Protein 4NU7 (pdb70)

B-factor: mean 40.09, std 13.72, range [10.27, 125.56]

Solvent-accessible surface area: 33758 Å² total; per-residue (Å²): 186,28,141,37,19,0,0,0,8,0,40,38,16,46,21,0,31,1,11,75,24,0,114,103,0,51,105,18,38,21,53,24,0,0,0,11,0,5,1,12,47,28,1,21,39,1,3,0,0,14,32,3,0,127,25,0,46,47,98,12,168,115,18,56,0,0,0,0,1,4,0,36,58,0,30,129,9,1,90,32,0,20,82,3,17,6,48,1,0,0,0,0,16,47,9,1,38,23,31,60,126,76,0,22,120,2,0,106,102,0,45,93,116,71,12,108,0,0,0,0,0,46,11,94,16,124,27,135,74,4,55,123,0,9,39,75,124,29,8,44,3,0,0,0,5,0,8,45,3,7,48,61,45,10,163,22,54,59,96,18,1,102,18,0,104,51,0,36,90,106,54,86,189,20,40,0,0,0,15,10,30,6,51,24,115,25,0,94,54,0,2,86,6,7,2,0,0,0,3,0,19,55,24,0,31,165,26,177,78,10,31,58,34,0,70,90,0,54,80,23,2,62,89,54,77,196,37,133,36,21,0,0,0,7,1,33,39,13,42,12,0,27,1,10,74,22,1,114,98,0,54,100,17,39,21,58,27,0,0,1,8,0,5,1,2,62,35,4,86,19,2,3,0,0,15,33,2,0,109,27,0,40,45,99,20,160,115,16,50,0,0,0,0,0,3,0,31,24,0,18,51,12,8,34,28,0,20,69,1,18,5,49,1,0,0,0,0,10,47,6,0,28,27,10,57,110,12,0,31,114,1,0,99,58,0,48,41,56,74,14,104,0,0,0,0,0,47,12,98,21,145,14,147,82,0,15,132,12,5,72,50,121,33,9,44,3,0,0,0,5,0,6,88,7,2,115,58,68,67,183,24,60,58,80,20,2,110,19,0,119,63,0,38,94,99,34,83,173,21,39,0,0,0,14,10,30,5,50,15,134,26,0,108,56,0,2,91,7,14,2,2,0,0,3,0,16,56,22,0,31,154,26,178,85,12,38,53,31,0,70,72,0,51,86,22,2,61,87,53,119,173,13,140,25,20,0,0,0,7,0,32,35,16,41,15,0,26,1,10,70,20,0,110,102,0,52,102,17,40,22,55,28,0,0,0,6,0,4,1,8,78,35,4,89,19,2,4,1,0,15,26,6,0,128,25,0,41,42,99,18,163,115,16,51,0,0,0,0,0,2,0,36,57,0,23,53,16,0,13,17,0,16,79,2,17,6,52,1,0,0,0,0,11,49,11,0,60,33,42,67,107,89,0,25,89,8,0,116,51,0,61,93,92,70,13,107,0,0,0,0,0,59,9,90,21,145,15,144,78,0,24,130,7,9,70,44,129,24,12,44,3,0,0,0,4,0,6,91,14,2,110,54,64,65,185,24,50,59,95,20,2,108,19,0,99,60,0,31,88,100,33,86,180,20,37,0,0,0,14,9,29,6,52,25,140,22,0,106,55,0,0,87,6,3,0,0,0,0,2,0,16,58,22,0,25,153,24,182,86,14,39,52,33,0,69,72,0,47,86,20,0,57,89,28,133,15,72,139,138,25,135,38,19,0,0,0,8,0,32,35,16,43,19,0,28,0,10,70,20,0,115,101,0,53,102,17,34,22,54,24,0,0,0,7,0,4,0,2,74,33,4,86,19,2,4,0,0,15,31,1,0,124,22,0,46,46,99,16,164,111,19,54,0,0,0,0,0,3,0,34,67,0,47,97,8,0,86,31,0,20,83,2,17,5,48,1,0,0,0,0,18,36,8,0,8,22,59,44,126,90,0,23,121,2,0,106,91,0,47,91,108,72,12,106,0,0,0,0,0,47,13,96,20,132,16,132,75,0,23,125,0,7,44,76,124,29,8,46,2,0,0,0,5,0,10,84,9,2,116,56,68,71,182,24,65,59,96,20,1,125,18,0,120,56,0,38,89,102,43,89,162,21,39,0,0,0,14,10,32,5,50,23,111,23,0,86,54,0,2,88,6,14,1,3,0,0,3,0,17,56,22,0,30,167,26,182,88,15,36,54,33,0,65,90,0,53,80,26,2,62,89,58,111

Foldseek 3Di:
DFAFAEEEELLQDDLVPSLVLVVLCVVLPHQAHEYEAADCPLANAGGDALVVLLVNCVNVVPHAYAYEYSDQACLVRLVSNVVSPHQEYEYECVSQVLDLVSLLVSQVVNVVSNHFYEYEYAPVDDLCSNPCSPPDPSGQEYEYEQDGPDDAPDAGNLVSLLSLLVCCVVCVNHAYEYHHHDFLPVLQSNLLSPHRYYYDYNRQNPDPRNSVRSVSSSVSNVVND/DFAFAEEEEQLQPPLVPSLVVVVVVVVLPHQAHEYEAADCPLANAGGDALVVLLVSCVSVVPHAYEYEYSDQACLVRLVSNVVSPHQEYEYECVSQVLDLVSQLVVLVVNVVSNHAYEYEDAPVDDLVSCLVSVPDRSHQEYEYEQAGDDDAPDAGNLVSLLSLLVNCVSPVPHAYEYDHHDALVVLQSNLLSPHRYYYHYNRQNVDPRNSVRSVSSSVSNVVSD/DFAFAEEEEQLQPPLVPSLVVVVVCVVLPHQAHEYEAADCPLANAGRDALVSLLVSCVSVVPHAYEYEYSYQAVLVRLVSNVNSPHQAYEYECVSQVLDQVSLLVSLQVNVVSNHAYEYEDAPVDDLVSCVVNVVVPSHQEYEYEQDGDDDADDDGNLVSLLSLLVCCVVCLPHAYEYHHHDALVVLQSNLLSQHRYYYDYNRQNPDPRNSVRSVSSSVSNVVSPSD/DAFAFAEEEELLQPDLVPSLVLVVVCVVLPHQAHEYEAADCPLANAGGDALVVLLVNCVSVVPHAYAYEYSDLAVQVRLVSNLVSPHQEYEYECVSQVLDLVSLLVVQVVNVVSVHFYEYEDFPVDDLVSCLPSPPPPSGQEYEYEQAGDDDAPDAGNLVSLLSLLVCCVSPVRHAYEYHHHDFLPVLQSNLLSPHRYYYHYNRQNVDPNNSVRSVSSSVSNVVSD

Sequence (903 aa):
QLKPIICPSSVLASDLSSLASSDAKRMVDAGCDWLHLDIMDGHFVPPNNISFGPGVVKALRGHLKSSAFFDVHLMVSEEPEKWIQPFADDAGANSITFHWESVGGDLQQRRAAELAKRIQARRGIKAGLAIKPATKFEDLGEALAGDNFDMLLVMTVEEPGFGGQKFMADMLQKVRTARSSLFPKLNIQVDGGLDGETVKPAASAGANVIVAGTSMFKAENPAALMTFMRRDVIAASSDQLKPIICPSVLASDLSSLASDAKRMVDAGCDWLHLDIMDGHFVPNISFGPGVVKALRGHLKSAFFDVHLMVSEPEKWIQPFADAGANSITFHWESVGGDLQQRAAELAKRIQARGIKAGLAIIKPATKFEDLGEALAGDNFDMLLVMTVEPGFGGQKFMADDMLQKVRTARSSLFPKLNIQVDGGLDGETVKPAASAGANVIVAGTSMFKAEENPAALMTFMRDVIAASDQLKPIICPSVLASDLSSLLASDAKRMVDAGCDWLHLDIMDGHFVPNISFGPGVVKALRGHLKSAFFDVHLMVSEPEKWIQQPFADAGANSITFHWESVGGDLQQRAAELAKRIQARGIKAGLAIIKPATTKKFEDLGEALAGDNFDMLLLVMTVEPGFGGQKFMADDMLQKVRTARSSLFPKLNIQVDGGLDGETVKPAASAGANVIVAGTSMFKAENPAALMTFMRDVIAASDTLSQLKPIICPSVLASDLSSLASSDAKRMVDAGCDWLHLDIMDGHFVPNISFGPGVVKALRGHLKSSAFFDVHLMVSEEPEKWIQPFADAGANSITFHWESVGGDLQQRRAAELAKRIQARRGIKAGLAIKPATKFEDLGEALAGDNFDMLLVMTVEPGFGGQKFMADMLQKVRTARSLFPKLNIQVDGGLDGETVKPAASAGANVIVAGTSMFKAENPAALMTFMRRDVIAASD

CATH classification: 3.20.20.70

Structure (mmCIF, N/CA/C/O backbone):
data_4NU7
#
_entry.id   4NU7
#
_cell.length_a   138.510
_cell.length_b   138.510
_cell.length_c   349.329
_cell.angle_alpha   90.00
_cell.angle_beta   90.00
_cell.angle_gamma   120.00
#
_symmetry.space_group_name_H-M   'H 3 2'
#
loop_
_entity.id
_entity.type
_entity.pdbx_description
1 polymer 'Ribulose-phosphate 3-epimerase'
2 non-polymer 'CHLORIDE ION'
3 non-polymer 'ZINC ION'
4 non-polymer 'SULFATE ION'
5 water water
#
loop_
_atom_site.group_PDB
_atom_site.id
_atom_site.type_symbol
_atom_site.label_atom_id
_atom_site.label_alt_id
_atom_site.label_comp_id
_atom_site.label_asym_id
_atom_site.label_entity_id
_atom_site.label_seq_id
_atom_site.pdbx_PDB_ins_code
_atom_site.Cartn_x
_atom_site.Cartn_y
_atom_site.Cartn_z
_atom_site.occupancy
_atom_site.B_iso_or_equiv
_atom_site.auth_seq_id
_atom_site.auth_comp_id
_atom_site.auth_asym_id
_atom_site.auth_atom_id
_atom_site.pdbx_PDB_model_num
ATOM 1 N N . GLN A 1 4 ? -14.465 36.162 61.275 1.00 76.36 4 GLN A N 1
ATOM 2 C CA . GLN A 1 4 ? -13.752 37.443 61.040 1.00 71.79 4 GLN A CA 1
ATOM 3 C C . GLN A 1 4 ? -12.332 37.214 60.456 1.00 64.28 4 GLN A C 1
ATOM 4 O O . GLN A 1 4 ? -11.844 36.082 60.374 1.00 61.51 4 GLN A O 1
ATOM 10 N N . LEU A 1 5 ? -11.707 38.308 60.026 1.00 57.86 5 LEU A N 1
ATOM 11 C CA . LEU A 1 5 ? -10.357 38.295 59.473 1.00 50.93 5 LEU A CA 1
ATOM 12 C C . LEU A 1 5 ? -9.329 37.828 60.484 1.00 47.39 5 LEU A C 1
ATOM 13 O O . LEU A 1 5 ? -9.328 38.294 61.622 1.00 46.94 5 LEU A O 1
ATOM 18 N N . LYS A 1 6 ? -8.470 36.907 60.074 1.00 43.66 6 LYS A N 1
ATOM 19 C CA . LYS A 1 6 ? -7.407 36.396 60.923 1.00 42.89 6 LYS A CA 1
ATOM 20 C C . LYS A 1 6 ? -6.082 36.986 60.492 1.00 39.19 6 LYS A C 1
ATOM 21 O O . LYS A 1 6 ? -5.886 37.233 59.320 1.00 36.41 6 LYS A O 1
ATOM 27 N N . PRO A 1 7 ? -5.182 37.257 61.458 1.00 37.75 7 PRO A N 1
ATOM 28 C CA . PRO A 1 7 ? -3.854 37.737 61.098 1.00 35.88 7 PRO A CA 1
ATOM 29 C C . PRO A 1 7 ? -3.061 36.548 60.604 1.00 35.03 7 PRO A C 1
ATOM 30 O O . PRO A 1 7 ? -3.004 35.551 61.282 1.00 36.06 7 PRO A O 1
ATOM 34 N N . ILE A 1 8 ? -2.453 36.635 59.436 1.00 33.58 8 ILE A N 1
ATOM 35 C CA . ILE A 1 8 ? -1.734 35.494 58.871 1.00 32.72 8 ILE A CA 1
ATOM 36 C C . ILE A 1 8 ? -0.366 35.965 58.374 1.00 32.56 8 ILE A C 1
ATOM 37 O O . ILE A 1 8 ? -0.288 36.853 57.530 1.00 31.80 8 ILE A O 1
ATOM 42 N N . ILE A 1 9 ? 0.705 35.373 58.902 1.00 33.09 9 ILE A N 1
ATOM 43 C CA . ILE A 1 9 ? 2.065 35.760 58.523 1.00 33.88 9 ILE A CA 1
ATOM 44 C C . ILE A 1 9 ? 2.699 34.632 57.722 1.00 34.19 9 ILE A C 1
ATOM 45 O O . ILE A 1 9 ? 2.694 33.470 58.151 1.00 35.65 9 ILE A O 1
ATOM 50 N N . CYS A 1 10 ? 3.269 34.992 56.586 1.00 34.09 10 CYS A N 1
ATOM 51 C CA . CYS A 1 10 ? 3.811 34.028 55.649 1.00 35.36 10 CYS A CA 1
ATOM 52 C C . CYS A 1 10 ? 5.248 34.334 55.229 1.00 34.79 10 CYS A C 1
ATOM 53 O O . CYS A 1 10 ? 5.475 35.113 54.309 1.00 34.06 10 CYS A O 1
ATOM 56 N N . PRO A 1 11 ? 6.218 33.733 55.905 1.00 35.20 11 PRO A N 1
ATOM 57 C CA . PRO A 1 11 ? 7.599 33.882 55.454 1.00 36.38 11 PRO A CA 1
ATOM 58 C C . PRO A 1 11 ? 7.762 33.371 53.994 1.00 35.67 11 PRO A C 1
ATOM 59 O O . PRO A 1 11 ? 7.259 32.310 53.657 1.00 34.62 11 PRO A O 1
ATOM 63 N N A SER A 1 12 ? 8.446 34.149 53.169 0.70 36.70 12 SER A N 1
ATOM 64 N N B SER A 1 12 ? 8.435 34.143 53.147 0.30 36.95 12 SER A N 1
ATOM 65 C CA A SER A 1 12 ? 8.732 33.782 51.783 0.70 37.81 12 SER A CA 1
ATOM 66 C CA B SER A 1 12 ? 8.672 33.738 51.757 0.30 37.84 12 SER A CA 1
ATOM 67 C C A SER A 1 12 ? 10.028 32.997 51.764 0.70 39.45 12 SER A C 1
ATOM 68 C C B SER A 1 12 ? 10.017 33.025 51.669 0.30 39.40 12 SER A C 1
ATOM 69 O O A SER A 1 12 ? 11.058 33.525 52.125 0.70 41.85 12 SER A O 1
ATOM 70 O O B SER A 1 12 ? 11.061 33.634 51.860 0.30 41.26 12 SER A O 1
ATOM 75 N N . VAL A 1 13 ? 9.972 31.734 51.358 1.00 39.58 13 VAL A N 1
ATOM 76 C CA . VAL A 1 13 ? 11.167 30.873 51.340 1.00 42.15 13 VAL A CA 1
ATOM 77 C C . VAL A 1 13 ? 12.233 31.252 50.321 1.00 43.67 13 VAL A C 1
ATOM 78 O O . VAL A 1 13 ? 13.387 30.815 50.411 1.00 42.89 13 VAL A O 1
ATOM 82 N N . LEU A 1 14 ? 11.843 32.075 49.363 1.00 44.15 14 LEU A N 1
ATOM 83 C CA . LEU A 1 14 ? 12.762 32.511 48.342 1.00 46.42 14 LEU A CA 1
ATOM 84 C C . LEU A 1 14 ? 13.862 33.301 48.990 1.00 46.18 14 LEU A C 1
ATOM 85 O O . LEU A 1 14 ? 14.937 33.422 48.429 1.00 46.71 14 LEU A O 1
ATOM 90 N N . ALA A 1 15 ? 13.598 33.809 50.190 1.00 44.29 15 ALA A N 1
ATOM 91 C CA . ALA A 1 15 ? 14.584 34.619 50.919 1.00 45.90 15 ALA A CA 1
ATOM 92 C C . ALA A 1 15 ? 15.572 33.779 51.761 1.00 46.73 15 ALA A C 1
ATOM 93 O O . ALA A 1 15 ? 16.557 34.299 52.261 1.00 49.10 15 ALA A O 1
ATOM 95 N N . SER A 1 16 ? 15.315 32.476 51.887 1.00 45.55 16 SER A N 1
ATOM 96 C CA . SER A 1 16 ? 16.157 31.571 52.685 1.00 45.79 16 SER A CA 1
ATOM 97 C C . SER A 1 16 ? 17.355 31.018 51.910 1.00 46.46 16 SER A C 1
ATOM 98 O O . SER A 1 16 ? 17.702 31.532 50.846 1.00 46.95 16 SER A O 1
ATOM 101 N N . ASP A 1 17 ? 18.027 30.005 52.462 1.00 47.17 17 ASP A N 1
ATOM 102 C CA . ASP A 1 17 ? 19.112 29.343 51.735 1.00 48.10 17 ASP A CA 1
ATOM 103 C C . ASP A 1 17 ? 18.419 28.398 50.761 1.00 45.01 17 ASP A C 1
ATOM 104 O O . ASP A 1 17 ? 17.852 27.376 51.153 1.00 41.94 17 ASP A O 1
ATOM 109 N N . LEU A 1 18 ? 18.485 28.755 49.493 1.00 45.52 18 LEU A N 1
ATOM 110 C CA . LEU A 1 18 ? 17.801 28.018 48.443 1.00 44.99 18 LEU A CA 1
ATOM 111 C C . LEU A 1 18 ? 18.256 26.546 48.271 1.00 44.36 18 LEU A C 1
ATOM 112 O O . LEU A 1 18 ? 17.516 25.732 47.717 1.00 43.99 18 LEU A O 1
ATOM 117 N N . SER A 1 19 ? 19.436 26.205 48.778 1.00 44.84 19 SER A N 1
ATOM 118 C CA . SER A 1 19 ? 19.945 24.832 48.680 1.00 45.14 19 SER A CA 1
ATOM 119 C C . SER A 1 19 ? 19.649 24.013 49.940 1.00 45.33 19 SER A C 1
ATOM 120 O O . SER A 1 19 ? 20.037 22.852 50.024 1.00 46.42 19 SER A O 1
ATOM 123 N N . SER A 1 20 ? 18.988 24.629 50.927 1.00 44.53 20 SER A N 1
ATOM 124 C CA . SER A 1 20 ? 18.557 23.948 52.162 1.00 44.74 20 SER A CA 1
ATOM 125 C C . SER A 1 20 ? 17.174 24.447 52.558 1.00 42.92 20 SER A C 1
ATOM 126 O O . SER A 1 20 ? 16.951 24.800 53.711 1.00 41.85 20 SER A O 1
ATOM 129 N N . LEU A 1 21 ? 16.256 24.444 51.592 1.00 41.61 21 LEU A N 1
ATOM 130 C CA . LEU A 1 21 ? 14.898 24.937 51.789 1.00 41.04 21 LEU A CA 1
ATOM 131 C C . LEU A 1 21 ? 14.114 24.269 52.914 1.00 40.53 21 LEU A C 1
ATOM 132 O O . LEU A 1 21 ? 13.430 24.954 53.668 1.00 39.41 21 LEU A O 1
ATOM 137 N N . ALA A 1 22 ? 14.228 22.948 53.035 1.00 40.63 22 ALA A N 1
ATOM 138 C CA . ALA A 1 22 ? 13.472 22.212 54.042 1.00 41.64 22 ALA A CA 1
ATOM 139 C C . ALA A 1 22 ? 13.857 22.611 55.455 1.00 43.32 22 ALA A C 1
ATOM 140 O O . ALA A 1 22 ? 12.996 22.784 56.309 1.00 42.81 22 ALA A O 1
ATOM 142 N N A SER A 1 23 ? 15.155 22.756 55.681 0.70 44.67 23 SER A N 1
ATOM 143 N N B SER A 1 23 ? 15.159 22.754 55.700 0.30 44.67 23 SER A N 1
ATOM 144 C CA A SER A 1 23 ? 15.673 23.132 56.976 0.70 47.05 23 SER A CA 1
ATOM 145 C CA B SER A 1 23 ? 15.653 23.146 57.017 0.30 46.87 23 SER A CA 1
ATOM 146 C C A SER A 1 23 ? 15.206 24.543 57.356 0.70 46.72 23 SER A C 1
ATOM 147 C C B SER A 1 23 ? 15.195 24.557 57.369 0.30 46.66 23 SER A C 1
ATOM 148 O O A SER A 1 23 ? 14.789 24.780 58.489 0.70 46.52 23 SER A O 1
ATOM 149 O O B SER A 1 23 ? 14.776 24.814 58.498 0.30 47.10 23 SER A O 1
ATOM 154 N N . ASP A 1 24 ? 15.278 25.464 56.398 1.00 45.90 24 ASP A N 1
ATOM 155 C CA . ASP A 1 24 ? 14.856 26.849 56.610 1.00 46.89 24 ASP A CA 1
ATOM 156 C C . ASP A 1 24 ? 13.352 27.006 56.790 1.00 43.62 24 ASP A C 1
ATOM 157 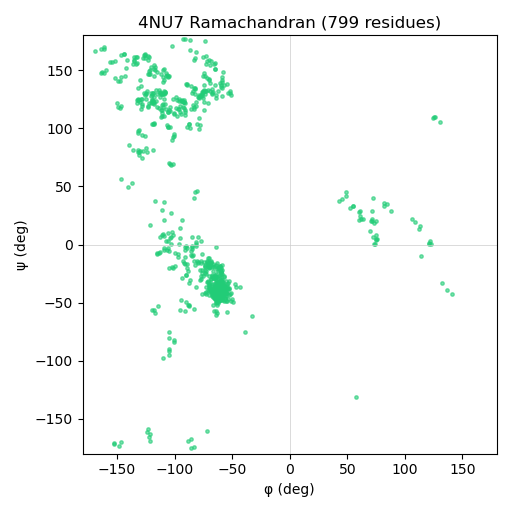O O . ASP A 1 24 ? 12.902 27.834 57.599 1.00 44.90 24 ASP A O 1
ATOM 162 N N . ALA A 1 25 ? 12.591 26.201 56.063 1.00 40.54 25 ALA A N 1
ATOM 163 C CA . ALA A 1 25 ? 11.144 26.213 56.163 1.00 39.51 25 ALA A CA 1
ATOM 164 C C . ALA A 1 25 ? 10.740 25.663 57.532 1.00 41.94 25 ALA A C 1
ATOM 165 O O . ALA A 1 25 ? 9.831 26.182 58.175 1.00 40.47 25 ALA A O 1
ATOM 167 N N . LYS A 1 26 ? 11.432 24.621 57.976 1.00 44.74 26 LYS A N 1
ATOM 168 C CA . LYS A 1 26 ? 11.151 24.034 59.292 1.00 48.72 26 LYS A CA 1
ATOM 169 C C . LYS A 1 26 ? 11.424 25.026 60.427 1.00 50.18 26 LYS A C 1
ATOM 170 O O . LYS A 1 26 ? 10.735 25.006 61.436 1.00 49.91 26 LYS A O 1
ATOM 176 N N . ARG A 1 27 ? 12.434 25.879 60.250 1.00 42.45 27 ARG A N 1
ATOM 177 C CA . ARG A 1 27 ? 12.740 26.936 61.230 1.00 47.92 27 ARG A CA 1
ATOM 178 C C . ARG A 1 27 ? 11.551 27.874 61.343 1.00 43.86 27 ARG A C 1
ATOM 179 O O . ARG A 1 27 ? 11.156 28.239 62.433 1.00 42.40 27 ARG A O 1
ATOM 187 N N . MET A 1 28 ? 11.038 28.296 60.193 1.00 40.22 28 MET A N 1
ATOM 188 C CA . MET A 1 28 ? 9.903 29.197 60.156 1.00 40.16 28 MET A CA 1
ATOM 189 C C . MET A 1 28 ? 8.670 28.535 60.753 1.00 40.61 28 MET A C 1
ATOM 190 O O . MET A 1 28 ? 7.911 29.165 61.503 1.00 41.44 28 MET A O 1
ATOM 195 N N . VAL A 1 29 ? 8.450 27.274 60.410 1.00 39.92 29 VAL A N 1
ATOM 196 C CA . VAL A 1 29 ? 7.328 26.545 60.973 1.00 39.51 29 VAL A CA 1
ATOM 197 C C . VAL A 1 29 ? 7.515 26.479 62.509 1.00 41.04 29 VAL A C 1
ATOM 198 O O . VAL A 1 29 ? 6.585 26.743 63.272 1.00 39.87 29 VAL A O 1
ATOM 202 N N . ASP A 1 30 ? 8.707 26.140 62.969 1.00 41.71 30 ASP A N 1
ATOM 203 C CA . ASP A 1 30 ? 8.929 26.076 64.422 1.00 45.38 30 ASP A CA 1
ATOM 204 C C . ASP A 1 30 ? 8.844 27.449 65.093 1.00 45.82 30 ASP A C 1
ATOM 205 O O . ASP A 1 30 ? 8.574 27.528 66.279 1.00 45.20 30 ASP A O 1
ATOM 210 N N . ALA A 1 31 ? 9.050 28.528 64.336 1.00 44.56 31 ALA A N 1
ATOM 211 C CA . ALA A 1 31 ? 8.939 29.868 64.904 1.00 46.17 31 ALA A CA 1
ATOM 212 C C . ALA A 1 31 ? 7.488 30.333 64.891 1.00 45.69 31 ALA A C 1
ATOM 213 O O . ALA A 1 31 ? 7.209 31.493 65.179 1.00 47.11 31 ALA A O 1
ATOM 215 N N . GLY A 1 32 ? 6.577 29.435 64.516 1.00 43.35 32 GLY A N 1
ATOM 216 C CA . GLY A 1 32 ? 5.156 29.729 64.514 1.00 41.98 32 GLY A CA 1
ATOM 217 C C . GLY A 1 32 ? 4.571 30.480 63.322 1.00 39.53 32 GLY A C 1
ATOM 218 O O . GLY A 1 32 ? 3.629 31.223 63.487 1.00 39.43 32 GLY A O 1
ATOM 219 N N . CYS A 1 33 ? 5.090 30.289 62.112 1.00 38.77 33 CYS A N 1
ATOM 220 C CA . CYS A 1 33 ? 4.502 30.978 60.972 1.00 36.56 33 CYS A CA 1
ATOM 221 C C . CYS A 1 33 ? 3.122 30.367 60.700 1.00 35.56 33 CYS A C 1
ATOM 222 O O . CYS A 1 33 ? 2.855 29.260 61.118 1.00 37.85 33 CYS A O 1
ATOM 225 N N . ASP A 1 34 ? 2.250 31.102 60.021 1.00 32.98 34 ASP A N 1
ATOM 226 C CA . ASP A 1 34 ? 0.939 30.585 59.650 1.00 32.86 34 ASP A CA 1
ATOM 227 C C . ASP A 1 34 ? 1.044 29.868 58.317 1.00 33.33 34 ASP A C 1
ATOM 228 O O . ASP A 1 34 ? 0.637 28.713 58.190 1.00 33.21 34 ASP A O 1
ATOM 233 N N . TRP A 1 35 ? 1.616 30.561 57.330 1.00 31.43 35 TRP A N 1
ATOM 234 C CA . TRP A 1 35 ? 1.782 30.006 55.993 1.00 31.02 35 TRP A CA 1
ATOM 235 C C . TRP A 1 35 ? 3.248 30.080 55.559 1.00 31.55 35 TRP A C 1
ATOM 236 O O . TRP A 1 35 ? 4.038 30.797 56.160 1.00 33.78 35 TRP A O 1
ATOM 247 N N . LEU A 1 36 ? 3.587 29.304 54.535 1.00 31.88 36 LEU A N 1
ATOM 248 C CA . LEU A 1 36 ? 4.893 29.377 53.859 1.00 31.93 36 LEU A CA 1
ATOM 249 C C . LEU A 1 36 ? 4.571 29.890 52.452 1.00 30.26 36 LEU A C 1
ATOM 250 O O . LEU A 1 36 ? 3.806 29.262 51.730 1.00 28.10 36 LEU A O 1
ATOM 255 N N . HIS A 1 37 ? 5.112 31.067 52.117 1.00 29.57 37 HIS A N 1
ATOM 256 C CA . HIS A 1 37 ? 4.881 31.729 50.838 1.00 26.86 37 HIS A CA 1
ATOM 257 C C . HIS A 1 37 ? 5.948 31.279 49.862 1.00 27.49 37 HIS A C 1
ATOM 258 O O . HIS A 1 37 ? 7.154 31.488 50.100 1.00 28.66 37 HIS A O 1
ATOM 265 N N . LEU A 1 38 ? 5.494 30.697 48.750 1.00 27.19 38 LEU A N 1
ATOM 266 C CA . LEU A 1 38 ? 6.373 30.089 47.761 1.00 29.20 38 LEU A CA 1
ATOM 267 C C . LEU A 1 38 ? 6.227 30.812 46.417 1.00 27.28 38 LEU A C 1
ATOM 268 O O . LEU A 1 38 ? 5.226 30.658 45.723 1.00 25.14 38 LEU A O 1
ATOM 273 N N . ASP A 1 39 ? 7.214 31.633 46.092 1.00 26.92 39 ASP A N 1
ATOM 274 C CA . ASP A 1 39 ? 7.216 32.412 44.849 1.00 27.05 39 ASP A CA 1
ATOM 275 C C . ASP A 1 39 ? 7.740 31.593 43.664 1.00 26.63 39 ASP A C 1
ATOM 276 O O . ASP A 1 39 ? 8.917 31.175 43.651 1.00 28.06 39 ASP A O 1
ATOM 281 N N . ILE A 1 40 ? 6.882 31.433 42.661 1.00 25.55 40 ILE A N 1
ATOM 282 C CA . ILE A 1 40 ? 7.177 30.665 41.464 1.00 24.22 40 ILE A CA 1
ATOM 283 C C . ILE A 1 40 ? 7.378 31.661 40.330 1.00 24.47 40 ILE A C 1
ATOM 284 O O . ILE A 1 40 ? 6.456 32.406 39.969 1.00 24.52 40 ILE A O 1
ATOM 289 N N . MET A 1 41 ? 8.591 31.685 39.783 1.00 24.00 41 MET A N 1
ATOM 290 C CA . MET A 1 41 ? 8.962 32.649 38.750 1.00 24.44 41 MET A CA 1
ATOM 291 C C . MET A 1 41 ? 9.488 31.873 37.553 1.00 25.38 41 MET A C 1
ATOM 292 O O . MET A 1 41 ? 10.393 31.041 37.708 1.00 25.65 41 MET A O 1
ATOM 297 N N . ASP A 1 42 ? 8.947 32.173 36.366 1.00 24.39 42 ASP A N 1
ATOM 298 C CA . ASP A 1 42 ? 9.299 31.449 35.131 1.00 24.91 42 ASP A CA 1
ATOM 299 C C . ASP A 1 42 ? 10.258 32.134 34.153 1.00 26.74 42 ASP A C 1
ATOM 300 O O . ASP A 1 42 ? 10.436 31.662 33.013 1.00 28.11 42 ASP A O 1
ATOM 305 N N . GLY A 1 43 ? 10.884 33.229 34.580 1.00 26.31 43 GLY A N 1
ATOM 306 C CA . GLY A 1 43 ? 11.846 33.890 33.751 1.00 28.08 43 GLY A CA 1
ATOM 307 C C . GLY A 1 43 ? 11.250 34.679 32.603 1.00 28.41 43 GLY A C 1
ATOM 308 O O . GLY A 1 43 ? 11.986 35.247 31.818 1.00 28.93 43 GLY A O 1
ATOM 309 N N . HIS A 1 44 ? 9.926 34.687 32.486 1.00 28.34 44 HIS A N 1
ATOM 310 C CA . HIS A 1 44 ? 9.254 35.441 31.450 1.00 29.08 44 HIS A CA 1
ATOM 311 C C . HIS A 1 44 ? 8.353 36.494 32.076 1.00 28.45 44 HIS A C 1
ATOM 312 O O . HIS A 1 44 ? 8.463 37.680 31.784 1.00 29.43 44 HIS A O 1
ATOM 319 N N . PHE A 1 45 ? 7.442 36.081 32.934 1.00 26.51 45 PHE A N 1
ATOM 320 C CA . PHE A 1 45 ? 6.567 37.057 33.575 1.00 26.98 45 PHE A CA 1
ATOM 321 C C . PHE A 1 45 ? 7.402 38.036 34.417 1.00 27.83 45 PHE A C 1
ATOM 322 O O . PHE A 1 45 ? 7.073 39.209 34.501 1.00 26.79 45 PHE A O 1
ATOM 330 N N . VAL A 1 46 ? 8.476 37.550 35.028 1.00 26.16 46 VAL A N 1
ATOM 331 C CA . VAL A 1 46 ? 9.430 38.396 35.752 1.00 29.15 46 VAL A CA 1
ATOM 332 C C . VAL A 1 46 ? 10.780 37.910 35.252 1.00 29.65 46 VAL A C 1
ATOM 333 O O . VAL A 1 46 ? 10.877 36.784 34.804 1.00 29.20 46 VAL A O 1
ATOM 337 N N A PRO A 1 47 ? 11.835 38.720 35.383 0.50 32.47 47 PRO A N 1
ATOM 338 N N B PRO A 1 47 ? 11.822 38.756 35.319 0.50 31.32 47 PRO A N 1
ATOM 339 C CA A PRO A 1 47 ? 13.056 38.265 34.736 0.50 33.97 47 PRO A CA 1
ATOM 340 C CA B PRO A 1 47 ? 13.144 38.334 34.824 0.50 32.15 47 PRO A CA 1
ATOM 341 C C A PRO A 1 47 ? 13.796 37.119 35.407 0.50 33.89 47 PRO A C 1
ATOM 342 C C B PRO A 1 47 ? 13.955 37.535 35.852 0.50 31.96 47 PRO A C 1
ATOM 343 O O A PRO A 1 47 ? 14.720 36.606 34.823 0.50 35.02 47 PRO A O 1
ATOM 344 O O B PRO A 1 47 ? 15.094 37.888 36.198 0.50 31.88 47 PRO A O 1
ATOM 351 N N A ASN A 1 48 ? 13.410 36.699 36.602 0.50 33.17 48 ASN A N 1
ATOM 352 N N B ASN A 1 48 ? 13.371 36.438 36.304 0.50 30.27 48 ASN A N 1
ATOM 353 C CA A ASN A 1 48 ? 14.137 35.596 37.194 0.50 32.84 48 ASN A CA 1
ATOM 354 C CA B ASN A 1 48 ? 13.993 35.627 37.299 0.50 30.07 48 ASN A CA 1
ATOM 355 C C A ASN A 1 48 ? 13.357 34.297 37.196 0.50 30.39 48 ASN A C 1
ATOM 356 C C B ASN A 1 48 ? 13.308 34.284 37.283 0.50 28.88 48 ASN A C 1
ATOM 357 O O A ASN A 1 48 ? 12.167 34.266 36.899 0.50 27.73 48 ASN A O 1
ATOM 358 O O B ASN A 1 48 ? 12.114 34.202 37.014 0.50 26.41 48 ASN A O 1
ATOM 367 N N . ILE A 1 49 ? 14.076 33.232 37.538 1.00 30.11 49 ILE A N 1
ATOM 368 C CA . ILE A 1 49 ? 13.539 31.878 37.669 1.00 30.13 49 ILE A CA 1
ATOM 369 C C . ILE A 1 49 ? 13.828 31.475 39.134 1.00 28.68 49 ILE A C 1
ATOM 370 O O . ILE A 1 49 ? 14.985 31.559 39.602 1.00 30.34 49 ILE A O 1
ATOM 375 N N . SER A 1 50 ? 12.799 31.071 39.862 1.00 28.77 50 SER A N 1
ATOM 376 C CA . SER A 1 50 ? 12.993 30.685 41.268 1.00 28.88 50 SER A CA 1
ATOM 377 C C . SER A 1 50 ? 13.055 29.168 41.407 1.00 30.06 50 SER A C 1
ATOM 378 O O . SER A 1 50 ? 14.145 28.582 41.450 1.00 32.49 50 SER A O 1
ATOM 381 N N . PHE A 1 51 ? 11.893 28.538 41.481 1.00 27.02 51 PHE A N 1
ATOM 382 C CA . PHE A 1 51 ? 11.797 27.100 41.577 1.00 27.52 51 PHE A CA 1
ATOM 383 C C . PHE A 1 51 ? 10.383 26.694 41.172 1.00 25.58 51 PHE A C 1
ATOM 384 O O . PHE A 1 51 ? 9.512 27.530 41.005 1.00 26.82 51 PHE A O 1
ATOM 392 N N . GLY A 1 52 ? 10.177 25.402 41.008 1.00 26.41 52 GLY A N 1
ATOM 393 C CA . GLY A 1 52 ? 8.937 24.863 40.517 1.00 25.68 52 GLY A CA 1
ATOM 394 C C . GLY A 1 52 ? 8.269 23.844 41.395 1.00 25.89 52 GLY A C 1
ATOM 395 O O . GLY A 1 52 ? 8.551 23.744 42.576 1.00 26.58 52 GLY A O 1
ATOM 396 N N . PRO A 1 53 ? 7.368 23.076 40.812 1.00 27.22 53 PRO A N 1
ATOM 397 C CA . PRO A 1 53 ? 6.580 22.095 41.555 1.00 28.47 53 PRO A CA 1
ATOM 398 C C . PRO A 1 53 ? 7.414 21.054 42.265 1.00 30.00 53 PRO A C 1
ATOM 399 O O . PRO A 1 53 ? 7.044 20.627 43.352 1.00 30.50 53 PRO A O 1
ATOM 403 N N . GLY A 1 54 ? 8.534 20.648 41.675 1.00 29.14 54 GLY A N 1
ATOM 404 C CA . GLY A 1 54 ? 9.385 19.640 42.311 1.00 30.63 54 GLY A CA 1
ATOM 405 C C . GLY A 1 54 ? 9.865 20.091 43.687 1.00 31.35 54 GLY A C 1
ATOM 406 O O . GLY A 1 54 ? 9.898 19.300 44.637 1.00 31.60 54 GLY A O 1
ATOM 407 N N . VAL A 1 55 ? 10.236 21.361 43.808 1.00 31.11 55 VAL A N 1
ATOM 408 C CA . VAL A 1 55 ? 10.706 21.875 45.079 1.00 31.42 55 VAL A CA 1
ATOM 409 C C . VAL A 1 55 ? 9.579 21.865 46.099 1.00 32.61 55 VAL A C 1
ATOM 410 O O . VAL A 1 55 ? 9.758 21.467 47.270 1.00 30.98 55 VAL A O 1
ATOM 414 N N . VAL A 1 56 ? 8.407 22.285 45.654 1.00 30.09 56 VAL A N 1
ATOM 415 C CA . VAL A 1 56 ? 7.261 22.341 46.531 1.00 31.34 56 VAL A CA 1
ATOM 416 C C . VAL A 1 56 ? 6.873 20.953 47.019 1.00 32.29 56 VAL A C 1
ATOM 417 O O . VAL A 1 56 ? 6.583 20.741 48.212 1.00 31.66 56 VAL A O 1
ATOM 421 N N . LYS A 1 57 ? 6.900 19.996 46.096 1.00 31.19 57 LYS A N 1
ATOM 422 C CA . LYS A 1 57 ? 6.556 18.626 46.443 1.00 33.79 57 LYS A CA 1
ATOM 423 C C . LYS A 1 57 ? 7.549 18.056 47.456 1.00 33.71 57 LYS A C 1
ATOM 424 O O . LYS A 1 57 ? 7.167 17.365 48.424 1.00 32.01 57 LYS A O 1
ATOM 430 N N . ALA A 1 58 ? 8.827 18.342 47.246 1.00 33.14 58 ALA A N 1
ATOM 431 C CA . ALA A 1 58 ? 9.850 17.837 48.158 1.00 34.94 58 ALA A CA 1
ATOM 432 C C . ALA A 1 58 ? 9.632 18.438 49.553 1.00 34.13 58 ALA A C 1
ATOM 433 O O . ALA A 1 58 ? 9.789 17.754 50.580 1.00 34.60 58 ALA A O 1
ATOM 435 N N . LEU A 1 59 ? 9.247 19.709 49.598 1.00 32.24 59 LEU A N 1
ATOM 436 C CA . LEU A 1 59 ? 8.998 20.368 50.898 1.00 34.97 59 LEU A CA 1
ATOM 437 C C . LEU A 1 59 ? 7.831 19.760 51.625 1.00 33.72 59 LEU A C 1
ATOM 438 O O . LEU A 1 59 ? 7.854 19.624 52.858 1.00 34.92 59 LEU A O 1
ATOM 443 N N . ARG A 1 60 ? 6.797 19.424 50.866 1.00 33.63 60 ARG A N 1
ATOM 444 C CA . ARG A 1 60 ? 5.597 18.808 51.430 1.00 33.74 60 ARG A CA 1
ATOM 445 C C . ARG A 1 60 ? 5.973 17.518 52.143 1.00 35.98 60 ARG A C 1
ATOM 446 O O . ARG A 1 60 ? 5.470 17.228 53.224 1.00 37.50 60 ARG A O 1
ATOM 454 N N . GLY A 1 61 ? 6.891 16.770 51.539 1.00 36.94 61 GLY A N 1
ATOM 455 C CA . GLY A 1 61 ? 7.379 15.510 52.108 1.00 39.14 61 GLY A CA 1
ATOM 456 C C . GLY A 1 61 ? 7.980 15.668 53.492 1.00 40.06 61 GLY A C 1
ATOM 457 O O . GLY A 1 61 ? 7.865 14.770 54.308 1.00 42.30 61 GLY A 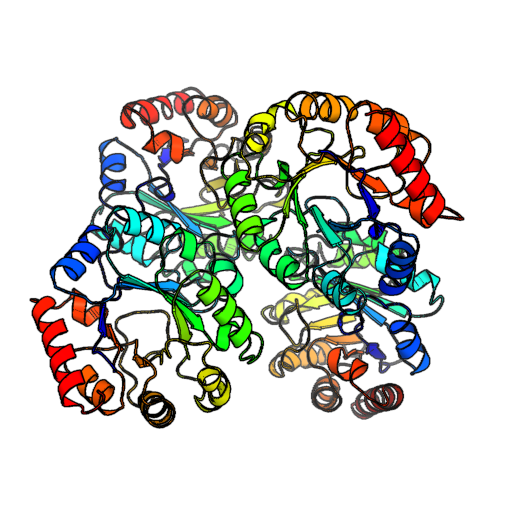O 1
ATOM 458 N N . HIS A 1 62 ? 8.615 16.812 53.746 1.00 39.60 62 HIS A N 1
ATOM 459 C CA . HIS A 1 62 ? 9.239 17.098 55.031 1.00 40.98 62 HIS A CA 1
ATOM 460 C C . HIS A 1 62 ? 8.305 17.851 55.981 1.00 41.83 62 HIS A C 1
ATOM 461 O O . HIS A 1 62 ? 8.430 17.734 57.187 1.00 41.06 62 HIS A O 1
ATOM 468 N N . LEU A 1 63 ? 7.379 18.631 55.437 1.00 39.45 63 LEU A N 1
ATOM 469 C CA . LEU A 1 63 ? 6.472 19.444 56.249 1.00 40.58 63 LEU A CA 1
ATOM 470 C C . LEU A 1 63 ? 5.066 19.103 55.862 1.00 41.40 63 LEU A C 1
ATOM 471 O O . LEU A 1 63 ? 4.443 19.798 55.062 1.00 41.95 63 LEU A O 1
ATOM 476 N N . LYS A 1 64 ? 4.566 18.035 56.450 1.00 43.19 64 LYS A N 1
ATOM 477 C CA . LYS A 1 64 ? 3.275 17.510 56.099 1.00 47.42 64 LYS A CA 1
ATOM 478 C C . LYS A 1 64 ? 2.046 18.297 56.526 1.00 44.37 64 LYS A C 1
ATOM 479 O O . LYS A 1 64 ? 1.006 18.115 55.930 1.00 46.83 64 LYS A O 1
ATOM 485 N N A SER A 1 65 ? 2.152 19.159 57.527 0.50 43.15 65 SER A N 1
ATOM 486 N N B SER A 1 65 ? 2.164 19.142 57.552 0.50 42.77 65 SER A N 1
ATOM 487 C CA A SER A 1 65 ? 0.981 19.912 57.969 0.50 43.44 65 SER A CA 1
ATOM 488 C CA B SER A 1 65 ? 1.012 19.903 58.044 0.50 42.72 65 SER A CA 1
ATOM 489 C C A SER A 1 65 ? 1.042 21.391 57.608 0.50 42.10 65 SER A C 1
ATOM 490 C C B SER A 1 65 ? 1.118 21.410 57.786 0.50 41.84 65 SER A C 1
ATOM 491 O O A SER A 1 65 ? 0.045 22.098 57.734 0.50 41.08 65 SER A O 1
ATOM 492 O O B SER A 1 65 ? 0.229 22.164 58.180 0.50 40.80 65 SER A O 1
ATOM 497 N N . ALA A 1 66 ? 2.197 21.854 57.145 1.00 39.46 66 ALA A N 1
ATOM 498 C CA . ALA A 1 66 ? 2.347 23.272 56.834 1.00 37.90 66 ALA A CA 1
ATOM 499 C C . ALA A 1 66 ? 1.390 23.731 55.712 1.00 35.27 66 ALA A C 1
ATOM 500 O O . ALA A 1 66 ? 1.023 22.958 54.812 1.00 35.78 66 ALA A O 1
ATOM 502 N N . PHE A 1 67 ? 0.992 24.988 55.790 1.00 31.73 67 PHE A N 1
ATOM 503 C CA . PHE A 1 67 ? 0.137 25.591 54.812 1.00 32.02 67 PHE A CA 1
ATOM 504 C C . PHE A 1 67 ? 1.008 26.240 53.719 1.00 31.53 67 PHE A C 1
ATOM 505 O O . PHE A 1 67 ? 1.756 27.181 53.982 1.00 31.17 67 PHE A O 1
ATOM 513 N N . PHE A 1 68 ? 0.892 25.726 52.503 1.00 28.91 68 PHE A N 1
ATOM 514 C CA . PHE A 1 68 ? 1.661 26.198 51.350 1.00 27.27 68 PHE A CA 1
ATOM 515 C C . PHE A 1 68 ? 0.860 27.207 50.525 1.00 26.23 68 PHE A C 1
ATOM 516 O O . PHE A 1 68 ? -0.177 26.869 49.947 1.00 26.34 68 PHE A O 1
ATOM 524 N N . ASP A 1 69 ? 1.378 28.430 50.474 1.00 25.71 69 ASP A N 1
ATOM 525 C CA . ASP A 1 69 ? 0.802 29.560 49.744 1.00 26.03 69 ASP A CA 1
ATOM 526 C C . ASP A 1 69 ? 1.658 29.778 48.500 1.00 25.00 69 ASP A C 1
ATOM 527 O O . ASP A 1 69 ? 2.756 30.349 48.595 1.00 25.67 69 ASP A O 1
ATOM 532 N N . VAL A 1 70 ? 1.166 29.290 47.346 1.00 23.21 70 VAL A N 1
ATOM 533 C CA . VAL A 1 70 ? 1.907 29.361 46.072 1.00 22.76 70 VAL A CA 1
ATOM 534 C C . VAL A 1 70 ? 1.547 30.617 45.267 1.00 23.97 70 VAL A C 1
ATOM 535 O O . VAL A 1 70 ? 0.379 30.856 44.918 1.00 23.53 70 VAL A O 1
ATOM 539 N N . HIS A 1 71 ? 2.563 31.409 44.970 1.00 22.03 71 HIS A N 1
ATOM 540 C CA . HIS A 1 71 ? 2.390 32.646 44.208 1.00 23.61 71 HIS A CA 1
ATOM 541 C C . HIS A 1 71 ? 2.991 32.480 42.816 1.00 23.57 71 HIS A C 1
ATOM 542 O O . HIS A 1 71 ? 4.207 32.370 42.633 1.00 24.26 71 HIS A O 1
ATOM 549 N N . LEU A 1 72 ? 2.107 32.434 41.835 1.00 22.83 72 LEU A N 1
ATOM 550 C CA . LEU A 1 72 ? 2.499 32.216 40.464 1.00 21.84 72 LEU A CA 1
ATOM 551 C C . LEU A 1 72 ? 2.861 33.502 39.732 1.00 21.96 72 LEU A C 1
ATOM 552 O O . LEU A 1 72 ? 1.995 34.234 39.276 1.00 22.61 72 LEU A O 1
ATOM 557 N N . MET A 1 73 ? 4.156 33.763 39.623 1.00 22.75 73 MET A N 1
ATOM 558 C CA . MET A 1 73 ? 4.660 34.879 38.827 1.00 24.09 73 MET A CA 1
ATOM 559 C C . MET A 1 73 ? 5.137 34.260 37.525 1.00 23.87 73 MET A C 1
ATOM 560 O O . MET A 1 73 ? 6.355 34.167 37.233 1.00 23.72 73 MET A O 1
ATOM 565 N N . VAL A 1 74 ? 4.153 33.803 36.773 1.00 22.67 74 VAL A N 1
ATOM 566 C CA . VAL A 1 74 ? 4.399 33.078 35.526 1.00 25.15 74 VAL A CA 1
ATOM 567 C C . VAL A 1 74 ? 3.469 33.605 34.454 1.00 25.53 74 VAL A C 1
ATOM 568 O O . VAL A 1 74 ? 2.455 34.216 34.753 1.00 24.38 74 VAL A O 1
ATOM 572 N N . SER A 1 75 ? 3.823 33.338 33.208 1.00 26.59 75 SER A N 1
ATOM 573 C CA . SER A 1 75 ? 3.049 33.777 32.071 1.00 28.14 75 SER A CA 1
ATOM 574 C C . SER A 1 75 ? 1.719 33.068 31.831 1.00 27.34 75 SER A C 1
ATOM 575 O O . SER A 1 75 ? 0.765 33.694 31.394 1.00 27.11 75 SER A O 1
ATOM 578 N N A GLU A 1 76 ? 1.676 31.769 32.111 0.50 27.91 76 GLU A N 1
ATOM 579 N N B GLU A 1 76 ? 1.668 31.767 32.104 0.50 26.77 76 GLU A N 1
ATOM 580 C CA A GLU A 1 76 ? 0.495 30.956 31.829 0.50 29.57 76 GLU A CA 1
ATOM 581 C CA B GLU A 1 76 ? 0.480 30.966 31.805 0.50 27.20 76 GLU A CA 1
ATOM 582 C C A GLU A 1 76 ? 0.107 30.147 33.039 0.50 26.54 76 GLU A C 1
ATOM 583 C C B GLU A 1 76 ? 0.091 30.148 33.019 0.50 25.38 76 GLU A C 1
ATOM 584 O O A GLU A 1 76 ? 0.401 28.955 33.121 0.50 25.14 76 GLU A O 1
ATOM 585 O O B GLU A 1 76 ? 0.377 28.954 33.089 0.50 24.15 76 GLU A O 1
ATOM 596 N N . PRO A 1 77 ? -0.594 30.783 33.976 1.00 24.02 77 PRO A N 1
ATOM 597 C CA . PRO A 1 77 ? -0.932 30.097 35.219 1.00 24.40 77 PRO A CA 1
ATOM 598 C C . PRO A 1 77 ? -1.779 28.867 35.096 1.00 23.71 77 PRO A C 1
ATOM 599 O O . PRO A 1 77 ? -1.626 27.945 35.915 1.00 23.81 77 PRO A O 1
ATOM 603 N N . GLU A 1 78 ? -2.595 28.780 34.054 1.00 26.70 78 GLU A N 1
ATOM 604 C CA . GLU A 1 78 ? -3.435 27.597 33.870 1.00 28.89 78 GLU A CA 1
ATOM 605 C C . GLU A 1 78 ? -2.647 26.277 33.857 1.00 30.28 78 GLU A C 1
ATOM 606 O O . GLU A 1 78 ? -3.140 25.237 34.352 1.00 30.33 78 GLU A O 1
ATOM 612 N N . LYS A 1 79 ? -1.455 26.314 33.257 1.00 28.15 79 LYS A N 1
ATOM 613 C CA . LYS A 1 79 ? -0.591 25.142 33.124 1.00 31.04 79 LYS A CA 1
ATOM 614 C C . LYS A 1 79 ? -0.006 24.653 34.440 1.00 28.03 79 LYS A C 1
ATOM 615 O O . LYS A 1 79 ? 0.498 23.564 34.506 1.00 28.05 79 LYS A O 1
ATOM 621 N N . TRP A 1 80 ? -0.065 25.466 35.484 1.00 26.96 80 TRP A N 1
ATOM 622 C CA . TRP A 1 80 ? 0.612 25.128 36.726 1.00 25.96 80 TRP A CA 1
ATOM 623 C C . TRP A 1 80 ? -0.337 24.696 37.833 1.00 25.96 80 TRP A C 1
ATOM 624 O O . TRP A 1 80 ? 0.122 24.299 38.903 1.00 27.14 80 TRP A O 1
ATOM 635 N N . ILE A 1 81 ? -1.643 24.760 37.594 1.00 24.71 81 ILE A N 1
ATOM 636 C CA . ILE A 1 81 ? -2.586 24.429 38.664 1.00 25.80 81 ILE A CA 1
ATOM 637 C C . ILE A 1 81 ? -2.440 22.982 39.072 1.00 28.76 81 ILE A C 1
ATOM 638 O O . ILE A 1 81 ? -2.285 22.682 40.258 1.00 26.96 81 ILE A O 1
ATOM 643 N N . GLN A 1 82 ? -2.451 22.072 38.091 1.00 28.94 82 GLN A N 1
ATOM 644 C CA . GLN A 1 82 ? -2.389 20.654 38.435 1.00 30.11 82 GLN A CA 1
ATOM 645 C C . GLN A 1 82 ? -1.028 20.265 39.044 1.00 29.03 82 GLN A C 1
ATOM 646 O O . GLN A 1 82 ? -0.983 19.580 40.040 1.00 27.13 82 GLN A O 1
ATOM 652 N N . PRO A 1 83 ? 0.083 20.733 38.469 1.00 28.97 83 PRO A N 1
ATOM 653 C CA . PRO A 1 83 ? 1.347 20.398 39.077 1.00 28.59 83 PRO A CA 1
ATOM 654 C C . PRO A 1 83 ? 1.467 20.929 40.515 1.00 26.84 83 PRO A C 1
ATOM 655 O O . PRO A 1 83 ? 1.995 20.240 41.388 1.00 27.72 83 PRO A O 1
ATOM 659 N N . PHE A 1 84 ? 1.014 22.146 40.779 1.00 24.54 84 PHE A N 1
ATOM 660 C CA . PHE A 1 84 ? 1.164 22.641 42.161 1.00 25.34 84 PHE A CA 1
ATOM 661 C C . PHE A 1 84 ? 0.145 22.038 43.110 1.00 25.73 84 PHE A C 1
ATOM 662 O O . PHE A 1 84 ? 0.439 21.844 44.290 1.00 25.61 84 PHE A O 1
ATOM 670 N N . ALA A 1 85 ? -1.030 21.701 42.601 1.00 27.54 85 ALA A N 1
ATOM 671 C CA . ALA A 1 85 ? -2.023 21.014 43.434 1.00 29.07 85 ALA A CA 1
ATOM 672 C C . ALA A 1 85 ? -1.453 19.655 43.855 1.00 31.31 85 ALA A C 1
ATOM 673 O O . ALA A 1 85 ? -1.533 19.270 45.034 1.00 29.95 85 ALA A O 1
ATOM 675 N N A ASP A 1 86 ? -0.862 18.931 42.901 0.70 32.25 86 ASP A N 1
ATOM 676 N N B ASP A 1 86 ? -0.862 18.945 42.891 0.30 31.03 86 ASP A N 1
ATOM 677 C CA A ASP A 1 86 ? -0.261 17.625 43.188 0.70 34.31 86 ASP A CA 1
ATOM 678 C CA B ASP A 1 86 ? -0.225 17.656 43.147 0.30 32.17 86 ASP A CA 1
ATOM 679 C C A ASP A 1 86 ? 0.956 17.761 44.102 0.70 33.22 86 ASP A C 1
ATOM 680 C C B ASP A 1 86 ? 0.888 17.808 44.162 0.30 32.51 86 ASP A C 1
ATOM 681 O O A ASP A 1 86 ? 1.277 16.854 44.840 0.70 34.47 86 ASP A O 1
ATOM 682 O O B ASP A 1 86 ? 1.059 16.972 45.039 0.30 34.13 86 ASP A O 1
ATOM 691 N N . ALA A 1 87 ? 1.651 18.885 44.031 1.00 32.49 87 ALA A N 1
ATOM 692 C CA . ALA A 1 87 ? 2.792 19.128 44.915 1.00 33.35 87 ALA A CA 1
ATOM 693 C C . ALA A 1 87 ? 2.374 19.495 46.339 1.00 33.74 87 ALA A C 1
ATOM 694 O O . ALA A 1 87 ? 3.217 19.532 47.203 1.00 36.34 87 ALA A O 1
ATOM 696 N N . GLY A 1 88 ? 1.109 19.818 46.564 1.00 31.28 88 GLY A N 1
ATOM 697 C CA . GLY A 1 88 ? 0.621 20.108 47.913 1.00 32.23 88 GLY A CA 1
ATOM 698 C C . GLY A 1 88 ? 0.187 21.511 48.246 1.00 31.26 88 GLY A C 1
ATOM 699 O O . GLY A 1 88 ? 0.005 21.820 49.415 1.00 30.50 88 GLY A O 1
ATOM 700 N N . ALA A 1 89 ? 0.011 22.367 47.248 1.00 28.24 89 ALA A N 1
ATOM 701 C CA . ALA A 1 89 ? -0.421 23.741 47.537 1.00 27.87 89 ALA A CA 1
ATOM 702 C C . ALA A 1 89 ? -1.756 23.793 48.264 1.00 27.96 89 ALA A C 1
ATOM 703 O O . ALA A 1 89 ? -2.657 23.035 47.952 1.00 26.22 89 ALA A O 1
ATOM 705 N N . ASN A 1 90 ? -1.876 24.716 49.218 1.00 25.97 90 ASN A N 1
ATOM 706 C CA . ASN A 1 90 ? -3.123 24.924 49.966 1.00 26.73 90 ASN A CA 1
ATOM 707 C C . ASN A 1 90 ? -3.816 26.199 49.461 1.00 25.12 90 ASN A C 1
ATOM 708 O O . ASN A 1 90 ? -5.029 26.396 49.624 1.00 24.19 90 ASN A O 1
ATOM 713 N N . SER A 1 91 ? -3.026 27.046 48.818 1.00 23.94 91 SER A N 1
ATOM 714 C CA . SER A 1 91 ? -3.518 28.254 48.213 1.00 23.63 91 SER A CA 1
ATOM 715 C C . SER A 1 91 ? -2.648 28.527 47.011 1.00 22.12 91 SER A C 1
ATOM 716 O O . SER A 1 91 ? -1.439 28.267 47.038 1.00 22.77 91 SER A O 1
ATOM 719 N N . ILE A 1 92 ? -3.286 28.978 45.935 1.00 22.88 92 ILE A N 1
ATOM 720 C CA . ILE A 1 92 ? -2.599 29.363 44.704 1.00 21.90 92 ILE A CA 1
ATOM 721 C C . ILE A 1 92 ? -3.095 30.716 44.271 1.00 21.21 92 ILE A C 1
ATOM 722 O O . ILE A 1 92 ? -4.301 30.932 44.102 1.00 23.30 92 ILE A O 1
ATOM 727 N N . THR A 1 93 ? -2.150 31.630 44.117 1.00 20.37 93 THR A N 1
ATOM 728 C CA . THR A 1 93 ? -2.413 32.956 43.703 1.00 20.10 93 THR A CA 1
ATOM 729 C C . THR A 1 93 ? -1.841 33.161 42.315 1.00 21.67 93 THR A C 1
ATOM 730 O O . THR A 1 93 ? -0.673 32.803 42.061 1.00 21.49 93 THR A O 1
ATOM 734 N N . PHE A 1 94 ? -2.660 33.693 41.404 1.00 20.75 94 PHE A N 1
ATOM 735 C CA . PHE A 1 94 ? -2.147 34.048 40.092 1.00 20.69 94 PHE A CA 1
ATOM 736 C C . PHE A 1 94 ? -2.397 35.530 39.826 1.00 22.04 94 PHE A C 1
ATOM 737 O O . PHE A 1 94 ? -3.235 36.176 40.469 1.00 20.76 94 PHE A O 1
ATOM 745 N N . HIS A 1 95 ? -1.662 36.059 38.863 1.00 23.21 95 HIS A N 1
ATOM 746 C CA . HIS A 1 95 ? -1.759 37.447 38.526 1.00 23.31 95 HIS A CA 1
ATOM 747 C C . HIS A 1 95 ? -2.798 37.775 37.479 1.00 24.62 95 HIS A C 1
ATOM 748 O O . HIS A 1 95 ? -2.941 37.096 36.443 1.00 23.32 95 HIS A O 1
ATOM 755 N N . TRP A 1 96 ? -3.503 38.855 37.757 1.00 24.34 96 TRP A N 1
ATOM 756 C CA . TRP A 1 96 ? -4.439 39.436 36.816 1.00 24.74 96 TRP A CA 1
ATOM 757 C C . TRP A 1 96 ? -3.768 39.704 35.475 1.00 24.56 96 TRP A C 1
ATOM 758 O O . TRP A 1 96 ? -4.367 39.492 34.437 1.00 23.80 96 TRP A O 1
ATOM 769 N N . GLU A 1 97 ? -2.513 40.150 35.503 1.00 24.79 97 GLU A N 1
ATOM 770 C CA . GLU A 1 97 ? -1.820 40.498 34.270 1.00 26.38 97 GLU A CA 1
ATOM 771 C C . GLU A 1 97 ? -1.437 39.229 33.467 1.00 27.32 97 GLU A C 1
ATOM 772 O O . GLU A 1 97 ? -1.288 39.299 32.268 1.00 27.43 97 GLU A O 1
ATOM 778 N N . SER A 1 98 ? -1.283 38.092 34.144 1.00 25.22 98 SER A N 1
ATOM 779 C CA . SER A 1 98 ? -0.971 36.821 33.491 1.00 25.93 98 SER A CA 1
ATOM 780 C C . SER A 1 98 ? -2.134 36.294 32.699 1.00 26.56 98 SER A C 1
ATOM 781 O O . SER A 1 98 ? -1.925 35.537 31.768 1.00 29.56 98 SER A O 1
ATOM 784 N N . VAL A 1 99 ? -3.364 36.642 33.095 1.00 24.86 99 VAL A N 1
ATOM 785 C CA . VAL A 1 99 ? -4.561 36.172 32.374 1.00 26.11 99 VAL A CA 1
ATOM 786 C C . VAL A 1 99 ? -5.141 37.275 31.509 1.00 28.05 99 VAL A C 1
ATOM 787 O O . VAL A 1 99 ? -6.326 37.291 31.226 1.00 30.07 99 VAL A O 1
ATOM 791 N N . GLY A 1 100 ? -4.264 38.191 31.101 1.00 28.47 100 GLY A N 1
ATOM 792 C CA . GLY A 1 100 ? -4.607 39.278 30.218 1.00 27.98 100 GLY A CA 1
ATOM 793 C C . GLY A 1 100 ? -5.651 40.237 30.714 1.00 28.85 100 GLY A C 1
ATOM 794 O O . GLY A 1 100 ? -6.303 40.888 29.916 1.00 27.80 100 GLY A O 1
ATOM 795 N N . GLY A 1 101 ? -5.819 40.357 32.025 1.00 26.68 101 GLY A N 1
ATOM 796 C CA . GLY A 1 101 ? -6.884 41.243 32.545 1.00 28.62 101 GLY A CA 1
ATOM 797 C C . GLY A 1 101 ? -8.265 40.805 32.055 1.00 27.88 101 GLY A C 1
ATOM 798 O O . GLY A 1 101 ? -9.167 41.601 31.929 1.00 29.40 101 GLY A O 1
ATOM 799 N N . ASP A 1 102 ? -8.415 39.521 31.790 1.00 25.71 102 ASP A N 1
ATOM 800 C CA . ASP A 1 102 ? -9.647 38.979 31.229 1.00 27.26 102 ASP A CA 1
ATOM 801 C C . ASP A 1 102 ? -10.456 38.412 32.368 1.00 27.58 102 ASP A C 1
ATOM 802 O O . ASP A 1 102 ? -10.087 37.402 32.973 1.00 26.58 102 ASP A O 1
ATOM 807 N N . LEU A 1 103 ? -11.562 39.072 32.672 1.00 27.98 103 LEU A N 1
ATOM 808 C CA . LEU A 1 103 ? -12.408 38.706 33.815 1.00 30.65 103 LEU A CA 1
ATOM 809 C C . LEU A 1 103 ? -12.909 37.250 33.771 1.00 29.74 103 LEU A C 1
ATOM 810 O O . LEU A 1 103 ? -12.813 36.539 34.748 1.00 28.61 103 LEU A O 1
ATOM 815 N N A GLN A 1 104 ? -13.351 36.784 32.609 0.50 30.98 104 GLN A N 1
ATOM 816 N N B GLN A 1 104 ? -13.493 36.876 32.639 0.50 29.41 104 GLN A N 1
ATOM 817 C CA A GLN A 1 104 ? -13.846 35.406 32.497 0.50 32.68 104 GLN A CA 1
ATOM 818 C CA B GLN A 1 104 ? -14.062 35.547 32.428 0.50 30.03 104 GLN A CA 1
ATOM 819 C C A GLN A 1 104 ? -12.703 34.384 32.631 0.50 29.87 104 GLN A C 1
ATOM 820 C C B GLN A 1 104 ? -13.027 34.496 32.763 0.50 27.87 104 GLN A C 1
ATOM 821 O O A GLN A 1 104 ? -12.884 33.301 33.201 0.50 27.23 104 GLN A O 1
ATOM 822 O O B GLN A 1 104 ? -13.247 33.586 33.570 0.50 27.54 104 GLN A O 1
ATOM 833 N N A ARG A 1 105 ? -11.525 34.718 32.110 0.70 27.96 105 ARG A N 1
ATOM 834 N N B ARG A 1 105 ? -11.865 34.656 32.134 0.30 25.81 105 ARG A N 1
ATOM 835 C CA A ARG A 1 105 ? -10.407 33.817 32.242 0.70 27.94 105 ARG A CA 1
ATOM 836 C CA B ARG A 1 105 ? -10.738 33.761 32.337 0.30 24.34 105 ARG A CA 1
ATOM 837 C C A ARG A 1 105 ? -10.036 33.715 33.740 0.70 26.04 105 ARG A C 1
ATOM 838 C C B ARG A 1 105 ? -10.350 33.688 33.812 0.30 23.88 105 ARG A C 1
ATOM 839 O O A ARG A 1 105 ? -9.745 32.636 34.264 0.70 24.90 105 ARG A O 1
ATOM 840 O O B ARG A 1 105 ? -10.267 32.596 34.373 0.30 23.38 105 ARG A O 1
ATOM 855 N N . ALA A 1 106 ? -10.105 34.843 34.437 1.00 23.89 106 ALA A N 1
ATOM 856 C CA . ALA A 1 106 ? -9.721 34.871 35.852 1.00 24.64 106 ALA A CA 1
ATOM 857 C C . ALA A 1 106 ? -10.713 34.149 36.738 1.00 24.73 106 ALA A C 1
ATOM 858 O O . ALA A 1 106 ? -10.320 33.361 37.577 1.00 24.35 106 ALA A O 1
ATOM 860 N N . ALA A 1 107 ? -11.994 34.432 36.548 1.00 25.67 107 ALA A N 1
ATOM 861 C CA . ALA A 1 107 ? -13.044 33.798 37.343 1.00 26.84 107 ALA A CA 1
ATOM 862 C C . ALA A 1 107 ? -13.019 32.284 37.148 1.00 26.87 107 ALA A C 1
ATOM 863 O O . ALA A 1 107 ? -13.175 31.491 38.097 1.00 26.32 107 ALA A O 1
ATOM 865 N N . GLU A 1 108 ? -12.820 31.882 35.905 1.00 25.99 108 GLU A N 1
ATOM 866 C CA . GLU A 1 108 ? -12.774 30.486 35.592 1.00 27.71 108 GLU A CA 1
ATOM 867 C C . GLU A 1 108 ? -1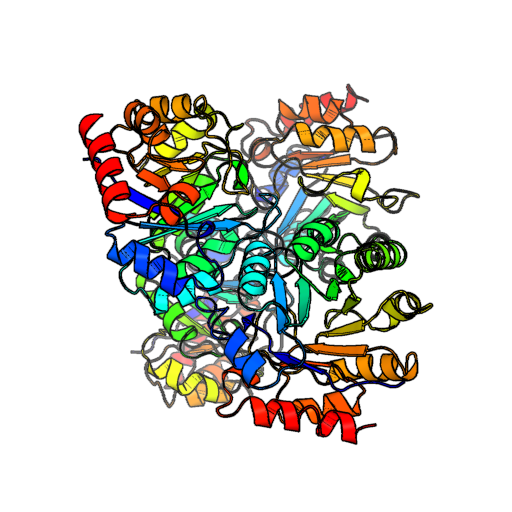1.558 29.799 36.256 1.00 26.51 108 GLU A C 1
ATOM 868 O O . GLU A 1 108 ? -11.695 28.727 36.868 1.00 26.24 108 GLU A O 1
ATOM 874 N N . LEU A 1 109 ? -10.373 30.405 36.164 1.00 25.34 109 LEU A N 1
ATOM 875 C CA . LEU A 1 109 ? -9.199 29.800 36.768 1.00 24.78 109 LEU A CA 1
ATOM 876 C C . LEU A 1 109 ? -9.358 29.640 38.284 1.00 23.99 109 LEU A C 1
ATOM 877 O O . LEU A 1 109 ? -8.950 28.629 38.871 1.00 22.79 109 LEU A O 1
ATOM 882 N N . ALA A 1 110 ? -9.980 30.623 38.906 1.00 23.09 110 ALA A N 1
ATOM 883 C CA . ALA A 1 110 ? -10.198 30.577 40.347 1.00 25.26 110 ALA A CA 1
ATOM 884 C C . ALA A 1 110 ? -11.047 29.389 40.726 1.00 25.93 110 ALA A C 1
ATOM 885 O O . ALA A 1 110 ? -10.769 28.718 41.712 1.00 26.61 110 ALA A O 1
ATOM 887 N N . LYS A 1 111 ? -12.074 29.098 39.930 1.00 27.42 111 LYS A N 1
ATOM 888 C CA . LYS A 1 111 ? -12.950 27.977 40.261 1.00 28.31 111 LYS A CA 1
ATOM 889 C C . LYS A 1 111 ? -12.246 26.659 40.043 1.00 27.90 111 LYS A C 1
ATOM 890 O O . LYS A 1 111 ? -12.495 25.678 40.772 1.00 26.99 111 LYS A O 1
ATOM 896 N N . ARG A 1 112 ? -11.345 26.642 39.077 1.00 29.73 112 ARG A N 1
ATOM 897 C CA . ARG A 1 112 ? -10.589 25.452 38.796 1.00 31.14 112 ARG A CA 1
ATOM 898 C C . ARG A 1 112 ? -9.712 25.103 39.994 1.00 28.40 112 ARG A C 1
ATOM 899 O O . ARG A 1 112 ? -9.575 23.946 40.361 1.00 29.53 112 ARG A O 1
ATOM 907 N N . ILE A 1 113 ? -9.088 26.119 40.572 1.00 25.93 113 ILE A N 1
ATOM 908 C CA . ILE A 1 113 ? -8.272 25.982 41.789 1.00 24.60 113 ILE A CA 1
ATOM 909 C C . ILE A 1 113 ? -9.145 25.544 42.980 1.00 25.54 113 ILE A C 1
ATOM 910 O O . ILE A 1 113 ? -8.798 24.598 43.706 1.00 26.37 113 ILE A O 1
ATOM 915 N N . GLN A 1 114 ? -10.287 26.210 43.166 1.00 24.87 114 GLN A N 1
ATOM 916 C CA . GLN A 1 114 ? -11.181 25.891 44.275 1.00 26.57 114 GLN A CA 1
ATOM 917 C C . GLN A 1 114 ? -11.786 24.489 44.199 1.00 28.19 114 GLN A C 1
ATOM 918 O O . GLN A 1 114 ? -12.080 23.852 45.227 1.00 28.21 114 GLN A O 1
ATOM 924 N N . ALA A 1 115 ? -11.985 23.999 42.981 1.00 27.41 115 ALA A N 1
ATOM 925 C CA . ALA A 1 115 ? -12.516 22.678 42.810 1.00 28.79 115 ALA A CA 1
ATOM 926 C C . ALA A 1 115 ? -11.617 21.627 43.480 1.00 28.86 115 ALA A C 1
ATOM 927 O O . ALA A 1 115 ? -12.112 20.594 43.947 1.00 31.10 115 ALA A O 1
ATOM 929 N N A ARG A 1 116 ? -10.321 21.935 43.524 0.60 28.21 116 ARG A N 1
ATOM 930 N N B ARG A 1 116 ? -10.313 21.859 43.507 0.40 28.56 116 ARG A N 1
ATOM 931 C CA A ARG A 1 116 ? -9.291 21.075 44.108 0.60 29.71 116 ARG A CA 1
ATOM 932 C CA B ARG A 1 116 ? -9.415 20.906 44.158 0.40 30.21 116 ARG A CA 1
ATOM 933 C C A ARG A 1 116 ? -9.164 21.258 45.623 0.60 31.04 116 ARG A C 1
ATOM 934 C C B ARG A 1 116 ? -9.264 21.139 45.662 0.40 31.04 116 ARG A C 1
ATOM 935 O O A ARG A 1 116 ? -8.321 20.631 46.253 0.60 32.31 116 ARG A O 1
ATOM 936 O O B ARG A 1 116 ? -8.490 20.449 46.323 0.40 31.71 116 ARG A O 1
ATOM 951 N N . GLY A 1 117 ? -10.028 22.084 46.209 1.00 30.72 117 GLY A N 1
ATOM 952 C CA . GLY A 1 117 ? -9.993 22.340 47.661 1.00 31.74 117 GLY A CA 1
ATOM 953 C C . GLY A 1 117 ? -8.873 23.275 48.044 1.00 31.23 117 GLY A C 1
ATOM 954 O O . GLY A 1 117 ? -8.440 23.304 49.173 1.00 29.80 117 GLY A O 1
ATOM 955 N N . ILE A 1 118 ? -8.422 24.058 47.074 1.00 28.45 118 ILE A N 1
ATOM 956 C CA . ILE A 1 118 ? -7.345 24.979 47.253 1.00 26.76 118 ILE A CA 1
ATOM 957 C C . ILE A 1 118 ? -7.897 26.404 47.221 1.00 27.71 118 ILE A C 1
ATOM 958 O O . ILE A 1 118 ? -8.842 26.689 46.494 1.00 27.20 118 ILE A O 1
ATOM 963 N N . LYS A 1 119 ? -7.360 27.285 48.070 1.00 27.66 119 LYS A N 1
ATOM 964 C CA . LYS A 1 119 ? -7.806 28.671 48.056 1.00 28.21 119 LYS A CA 1
ATOM 965 C C . LYS A 1 119 ? -7.241 29.361 46.797 1.00 26.18 119 LYS A C 1
ATOM 966 O O . LYS A 1 119 ? -6.103 29.070 46.375 1.00 24.21 119 LYS A O 1
ATOM 972 N N . ALA A 1 120 ? -8.030 30.271 46.230 1.00 23.97 120 ALA A N 1
ATOM 973 C CA . ALA A 1 120 ? -7.650 31.001 45.043 1.00 24.24 120 ALA A CA 1
ATOM 974 C C . ALA A 1 120 ? -7.367 32.459 45.340 1.00 24.02 120 ALA A C 1
ATOM 975 O O . ALA A 1 120 ? -8.218 33.155 45.889 1.00 23.99 120 ALA A O 1
ATOM 977 N N . GLY A 1 121 ? -6.178 32.925 44.964 1.00 22.09 121 GLY A N 1
ATOM 978 C CA . GLY A 1 121 ? -5.843 34.328 45.169 1.00 21.62 121 GLY A CA 1
ATOM 979 C C . GLY A 1 121 ? -5.590 35.022 43.839 1.00 21.50 121 GLY A C 1
ATOM 980 O O . GLY A 1 121 ? -5.167 34.396 42.852 1.00 20.90 121 GLY A O 1
ATOM 981 N N . LEU A 1 122 ? -5.858 36.311 43.812 1.00 21.18 122 LEU A N 1
ATOM 982 C CA . LEU A 1 122 ? -5.639 37.122 42.631 1.00 22.04 122 LEU A CA 1
ATOM 983 C C . LEU A 1 122 ? -4.623 38.206 43.021 1.00 22.80 122 LEU A C 1
ATOM 984 O O . LEU A 1 122 ? -4.792 38.903 44.052 1.00 24.01 122 LEU A O 1
ATOM 989 N N . ALA A 1 123 ? -3.569 38.338 42.226 1.00 21.96 123 ALA A N 1
ATOM 990 C CA . ALA A 1 123 ? -2.532 39.324 42.500 1.00 22.88 123 ALA A CA 1
ATOM 991 C C . ALA A 1 123 ? -2.512 40.460 41.515 1.00 24.11 123 ALA A C 1
ATOM 992 O O . ALA A 1 123 ? -2.826 40.280 40.345 1.00 24.49 123 ALA A O 1
ATOM 994 N N . ILE A 1 124 ? -2.085 41.628 41.987 1.00 26.57 124 ILE A N 1
ATOM 995 C CA . ILE A 1 124 ? -1.891 42.768 41.092 1.00 27.97 124 ILE A CA 1
ATOM 996 C C . ILE A 1 124 ? -0.565 43.444 41.302 1.00 28.60 124 ILE A C 1
ATOM 997 O O . ILE A 1 124 ? -0.151 43.715 42.430 1.00 25.71 124 ILE A O 1
ATOM 1002 N N . LYS A 1 125 ? 0.091 43.724 40.178 1.00 30.49 125 LYS A N 1
ATOM 1003 C CA . LYS A 1 125 ? 1.365 44.441 40.152 1.00 31.95 125 LYS A CA 1
ATOM 1004 C C . LYS A 1 125 ? 1.184 45.916 40.468 1.00 30.62 125 LYS A C 1
ATOM 1005 O O . LYS A 1 125 ? 0.088 46.448 40.353 1.00 29.89 125 LYS A O 1
ATOM 1011 N N . PRO A 1 126 ? 2.276 46.602 40.827 1.00 32.88 126 PRO A N 1
ATOM 1012 C CA . PRO A 1 126 ? 2.155 48.007 41.163 1.00 34.73 126 PRO A CA 1
ATOM 1013 C C . PRO A 1 126 ? 1.492 48.846 40.115 1.00 36.00 126 PRO A C 1
ATOM 1014 O O . PRO A 1 126 ? 0.611 49.614 40.444 1.00 36.66 126 PRO A O 1
ATOM 1018 N N . ALA A 1 127 ? 1.886 48.701 38.857 1.00 37.46 127 ALA A N 1
ATOM 1019 C CA . ALA A 1 127 ? 1.305 49.546 37.819 1.00 39.93 127 ALA A CA 1
ATOM 1020 C C . ALA A 1 127 ? -0.133 49.211 37.548 1.00 38.90 127 ALA A C 1
ATOM 1021 O O . ALA A 1 127 ? -0.784 49.952 36.868 1.00 42.57 127 ALA A O 1
ATOM 1023 N N . THR A 1 128 ? -0.645 48.104 38.061 1.00 37.50 128 THR A N 1
ATOM 1024 C CA . THR A 1 128 ? -2.059 47.775 37.798 1.00 37.32 128 THR A CA 1
ATOM 1025 C C . THR A 1 128 ? -2.984 48.448 38.814 1.00 38.41 128 THR A C 1
ATOM 1026 O O . THR A 1 128 ? -2.925 48.138 40.011 1.00 35.82 128 THR A O 1
ATOM 1030 N N . LYS A 1 129 ? -3.851 49.340 38.331 1.00 40.16 129 LYS A N 1
ATOM 1031 C CA . LYS A 1 129 ? -4.782 50.071 39.202 1.00 45.09 129 LYS A CA 1
ATOM 1032 C C . LYS A 1 129 ? -5.852 49.133 39.741 1.00 42.09 129 LYS A C 1
ATOM 1033 O O . LYS A 1 129 ? -6.337 48.251 39.027 1.00 38.01 129 LYS A O 1
ATOM 1039 N N . PHE A 1 130 ? -6.234 49.333 40.992 1.00 39.42 130 PHE A N 1
ATOM 1040 C CA . PHE A 1 130 ? -7.262 48.509 41.588 1.00 41.89 130 PHE A CA 1
ATOM 1041 C C . PHE A 1 130 ? -8.575 48.548 40.792 1.00 42.57 130 PHE A C 1
ATOM 1042 O O . PHE A 1 130 ? -9.225 47.513 40.620 1.00 40.73 130 PHE A O 1
ATOM 1050 N N . GLU A 1 131 ? -8.968 49.722 40.316 1.00 42.72 131 GLU A N 1
ATOM 1051 C CA . GLU A 1 131 ? -10.203 49.814 39.550 1.00 47.70 131 GLU A CA 1
ATOM 1052 C C . GLU A 1 131 ? -10.145 48.924 38.284 1.00 48.78 131 GLU A C 1
ATOM 1053 O O . GLU A 1 131 ? -11.181 48.515 37.781 1.00 49.27 131 GLU A O 1
ATOM 1059 N N . ASP A 1 132 ? -8.949 48.596 37.785 1.00 46.93 132 ASP A N 1
ATOM 1060 C CA . ASP A 1 132 ? -8.867 47.753 36.573 1.00 53.17 132 ASP A CA 1
ATOM 1061 C C . ASP A 1 132 ? -9.454 46.368 36.775 1.00 49.42 132 ASP A C 1
ATOM 1062 O O . ASP A 1 132 ? -9.734 45.677 35.813 1.00 52.01 132 ASP A O 1
ATOM 1067 N N . LEU A 1 133 ? -9.656 45.969 38.027 1.00 48.99 133 LEU A N 1
ATOM 1068 C CA . LEU A 1 133 ? -10.194 44.653 38.314 1.00 45.51 133 LEU A CA 1
ATOM 1069 C C . LEU A 1 133 ? -11.661 44.562 37.980 1.00 49.86 133 LEU A C 1
ATOM 1070 O O . LEU A 1 133 ? -12.183 43.475 37.743 1.00 47.07 133 LEU A O 1
ATOM 1075 N N . GLY A 1 134 ? -12.334 45.705 37.940 1.00 54.02 134 GLY A N 1
ATOM 1076 C CA . GLY A 1 134 ? -13.766 45.689 37.740 1.00 53.47 134 GLY A CA 1
ATOM 1077 C C . GLY A 1 134 ? -14.374 44.838 38.861 1.00 52.80 134 GLY A C 1
ATOM 1078 O O . GLY A 1 134 ? -14.017 44.985 40.036 1.00 49.67 134 GLY A O 1
ATOM 1079 N N . GLU A 1 135 ? -15.237 43.906 38.479 1.00 52.26 135 GLU A N 1
ATOM 1080 C CA . GLU A 1 135 ? -15.923 43.056 39.415 1.00 52.46 135 GLU A CA 1
ATOM 1081 C C . GLU A 1 135 ? -15.210 41.747 39.646 1.00 44.98 135 GLU A C 1
ATOM 1082 O O . GLU A 1 135 ? -15.819 40.807 40.114 1.00 45.29 135 GLU A O 1
ATOM 1088 N N . ALA A 1 136 ? -13.917 41.670 39.361 1.00 39.16 136 ALA A N 1
ATOM 1089 C CA . ALA A 1 136 ? -13.215 40.404 39.558 1.00 39.00 136 ALA A CA 1
ATOM 1090 C C . ALA A 1 136 ? -13.361 39.859 40.977 1.00 36.68 136 ALA A C 1
ATOM 1091 O O . ALA A 1 136 ? -13.410 38.648 41.173 1.00 37.33 136 ALA A O 1
ATOM 1093 N N . LEU A 1 137 ? -13.394 40.745 41.955 1.00 36.00 137 LEU A N 1
ATOM 1094 C CA . LEU A 1 137 ? -13.474 40.313 43.351 1.00 37.76 137 LEU A CA 1
ATOM 1095 C C . LEU A 1 137 ? -14.901 40.141 43.848 1.00 41.96 137 LEU A C 1
ATOM 1096 O O . LEU A 1 137 ? -15.102 39.697 44.960 1.00 41.70 137 LEU A O 1
ATOM 1101 N N . ALA A 1 138 ? -15.890 40.453 43.015 1.00 46.90 138 ALA A N 1
ATOM 1102 C CA . ALA A 1 138 ? -17.272 40.267 43.421 1.00 51.46 138 ALA A CA 1
ATOM 1103 C C . ALA A 1 138 ? -17.652 38.773 43.553 1.00 55.37 138 ALA A C 1
ATOM 1104 O O . ALA A 1 138 ? -17.000 37.866 42.998 1.00 47.72 138 ALA A O 1
ATOM 1106 N N . GLY A 1 139 ? -18.702 38.548 44.338 1.00 59.72 139 GLY A N 1
ATOM 1107 C CA . GLY A 1 139 ? -19.298 37.228 44.549 1.00 61.36 139 GLY A CA 1
ATOM 1108 C C . GLY A 1 139 ? -18.413 36.058 44.897 1.00 59.09 139 GLY A C 1
ATOM 1109 O O . GLY A 1 139 ? -18.582 34.976 44.346 1.00 60.57 139 GLY A O 1
ATOM 1110 N N . ASP A 1 140 ? -17.487 36.246 45.826 1.00 56.75 140 ASP A N 1
ATOM 1111 C CA . ASP A 1 140 ? -16.608 35.143 46.231 1.00 55.26 140 ASP A CA 1
ATOM 1112 C C . ASP A 1 140 ? -15.896 34.425 45.089 1.00 49.02 140 ASP A C 1
ATOM 1113 O O . ASP A 1 140 ? -15.670 33.216 45.164 1.00 50.13 140 ASP A O 1
ATOM 1118 N N . ASN A 1 141 ? -15.578 35.149 44.015 1.00 45.92 141 ASN A N 1
ATOM 1119 C CA . ASN A 1 141 ? -14.734 34.581 42.972 1.00 41.06 141 ASN A CA 1
ATOM 1120 C C . ASN A 1 141 ? -13.415 34.129 43.611 1.00 36.34 141 ASN A C 1
ATOM 1121 O O . ASN A 1 141 ? -12.947 33.024 43.382 1.00 33.61 141 ASN A O 1
ATOM 1126 N N . PHE A 1 142 ? -12.829 35.016 44.409 1.00 30.04 142 PHE A N 1
ATOM 1127 C CA . PHE A 1 142 ? -11.530 34.770 45.038 1.00 28.78 142 PHE A CA 1
ATOM 1128 C C . PHE A 1 142 ? -11.564 34.722 46.551 1.00 29.72 142 PHE A C 1
ATOM 1129 O O . PHE A 1 142 ? -12.392 35.352 47.176 1.00 31.40 142 PHE A O 1
ATOM 1137 N N . ASP A 1 143 ? -10.621 33.976 47.101 1.00 28.97 143 ASP A N 1
ATOM 1138 C CA . ASP A 1 143 ? -10.442 33.814 48.544 1.00 29.93 143 ASP A CA 1
ATOM 1139 C C . ASP A 1 143 ? -9.453 34.836 49.098 1.00 29.05 143 ASP A C 1
ATOM 1140 O O . ASP A 1 143 ? -9.374 35.043 50.288 1.00 28.86 143 ASP A O 1
ATOM 1145 N N . MET A 1 144 ? -8.714 35.488 48.211 1.00 26.75 144 MET A N 1
ATOM 1146 C CA . MET A 1 144 ? -7.696 36.429 48.633 1.00 25.13 144 MET A CA 1
ATOM 1147 C C . MET A 1 144 ? -7.262 37.327 47.486 1.00 25.18 144 MET A C 1
ATOM 1148 O O . MET A 1 144 ? -7.277 36.918 46.311 1.00 24.25 144 MET A O 1
ATOM 1153 N N . LEU A 1 145 ? -6.914 38.554 47.846 1.00 25.75 145 LEU A N 1
ATOM 1154 C CA . LEU A 1 145 ? -6.315 39.510 46.951 1.00 26.18 145 LEU A CA 1
ATOM 1155 C C . LEU A 1 145 ? -4.897 39.758 47.441 1.00 26.33 145 LEU A C 1
ATOM 1156 O O . LEU A 1 145 ? -4.658 39.992 48.653 1.00 25.39 145 LEU A O 1
ATOM 1161 N N . LEU A 1 146 ? -3.960 39.720 46.514 1.00 24.93 146 LEU A N 1
ATOM 1162 C CA . LEU A 1 146 ? -2.577 40.017 46.808 1.00 24.22 146 LEU A CA 1
ATOM 1163 C C . LEU A 1 146 ? -2.223 41.312 46.135 1.00 24.63 146 LEU A C 1
ATOM 1164 O O . LEU A 1 146 ? -2.248 41.422 44.896 1.00 24.17 146 LEU A O 1
ATOM 1169 N N . VAL A 1 147 ? -1.915 42.317 46.958 1.00 26.16 147 VAL A N 1
ATOM 1170 C CA . VAL A 1 147 ? -1.477 43.596 46.452 1.00 28.00 147 VAL A CA 1
ATOM 1171 C C . VAL A 1 147 ? 0.038 43.641 46.583 1.00 29.47 147 VAL A C 1
ATOM 1172 O O . VAL A 1 147 ? 0.571 43.639 47.697 1.00 29.94 147 VAL A O 1
ATOM 1176 N N . MET A 1 148 ? 0.742 43.638 45.459 1.00 28.05 148 MET A N 1
ATOM 1177 C CA . MET A 1 148 ? 2.200 43.718 45.500 1.00 30.22 148 MET A CA 1
ATOM 1178 C C . MET A 1 148 ? 2.610 45.093 46.009 1.00 31.22 148 MET A C 1
ATOM 1179 O O . MET A 1 148 ? 2.120 46.116 45.530 1.00 33.18 148 MET A O 1
ATOM 1184 N N . THR A 1 149 ? 3.505 45.120 46.986 1.00 33.63 149 THR A N 1
ATOM 1185 C CA . THR A 1 149 ? 4.009 46.394 47.523 1.00 34.28 149 THR A CA 1
ATOM 1186 C C . THR A 1 149 ? 5.440 46.693 47.047 1.00 37.72 149 THR A C 1
ATOM 1187 O O . THR A 1 149 ? 6.089 47.614 47.550 1.00 40.41 149 THR A O 1
ATOM 1191 N N . VAL A 1 150 ? 5.912 45.894 46.080 1.00 36.15 150 VAL A N 1
ATOM 1192 C CA . VAL A 1 150 ? 7.195 46.104 45.380 1.00 37.69 150 VAL A CA 1
ATOM 1193 C C . VAL A 1 150 ? 6.987 45.512 44.004 1.00 37.64 150 VAL A C 1
ATOM 1194 O O . VAL A 1 150 ? 6.027 44.764 43.784 1.00 36.54 150 VAL A O 1
ATOM 1198 N N A GLU A 1 151 ? 7.882 45.821 43.085 0.40 38.99 151 GLU A N 1
ATOM 1199 N N B GLU A 1 151 ? 7.852 45.853 43.059 0.60 40.69 151 GLU A N 1
ATOM 1200 C CA A GLU A 1 151 ? 7.783 45.307 41.736 0.40 38.89 151 GLU A CA 1
ATOM 1201 C CA B GLU A 1 151 ? 7.738 45.241 41.747 0.60 41.78 151 GLU A CA 1
ATOM 1202 C C A GLU A 1 151 ? 8.169 43.812 41.850 0.40 38.77 151 GLU A C 1
ATOM 1203 C C B GLU A 1 151 ? 8.097 43.784 41.959 0.60 39.67 151 GLU A C 1
ATOM 1204 O O A GLU A 1 151 ? 9.256 43.502 42.323 0.40 39.29 151 GLU A O 1
ATOM 1205 O O B GLU A 1 151 ? 9.086 43.472 42.610 0.60 37.85 151 GLU A O 1
ATOM 1216 N N . PRO A 1 152 ? 7.279 42.876 41.434 1.00 39.66 152 PRO A N 1
ATOM 1217 C CA . PRO A 1 152 ? 7.603 41.459 41.664 1.00 39.02 152 PRO A CA 1
ATOM 1218 C C . PRO A 1 152 ? 8.829 40.956 40.922 1.00 39.06 152 PRO A C 1
ATOM 1219 O O . PRO A 1 152 ? 9.192 41.499 39.871 1.00 39.62 152 PRO A O 1
ATOM 1223 N N . GLY A 1 153 ? 9.451 39.919 41.491 1.00 39.07 153 GLY A N 1
ATOM 1224 C CA . GLY A 1 153 ? 10.591 39.243 40.861 1.00 40.50 153 GLY A CA 1
ATOM 1225 C C . GLY A 1 153 ? 11.898 39.374 41.592 1.00 42.65 153 GLY A C 1
ATOM 1226 O O . GLY A 1 153 ? 12.861 38.690 41.245 1.00 46.76 153 GLY A O 1
ATOM 1227 N N . PHE A 1 154 ? 11.930 40.246 42.604 1.00 42.35 154 PHE A N 1
ATOM 1228 C CA . PHE A 1 154 ? 13.148 40.534 43.348 1.00 46.84 154 PHE A CA 1
ATOM 1229 C C . PHE A 1 154 ? 12.821 40.754 44.812 1.00 45.86 154 PHE A C 1
ATOM 1230 O O . PHE A 1 154 ? 11.786 41.330 45.136 1.00 45.16 154 PHE A O 1
ATOM 1238 N N . GLY A 1 155 ? 13.724 40.327 45.684 1.00 47.83 155 GLY A N 1
ATOM 1239 C CA . GLY A 1 155 ? 13.553 40.506 47.122 1.00 49.84 155 GLY A CA 1
ATOM 1240 C C . GLY A 1 155 ? 14.422 41.654 47.578 1.00 53.06 155 GLY A C 1
ATOM 1241 O O . GLY A 1 155 ? 15.239 42.167 46.813 1.00 52.11 155 GLY A O 1
ATOM 1242 N N . GLY A 1 156 ? 14.236 42.075 48.822 1.00 54.95 156 GLY A N 1
ATOM 1243 C CA . GLY A 1 156 ? 15.047 43.157 49.376 1.00 56.51 156 GLY A CA 1
ATOM 1244 C C . GLY A 1 156 ? 14.703 44.556 48.887 1.00 56.81 156 GLY A C 1
ATOM 1245 O O . GLY A 1 156 ? 15.430 45.489 49.189 1.00 60.93 156 GLY A O 1
ATOM 1246 N N . GLN A 1 157 ? 13.603 44.718 48.144 1.00 52.40 157 GLN A N 1
ATOM 1247 C CA . GLN A 1 157 ? 13.214 46.041 47.651 1.00 50.32 157 GLN A CA 1
ATOM 1248 C C . GLN A 1 157 ? 12.479 46.841 48.718 1.00 50.90 157 GLN A C 1
ATOM 1249 O O . GLN A 1 157 ? 12.013 46.285 49.734 1.00 49.99 157 GLN A O 1
ATOM 1255 N N . LYS A 1 158 ? 12.359 48.143 48.460 1.00 50.97 158 LYS A N 1
ATOM 1256 C CA . LYS A 1 158 ? 11.712 49.064 49.378 1.00 53.19 158 LYS A CA 1
ATOM 1257 C C . LYS A 1 158 ? 10.181 49.106 49.191 1.00 49.10 158 LYS A C 1
ATOM 1258 O O . LYS A 1 158 ? 9.662 49.233 48.073 1.00 48.37 158 LYS A O 1
ATOM 1264 N N . PHE A 1 159 ? 9.490 48.970 50.313 1.00 46.59 159 PHE A N 1
ATOM 1265 C CA . PHE A 1 159 ? 8.034 49.001 50.411 1.00 45.17 159 PHE A CA 1
ATOM 1266 C C . PHE A 1 159 ? 7.479 50.252 49.737 1.00 45.94 159 PHE A C 1
ATOM 1267 O O . PHE A 1 159 ? 7.953 51.348 49.991 1.00 45.68 159 PHE A O 1
ATOM 1275 N N . MET A 1 160 ? 6.483 50.073 48.873 1.00 44.45 160 MET A N 1
ATOM 1276 C CA . MET A 1 160 ? 5.854 51.173 48.143 1.00 45.42 160 MET A CA 1
ATOM 1277 C C . MET A 1 160 ? 4.536 51.497 48.851 1.00 45.59 160 MET A C 1
ATOM 1278 O O . MET A 1 160 ? 3.494 50.898 48.557 1.00 43.18 160 MET A O 1
ATOM 1283 N N . ALA A 1 161 ? 4.580 52.443 49.788 1.00 43.72 161 ALA A N 1
ATOM 1284 C CA . ALA A 1 161 ? 3.399 52.775 50.592 1.00 43.70 161 ALA A CA 1
ATOM 1285 C C . ALA A 1 161 ? 2.211 53.213 49.767 1.00 43.90 161 ALA A C 1
ATOM 1286 O O . ALA A 1 161 ? 1.095 52.953 50.156 1.00 44.36 161 ALA A O 1
ATOM 1288 N N . ASP A 1 162 ? 2.449 53.866 48.631 1.00 47.24 162 ASP A N 1
ATOM 1289 C CA . ASP A 1 162 ? 1.360 54.324 47.761 1.00 49.06 162 ASP A CA 1
ATOM 1290 C C . ASP A 1 162 ? 0.473 53.159 47.279 1.00 44.93 162 ASP A C 1
ATOM 1291 O O . ASP A 1 162 ? -0.683 53.359 46.939 1.00 44.09 162 ASP A O 1
ATOM 1296 N N . MET A 1 163 ? 0.997 51.939 47.295 1.00 41.27 163 MET A N 1
ATOM 1297 C CA . MET A 1 163 ? 0.184 50.782 46.894 1.00 38.36 163 MET A CA 1
ATOM 1298 C C . MET A 1 163 ? -0.885 50.439 47.941 1.00 37.52 163 MET A C 1
ATOM 1299 O O . MET A 1 163 ? -1.813 49.718 47.646 1.00 35.67 163 MET A O 1
ATOM 1304 N N . LEU A 1 164 ? -0.753 50.975 49.158 1.00 39.43 164 LEU A N 1
ATOM 1305 C CA . LEU A 1 164 ? -1.717 50.708 50.204 1.00 39.05 164 LEU A CA 1
ATOM 1306 C C . LEU A 1 164 ? -3.109 51.283 49.919 1.00 40.40 164 LEU A C 1
ATOM 1307 O O . LEU A 1 164 ? -4.084 50.856 50.530 1.00 40.15 164 LEU A O 1
ATOM 1312 N N . GLN A 1 165 ? -3.214 52.251 49.016 1.00 41.48 165 GLN A N 1
ATOM 1313 C CA . GLN A 1 165 ? -4.529 52.764 48.635 1.00 44.35 165 GLN A CA 1
ATOM 1314 C C . GLN A 1 165 ? -5.384 51.640 47.993 1.00 40.88 165 GLN A C 1
ATOM 1315 O O . GLN A 1 165 ? -6.605 51.606 48.154 1.00 39.62 165 GLN A O 1
ATOM 1321 N N . LYS A 1 166 ? -4.734 50.735 47.253 1.00 37.88 166 LYS A N 1
ATOM 1322 C CA . LYS A 1 166 ? -5.432 49.594 46.651 1.00 36.06 166 LYS A CA 1
ATOM 1323 C C . LYS A 1 166 ? -6.001 48.713 47.771 1.00 35.51 166 LYS A C 1
ATOM 1324 O O . LYS A 1 166 ? -7.131 48.220 47.686 1.00 35.17 166 LYS A O 1
ATOM 1330 N N . VAL A 1 167 ? -5.203 48.507 48.814 1.00 34.73 167 VAL A N 1
ATOM 1331 C CA . VAL A 1 167 ? -5.637 47.727 49.979 1.00 33.97 167 VAL A CA 1
ATOM 1332 C C . VAL A 1 167 ? -6.839 48.405 50.641 1.00 34.96 167 VAL A C 1
ATOM 1333 O O . VAL A 1 167 ? -7.854 47.768 50.907 1.00 34.72 167 VAL A O 1
ATOM 1337 N N . ARG A 1 168 ? -6.737 49.699 50.886 1.00 37.64 168 ARG A N 1
ATOM 1338 C CA . ARG A 1 168 ? -7.827 50.433 51.529 1.00 40.81 168 ARG A CA 1
ATOM 1339 C C . ARG A 1 168 ? -9.130 50.287 50.776 1.00 41.09 168 ARG A C 1
ATOM 1340 O O . ARG A 1 168 ? -10.179 49.997 51.355 1.00 41.88 168 ARG A O 1
ATOM 1348 N N . THR A 1 169 ? -9.065 50.497 49.473 1.00 41.68 169 THR A N 1
ATOM 1349 C CA . THR A 1 169 ? -10.245 50.408 48.643 1.00 42.33 169 THR A CA 1
ATOM 1350 C C . THR A 1 169 ? -10.811 48.998 48.685 1.00 39.59 169 THR A C 1
ATOM 1351 O O . THR A 1 169 ? -12.018 48.808 48.874 1.00 38.86 169 THR A O 1
ATOM 1355 N N . ALA A 1 170 ? -9.935 48.007 48.517 1.00 36.75 170 ALA A N 1
ATOM 1356 C CA . ALA A 1 170 ? -10.361 46.633 48.557 1.00 36.04 170 ALA A CA 1
ATOM 1357 C C . ALA A 1 170 ? -11.013 46.324 49.910 1.00 36.82 170 ALA A C 1
ATOM 1358 O O . ALA A 1 170 ? -12.078 45.725 49.954 1.00 36.06 170 ALA A O 1
ATOM 1360 N N . ARG A 1 171 ? -10.388 46.740 51.008 1.00 37.31 171 ARG A N 1
ATOM 1361 C CA . ARG A 1 171 ? -10.955 46.478 52.342 1.00 36.98 171 ARG A CA 1
ATOM 1362 C C . ARG A 1 171 ? -12.353 47.108 52.519 1.00 41.47 171 ARG A C 1
ATOM 1363 O O . ARG A 1 171 ? -13.247 46.482 53.105 1.00 42.18 171 ARG A O 1
ATOM 1371 N N A SER A 1 172 ? -12.541 48.321 52.007 0.70 43.74 172 SER A N 1
ATOM 1372 N N B SER A 1 172 ? -12.534 48.323 52.004 0.30 42.35 172 SER A N 1
ATOM 1373 C CA A SER A 1 172 ? -13.835 48.996 52.112 0.70 47.96 172 SER A CA 1
ATOM 1374 C CA B SER A 1 172 ? -13.817 49.019 52.102 0.30 45.17 172 SER A CA 1
ATOM 1375 C C A SER A 1 172 ? -14.925 48.207 51.414 0.70 47.27 172 SER A C 1
ATOM 1376 C C B SER A 1 172 ? -14.930 48.253 51.396 0.30 45.91 172 SER A C 1
ATOM 1377 O O A SER A 1 172 ? -16.019 48.063 51.935 0.70 47.41 172 SER A O 1
ATOM 1378 O O B SER A 1 172 ? -16.046 48.175 51.896 0.30 47.10 172 SER A O 1
ATOM 1383 N N . LEU A 1 173 ? -14.619 47.684 50.236 1.00 45.35 173 LEU A N 1
ATOM 1384 C CA . LEU A 1 173 ? -15.612 46.931 49.457 1.00 45.69 173 LEU A CA 1
ATOM 1385 C C . LEU A 1 173 ? -15.821 45.490 49.924 1.00 46.10 173 LEU A C 1
ATOM 1386 O O . LEU A 1 173 ? -16.913 44.957 49.816 1.00 45.50 173 LEU A O 1
ATOM 1391 N N . PHE A 1 174 ? -14.772 44.858 50.449 1.00 44.37 174 PHE A N 1
ATOM 1392 C CA . PHE A 1 174 ? -14.851 43.455 50.825 1.00 43.00 174 PHE A CA 1
ATOM 1393 C C . PHE A 1 174 ? -14.295 43.286 52.235 1.00 42.61 174 PHE A C 1
ATOM 1394 O O . PHE A 1 174 ? -13.154 42.876 52.427 1.00 41.52 174 PHE A O 1
ATOM 1402 N N . PRO A 1 175 ? -15.133 43.580 53.236 1.00 43.86 175 PRO A N 1
ATOM 1403 C CA . PRO A 1 175 ? -14.706 43.550 54.631 1.00 44.34 175 PRO A CA 1
ATOM 1404 C C . PRO A 1 175 ? -14.187 42.209 55.117 1.00 43.54 175 PRO A C 1
ATOM 1405 O O . PRO A 1 175 ? -13.408 42.172 56.066 1.00 43.32 175 PRO A O 1
ATOM 1409 N N . LYS A 1 176 ? -14.627 41.130 54.482 1.00 43.26 176 LYS A N 1
ATOM 1410 C CA . LYS A 1 176 ? -14.290 39.771 54.892 1.00 46.70 176 LYS A CA 1
ATOM 1411 C C . LYS A 1 176 ? -13.213 39.119 54.008 1.00 42.13 176 LYS A C 1
ATOM 1412 O O . LYS A 1 176 ? -12.868 37.975 54.209 1.00 40.53 176 LYS A O 1
ATOM 1418 N N . LEU A 1 177 ? -12.710 39.829 53.017 1.00 38.21 177 LEU A N 1
ATOM 1419 C CA . LEU A 1 177 ? -11.739 39.227 52.109 1.00 34.81 177 LEU A CA 1
ATOM 1420 C C . LEU A 1 177 ? -10.307 39.272 52.635 1.00 31.72 177 LEU A C 1
ATOM 1421 O O . LEU A 1 177 ? -9.849 40.317 53.062 1.00 30.01 177 LEU A O 1
ATOM 1426 N N . ASN A 1 178 ? -9.601 38.144 52.574 1.00 30.82 178 ASN A N 1
ATOM 1427 C CA . ASN A 1 178 ? -8.192 38.131 52.934 1.00 29.86 178 ASN A CA 1
ATOM 1428 C C . ASN A 1 178 ? -7.466 39.006 51.937 1.00 28.55 178 ASN A C 1
ATOM 1429 O O . ASN A 1 178 ? -7.638 38.839 50.711 1.00 27.65 178 ASN A O 1
ATOM 1434 N N . ILE A 1 179 ? -6.683 39.945 52.455 1.00 27.92 179 ILE A N 1
ATOM 1435 C CA . ILE A 1 179 ? -5.860 40.847 51.646 1.00 26.72 179 ILE A CA 1
ATOM 1436 C C . ILE A 1 179 ? -4.418 40.681 52.102 1.00 26.58 179 ILE A C 1
ATOM 1437 O O . ILE A 1 179 ? -4.080 40.894 53.267 1.00 25.53 179 ILE A O 1
ATOM 1442 N N . GLN A 1 180 ? -3.587 40.249 51.172 1.00 24.60 180 GLN A N 1
ATOM 1443 C CA . GLN A 1 180 ? -2.189 39.997 51.408 1.00 24.46 180 GLN A CA 1
ATOM 1444 C C . GLN A 1 180 ? -1.365 41.094 50.768 1.00 26.28 180 GLN A C 1
ATOM 1445 O O . GLN A 1 180 ? -1.755 41.653 49.734 1.00 29.15 180 GLN A O 1
ATOM 1451 N N . VAL A 1 181 ? -0.258 41.431 51.412 1.00 26.97 181 VAL A N 1
ATOM 1452 C CA . VAL A 1 181 ? 0.705 42.344 50.854 1.00 27.99 181 VAL A CA 1
ATOM 1453 C C . VAL A 1 181 ? 2.029 41.610 50.807 1.00 28.76 181 VAL A C 1
ATOM 1454 O O . VAL A 1 181 ? 2.348 40.809 51.699 1.00 29.58 181 VAL A O 1
ATOM 1458 N N . ASP A 1 182 ? 2.815 41.929 49.786 1.00 30.19 182 ASP A N 1
ATOM 1459 C CA . ASP A 1 182 ? 4.078 41.241 49.509 1.00 31.49 182 ASP A CA 1
ATOM 1460 C C . ASP A 1 182 ? 5.079 42.234 48.922 1.00 32.55 182 ASP A C 1
ATOM 1461 O O . ASP A 1 182 ? 4.825 42.816 47.870 1.00 30.69 182 ASP A O 1
ATOM 1466 N N . GLY A 1 183 ? 6.200 42.425 49.621 1.00 36.27 183 GLY A N 1
ATOM 1467 C CA . GLY A 1 183 ? 7.267 43.308 49.188 1.00 36.95 183 GLY A CA 1
ATOM 1468 C C . GLY A 1 183 ? 7.624 44.359 50.230 1.00 37.97 183 GLY A C 1
ATOM 1469 O O . GLY A 1 183 ? 6.850 45.283 50.452 1.00 37.31 183 GLY A O 1
ATOM 1470 N N . GLY A 1 184 ? 8.806 44.229 50.854 1.00 37.67 184 GLY A N 1
ATOM 1471 C CA . GLY A 1 184 ? 9.281 45.203 51.849 1.00 38.52 184 GLY A CA 1
ATOM 1472 C C . GLY A 1 184 ? 8.572 45.214 53.197 1.00 38.28 184 GLY A C 1
ATOM 1473 O O . GLY A 1 184 ? 8.613 46.207 53.906 1.00 40.36 184 GLY A O 1
ATOM 1474 N N . LEU A 1 185 ? 7.915 44.113 53.554 1.00 37.35 185 LEU A N 1
ATOM 1475 C CA . LEU A 1 185 ? 7.248 44.025 54.851 1.00 37.45 185 LEU A CA 1
ATOM 1476 C C . LEU A 1 185 ? 8.219 43.661 55.968 1.00 38.37 185 LEU A C 1
ATOM 1477 O O . LEU A 1 185 ? 8.985 42.701 55.871 1.00 38.14 185 LEU A O 1
ATOM 1482 N N . ASP A 1 186 ? 8.171 44.445 57.034 1.00 41.04 186 ASP A N 1
ATOM 1483 C CA . ASP A 1 186 ? 8.992 44.211 58.219 1.00 45.00 186 ASP A CA 1
ATOM 1484 C C . ASP A 1 186 ? 8.253 44.791 59.432 1.00 44.66 186 ASP A C 1
ATOM 1485 O O . ASP A 1 186 ? 7.106 45.204 59.309 1.00 43.83 186 ASP A O 1
ATOM 1490 N N . GLY A 1 187 ? 8.910 44.831 60.589 1.00 48.46 187 GLY A N 1
ATOM 1491 C CA . GLY A 1 187 ? 8.281 45.328 61.813 1.00 49.50 187 GLY A CA 1
ATOM 1492 C C . GLY A 1 187 ? 7.785 46.773 61.755 1.00 51.04 187 GLY A C 1
ATOM 1493 O O . GLY A 1 187 ? 6.929 47.189 62.550 1.00 49.51 187 GLY A O 1
ATOM 1494 N N . GLU A 1 188 ? 8.320 47.530 60.810 1.00 50.16 188 GLU A N 1
ATOM 1495 C CA . GLU A 1 188 ? 7.936 48.904 60.629 1.00 53.17 188 GLU A CA 1
ATOM 1496 C C . GLU A 1 188 ? 6.772 49.011 59.629 1.00 49.06 188 GLU A C 1
ATOM 1497 O O . GLU A 1 188 ? 5.714 49.533 59.966 1.00 46.50 188 GLU A O 1
ATOM 1503 N N . THR A 1 189 ? 6.958 48.495 58.411 1.00 44.51 189 THR A N 1
ATOM 1504 C CA . THR A 1 189 ? 5.933 48.640 57.367 1.00 43.27 189 THR A CA 1
ATOM 1505 C C . THR A 1 189 ? 4.657 47.842 57.580 1.00 40.58 189 THR A C 1
ATOM 1506 O O . THR A 1 189 ? 3.650 48.093 56.921 1.00 40.04 189 THR A O 1
ATOM 1510 N N . VAL A 1 190 ? 4.685 46.881 58.490 1.00 40.55 190 VAL A N 1
ATOM 1511 C CA . VAL A 1 190 ? 3.481 46.116 58.775 1.00 39.25 190 VAL A CA 1
ATOM 1512 C C . VAL A 1 190 ? 2.409 47.054 59.368 1.00 40.28 190 VAL A C 1
ATOM 1513 O O . VAL A 1 190 ? 1.232 46.828 59.179 1.00 39.18 190 VAL A O 1
ATOM 1517 N N . LYS A 1 191 ? 2.826 48.125 60.035 1.00 43.06 191 LYS A N 1
ATOM 1518 C CA . LYS A 1 191 ? 1.868 49.069 60.657 1.00 45.96 191 LYS A CA 1
ATOM 1519 C C . LYS A 1 191 ? 0.958 49.782 59.653 1.00 42.86 191 LYS A C 1
ATOM 1520 O O . LYS A 1 191 ? -0.247 49.640 59.708 1.00 40.49 191 LYS A O 1
ATOM 1526 N N . PRO A 1 192 ? 1.526 50.522 58.707 1.00 43.22 192 PRO A N 1
ATOM 1527 C CA . PRO A 1 192 ? 0.630 51.139 57.725 1.00 42.60 192 PRO A CA 1
ATOM 1528 C C . PRO A 1 192 ? -0.104 50.109 56.857 1.00 40.05 192 PRO A C 1
ATOM 1529 O O . PRO A 1 192 ? -1.214 50.368 56.379 1.00 39.79 192 PRO A O 1
ATOM 1533 N N . ALA A 1 193 ? 0.502 48.946 56.642 1.00 39.12 193 ALA A N 1
ATOM 1534 C CA . ALA A 1 193 ? -0.144 47.913 55.855 1.00 35.48 193 ALA A CA 1
ATOM 1535 C C . ALA A 1 193 ? -1.384 47.375 56.591 1.00 35.99 193 ALA A C 1
ATOM 1536 O O . ALA A 1 193 ? -2.456 47.215 56.003 1.00 35.50 193 ALA A O 1
ATOM 1538 N N . ALA A 1 194 ? -1.238 47.111 57.881 1.00 35.72 194 ALA A N 1
ATOM 1539 C CA . ALA A 1 194 ? -2.360 46.611 58.703 1.00 37.11 194 ALA A CA 1
ATOM 1540 C C . ALA A 1 194 ? -3.421 47.680 58.804 1.00 38.47 194 ALA A C 1
ATOM 1541 O O . ALA A 1 194 ? -4.616 47.418 58.679 1.00 38.29 194 ALA A O 1
ATOM 1543 N N . SER A 1 195 ? -2.958 48.897 59.031 1.00 39.98 195 SER A N 1
ATOM 1544 C CA . SER A 1 195 ? -3.848 50.023 59.126 1.00 43.25 195 SER A CA 1
ATOM 1545 C C . SER A 1 195 ? -4.694 50.201 57.870 1.00 41.62 195 SER A C 1
ATOM 1546 O O . SER A 1 195 ? -5.851 50.540 57.958 1.00 41.57 195 SER A O 1
ATOM 1549 N N . ALA A 1 196 ? -4.114 49.949 56.706 1.00 39.53 196 ALA A N 1
ATOM 1550 C CA . ALA A 1 196 ? -4.823 50.091 55.453 1.00 40.18 196 ALA A CA 1
ATOM 1551 C C . ALA A 1 196 ? -5.840 48.956 55.243 1.00 40.89 196 ALA A C 1
ATOM 1552 O O . ALA A 1 196 ? -6.718 49.059 54.367 1.00 39.81 196 ALA A O 1
ATOM 1554 N N . GLY A 1 197 ? -5.682 47.868 56.002 1.00 38.47 197 GLY A N 1
ATOM 1555 C CA . GLY A 1 197 ? -6.605 46.728 55.933 1.00 37.72 197 GLY A CA 1
ATOM 1556 C C . GLY A 1 197 ? -6.003 45.371 55.563 1.00 34.60 197 GLY A C 1
ATOM 1557 O O . GLY A 1 197 ? -6.719 44.389 55.521 1.00 34.85 197 GLY A O 1
ATOM 1558 N N . ALA A 1 198 ? -4.698 45.294 55.330 1.00 33.19 198 ALA A N 1
ATOM 1559 C CA . ALA A 1 198 ? -4.082 44.006 54.979 1.00 32.04 198 ALA A CA 1
ATOM 1560 C C . ALA A 1 198 ? -4.020 43.092 56.213 1.00 34.18 198 ALA A C 1
ATOM 1561 O O . ALA A 1 198 ? -3.594 43.537 57.270 1.00 35.40 198 ALA A O 1
ATOM 1563 N N . ASN A 1 199 ? -4.440 41.826 56.092 1.00 30.78 199 ASN A N 1
ATOM 1564 C CA . ASN A 1 199 ? -4.381 40.914 57.231 1.00 31.47 199 ASN A CA 1
ATOM 1565 C C . ASN A 1 199 ? -3.426 39.746 57.019 1.00 30.13 199 ASN A C 1
ATOM 1566 O O . ASN A 1 199 ? -3.199 38.971 57.939 1.00 31.13 199 ASN A O 1
ATOM 1571 N N . VAL A 1 200 ? -2.899 39.626 55.813 1.00 28.32 200 VAL A N 1
ATOM 1572 C CA . VAL A 1 200 ? -1.988 38.554 55.458 1.00 28.43 200 VAL A CA 1
ATOM 1573 C C . VAL A 1 200 ? -0.672 39.213 55.033 1.00 28.06 200 VAL A C 1
ATOM 1574 O O . VAL A 1 200 ? -0.624 40.020 54.095 1.00 28.84 200 VAL A O 1
ATOM 1578 N N . ILE A 1 201 ? 0.409 38.833 55.677 1.00 29.72 201 ILE A N 1
ATOM 1579 C CA . ILE A 1 201 ? 1.686 39.477 55.441 1.00 29.96 201 ILE A CA 1
ATOM 1580 C C . ILE A 1 201 ? 2.732 38.504 54.922 1.00 29.74 201 ILE A C 1
ATOM 1581 O O . ILE A 1 201 ? 2.984 37.485 55.557 1.00 30.08 201 ILE A O 1
ATOM 1586 N N . VAL A 1 202 ? 3.322 38.817 53.775 1.00 27.97 202 VAL A N 1
ATOM 1587 C CA . VAL A 1 202 ? 4.423 38.034 53.253 1.00 30.87 202 VAL A CA 1
ATOM 1588 C C . VAL A 1 202 ? 5.666 38.776 53.651 1.00 33.39 202 VAL A C 1
ATOM 1589 O O . VAL A 1 202 ? 5.795 39.954 53.373 1.00 33.87 202 VAL A O 1
ATOM 1593 N N . ALA A 1 203 ? 6.559 38.094 54.340 1.00 34.36 203 ALA A N 1
ATOM 1594 C CA . ALA A 1 203 ? 7.793 38.710 54.763 1.00 38.58 203 ALA A CA 1
ATOM 1595 C C . ALA A 1 203 ? 8.953 37.825 54.340 1.00 38.17 203 ALA A C 1
ATOM 1596 O O . ALA A 1 203 ? 8.988 36.631 54.651 1.00 38.44 203 ALA A O 1
ATOM 1598 N N . GLY A 1 204 ? 9.894 38.411 53.616 1.00 40.41 204 GLY A N 1
ATOM 1599 C CA . GLY A 1 204 ? 11.062 37.671 53.153 1.00 40.38 204 GLY A CA 1
ATOM 1600 C C . GLY A 1 204 ? 12.333 37.989 53.928 1.00 40.81 204 GLY A C 1
ATOM 1601 O O . GLY A 1 204 ? 12.614 37.412 55.000 1.00 39.57 204 GLY A O 1
ATOM 1602 N N . THR A 1 205 ? 13.091 38.922 53.375 1.00 50.96 205 THR A N 1
ATOM 1603 C CA . THR A 1 205 ? 14.369 39.299 53.940 1.00 56.01 205 THR A CA 1
ATOM 1604 C C . THR A 1 205 ? 14.259 39.645 55.419 1.00 54.92 205 THR A C 1
ATOM 1605 O O . THR A 1 205 ? 15.093 39.200 56.195 1.00 54.81 205 THR A O 1
ATOM 1609 N N . SER A 1 206 ? 13.216 40.382 55.823 1.00 53.54 206 SER A N 1
ATOM 1610 C CA . SER A 1 206 ? 13.092 40.775 57.244 1.00 54.07 206 SER A CA 1
ATOM 1611 C C . SER A 1 206 ? 12.951 39.559 58.139 1.00 52.70 206 SER A C 1
ATOM 1612 O O . SER A 1 206 ? 13.428 39.559 59.265 1.00 54.07 206 SER A O 1
ATOM 1615 N N . MET A 1 207 ? 12.321 38.506 57.627 1.00 48.39 207 MET A N 1
ATOM 1616 C CA . MET A 1 207 ? 12.046 37.344 58.460 1.00 47.18 207 MET A CA 1
ATOM 1617 C C . MET A 1 207 ? 13.260 36.428 58.579 1.00 49.44 207 MET A C 1
ATOM 1618 O O . MET A 1 207 ? 13.495 35.843 59.633 1.00 49.94 207 MET A O 1
ATOM 1623 N N . PHE A 1 208 ? 14.038 36.288 57.510 1.00 52.36 208 PHE A N 1
ATOM 1624 C CA . PHE A 1 208 ? 15.199 35.398 57.590 1.00 55.79 208 PHE A CA 1
ATOM 1625 C C . PHE A 1 208 ? 16.398 36.086 58.234 1.00 59.65 208 PHE A C 1
ATOM 1626 O O . PHE A 1 208 ? 17.307 35.418 58.687 1.00 63.28 208 PHE A O 1
ATOM 1634 N N . LYS A 1 209 ? 16.371 37.413 58.292 1.00 62.07 209 LYS A N 1
ATOM 1635 C CA . LYS A 1 209 ? 17.413 38.184 58.973 1.00 67.16 209 LYS A CA 1
ATOM 1636 C C . LYS A 1 209 ? 17.071 38.387 60.443 1.00 65.81 209 LYS A C 1
ATOM 1637 O O . LYS A 1 209 ? 17.934 38.744 61.215 1.00 69.42 209 LYS A O 1
ATOM 1643 N N . ALA A 1 210 ? 15.817 38.184 60.833 1.00 62.30 210 ALA A N 1
ATOM 1644 C CA . ALA A 1 210 ? 15.417 38.460 62.222 1.00 62.06 210 ALA A CA 1
ATOM 1645 C C . ALA A 1 210 ? 16.177 37.666 63.279 1.00 65.49 210 ALA A C 1
ATOM 1646 O O . ALA A 1 210 ? 16.513 36.500 63.074 1.00 62.22 210 ALA A O 1
ATOM 1648 N N . GLU A 1 211 ? 16.429 38.325 64.413 1.00 69.77 211 GLU A N 1
ATOM 1649 C CA . GLU A 1 211 ? 17.097 37.706 65.543 1.00 75.86 211 GLU A CA 1
ATOM 1650 C C . GLU A 1 211 ? 16.174 36.619 66.106 1.00 71.78 211 GLU A C 1
ATOM 1651 O O . GLU A 1 211 ? 16.601 35.484 66.298 1.00 70.30 211 GLU A O 1
ATOM 1657 N N . ASN A 1 212 ? 14.920 36.976 66.389 1.00 67.30 212 ASN A N 1
ATOM 1658 C CA . ASN A 1 212 ? 13.922 35.982 66.820 1.00 66.45 212 ASN A CA 1
ATOM 1659 C C . ASN A 1 212 ? 12.714 36.087 65.911 1.00 58.16 212 ASN A C 1
ATOM 1660 O O . ASN A 1 212 ? 11.816 36.894 66.149 1.00 56.22 212 ASN A O 1
ATOM 1665 N N . PRO A 1 213 ? 12.691 35.277 64.855 1.00 55.04 213 PRO A N 1
ATOM 1666 C CA . PRO A 1 213 ? 11.576 35.328 63.914 1.00 49.93 213 PRO A CA 1
ATOM 1667 C C . PRO A 1 213 ? 10.219 35.155 64.574 1.00 47.03 213 PRO A C 1
ATOM 1668 O O . PRO A 1 213 ? 9.235 35.753 64.128 1.00 45.23 213 PRO A O 1
ATOM 1672 N N . ALA A 1 214 ? 10.163 34.351 65.630 1.00 46.91 214 ALA A N 1
ATOM 1673 C CA . ALA A 1 214 ? 8.899 34.104 66.324 1.00 47.03 214 ALA A CA 1
ATOM 1674 C C . ALA A 1 214 ? 8.293 35.389 66.916 1.00 46.41 214 ALA A C 1
ATOM 1675 O O . ALA A 1 214 ? 7.119 35.686 66.742 1.00 44.16 214 ALA A O 1
ATOM 1677 N N . ALA A 1 215 ? 9.129 36.153 67.591 1.00 48.51 215 ALA A N 1
ATOM 1678 C CA . ALA A 1 215 ? 8.706 37.403 68.207 1.00 49.35 215 ALA A CA 1
ATOM 1679 C C . ALA A 1 215 ? 8.218 38.387 67.158 1.00 46.56 215 ALA A C 1
ATOM 1680 O O . ALA A 1 215 ? 7.242 39.105 67.367 1.00 45.14 215 ALA A O 1
ATOM 1682 N N . LEU A 1 216 ? 8.903 38.410 66.025 1.00 45.80 216 LEU A N 1
ATOM 1683 C CA . LEU A 1 216 ? 8.557 39.324 64.967 1.00 45.54 216 LEU A CA 1
ATOM 1684 C C . LEU A 1 216 ? 7.205 38.951 64.347 1.00 42.91 216 LEU A C 1
ATOM 1685 O O . LEU A 1 216 ? 6.407 39.832 64.028 1.00 41.65 216 LEU A O 1
ATOM 1690 N N . MET A 1 217 ? 6.950 37.657 64.189 1.00 40.32 217 MET A N 1
ATOM 1691 C CA . MET A 1 217 ? 5.682 37.235 63.635 1.00 39.83 217 MET A CA 1
ATOM 1692 C C . MET A 1 217 ? 4.577 37.502 64.629 1.00 39.38 217 MET A C 1
ATOM 1693 O O . MET A 1 217 ? 3.484 37.898 64.241 1.00 36.90 217 MET A O 1
ATOM 1698 N N . THR A 1 218 ? 4.870 37.305 65.910 1.00 41.28 218 THR A N 1
ATOM 1699 C CA . THR A 1 218 ? 3.881 37.589 66.946 1.00 41.43 218 THR A CA 1
ATOM 1700 C C . THR A 1 218 ? 3.541 39.070 66.925 1.00 40.24 218 THR A C 1
ATOM 1701 O O . THR A 1 218 ? 2.369 39.440 66.924 1.00 39.43 218 THR A O 1
ATOM 1705 N N . PHE A 1 219 ? 4.567 39.918 66.882 1.00 40.25 219 PHE A N 1
ATOM 1706 C CA . PHE A 1 219 ? 4.360 41.355 66.783 1.00 40.38 219 PHE A CA 1
ATOM 1707 C C . PHE A 1 219 ? 3.468 41.728 65.589 1.00 38.81 219 PHE A C 1
ATOM 1708 O O . PHE A 1 219 ? 2.508 42.477 65.719 1.00 38.38 219 PHE A O 1
ATOM 1716 N N . MET A 1 220 ? 3.782 41.190 64.419 1.00 39.00 220 MET A N 1
ATOM 1717 C CA . MET A 1 220 ? 2.976 41.456 63.230 1.00 36.68 220 MET A CA 1
ATOM 1718 C C . MET A 1 220 ? 1.504 41.086 63.426 1.00 35.49 220 MET A C 1
ATOM 1719 O O . MET A 1 220 ? 0.626 41.870 63.065 1.00 36.00 220 MET A O 1
ATOM 1724 N N A ARG A 1 221 ? 1.233 39.905 63.979 0.50 35.08 221 ARG A N 1
ATOM 1725 N N B ARG A 1 221 ? 1.247 39.905 63.985 0.50 34.75 221 ARG A N 1
ATOM 1726 C CA A ARG A 1 221 ? -0.151 39.497 64.251 0.50 35.54 221 ARG A CA 1
ATOM 1727 C CA B ARG A 1 221 ? -0.126 39.452 64.246 0.50 34.99 221 ARG A CA 1
ATOM 1728 C C A ARG A 1 221 ? -0.810 40.492 65.190 0.50 36.63 221 ARG A C 1
ATOM 1729 C C B ARG A 1 221 ? -0.839 40.341 65.278 0.50 36.37 221 ARG A C 1
ATOM 1730 O O A ARG A 1 221 ? -1.946 40.920 64.965 0.50 36.79 221 ARG A O 1
ATOM 1731 O O B ARG A 1 221 ? -2.048 40.543 65.194 0.50 37.00 221 ARG A O 1
ATOM 1746 N N . ASP A 1 222 ? -0.080 40.874 66.232 1.00 37.07 222 ASP A N 1
ATOM 1747 C CA . ASP A 1 222 ? -0.614 41.808 67.241 1.00 38.76 222 ASP A CA 1
ATOM 1748 C C . ASP A 1 222 ? -1.028 43.122 66.583 1.00 38.37 222 ASP A C 1
ATOM 1749 O O . ASP A 1 222 ? -2.071 43.685 66.886 1.00 38.11 222 ASP A O 1
ATOM 1754 N N . VAL A 1 223 ? -0.191 43.594 65.662 1.00 37.75 223 VAL A N 1
ATOM 1755 C CA . VAL A 1 223 ? -0.456 44.823 64.947 1.00 38.44 223 VAL A CA 1
ATOM 1756 C C . VAL A 1 223 ? -1.728 44.670 64.117 1.00 37.98 223 VAL A C 1
ATOM 1757 O O . VAL A 1 223 ? -2.592 45.519 64.163 1.00 39.06 223 VAL A O 1
ATOM 1761 N N . ILE A 1 224 ? -1.846 43.557 63.406 1.00 36.26 224 ILE A N 1
ATOM 1762 C CA . ILE A 1 224 ? -3.039 43.280 62.601 1.00 37.93 224 ILE A CA 1
ATOM 1763 C C . ILE A 1 224 ? -4.264 43.141 63.489 1.00 39.20 224 ILE A C 1
ATOM 1764 O O . ILE A 1 224 ? -5.302 43.733 63.205 1.00 40.40 224 ILE A O 1
ATOM 1769 N N . ALA A 1 225 ? -4.152 42.381 64.573 1.00 40.76 225 ALA A N 1
ATOM 1770 C CA . ALA A 1 225 ? -5.299 42.218 65.452 1.00 42.75 225 ALA A CA 1
ATOM 1771 C C . ALA A 1 225 ? -5.750 43.571 65.992 1.00 44.73 225 ALA A C 1
ATOM 1772 O O . ALA A 1 225 ? -6.940 43.827 66.081 1.00 48.10 225 ALA A O 1
ATOM 1774 N N . ALA A 1 226 ? -4.809 44.454 66.317 1.00 46.17 226 ALA A N 1
ATOM 1775 C CA . ALA A 1 226 ? -5.171 45.777 66.851 1.00 48.13 226 ALA A CA 1
ATOM 1776 C C . ALA A 1 226 ? -5.836 46.702 65.817 1.00 51.63 226 ALA A C 1
ATOM 1777 O O . ALA A 1 226 ? -6.624 47.567 66.191 1.00 53.08 226 ALA A O 1
ATOM 1779 N N A SER A 1 227 ? -5.506 46.541 64.539 0.70 51.67 227 SER A N 1
ATOM 1780 N N B SER A 1 227 ? -5.510 46.526 64.537 0.30 50.44 227 SER A N 1
ATOM 1781 C CA A SER A 1 227 ? -6.120 47.371 63.494 0.70 56.86 227 SER A CA 1
ATOM 1782 C CA B SER A 1 227 ? -6.107 47.344 63.475 0.30 53.17 227 SER A CA 1
ATOM 1783 C C A SER A 1 227 ? -7.567 46.950 63.256 0.70 60.01 227 SER A C 1
ATOM 1784 C C B SER A 1 227 ? -7.563 46.942 63.248 0.30 57.98 227 SER A C 1
ATOM 1785 O O A SER A 1 227 ? -8.410 47.791 62.949 0.70 61.95 227 SER A O 1
ATOM 1786 O O B SER A 1 227 ? -8.407 47.785 62.947 0.30 60.24 227 SER A O 1
ATOM 1791 N N . ASP A 1 228 ? -7.832 45.644 63.394 1.00 62.13 228 ASP A N 1
ATOM 1792 C CA . ASP A 1 228 ? -9.179 45.049 63.205 1.00 70.45 228 ASP A CA 1
ATOM 1793 C C . ASP A 1 228 ? -9.943 44.926 64.519 1.00 69.31 228 ASP A C 1
ATOM 1794 O O . ASP A 1 228 ? -10.407 45.913 65.072 1.00 75.77 228 ASP A O 1
ATOM 1799 N N . GLN B 1 4 ? 40.624 62.440 33.824 1.00 72.85 4 GLN B N 1
ATOM 1800 C CA . GLN B 1 4 ? 39.967 63.785 33.874 1.00 72.25 4 GLN B CA 1
ATOM 1801 C C . GLN B 1 4 ? 38.769 63.925 32.897 1.00 60.42 4 GLN B C 1
ATOM 1802 O O . GLN B 1 4 ? 38.760 63.345 31.801 1.00 57.17 4 GLN B O 1
ATOM 1808 N N . LEU B 1 5 ? 37.783 64.718 33.335 1.00 53.72 5 LEU B N 1
ATOM 1809 C CA . LEU B 1 5 ? 36.519 64.946 32.629 1.00 49.70 5 LEU B CA 1
ATOM 1810 C C . LEU B 1 5 ? 36.677 65.518 31.225 1.00 43.80 5 LEU B C 1
ATOM 1811 O O . LEU B 1 5 ? 37.348 66.505 31.026 1.00 48.02 5 LEU B O 1
ATOM 1816 N N . LYS B 1 6 ? 36.055 64.876 30.259 1.00 41.61 6 LYS B N 1
ATOM 1817 C CA . LYS B 1 6 ? 36.055 65.357 28.890 1.00 39.59 6 LYS B CA 1
ATOM 1818 C C . LYS B 1 6 ? 34.667 65.890 28.577 1.00 33.83 6 LYS B C 1
ATOM 1819 O O . LYS B 1 6 ? 33.679 65.405 29.131 1.00 29.68 6 LYS B O 1
ATOM 1825 N N . PRO B 1 7 ? 34.587 66.914 27.717 1.00 32.58 7 PRO B N 1
ATOM 1826 C CA . PRO B 1 7 ? 33.308 67.421 27.265 1.00 33.39 7 PRO B CA 1
ATOM 1827 C C . PRO B 1 7 ? 32.767 66.411 26.260 1.00 29.80 7 PRO B C 1
ATOM 1828 O O . PRO B 1 7 ? 33.463 66.063 25.328 1.00 34.19 7 PRO B O 1
ATOM 1832 N N . ILE B 1 8 ? 31.561 65.927 26.458 1.00 27.88 8 ILE B N 1
ATOM 1833 C CA . ILE B 1 8 ? 30.994 64.901 25.569 1.00 26.76 8 ILE B CA 1
ATOM 1834 C C . ILE B 1 8 ? 29.616 65.328 25.113 1.00 26.53 8 ILE B C 1
ATOM 1835 O O . ILE B 1 8 ? 28.712 65.449 25.937 1.00 26.06 8 ILE B O 1
ATOM 1840 N N . ILE B 1 9 ? 29.450 65.534 23.803 1.00 25.04 9 ILE B N 1
ATOM 1841 C CA . ILE B 1 9 ? 28.175 65.987 23.237 1.00 25.01 9 ILE B CA 1
ATOM 1842 C C . ILE B 1 9 ? 27.511 64.848 22.471 1.00 24.76 9 ILE B C 1
ATOM 1843 O O . ILE B 1 9 ? 28.137 64.194 21.645 1.00 25.38 9 ILE B O 1
ATOM 1848 N N . CYS B 1 10 ? 26.243 64.628 22.755 1.00 24.66 10 CYS B N 1
ATOM 1849 C CA . CYS B 1 10 ? 25.508 63.503 22.227 1.00 25.99 10 CYS B CA 1
ATOM 1850 C C . CYS B 1 10 ? 24.191 63.925 21.645 1.00 25.74 10 CYS B C 1
ATOM 1851 O O . CYS B 1 10 ? 23.210 64.090 22.384 1.00 26.95 10 CYS B O 1
ATOM 1854 N N . PRO B 1 11 ? 24.134 64.081 20.330 1.00 23.86 11 PRO B N 1
ATOM 1855 C CA . PRO B 1 11 ? 22.841 64.370 19.709 1.00 24.93 11 PRO B CA 1
ATOM 1856 C C . PRO B 1 11 ? 21.838 63.269 19.992 1.00 24.54 11 PRO B C 1
ATOM 1857 O O . PRO B 1 11 ? 22.183 62.082 19.942 1.00 26.19 11 PRO B O 1
ATOM 1861 N N . SER B 1 12 ? 20.623 63.659 20.350 1.00 25.33 12 SER B N 1
ATOM 1862 C CA . SER B 1 12 ? 19.548 62.704 20.646 1.00 28.35 12 SER B CA 1
ATOM 1863 C C . SER B 1 12 ? 18.771 62.413 19.377 1.00 26.92 12 SER B C 1
ATOM 1864 O O . SER B 1 12 ? 18.089 63.287 18.834 1.00 30.40 12 SER B O 1
ATOM 1867 N N . VAL B 1 13 ? 18.851 61.189 18.899 1.00 29.38 13 VAL B N 1
ATOM 1868 C CA . VAL B 1 13 ? 18.239 60.852 17.606 1.00 31.50 13 VAL B CA 1
ATOM 1869 C C . VAL B 1 13 ? 16.713 60.877 17.612 1.00 32.32 13 VAL B C 1
ATOM 1870 O O . VAL B 1 13 ? 16.085 60.961 16.547 1.00 26.97 13 VAL B O 1
ATOM 1874 N N . LEU B 1 14 ? 16.118 60.833 18.801 1.00 30.12 14 LEU B N 1
ATOM 1875 C CA . LEU B 1 14 ? 14.673 60.928 18.908 1.00 32.56 14 LEU B CA 1
ATOM 1876 C C . LEU B 1 14 ? 14.167 62.273 18.306 1.00 31.04 14 LEU B C 1
ATOM 1877 O O . LEU B 1 14 ? 13.009 62.385 17.883 1.00 31.03 14 LEU B O 1
ATOM 1882 N N . ALA B 1 15 ? 15.042 63.273 18.249 1.00 28.65 15 ALA B N 1
ATOM 1883 C CA . ALA B 1 15 ? 14.696 64.601 17.685 1.00 31.53 15 ALA B CA 1
ATOM 1884 C C . ALA B 1 15 ? 14.999 64.688 16.212 1.00 30.32 15 ALA B C 1
ATOM 1885 O O . ALA B 1 15 ? 14.763 65.724 15.577 1.00 32.59 15 ALA B O 1
ATOM 1887 N N . SER B 1 16 ? 15.548 63.626 15.647 1.00 28.85 16 SER B N 1
ATOM 1888 C CA . SER B 1 16 ? 15.894 63.654 14.214 1.00 28.74 16 SER B CA 1
ATOM 1889 C C . SER B 1 16 ? 14.691 63.261 13.386 1.00 30.32 16 SER B C 1
ATOM 1890 O O . SER B 1 16 ? 13.603 63.088 13.919 1.00 30.47 16 SER B O 1
ATOM 1893 N N . ASP B 1 17 ? 14.869 63.143 12.073 1.00 29.52 17 ASP B N 1
ATOM 1894 C CA . ASP B 1 17 ? 13.810 62.599 11.223 1.00 30.85 17 ASP B CA 1
ATOM 1895 C C . ASP B 1 17 ? 13.892 61.092 11.451 1.00 32.72 17 ASP B C 1
ATOM 1896 O O . ASP B 1 17 ? 14.772 60.414 10.914 1.00 30.73 17 ASP B O 1
ATOM 1901 N N . LEU B 1 18 ? 12.965 60.578 12.251 1.00 32.61 18 LEU B N 1
ATOM 1902 C CA . LEU B 1 18 ? 12.942 59.178 12.604 1.00 37.48 18 LEU B CA 1
ATOM 1903 C C . LEU B 1 18 ? 12.793 58.227 11.396 1.00 37.81 18 LEU B C 1
ATOM 1904 O O . LEU B 1 18 ? 13.116 57.039 11.485 1.00 36.84 18 LEU B O 1
ATOM 1909 N N . SER B 1 19 ? 12.332 58.751 10.272 1.00 34.88 19 SER B N 1
ATOM 1910 C CA . SER B 1 19 ? 12.153 57.915 9.116 1.00 34.70 19 SER B CA 1
ATOM 1911 C C . SER B 1 19 ? 13.408 57.914 8.257 1.00 35.70 19 SER B C 1
ATOM 1912 O O . SER B 1 19 ? 13.457 57.205 7.256 1.00 37.14 19 SER B O 1
ATOM 1915 N N . SER B 1 20 ? 14.409 58.723 8.634 1.00 32.98 20 SER B N 1
ATOM 1916 C CA . SER B 1 20 ? 15.671 58.749 7.927 1.00 34.24 20 SER B CA 1
ATOM 1917 C C . SER B 1 20 ? 16.783 58.784 8.961 1.00 33.24 20 SER B C 1
ATOM 1918 O O . SER B 1 20 ? 17.683 59.639 8.901 1.00 30.91 20 SER B O 1
ATOM 1921 N N . LEU B 1 21 ? 16.733 57.830 9.885 1.00 34.17 21 LEU B N 1
ATOM 1922 C CA . LEU B 1 21 ? 17.683 57.789 10.983 1.00 35.38 21 LEU B CA 1
ATOM 1923 C C . LEU B 1 21 ? 19.142 57.702 10.615 1.00 32.85 21 LEU B C 1
ATOM 1924 O O . LEU B 1 21 ? 19.950 58.449 11.161 1.00 29.64 21 LEU B O 1
ATOM 1929 N N . ALA B 1 22 ? 19.480 56.800 9.702 1.00 33.68 22 ALA B N 1
ATOM 1930 C CA . ALA B 1 22 ? 20.876 56.603 9.324 1.00 33.17 22 ALA B CA 1
ATOM 1931 C C . ALA B 1 22 ? 21.452 57.870 8.743 1.00 32.78 22 ALA B C 1
ATOM 1932 O O . ALA B 1 22 ? 22.555 58.260 9.092 1.00 31.62 22 ALA B O 1
ATOM 1934 N N . SER B 1 23 ? 20.686 58.528 7.885 1.00 34.29 23 SER B N 1
ATOM 1935 C CA . SER B 1 23 ? 21.108 59.772 7.250 1.00 35.61 23 SER B CA 1
ATOM 1936 C C . SER B 1 23 ? 21.285 60.921 8.269 1.00 31.78 23 SER B C 1
ATOM 1937 O O . SER B 1 23 ? 22.267 61.652 8.238 1.00 30.68 23 SER B O 1
ATOM 1940 N N . ASP B 1 24 ? 20.326 61.082 9.164 1.00 31.33 24 ASP B N 1
ATOM 1941 C CA . ASP B 1 24 ? 20.449 62.105 10.204 1.00 31.05 24 ASP B CA 1
ATOM 1942 C C . ASP B 1 24 ? 21.560 61.804 11.178 1.00 29.21 24 ASP B C 1
ATOM 1943 O O . ASP B 1 24 ? 22.295 62.693 11.561 1.00 27.23 24 ASP B O 1
ATOM 1948 N N . ALA B 1 25 ? 21.741 60.532 11.519 1.00 27.98 25 ALA B N 1
ATOM 1949 C CA . ALA B 1 25 ? 22.811 60.191 12.429 1.00 27.35 25 ALA B CA 1
ATOM 1950 C C . ALA B 1 25 ? 24.165 60.414 11.754 1.00 29.57 25 ALA B C 1
ATOM 1951 O O . ALA B 1 25 ? 25.109 60.868 12.388 1.00 28.75 25 ALA B O 1
ATOM 1953 N N . LYS B 1 26 ? 24.278 60.056 10.481 1.00 29.83 26 LYS B N 1
ATOM 1954 C CA . LYS B 1 26 ? 25.534 60.267 9.772 1.00 32.77 26 LYS B CA 1
ATOM 1955 C C . LYS B 1 26 ? 25.876 61.756 9.728 1.00 30.14 26 LYS B C 1
ATOM 1956 O O . LYS B 1 26 ? 27.018 62.137 9.808 1.00 31.60 26 LYS B O 1
ATOM 1962 N N . ARG B 1 27 ? 24.875 62.592 9.575 1.00 29.57 27 ARG B N 1
ATOM 1963 C CA . ARG B 1 27 ? 25.099 64.042 9.557 1.00 32.04 27 ARG B CA 1
ATOM 1964 C C . ARG B 1 27 ? 25.692 64.503 10.903 1.00 29.84 27 ARG B C 1
ATOM 1965 O O . ARG B 1 27 ? 26.579 65.355 10.940 1.00 27.21 27 ARG B O 1
ATOM 1973 N N . MET B 1 28 ? 25.208 63.934 12.005 1.00 26.26 28 MET B N 1
ATOM 1974 C CA . MET B 1 28 ? 25.758 64.267 13.329 1.00 26.53 28 MET B CA 1
ATOM 1975 C C . MET B 1 28 ? 27.179 63.721 13.538 1.00 28.23 28 MET B C 1
ATOM 1976 O O . MET B 1 28 ? 28.036 64.391 14.140 1.00 27.86 28 MET B O 1
ATOM 1981 N N . VAL B 1 29 ? 27.428 62.510 13.067 1.00 27.38 29 VAL B N 1
ATOM 1982 C CA . VAL B 1 29 ? 28.765 61.939 13.131 1.00 28.06 29 VAL B CA 1
ATOM 1983 C C . VAL B 1 29 ? 29.736 62.811 12.337 1.00 30.23 29 VAL B C 1
ATOM 1984 O O . VAL B 1 29 ? 30.823 63.122 12.831 1.00 29.76 29 VAL B O 1
ATOM 1988 N N . ASP B 1 30 ? 29.333 63.216 11.128 1.00 31.31 30 ASP B N 1
ATOM 1989 C CA . ASP B 1 30 ? 30.161 64.062 10.277 1.00 32.45 30 ASP B CA 1
ATOM 1990 C C . ASP B 1 30 ? 30.341 65.472 10.870 1.00 32.65 30 ASP B C 1
ATOM 1991 O O . ASP B 1 30 ? 31.334 66.147 10.590 1.00 31.37 30 ASP B O 1
ATOM 1996 N N . ALA B 1 31 ? 29.386 65.923 11.669 1.00 30.22 31 ALA B N 1
ATOM 1997 C CA . ALA B 1 31 ? 29.504 67.225 12.316 1.00 29.62 31 ALA B CA 1
ATOM 1998 C C . ALA B 1 31 ? 30.381 67.148 13.590 1.00 32.00 31 ALA B C 1
ATOM 1999 O O . ALA B 1 31 ? 30.495 68.118 14.331 1.00 31.61 31 ALA B O 1
ATOM 2001 N N . GLY B 1 32 ? 30.924 65.966 13.873 1.00 31.68 32 GLY B N 1
ATOM 2002 C CA . GLY B 1 32 ? 31.827 65.782 14.996 1.00 31.47 32 GLY B CA 1
ATOM 2003 C C . GLY B 1 32 ? 31.215 65.447 16.341 1.00 30.40 32 GLY B C 1
ATOM 2004 O O . GLY B 1 32 ? 31.803 65.778 17.379 1.00 29.70 32 GLY B O 1
ATOM 2005 N N . CYS B 1 33 ? 30.056 64.790 16.365 1.00 28.22 33 CYS B N 1
ATOM 2006 C CA . CYS B 1 33 ? 29.489 64.432 17.661 1.00 28.88 33 CYS B CA 1
ATOM 2007 C C . CYS B 1 33 ? 30.423 63.421 18.362 1.00 30.78 33 CYS B C 1
ATOM 2008 O O . CYS B 1 33 ? 31.219 62.753 17.718 1.00 30.16 33 CYS B O 1
ATOM 2011 N N . ASP B 1 34 ? 30.350 63.354 19.683 1.00 28.26 34 ASP B N 1
ATOM 2012 C CA . ASP B 1 34 ? 31.103 62.375 20.428 1.00 27.41 34 ASP B CA 1
ATOM 2013 C C . ASP B 1 34 ? 30.296 61.086 20.517 1.00 28.05 34 ASP B C 1
ATOM 2014 O O . ASP B 1 34 ? 30.805 60.018 20.240 1.00 29.66 34 ASP B O 1
ATOM 2019 N N . TRP B 1 35 ? 29.050 61.192 20.977 1.00 27.61 35 TRP B N 1
ATOM 2020 C CA . TRP B 1 35 ? 28.133 60.038 21.110 1.00 26.29 35 TRP B CA 1
ATOM 2021 C C . TRP B 1 35 ? 26.828 60.287 20.379 1.00 27.05 35 TRP B C 1
ATOM 2022 O O . TRP B 1 35 ? 26.514 61.438 20.016 1.00 26.46 35 TRP B O 1
ATOM 2033 N N . LEU B 1 36 ? 26.083 59.208 20.164 1.00 26.08 36 LEU B N 1
ATOM 2034 C CA . LEU B 1 36 ? 24.732 59.253 19.625 1.00 25.43 36 LEU B CA 1
ATOM 2035 C C . LEU B 1 36 ? 23.865 58.726 20.764 1.00 25.93 36 LEU B C 1
ATOM 2036 O O . LEU B 1 36 ? 24.032 57.595 21.223 1.00 27.64 36 LEU B O 1
ATOM 2041 N N . HIS B 1 37 ? 22.964 59.557 21.236 1.00 25.97 37 HIS B N 1
ATOM 2042 C CA . HIS B 1 37 ? 22.099 59.214 22.358 1.00 26.17 37 HIS B CA 1
ATOM 2043 C C . HIS B 1 37 ? 20.824 58.598 21.828 1.00 25.18 37 HIS B C 1
ATOM 2044 O O . HIS B 1 37 ? 20.106 59.228 21.075 1.00 26.43 37 HIS B O 1
ATOM 2051 N N . LEU B 1 38 ? 20.523 57.379 22.264 1.00 27.03 38 LEU B N 1
ATOM 2052 C CA . LEU B 1 38 ? 19.368 56.638 21.752 1.00 27.33 38 LEU B CA 1
ATOM 2053 C C . LEU B 1 38 ? 18.358 56.354 22.866 1.00 26.10 38 LEU B C 1
ATOM 2054 O O . LEU B 1 38 ? 18.591 55.505 23.730 1.00 25.89 38 LEU B O 1
ATOM 2059 N N . ASP B 1 39 ? 17.270 57.109 22.881 1.00 26.60 39 ASP B N 1
ATOM 2060 C CA . ASP B 1 39 ? 16.221 56.958 23.897 1.00 27.32 39 ASP B CA 1
ATOM 2061 C C . ASP B 1 39 ? 15.246 55.832 23.532 1.00 27.49 39 ASP B C 1
ATOM 2062 O O . ASP B 1 39 ? 14.558 55.927 22.519 1.00 27.12 39 ASP B O 1
ATOM 2067 N N . ILE B 1 40 ? 15.180 54.820 24.390 1.00 26.86 40 ILE B N 1
ATOM 2068 C CA . ILE B 1 40 ? 14.306 53.667 24.241 1.00 26.17 40 ILE B CA 1
ATOM 2069 C C . ILE B 1 40 ? 13.152 53.822 25.234 1.00 28.83 40 ILE B C 1
ATOM 2070 O O . ILE B 1 40 ? 13.374 53.837 26.459 1.00 26.85 40 ILE B O 1
ATOM 2075 N N . MET B 1 41 ? 11.943 53.963 24.693 1.00 28.03 41 MET B N 1
ATOM 2076 C CA . MET B 1 41 ? 10.749 54.217 25.477 1.00 29.45 41 MET B CA 1
ATOM 2077 C C . MET B 1 41 ? 9.724 53.144 25.144 1.00 26.73 41 MET B C 1
ATOM 2078 O O . MET B 1 41 ? 9.454 52.901 23.967 1.00 24.59 41 MET B O 1
ATOM 2083 N N . ASP B 1 42 ? 9.162 52.521 26.178 1.00 26.15 42 ASP B N 1
ATOM 2084 C CA . ASP B 1 42 ? 8.250 51.390 25.990 1.00 27.22 42 ASP B CA 1
ATOM 2085 C C . ASP B 1 42 ? 6.769 51.702 26.190 1.00 29.11 42 ASP B C 1
ATOM 2086 O O . ASP B 1 42 ? 5.936 50.797 26.190 1.00 29.50 42 ASP B O 1
ATOM 2091 N N . GLY B 1 43 ? 6.444 52.965 26.395 1.00 28.61 43 GLY B N 1
ATOM 2092 C CA . GLY B 1 43 ? 5.054 53.374 26.522 1.00 29.22 43 GLY B CA 1
ATOM 2093 C C . GLY B 1 43 ? 4.398 53.022 27.839 1.00 29.63 43 GLY B C 1
ATOM 2094 O O . GLY B 1 43 ? 3.202 53.234 27.993 1.00 29.34 43 GLY B O 1
ATOM 2095 N N . HIS B 1 44 ? 5.191 52.475 28.766 1.00 31.00 44 HIS B N 1
ATOM 2096 C CA . HIS B 1 44 ? 4.758 52.140 30.128 1.00 31.74 44 HIS B CA 1
ATOM 2097 C C . HIS B 1 44 ? 5.535 52.965 31.146 1.00 31.76 44 HIS B C 1
ATOM 2098 O O . HIS B 1 44 ? 4.957 53.706 31.933 1.00 34.53 44 HIS B O 1
ATOM 2105 N N . PHE B 1 45 ? 6.850 52.840 31.149 1.00 31.42 45 PHE B N 1
ATOM 2106 C CA . PHE B 1 45 ? 7.672 53.655 32.048 1.00 31.94 45 PHE B CA 1
ATOM 2107 C C . PHE B 1 45 ? 7.501 55.150 31.774 1.00 31.98 45 PHE B C 1
ATOM 2108 O O . PHE B 1 45 ? 7.537 55.952 32.693 1.00 31.72 45 PHE B O 1
ATOM 2116 N N . VAL B 1 46 ? 7.365 55.517 30.505 1.00 30.31 46 VAL B N 1
ATOM 2117 C CA . VAL B 1 46 ? 7.097 56.886 30.068 1.00 30.71 46 VAL B CA 1
ATOM 2118 C C . VAL B 1 46 ? 5.951 56.750 29.046 1.00 30.93 46 VAL B C 1
ATOM 2119 O O . VAL B 1 46 ? 5.754 55.677 28.474 1.00 29.68 46 VAL B O 1
ATOM 2123 N N . PRO B 1 47 ? 5.177 57.819 28.847 1.00 32.85 47 PRO B N 1
ATOM 2124 C CA . PRO B 1 47 ? 3.995 57.754 28.005 1.00 35.37 47 PRO B CA 1
ATOM 2125 C C . PRO B 1 47 ? 4.274 57.920 26.510 1.00 36.42 47 PRO B C 1
ATOM 2126 O O . PRO B 1 47 ? 3.529 58.610 25.820 1.00 40.75 47 PRO B O 1
ATOM 2130 N N . ASN B 1 48 ? 5.356 57.322 26.027 1.00 33.18 48 ASN B N 1
ATOM 2131 C CA . ASN B 1 48 ? 5.662 57.356 24.597 1.00 31.39 48 ASN B CA 1
ATOM 2132 C C . ASN B 1 48 ? 6.445 56.114 24.222 1.00 26.71 48 ASN B C 1
ATOM 2133 O O . ASN B 1 48 ? 7.040 55.474 25.070 1.00 25.37 48 ASN B O 1
ATOM 2138 N N . ILE B 1 49 ? 6.400 55.775 22.952 1.00 26.10 49 ILE B N 1
ATOM 2139 C CA . ILE B 1 49 ? 7.159 54.669 22.402 1.00 26.23 49 ILE B CA 1
ATOM 2140 C C . ILE B 1 49 ? 8.075 55.275 21.374 1.00 25.53 49 ILE B C 1
ATOM 2141 O O . ILE B 1 49 ? 7.621 56.034 20.505 1.00 27.14 49 ILE B O 1
ATOM 2146 N N . SER B 1 50 ? 9.361 54.950 21.441 1.00 26.38 50 SER B N 1
ATOM 2147 C CA . SER B 1 50 ? 10.335 55.545 20.499 1.00 28.00 50 SER B CA 1
ATOM 2148 C C . SER B 1 50 ? 10.755 54.556 19.428 1.00 28.06 50 SER B C 1
ATOM 2149 O O . SER B 1 50 ? 10.261 54.599 18.316 1.00 29.50 50 SER B O 1
ATOM 2152 N N . PHE B 1 51 ? 11.675 53.670 19.772 1.00 28.12 51 PHE B N 1
ATOM 2153 C CA . PHE B 1 51 ? 12.166 52.645 18.872 1.00 28.21 51 PHE B CA 1
ATOM 2154 C C . PHE B 1 51 ? 12.874 51.612 19.720 1.00 28.75 51 PHE B C 1
ATOM 2155 O O . PHE B 1 51 ? 13.100 51.831 20.926 1.00 29.70 51 PHE B O 1
ATOM 2163 N N . GLY B 1 52 ? 13.188 50.475 19.109 1.00 29.53 52 GLY B N 1
ATOM 2164 C CA . GLY B 1 52 ? 13.741 49.344 19.837 1.00 30.06 52 GLY B CA 1
ATOM 2165 C C . GLY B 1 52 ? 15.070 48.874 19.326 1.00 30.55 52 GLY B C 1
ATOM 2166 O O . GLY B 1 52 ? 15.719 49.562 18.551 1.00 28.23 52 GLY B O 1
ATOM 2167 N N . PRO B 1 53 ? 15.468 47.683 19.749 1.00 31.87 53 PRO B N 1
ATOM 2168 C CA . PRO B 1 53 ? 16.744 47.097 19.350 1.00 32.61 53 PRO B CA 1
ATOM 2169 C C . PRO B 1 53 ? 16.940 46.992 17.840 1.00 32.10 53 PRO B C 1
ATOM 2170 O O . PRO B 1 53 ? 18.039 47.220 17.356 1.00 31.32 53 PRO B O 1
ATOM 2174 N N . GLY B 1 54 ? 15.886 46.667 17.098 1.00 33.34 54 GLY B N 1
ATOM 2175 C CA . GLY B 1 54 ? 15.977 46.532 15.639 1.00 33.17 54 GLY B CA 1
ATOM 2176 C C . GLY B 1 54 ? 16.458 47.807 14.963 1.00 33.39 54 GLY B C 1
ATOM 2177 O O . GLY B 1 54 ? 17.298 47.777 14.065 1.00 32.52 54 GLY B O 1
ATOM 2178 N N . VAL B 1 55 ? 15.929 48.945 15.391 1.00 31.99 55 VAL B N 1
ATOM 2179 C CA . VAL B 1 55 ? 16.378 50.220 14.847 1.00 32.57 55 VAL B CA 1
ATOM 2180 C C . VAL B 1 55 ? 17.826 50.488 15.208 1.00 31.90 55 VAL B C 1
ATOM 2181 O O . VAL B 1 55 ? 18.607 50.968 14.405 1.00 31.51 55 VAL B O 1
ATOM 2185 N N . VAL B 1 56 ? 18.200 50.194 16.437 1.00 32.71 56 VAL B N 1
ATOM 2186 C CA . VAL B 1 56 ? 19.573 50.450 16.832 1.00 29.93 56 VAL B CA 1
ATOM 2187 C C . VAL B 1 56 ? 20.531 49.579 16.059 1.00 30.81 56 VAL B C 1
ATOM 2188 O O . VAL B 1 56 ? 21.562 50.039 15.626 1.00 29.89 56 VAL B O 1
ATOM 2192 N N . LYS B 1 57 ? 20.180 48.312 15.878 1.00 31.93 57 LYS B N 1
ATOM 2193 C CA . LYS B 1 57 ? 21.053 47.387 15.167 1.00 35.19 57 LYS B CA 1
ATOM 2194 C C . LYS B 1 57 ? 21.201 47.804 13.712 1.00 34.91 57 LYS B C 1
ATOM 2195 O O . LYS B 1 57 ? 22.286 47.689 13.136 1.00 34.23 57 LYS B O 1
ATOM 2201 N N . ALA B 1 58 ? 20.133 48.328 13.120 1.00 32.76 58 ALA B N 1
ATOM 2202 C CA . ALA B 1 58 ? 20.219 48.733 11.707 1.00 35.57 58 ALA B CA 1
ATOM 2203 C C . ALA B 1 58 ? 21.099 49.943 11.646 1.00 35.27 58 ALA B C 1
ATOM 2204 O O . ALA B 1 58 ? 21.868 50.115 10.721 1.00 32.34 58 ALA B O 1
ATOM 2206 N N . LEU B 1 59 ? 21.003 50.784 12.672 1.00 32.10 59 LEU B N 1
ATOM 2207 C CA . LEU B 1 59 ? 21.816 51.971 12.699 1.00 33.76 59 LEU B CA 1
ATOM 2208 C C . LEU B 1 59 ? 23.282 51.571 12.802 1.00 33.37 59 LEU B C 1
ATOM 2209 O O . LEU B 1 59 ? 24.113 52.084 12.077 1.00 32.35 59 LEU B O 1
ATOM 2214 N N . ARG B 1 60 ? 23.587 50.631 13.692 1.00 35.14 60 ARG B N 1
ATOM 2215 C CA . ARG B 1 60 ? 24.969 50.121 13.814 1.00 37.06 60 ARG B CA 1
ATOM 2216 C C . ARG B 1 60 ? 25.564 49.646 12.474 1.00 39.64 60 ARG B C 1
ATOM 2217 O O . ARG B 1 60 ? 26.752 49.831 12.216 1.00 45.43 60 ARG B O 1
ATOM 2225 N N . GLY B 1 61 ? 24.741 49.028 11.632 1.00 40.47 61 GLY B N 1
ATOM 2226 C CA . GLY B 1 61 ? 25.196 48.561 10.333 1.00 43.03 61 GLY B CA 1
ATOM 2227 C C . GLY B 1 61 ? 25.731 49.667 9.446 1.00 44.39 61 GLY B C 1
ATOM 2228 O O . GLY B 1 61 ? 26.653 49.442 8.685 1.00 43.48 61 GLY B O 1
ATOM 2229 N N . HIS B 1 62 ? 25.159 50.866 9.536 1.00 43.45 62 HIS B N 1
ATOM 2230 C CA . HIS B 1 62 ? 25.617 51.996 8.715 1.00 43.93 62 HIS B CA 1
ATOM 2231 C C . HIS B 1 62 ? 26.716 52.808 9.395 1.00 44.28 62 HIS B C 1
ATOM 2232 O O . HIS B 1 62 ? 27.477 53.460 8.717 1.00 43.09 62 HIS B O 1
ATOM 2239 N N . LEU B 1 63 ? 26.764 52.807 10.733 1.00 44.83 63 LEU B N 1
ATOM 2240 C CA . LEU B 1 63 ? 27.758 53.599 11.484 1.00 43.88 63 LEU B CA 1
ATOM 2241 C C . LEU B 1 63 ? 28.568 52.722 12.409 1.00 46.78 63 LEU B C 1
ATOM 2242 O O . LEU B 1 63 ? 28.356 52.690 13.633 1.00 47.42 63 LEU B O 1
ATOM 2247 N N . LYS B 1 64 ? 29.541 52.058 11.825 1.00 46.39 64 LYS B N 1
ATOM 2248 C CA . LYS B 1 64 ? 30.336 51.076 12.539 1.00 53.91 64 LYS B CA 1
ATOM 2249 C C . LYS B 1 64 ? 31.154 51.570 13.717 1.00 47.59 64 LYS B C 1
ATOM 2250 O O . LYS B 1 64 ? 31.375 50.828 14.661 1.00 48.72 64 LYS B O 1
ATOM 2256 N N . SER B 1 65 ? 31.620 52.800 13.689 1.00 45.40 65 SER B N 1
ATOM 2257 C CA . SER B 1 65 ? 32.491 53.213 14.774 1.00 44.50 65 SER B CA 1
ATOM 2258 C C . SER B 1 65 ? 31.915 54.269 15.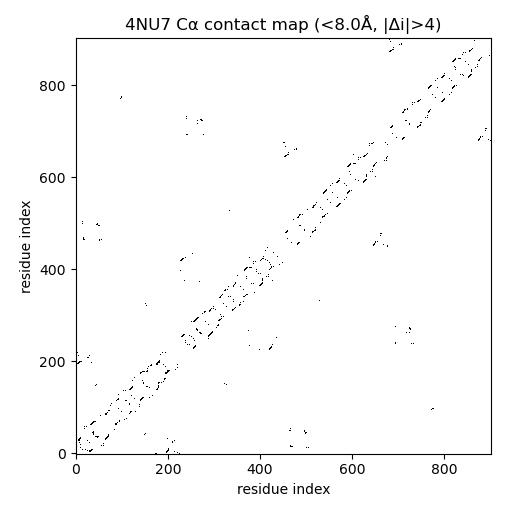692 1.00 41.80 65 SER B C 1
ATOM 2259 O O . SER B 1 65 ? 32.609 54.745 16.570 1.00 41.35 65 SER B O 1
ATOM 2262 N N . ALA B 1 66 ? 30.651 54.628 15.519 1.00 36.29 66 ALA B N 1
ATOM 2263 C CA . ALA B 1 66 ? 30.075 55.625 16.405 1.00 35.24 66 ALA B CA 1
ATOM 2264 C C . ALA B 1 66 ? 29.830 55.029 17.795 1.00 34.43 66 ALA B C 1
ATOM 2265 O O . ALA B 1 66 ? 29.681 53.808 17.976 1.00 37.95 66 ALA B O 1
ATOM 2267 N N . PHE B 1 67 ? 29.808 55.900 18.785 1.00 32.34 67 PHE B N 1
ATOM 2268 C CA . PHE B 1 67 ? 29.540 55.469 20.141 1.00 31.33 67 PHE B CA 1
ATOM 2269 C C . PHE B 1 67 ? 28.034 55.576 20.400 1.00 30.03 67 PHE B C 1
ATOM 2270 O O . PHE B 1 67 ? 27.457 56.669 20.359 1.00 29.86 67 PHE B O 1
ATOM 2278 N N . PHE B 1 68 ? 27.411 54.436 20.665 1.00 28.69 68 PHE B N 1
ATOM 2279 C CA . PHE B 1 68 ? 25.977 54.352 20.923 1.00 27.69 68 PHE B CA 1
ATOM 2280 C C . PHE B 1 68 ? 25.693 54.383 22.411 1.00 28.78 68 PHE B C 1
ATOM 2281 O O . PHE B 1 68 ? 26.044 53.447 23.141 1.00 29.46 68 PHE B O 1
ATOM 2289 N N . ASP B 1 69 ? 25.028 55.454 22.834 1.00 27.31 69 ASP B N 1
ATOM 2290 C CA . ASP B 1 69 ? 24.638 55.690 24.218 1.00 28.72 69 ASP B CA 1
ATOM 2291 C C . ASP B 1 69 ? 23.123 55.403 24.318 1.00 27.99 69 ASP B C 1
ATOM 2292 O O . ASP B 1 69 ? 22.313 56.238 23.934 1.00 26.64 69 ASP B O 1
ATOM 2297 N N . VAL B 1 70 ? 22.768 54.212 24.841 1.00 28.03 70 VAL B 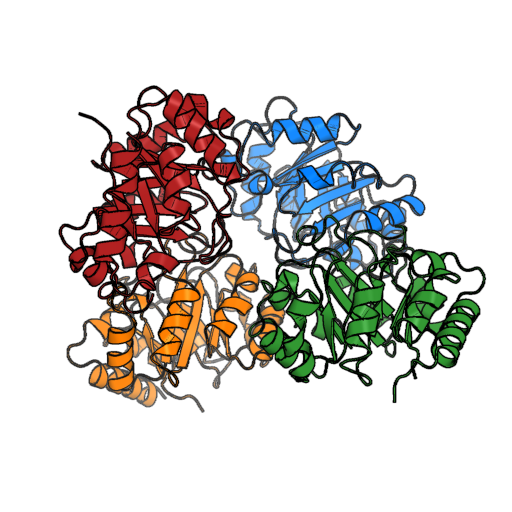N 1
ATOM 2298 C CA . VAL B 1 70 ? 21.377 53.762 24.947 1.00 25.55 70 VAL B CA 1
ATOM 2299 C C . VAL B 1 70 ? 20.790 54.105 26.291 1.00 27.05 70 VAL B C 1
ATOM 2300 O O . VAL B 1 70 ? 21.336 53.742 27.330 1.00 29.98 70 VAL B O 1
ATOM 2304 N N . HIS B 1 71 ? 19.685 54.833 26.261 1.00 26.72 71 HIS B N 1
ATOM 2305 C CA . HIS B 1 71 ? 19.007 55.256 27.461 1.00 27.19 71 HIS B CA 1
ATOM 2306 C C . HIS B 1 71 ? 17.661 54.519 27.537 1.00 26.13 71 HIS B C 1
ATOM 2307 O O . HIS B 1 71 ? 16.764 54.767 26.753 1.00 25.08 71 HIS B O 1
ATOM 2314 N N . LEU B 1 72 ? 17.576 53.595 28.482 1.00 27.16 72 LEU B N 1
ATOM 2315 C CA . LEU B 1 72 ? 16.397 52.753 28.671 1.00 27.54 72 LEU B CA 1
ATOM 2316 C C . LEU B 1 72 ? 15.341 53.382 29.572 1.00 28.85 72 LEU B C 1
ATOM 2317 O O . LEU B 1 72 ? 15.530 53.446 30.785 1.00 30.33 72 LEU B O 1
ATOM 2322 N N . MET B 1 73 ? 14.275 53.893 28.961 1.00 27.20 73 MET B N 1
ATOM 2323 C CA . MET B 1 73 ? 13.129 54.418 29.671 1.00 31.51 73 MET B CA 1
ATOM 2324 C C . MET B 1 73 ? 12.043 53.357 29.525 1.00 31.66 73 MET B C 1
ATOM 2325 O O . MET B 1 73 ? 11.054 53.533 28.820 1.00 28.92 73 MET B O 1
ATOM 2330 N N . VAL B 1 74 ? 12.282 52.246 30.213 1.00 30.87 74 VAL B N 1
ATOM 2331 C CA . VAL B 1 74 ? 11.456 51.090 30.156 1.00 31.83 74 VAL B CA 1
ATOM 2332 C C . VAL B 1 74 ? 11.227 50.554 31.569 1.00 33.76 74 VAL B C 1
ATOM 2333 O O . VAL B 1 74 ? 12.013 50.816 32.476 1.00 33.69 74 VAL B O 1
ATOM 2337 N N . SER B 1 75 ? 10.169 49.785 31.720 1.00 33.40 75 SER B N 1
ATOM 2338 C CA . SER B 1 75 ? 9.757 49.189 33.003 1.00 38.53 75 SER B CA 1
ATOM 2339 C C . SER B 1 75 ? 10.683 48.128 33.578 1.00 40.85 75 SER B C 1
ATOM 2340 O O . SER B 1 75 ? 10.831 48.032 34.812 1.00 46.11 75 SER B O 1
ATOM 2343 N N . GLU B 1 76 ? 11.269 47.295 32.722 1.00 41.63 76 GLU B N 1
ATOM 2344 C CA . GLU B 1 76 ? 12.101 46.192 33.221 1.00 47.07 76 GLU B CA 1
ATOM 2345 C C . GLU B 1 76 ? 13.352 46.108 32.403 1.00 41.51 76 GLU B C 1
ATOM 2346 O O . GLU B 1 76 ? 13.454 45.296 31.498 1.00 40.56 76 GLU B O 1
ATOM 2352 N N . PRO B 1 77 ? 14.323 46.957 32.735 1.00 40.14 77 PRO B N 1
ATOM 2353 C CA . PRO B 1 77 ? 15.540 47.058 31.956 1.00 36.67 77 PRO B CA 1
ATOM 2354 C C . PRO B 1 77 ? 16.318 45.770 31.891 1.00 36.74 77 PRO B C 1
ATOM 2355 O O . PRO B 1 77 ? 17.082 45.589 30.944 1.00 37.59 77 PRO B O 1
ATOM 2359 N N . GLU B 1 78 ? 16.172 44.911 32.901 1.00 38.77 78 GLU B N 1
ATOM 2360 C CA . GLU B 1 78 ? 16.843 43.599 32.905 1.00 42.65 78 GLU B CA 1
ATOM 2361 C C . GLU B 1 78 ? 16.557 42.817 31.603 1.00 43.58 78 GLU B C 1
ATOM 2362 O O . GLU B 1 78 ? 17.430 42.159 31.050 1.00 42.26 78 GLU B O 1
ATOM 2368 N N . LYS B 1 79 ? 15.333 42.916 31.105 1.00 43.62 79 LYS B N 1
ATOM 2369 C CA . LYS B 1 79 ? 14.965 42.211 29.889 1.00 44.29 79 LYS B CA 1
ATOM 2370 C C . LYS B 1 79 ? 15.585 42.759 28.614 1.00 42.91 79 LYS B C 1
ATOM 2371 O O . LYS B 1 79 ? 15.611 42.061 27.610 1.00 42.67 79 LYS B O 1
ATOM 2377 N N . TRP B 1 80 ? 16.113 43.984 28.654 1.00 38.94 80 TRP B N 1
ATOM 2378 C CA . TRP B 1 80 ? 16.607 44.643 27.440 1.00 35.62 80 TRP B CA 1
ATOM 2379 C C . TRP B 1 80 ? 18.107 44.724 27.281 1.00 36.11 80 TRP B C 1
ATOM 2380 O O . TRP B 1 80 ? 18.578 45.220 26.269 1.00 34.68 80 TRP B O 1
ATOM 2391 N N . ILE B 1 81 ? 18.870 44.250 28.262 1.00 35.32 81 ILE B N 1
ATOM 2392 C CA . ILE B 1 81 ? 20.331 44.335 28.152 1.00 34.13 81 ILE B CA 1
ATOM 2393 C C . ILE B 1 81 ? 20.849 43.523 26.969 1.00 35.87 81 ILE B C 1
ATOM 2394 O O . ILE B 1 81 ? 21.627 44.029 26.174 1.00 33.45 81 ILE B O 1
ATOM 2399 N N . GLN B 1 82 ? 20.404 42.260 26.868 1.00 38.95 82 GLN B N 1
ATOM 2400 C CA . GLN B 1 82 ? 20.773 41.363 25.776 1.00 39.40 82 GLN B CA 1
ATOM 2401 C C . GLN B 1 82 ? 20.474 41.962 24.390 1.00 37.58 82 GLN B C 1
ATOM 2402 O O . GLN B 1 82 ? 21.370 42.075 23.550 1.00 36.08 82 GLN B O 1
ATOM 2408 N N . PRO B 1 83 ? 19.212 42.320 24.139 1.00 37.30 83 PRO B N 1
ATOM 2409 C CA . PRO B 1 83 ? 18.916 42.906 22.832 1.00 38.48 83 PRO B CA 1
ATOM 2410 C C . PRO B 1 83 ? 19.767 44.145 22.491 1.00 36.60 83 PRO B C 1
ATOM 2411 O O . PRO B 1 83 ? 20.239 44.287 21.360 1.00 34.48 83 PRO B O 1
ATOM 2415 N N . PHE B 1 84 ? 19.984 45.033 23.451 1.00 35.39 84 PHE B N 1
ATOM 2416 C CA . PHE B 1 84 ? 20.736 46.248 23.096 1.00 34.30 84 PHE B CA 1
ATOM 2417 C C . PHE B 1 84 ? 22.234 46.025 22.985 1.00 35.36 84 PHE B C 1
ATOM 2418 O O . PHE B 1 84 ? 22.891 46.677 22.153 1.00 31.14 84 PHE B O 1
ATOM 2426 N N . ALA B 1 85 ? 22.760 45.072 23.770 1.00 36.33 85 ALA B N 1
ATOM 2427 C CA . ALA B 1 85 ? 24.169 44.722 23.674 1.00 38.75 85 ALA B CA 1
ATOM 2428 C C . ALA B 1 85 ? 24.362 44.148 22.280 1.00 39.74 85 ALA B C 1
ATOM 2429 O O . ALA B 1 85 ? 25.235 44.565 21.556 1.00 38.96 85 ALA B O 1
ATOM 2431 N N . ASP B 1 86 ? 23.500 43.208 21.909 1.00 41.25 86 ASP B N 1
ATOM 2432 C CA . ASP B 1 86 ? 23.532 42.619 20.586 1.00 44.45 86 ASP B CA 1
ATOM 2433 C C . ASP B 1 86 ? 23.381 43.684 19.495 1.00 42.21 86 ASP B C 1
ATOM 2434 O O . ASP B 1 86 ? 23.997 43.568 18.441 1.00 38.50 86 ASP B O 1
ATOM 2439 N N . ALA B 1 87 ? 22.542 44.705 19.734 1.00 37.99 87 ALA B N 1
ATOM 2440 C CA . ALA B 1 87 ? 22.345 45.761 18.738 1.00 38.57 87 ALA B CA 1
ATOM 2441 C C . ALA B 1 87 ? 23.568 46.690 18.621 1.00 40.57 87 ALA B C 1
ATOM 2442 O O . ALA B 1 87 ? 23.660 47.489 17.690 1.00 40.47 87 ALA B O 1
ATOM 2444 N N . GLY B 1 88 ? 24.482 46.617 19.589 1.00 39.00 88 GLY B N 1
ATOM 2445 C CA . GLY B 1 88 ? 25.710 47.420 19.521 1.00 36.83 88 GLY B CA 1
ATOM 2446 C C . GLY B 1 88 ? 25.869 48.585 20.484 1.00 32.46 88 GLY B C 1
ATOM 2447 O O . GLY B 1 88 ? 26.681 49.467 20.253 1.00 32.38 88 GLY B O 1
ATOM 2448 N N . ALA B 1 89 ? 25.115 48.604 21.569 1.00 31.96 89 ALA B N 1
ATOM 2449 C CA . ALA B 1 89 ? 25.269 49.677 22.536 1.00 30.96 89 ALA B CA 1
ATOM 2450 C C . ALA B 1 89 ? 26.685 49.686 23.094 1.00 32.73 89 ALA B C 1
ATOM 2451 O O . ALA B 1 89 ? 27.249 48.630 23.363 1.00 33.90 89 ALA B O 1
ATOM 2453 N N . ASN B 1 90 ? 27.255 50.874 23.260 1.00 31.48 90 ASN B N 1
ATOM 2454 C CA . ASN B 1 90 ? 28.579 51.028 23.855 1.00 32.48 90 ASN B CA 1
ATOM 2455 C C . ASN B 1 90 ? 28.395 51.475 25.286 1.00 32.82 90 ASN B C 1
ATOM 2456 O O . ASN B 1 90 ? 29.291 51.357 26.102 1.00 33.55 90 ASN B O 1
ATOM 2461 N N . SER B 1 91 ? 27.210 52.003 25.583 1.00 31.19 91 SER B N 1
ATOM 2462 C CA . SER B 1 91 ? 26.871 52.373 26.938 1.00 30.41 91 SER B CA 1
ATOM 2463 C C . SER B 1 91 ? 25.394 52.137 27.101 1.00 27.25 91 SER B C 1
ATOM 2464 O O . SER B 1 91 ? 24.635 52.338 26.165 1.00 29.26 91 SER B O 1
ATOM 2467 N N . ILE B 1 92 ? 24.982 51.694 28.273 1.00 26.91 92 ILE B N 1
ATOM 2468 C CA . ILE B 1 92 ? 23.578 51.507 28.569 1.00 26.34 92 ILE B CA 1
ATOM 2469 C C . ILE B 1 92 ? 23.259 52.154 29.914 1.00 27.76 92 ILE B C 1
ATOM 2470 O O . ILE B 1 92 ? 23.853 51.819 30.956 1.00 28.33 92 ILE B O 1
ATOM 2475 N N . THR B 1 93 ? 22.278 53.045 29.876 1.00 27.69 93 THR B N 1
ATOM 2476 C CA . THR B 1 93 ? 21.791 53.741 31.048 1.00 29.74 93 THR B CA 1
ATOM 2477 C C . THR B 1 93 ? 20.357 53.248 31.410 1.00 30.34 93 THR B C 1
ATOM 2478 O O . THR B 1 93 ? 19.484 53.168 30.528 1.00 32.06 93 THR B O 1
ATOM 2482 N N . PHE B 1 94 ? 20.134 52.874 32.678 1.00 28.83 94 PHE B N 1
ATOM 2483 C CA . PHE B 1 94 ? 18.804 52.515 33.127 1.00 27.80 94 PHE B CA 1
ATOM 2484 C C . PHE B 1 94 ? 18.411 53.398 34.298 1.00 30.27 94 PHE B C 1
ATOM 2485 O O . PHE B 1 94 ? 19.264 54.039 34.930 1.00 30.91 94 PHE B O 1
ATOM 2493 N N . HIS B 1 95 ? 17.117 53.432 34.573 1.00 28.96 95 HIS B N 1
ATOM 2494 C CA . HIS B 1 95 ? 16.568 54.268 35.612 1.00 30.92 95 HIS B CA 1
ATOM 2495 C C . HIS B 1 95 ? 16.497 53.626 36.979 1.00 32.46 95 HIS B C 1
ATOM 2496 O O . HIS B 1 95 ? 16.102 52.470 37.141 1.00 36.03 95 HIS B O 1
ATOM 2503 N N . TRP B 1 96 ? 16.851 54.424 37.975 1.00 34.14 96 TRP B N 1
ATOM 2504 C CA . TRP B 1 96 ? 16.756 54.037 39.375 1.00 34.24 96 TRP B CA 1
ATOM 2505 C C . TRP B 1 96 ? 15.304 53.667 39.688 1.00 35.48 96 TRP B C 1
ATOM 2506 O O . TRP B 1 96 ? 15.048 52.695 40.395 1.00 37.94 96 TRP B O 1
ATOM 2517 N N . GLU B 1 97 ? 14.359 54.430 39.154 1.00 34.84 97 GLU B N 1
ATOM 2518 C CA . GLU B 1 97 ? 12.954 54.174 39.411 1.00 37.94 97 GLU B CA 1
ATOM 2519 C C . GLU B 1 97 ? 12.496 52.856 38.782 1.00 39.73 97 GLU B C 1
ATOM 2520 O O . GLU B 1 97 ? 11.554 52.228 39.278 1.00 42.49 97 GLU B O 1
ATOM 2526 N N . SER B 1 98 ? 13.177 52.426 37.719 1.00 36.53 98 SER B N 1
ATOM 2527 C CA . SER B 1 98 ? 12.852 51.149 37.036 1.00 38.20 98 SER B CA 1
ATOM 2528 C C . SER B 1 98 ? 13.284 49.923 37.816 1.00 37.97 98 SER B C 1
ATOM 2529 O O . SER B 1 98 ? 12.844 48.811 37.518 1.00 38.87 98 SER B O 1
ATOM 2532 N N . VAL B 1 99 ? 14.214 50.107 38.752 1.00 37.30 99 VAL B N 1
ATOM 2533 C CA . VAL B 1 99 ? 14.705 48.990 39.570 1.00 39.28 99 VAL B CA 1
ATOM 2534 C C . VAL B 1 99 ? 14.255 49.143 41.020 1.00 41.96 99 VAL B C 1
ATOM 2535 O O . VAL B 1 99 ? 14.928 48.707 41.961 1.00 42.65 99 VAL B O 1
ATOM 2539 N N . GLY B 1 100 ? 13.101 49.780 41.173 1.00 42.97 100 GLY B N 1
ATOM 2540 C CA . GLY B 1 100 ? 12.463 49.962 42.472 1.00 45.70 100 GLY B CA 1
ATOM 2541 C C . GLY B 1 100 ? 13.303 50.756 43.434 1.00 46.12 100 GLY B C 1
ATOM 2542 O O . GLY B 1 100 ? 13.184 50.577 44.619 1.00 49.61 100 GLY B O 1
ATOM 2543 N N . GLY B 1 101 ? 14.138 51.648 42.919 1.00 45.43 101 GLY B N 1
ATOM 2544 C CA . GLY B 1 101 ? 15.042 52.418 43.760 1.00 46.59 101 GLY B CA 1
ATOM 2545 C C . GLY B 1 101 ? 15.801 51.529 44.735 1.00 47.56 101 GLY B C 1
ATOM 2546 O O . GLY B 1 101 ? 15.954 51.881 45.893 1.00 49.70 101 GLY B O 1
ATOM 2547 N N . ASP B 1 102 ? 16.260 50.365 44.276 1.00 46.76 102 ASP B N 1
ATOM 2548 C CA . ASP B 1 102 ? 16.966 49.401 45.131 1.00 47.48 102 ASP B CA 1
ATOM 2549 C C . ASP B 1 102 ? 18.438 49.324 44.767 1.00 47.62 102 ASP B C 1
ATOM 2550 O O . ASP B 1 102 ? 18.766 48.954 43.639 1.00 43.67 102 ASP B O 1
ATOM 2555 N N . LEU B 1 103 ? 19.322 49.661 45.713 1.00 49.02 103 LEU B N 1
ATOM 2556 C CA . LEU B 1 103 ? 20.785 49.612 45.501 1.00 50.70 103 LEU B CA 1
ATOM 2557 C C . LEU B 1 103 ? 21.273 48.267 44.958 1.00 49.09 103 LEU B C 1
ATOM 2558 O O . LEU B 1 103 ? 22.060 48.208 44.020 1.00 45.69 103 LEU B O 1
ATOM 2563 N N A GLN B 1 104 ? 20.802 47.192 45.563 0.50 50.83 104 GLN B N 1
ATOM 2564 N N B GLN B 1 104 ? 20.797 47.188 45.565 0.50 51.55 104 GLN B N 1
ATOM 2565 C CA A GLN B 1 104 ? 21.235 45.864 45.167 0.50 53.23 104 GLN B CA 1
ATOM 2566 C CA B GLN B 1 104 ? 21.191 45.841 45.164 0.50 54.62 104 GLN B CA 1
ATOM 2567 C C A GLN B 1 104 ? 20.802 45.513 43.729 0.50 52.21 104 GLN B C 1
ATOM 2568 C C B GLN B 1 104 ? 20.818 45.570 43.711 0.50 53.09 104 GLN B C 1
ATOM 2569 O O A GLN B 1 104 ? 21.605 44.979 42.977 0.50 50.76 104 GLN B O 1
ATOM 2570 O O B GLN B 1 104 ? 21.668 45.157 42.931 0.50 51.88 104 GLN B O 1
ATOM 2581 N N . ARG B 1 105 ? 19.559 45.826 43.346 1.00 52.16 105 ARG B N 1
ATOM 2582 C CA . ARG B 1 105 ? 19.101 45.574 41.964 1.00 51.54 105 ARG B CA 1
ATOM 2583 C C . ARG B 1 105 ? 19.938 46.399 41.010 1.00 45.64 105 ARG B C 1
ATOM 2584 O O . ARG B 1 105 ? 20.401 45.912 40.007 1.00 41.90 105 ARG B O 1
ATOM 2592 N N . ALA B 1 106 ? 20.131 47.659 41.350 1.00 46.10 106 ALA B N 1
ATOM 2593 C CA . ALA B 1 106 ? 20.904 48.558 40.504 1.00 45.48 106 ALA B CA 1
ATOM 2594 C C . ALA B 1 106 ? 22.345 48.064 40.304 1.00 44.97 106 ALA B C 1
ATOM 2595 O O . ALA B 1 106 ? 22.843 48.027 39.176 1.00 41.29 106 ALA B O 1
ATOM 2597 N N . ALA B 1 107 ? 23.003 47.678 41.393 1.00 46.17 107 ALA B N 1
ATOM 2598 C CA . ALA B 1 107 ? 24.374 47.196 41.306 1.00 46.25 107 ALA B CA 1
ATOM 2599 C C . ALA B 1 107 ? 24.456 45.937 40.425 1.00 46.95 107 ALA B C 1
ATOM 2600 O O . ALA B 1 107 ? 25.337 45.814 39.561 1.00 43.10 107 ALA B O 1
ATOM 2602 N N . GLU B 1 108 ? 23.532 45.014 40.640 1.00 47.34 108 GLU B N 1
ATOM 2603 C CA . GLU B 1 108 ? 23.532 43.752 39.895 1.00 50.82 108 GLU B CA 1
ATOM 2604 C C . GLU B 1 108 ? 23.417 44.012 38.399 1.00 44.30 108 GLU B C 1
ATOM 2605 O O . GLU B 1 108 ? 24.122 43.431 37.600 1.00 43.99 108 GLU B O 1
ATOM 2611 N N . LEU B 1 109 ? 22.506 44.885 38.023 1.00 41.10 109 LEU B N 1
ATOM 2612 C CA . LEU B 1 109 ? 22.285 45.156 36.605 1.00 41.35 109 LEU B CA 1
ATOM 2613 C C . LEU B 1 109 ? 23.490 45.857 35.981 1.00 40.32 109 LEU B C 1
ATOM 2614 O O . LEU B 1 109 ? 23.874 45.540 34.846 1.00 37.37 109 LEU B O 1
ATOM 2619 N N . ALA B 1 110 ? 24.105 46.780 36.734 1.00 38.53 110 ALA B N 1
ATOM 2620 C CA . ALA B 1 110 ? 25.267 47.490 36.222 1.00 40.61 110 ALA B CA 1
ATOM 2621 C C . ALA B 1 110 ? 26.395 46.494 35.954 1.00 41.85 110 ALA B C 1
ATOM 2622 O O . ALA B 1 110 ? 27.105 46.614 34.975 1.00 38.40 110 ALA B O 1
ATOM 2624 N N . LYS B 1 111 ? 26.534 45.494 36.826 1.00 46.94 111 LYS B N 1
ATOM 2625 C CA . LYS B 1 111 ? 27.570 44.476 36.657 1.00 49.78 111 LYS B CA 1
ATOM 2626 C C . LYS B 1 111 ? 27.326 43.662 35.391 1.00 46.84 111 LYS B C 1
ATOM 2627 O O . LYS B 1 111 ? 28.255 43.388 34.639 1.00 43.91 111 LYS B O 1
ATOM 2633 N N . ARG B 1 112 ? 26.068 43.293 35.151 1.00 44.00 112 ARG B N 1
ATOM 2634 C CA . ARG B 1 112 ? 25.725 42.569 33.935 1.00 44.69 112 ARG B CA 1
ATOM 2635 C C . ARG B 1 112 ? 26.066 43.371 32.696 1.00 41.27 112 ARG B C 1
ATOM 2636 O O . ARG B 1 112 ? 26.617 42.822 31.743 1.00 40.44 112 ARG B O 1
ATOM 2644 N N . ILE B 1 113 ? 25.758 44.673 32.712 1.00 36.38 113 ILE B N 1
ATOM 2645 C CA . ILE B 1 113 ? 26.078 45.520 31.583 1.00 36.71 113 ILE B CA 1
ATOM 2646 C C . ILE B 1 113 ? 27.610 45.557 31.383 1.00 38.04 113 ILE B C 1
ATOM 2647 O O . ILE B 1 113 ? 28.115 45.363 30.271 1.00 37.19 113 ILE B O 1
ATOM 2652 N N . GLN B 1 114 ? 28.344 45.792 32.471 1.00 39.07 114 GLN B N 1
ATOM 2653 C CA . GLN B 1 114 ? 29.789 45.867 32.389 1.00 41.24 114 GLN B CA 1
ATOM 2654 C C . GLN B 1 114 ? 30.420 44.557 31.958 1.00 44.10 114 GLN B C 1
ATOM 2655 O O . GLN B 1 114 ? 31.438 44.557 31.257 1.00 42.84 114 GLN B O 1
ATOM 2661 N N . ALA B 1 115 ? 29.818 43.440 32.362 1.00 44.86 115 ALA B N 1
ATOM 2662 C CA . ALA B 1 115 ? 30.356 42.134 31.977 1.00 49.03 115 ALA B CA 1
ATOM 2663 C C . ALA B 1 115 ? 30.349 41.948 30.456 1.00 49.40 115 ALA B C 1
ATOM 2664 O O . ALA B 1 115 ? 31.063 41.095 29.939 1.00 50.54 115 ALA B O 1
ATOM 2666 N N . ARG B 1 116 ? 29.543 42.741 29.746 1.00 45.69 116 ARG B N 1
ATOM 2667 C CA . ARG B 1 116 ? 29.526 42.672 28.286 1.00 47.09 116 ARG B CA 1
ATOM 2668 C C . ARG B 1 116 ? 30.446 43.707 27.625 1.00 46.59 116 ARG B C 1
ATOM 2669 O O . ARG B 1 116 ? 30.329 43.920 26.421 1.00 45.88 116 ARG B O 1
ATOM 2677 N N . GLY B 1 117 ? 31.346 44.337 28.396 1.00 43.21 117 GLY B N 1
ATOM 2678 C CA . GLY B 1 117 ? 32.253 45.369 27.863 1.00 42.79 117 GLY B CA 1
ATOM 2679 C C . GLY B 1 117 ? 31.518 46.662 27.524 1.00 41.64 117 GLY B C 1
ATOM 2680 O O . GLY B 1 117 ? 31.923 47.416 26.647 1.00 41.43 117 GLY B O 1
ATOM 2681 N N . ILE B 1 118 ? 30.432 46.925 28.239 1.00 40.08 118 ILE B N 1
ATOM 2682 C CA . ILE B 1 118 ? 29.606 48.103 27.976 1.00 37.39 118 ILE B CA 1
ATOM 2683 C C . ILE B 1 118 ? 29.604 48.996 29.201 1.00 36.90 118 ILE B C 1
ATOM 2684 O O . ILE B 1 118 ? 29.660 48.493 30.320 1.00 36.92 118 ILE B O 1
ATOM 2689 N N . LYS B 1 119 ? 29.562 50.318 28.992 1.00 35.23 119 LYS B N 1
ATOM 2690 C CA . LYS B 1 119 ? 29.496 51.252 30.105 1.00 35.02 119 LYS B CA 1
ATOM 2691 C C . LYS B 1 119 ? 28.092 51.230 30.689 1.00 32.59 119 LYS B C 1
ATOM 2692 O O . LYS B 1 119 ? 27.088 51.071 29.972 1.00 32.80 119 LYS B O 1
ATOM 2698 N N . ALA B 1 120 ? 28.008 51.440 31.982 1.00 30.99 120 ALA B N 1
ATOM 2699 C CA . ALA B 1 120 ? 26.724 51.449 32.670 1.00 31.96 120 ALA B CA 1
ATOM 2700 C C . ALA B 1 120 ? 26.402 52.811 33.247 1.00 31.12 120 ALA B C 1
ATOM 2701 O O . ALA B 1 120 ? 27.224 53.414 33.972 1.00 31.35 120 ALA B O 1
ATOM 2703 N N . GLY B 1 121 ? 25.200 53.287 32.946 1.00 29.17 121 GLY B N 1
ATOM 2704 C CA . GLY B 1 121 ? 24.740 54.552 33.461 1.00 29.23 121 GLY B CA 1
ATOM 2705 C C . GLY B 1 121 ? 23.511 54.388 34.330 1.00 30.16 121 GLY B C 1
ATOM 2706 O O . GLY B 1 121 ? 22.750 53.437 34.163 1.00 29.93 121 GLY B O 1
ATOM 2707 N N . LEU B 1 122 ? 23.313 55.327 35.248 1.00 29.77 122 LEU B N 1
ATOM 2708 C CA . LEU B 1 122 ? 22.148 55.333 36.109 1.00 29.43 122 LEU B CA 1
ATOM 2709 C C . LEU B 1 122 ? 21.466 56.667 35.914 1.00 28.15 122 LEU B C 1
ATOM 2710 O O . LEU B 1 122 ? 22.126 57.705 36.007 1.00 28.63 122 LEU B O 1
ATOM 2715 N N . ALA B 1 123 ? 20.147 56.636 35.708 1.00 27.71 123 ALA B N 1
ATOM 2716 C CA . ALA B 1 123 ? 19.355 57.820 35.474 1.00 27.49 123 ALA B CA 1
ATOM 2717 C C . ALA B 1 123 ? 18.320 58.089 36.549 1.00 29.75 123 ALA B C 1
ATOM 2718 O O . ALA B 1 123 ? 17.814 57.163 37.180 1.00 30.22 123 ALA B O 1
ATOM 2720 N N A ILE B 1 124 ? 17.987 59.358 36.738 0.60 31.50 124 ILE B N 1
ATOM 2721 N N B ILE B 1 124 ? 17.970 59.369 36.689 0.40 30.42 124 ILE B N 1
ATOM 2722 C CA A ILE B 1 124 ? 16.933 59.731 37.660 0.60 34.43 124 ILE B CA 1
ATOM 2723 C CA B ILE B 1 124 ? 17.051 59.843 37.714 0.40 32.54 124 ILE B CA 1
ATOM 2724 C C A ILE B 1 124 ? 16.030 60.790 37.057 0.60 34.39 124 ILE B C 1
ATOM 2725 C C B ILE B 1 124 ? 16.051 60.890 37.172 0.40 33.29 124 ILE B C 1
ATOM 2726 O O A ILE B 1 124 ? 16.473 61.716 36.355 0.60 31.78 124 ILE B O 1
ATOM 2727 O O B ILE B 1 124 ? 16.453 61.909 36.592 0.40 31.61 124 ILE B O 1
ATOM 2736 N N . LYS B 1 125 ? 14.754 60.626 37.366 1.00 34.95 125 LYS B N 1
ATOM 2737 C CA . LYS B 1 125 ? 13.702 61.509 36.912 1.00 34.92 125 LYS B CA 1
ATOM 2738 C C . LYS B 1 125 ? 13.584 62.687 37.821 1.00 37.62 125 LYS B C 1
ATOM 2739 O O . LYS B 1 125 ? 14.007 62.625 38.983 1.00 39.02 125 LYS B O 1
ATOM 2745 N N . PRO B 1 126 ? 12.958 63.763 37.326 1.00 38.59 126 PRO B N 1
ATOM 2746 C CA . PRO B 1 126 ? 12.864 64.975 38.121 1.00 42.07 126 PRO B CA 1
ATOM 2747 C C . PRO B 1 126 ? 12.336 64.815 39.562 1.00 43.75 126 PRO B C 1
ATOM 2748 O O . PRO B 1 126 ? 12.873 65.414 40.488 1.00 40.72 126 PRO B O 1
ATOM 2752 N N . ALA B 1 127 ? 11.314 64.003 39.757 1.00 45.31 127 ALA B N 1
ATOM 2753 C CA . ALA B 1 127 ? 10.743 63.883 41.097 1.00 46.88 127 ALA B CA 1
ATOM 2754 C C . ALA B 1 127 ? 11.580 63.026 42.048 1.00 46.21 127 ALA B C 1
ATOM 2755 O O . ALA B 1 127 ? 11.335 63.054 43.233 1.00 49.66 127 ALA B O 1
ATOM 2757 N N . THR B 1 128 ? 12.539 62.258 41.542 1.00 41.77 128 THR B N 1
ATOM 2758 C CA . THR B 1 128 ? 13.377 61.431 42.409 1.00 46.25 128 THR B CA 1
ATOM 2759 C C . THR B 1 128 ? 14.496 62.265 43.066 1.00 47.29 128 THR B C 1
ATOM 2760 O O . THR B 1 128 ? 15.261 62.943 42.390 1.00 42.78 128 THR B O 1
ATOM 2764 N N . LYS B 1 129 ? 14.604 62.195 44.379 1.00 49.60 129 LYS B N 1
ATOM 2765 C CA . LYS B 1 129 ? 15.648 62.950 45.068 1.00 53.31 129 LYS B CA 1
ATOM 2766 C C . LYS B 1 129 ? 17.006 62.282 44.857 1.00 49.55 129 LYS B C 1
ATOM 2767 O O . LYS B 1 129 ? 17.125 61.064 44.926 1.00 47.81 129 LYS B O 1
ATOM 2773 N N . PHE B 1 130 ? 18.029 63.088 44.593 1.00 48.37 130 PHE B N 1
ATOM 2774 C CA . PHE B 1 130 ? 19.358 62.533 44.365 1.00 49.39 130 PHE B CA 1
ATOM 2775 C C . PHE B 1 130 ? 19.858 61.748 45.578 1.00 50.66 130 PHE B C 1
ATOM 2776 O O . PHE B 1 130 ? 20.485 60.704 45.436 1.00 48.08 130 PHE B O 1
ATOM 2784 N N . GLU B 1 131 ? 19.559 62.266 46.758 1.00 53.85 131 GLU B N 1
ATOM 2785 C CA . GLU B 1 131 ? 19.959 61.646 48.024 1.00 63.83 131 GLU B CA 1
ATOM 2786 C C . GLU B 1 131 ? 19.767 60.120 48.051 1.00 63.01 131 GLU B C 1
ATOM 2787 O O . GLU B 1 131 ? 20.563 59.394 48.615 1.00 57.91 131 GLU B O 1
ATOM 2793 N N . ASP B 1 132 ? 18.704 59.636 47.428 1.00 67.64 132 ASP B N 1
ATOM 2794 C CA . ASP B 1 132 ? 18.417 58.191 47.418 1.00 68.89 132 ASP B CA 1
ATOM 2795 C C . ASP B 1 132 ? 19.514 57.280 46.800 1.00 65.87 132 ASP B C 1
ATOM 2796 O O . ASP B 1 132 ? 19.657 56.138 47.210 1.00 70.74 132 ASP B O 1
ATOM 2801 N N . LEU B 1 133 ? 20.291 57.769 45.835 1.00 60.98 133 LEU B N 1
ATOM 2802 C CA . LEU B 1 133 ? 21.257 56.886 45.151 1.00 63.88 133 LEU B CA 1
ATOM 2803 C C . LEU B 1 133 ? 22.753 57.238 45.185 1.00 68.93 133 LEU B C 1
ATOM 2804 O O . LEU B 1 133 ? 23.542 56.691 44.390 1.00 58.22 133 LEU B O 1
ATOM 2809 N N . GLY B 1 134 ? 23.157 58.118 46.103 1.00 67.50 134 GLY B N 1
ATOM 2810 C CA . GLY B 1 134 ? 24.566 58.496 46.206 1.00 65.72 134 GLY B CA 1
ATOM 2811 C C . GLY B 1 134 ? 25.446 57.274 46.448 1.00 61.62 134 GLY B C 1
ATOM 2812 O O . GLY B 1 134 ? 26.498 57.109 45.835 1.00 65.33 134 GLY B O 1
ATOM 2813 N N . GLU B 1 135 ? 25.007 56.400 47.330 1.00 55.92 135 GLU B N 1
ATOM 2814 C CA . GLU B 1 135 ? 25.775 55.216 47.602 1.00 56.01 135 GLU B CA 1
ATOM 2815 C C . GLU B 1 135 ? 26.001 54.326 46.369 1.00 53.18 135 GLU B C 1
ATOM 2816 O O . GLU B 1 135 ? 27.075 53.764 46.192 1.00 50.71 135 GLU B O 1
ATOM 2822 N N . ALA B 1 136 ? 24.997 54.208 45.512 1.00 51.25 136 ALA B N 1
ATOM 2823 C CA . ALA B 1 136 ? 25.152 53.399 44.298 1.00 48.63 136 ALA B CA 1
ATOM 2824 C C . ALA B 1 136 ? 26.286 53.887 43.398 1.00 46.18 136 ALA B C 1
ATOM 2825 O O . ALA B 1 136 ? 26.934 53.094 42.725 1.00 45.29 136 ALA B O 1
ATOM 2827 N N . LEU B 1 137 ? 26.540 55.189 43.391 1.00 46.65 137 LEU B N 1
ATOM 2828 C CA . LEU B 1 137 ? 27.552 55.744 42.491 1.00 45.50 137 LEU B CA 1
ATOM 2829 C C . LEU B 1 137 ? 28.979 55.696 43.025 1.00 51.71 137 LEU B C 1
ATOM 2830 O O . LEU B 1 137 ? 29.924 55.972 42.289 1.00 52.31 137 LEU B O 1
ATOM 2835 N N . ALA B 1 138 ? 29.132 55.352 44.297 1.00 52.42 138 ALA B N 1
ATOM 2836 C CA . ALA B 1 138 ? 30.429 55.357 44.940 1.00 56.35 138 ALA B CA 1
ATOM 2837 C C . ALA B 1 138 ? 31.422 54.322 44.405 1.00 61.53 138 ALA B C 1
ATOM 2838 O O . ALA B 1 138 ? 32.609 54.633 44.231 1.00 62.14 138 ALA B O 1
ATOM 2840 N N . GLY B 1 139 ? 30.962 53.095 44.174 1.00 66.12 139 GLY B N 1
ATOM 2841 C CA . GLY B 1 139 ? 31.862 52.056 43.667 1.00 70.73 139 GLY B CA 1
ATOM 2842 C C . GLY B 1 139 ? 32.217 52.329 42.219 1.00 66.34 139 GLY B C 1
ATOM 2843 O O . GLY B 1 139 ? 32.107 53.456 41.741 1.00 61.30 139 GLY B O 1
ATOM 2844 N N . ASP B 1 140 ? 32.668 51.314 41.511 1.00 66.65 140 ASP B N 1
ATOM 2845 C CA . ASP B 1 140 ? 32.941 51.512 40.096 1.00 66.00 140 ASP B CA 1
ATOM 2846 C C . ASP B 1 140 ? 31.906 50.772 39.246 1.00 56.37 140 ASP B C 1
ATOM 2847 O O . ASP B 1 140 ? 32.149 50.507 38.082 1.00 58.58 140 ASP B O 1
ATOM 2852 N N . ASN B 1 141 ? 30.748 50.455 39.824 1.00 49.89 141 ASN B N 1
ATOM 2853 C CA . ASN B 1 141 ? 29.682 49.787 39.053 1.00 49.68 141 ASN B CA 1
ATOM 2854 C C . ASN B 1 141 ? 29.147 50.687 37.931 1.00 47.25 141 ASN B C 1
ATOM 2855 O O . ASN B 1 141 ? 28.781 50.206 36.852 1.00 49.07 141 ASN B O 1
ATOM 2860 N N . PHE B 1 142 ? 29.068 51.989 38.208 1.00 42.57 142 PHE B N 1
ATOM 2861 C CA . PHE B 1 142 ? 28.513 52.961 37.272 1.00 39.87 142 PHE B CA 1
ATOM 2862 C C . PHE B 1 142 ? 29.531 53.894 36.655 1.00 39.21 142 PHE B C 1
ATOM 2863 O O . PHE B 1 142 ? 30.338 54.476 37.333 1.00 38.62 142 PHE B O 1
ATOM 2871 N N . ASP B 1 143 ? 29.462 54.044 35.341 1.00 38.01 143 ASP B N 1
ATOM 2872 C CA . ASP B 1 143 ? 30.371 54.913 34.620 1.00 36.48 143 ASP B CA 1
ATOM 2873 C C . ASP B 1 143 ? 29.767 56.281 34.362 1.00 33.84 143 ASP B C 1
ATOM 2874 O O . ASP B 1 143 ? 30.453 57.166 33.884 1.00 34.26 143 ASP B O 1
ATOM 2879 N N . MET B 1 144 ? 28.481 56.454 34.659 1.00 32.08 144 MET B N 1
ATOM 2880 C CA . MET B 1 144 ? 27.823 57.712 34.395 1.00 29.99 144 MET B CA 1
ATOM 2881 C C . MET B 1 144 ? 26.540 57.881 35.182 1.00 29.78 144 MET B C 1
ATOM 2882 O O . MET B 1 144 ? 25.889 56.912 35.525 1.00 29.89 144 MET B O 1
ATOM 2887 N N . LEU B 1 145 ? 26.234 59.116 35.532 1.00 28.90 145 LEU B N 1
ATOM 2888 C CA . LEU B 1 145 ? 24.962 59.470 36.115 1.00 28.74 145 LEU B CA 1
ATOM 2889 C C . LEU B 1 145 ? 24.214 60.346 35.090 1.00 29.63 145 LEU B C 1
ATOM 2890 O O . LEU B 1 145 ? 24.779 61.310 34.555 1.00 27.27 145 LEU B O 1
ATOM 2895 N N . LEU B 1 146 ? 22.951 60.020 34.833 1.00 28.33 146 LEU B N 1
ATOM 2896 C CA . LEU B 1 146 ? 22.126 60.849 33.971 1.00 28.11 146 LEU B CA 1
ATOM 2897 C C . LEU B 1 146 ? 21.044 61.529 34.807 1.00 27.56 146 LEU B C 1
ATOM 2898 O O . LEU B 1 146 ? 20.230 60.874 35.466 1.00 28.98 146 LEU B O 1
ATOM 2903 N N . VAL B 1 147 ? 21.055 62.847 34.788 1.00 29.17 147 VAL B N 1
ATOM 2904 C CA . VAL B 1 147 ? 20.059 63.631 35.483 1.00 30.39 147 VAL B CA 1
ATOM 2905 C C . VAL B 1 147 ? 19.103 64.196 34.433 1.00 30.71 147 VAL B C 1
ATOM 2906 O O . VAL B 1 147 ? 19.506 64.980 33.615 1.00 31.06 147 VAL B O 1
ATOM 2910 N N . MET B 1 148 ? 17.850 63.766 34.459 1.00 30.49 148 MET B N 1
ATOM 2911 C CA . MET B 1 148 ? 16.836 64.284 33.559 1.00 32.71 148 MET B CA 1
ATOM 2912 C C . MET B 1 148 ? 16.513 65.722 33.938 1.00 33.75 148 MET B C 1
ATOM 2913 O O . MET B 1 148 ? 16.268 66.025 35.118 1.00 32.70 148 MET B O 1
ATOM 2918 N N . THR B 1 149 ? 16.481 66.598 32.935 1.00 31.44 149 THR B N 1
ATOM 2919 C CA . THR B 1 149 ? 16.205 68.002 33.160 1.00 32.79 149 THR B CA 1
ATOM 2920 C C . THR B 1 149 ? 14.848 68.415 32.593 1.00 35.88 149 THR B C 1
ATOM 2921 O O . THR B 1 149 ? 14.505 69.620 32.538 1.00 38.38 149 THR B O 1
ATOM 2925 N N . VAL B 1 150 ? 14.099 67.399 32.162 1.00 35.53 150 VAL B N 1
ATOM 2926 C CA . VAL B 1 150 ? 12.694 67.534 31.778 1.00 36.84 150 VAL B CA 1
ATOM 2927 C C . VAL B 1 150 ? 12.014 66.246 32.222 1.00 38.83 150 VAL B C 1
ATOM 2928 O O . VAL B 1 150 ? 12.691 65.244 32.535 1.00 38.21 150 VAL B O 1
ATOM 2932 N N . GLU B 1 151 ? 10.688 66.261 32.284 1.00 42.36 151 GLU B N 1
ATOM 2933 C CA . GLU B 1 151 ? 9.946 65.051 32.621 1.00 46.52 151 GLU B CA 1
ATOM 2934 C C . GLU B 1 151 ? 10.014 64.160 31.359 1.00 47.11 151 GLU B C 1
ATOM 2935 O O . GLU B 1 151 ? 9.486 64.532 30.311 1.00 44.22 151 GLU B O 1
ATOM 2941 N N . PRO B 1 152 ? 10.669 62.990 31.454 1.00 50.74 152 PRO B N 1
ATOM 2942 C CA . PRO B 1 152 ? 10.903 62.152 30.258 1.00 51.13 152 PRO B CA 1
ATOM 2943 C C . PRO B 1 152 ? 9.675 61.704 29.492 1.00 53.49 152 PRO B C 1
ATOM 2944 O O . PRO B 1 152 ? 8.614 61.495 30.079 1.00 52.60 152 PRO B O 1
ATOM 2948 N N . GLY B 1 153 ? 9.853 61.550 28.178 1.00 58.71 153 GLY B N 1
ATOM 2949 C CA . GLY B 1 153 ? 8.797 61.102 27.266 1.00 62.01 153 GLY B CA 1
ATOM 2950 C C . GLY B 1 153 ? 8.822 61.827 25.923 1.00 65.00 153 GLY B C 1
ATOM 2951 O O . GLY B 1 153 ? 8.677 61.206 24.866 1.00 57.56 153 GLY B O 1
ATOM 2952 N N . PHE B 1 154 ? 9.022 63.143 25.964 1.00 63.99 154 PHE B N 1
ATOM 2953 C CA . PHE B 1 154 ? 9.001 63.963 24.754 1.00 66.12 154 PHE B CA 1
ATOM 2954 C C . PHE B 1 154 ? 10.135 64.975 24.658 1.00 65.59 154 PHE B C 1
ATOM 2955 O O . PHE B 1 154 ? 10.737 65.378 25.668 1.00 53.20 154 PHE B O 1
ATOM 2963 N N . GLY B 1 155 ? 10.410 65.381 23.421 1.00 64.13 155 GLY B N 1
ATOM 2964 C CA . GLY B 1 155 ? 11.376 66.429 23.152 1.00 64.27 155 GLY B CA 1
ATOM 2965 C C . GLY B 1 155 ? 10.602 67.738 23.137 1.00 65.82 155 GLY B C 1
ATOM 2966 O O . GLY B 1 155 ? 9.371 67.741 23.275 1.00 64.15 155 GLY B O 1
ATOM 2967 N N . GLY B 1 156 ? 11.315 68.849 22.969 1.00 68.01 156 GLY B N 1
ATOM 2968 C CA . GLY B 1 156 ? 10.687 70.164 22.939 1.00 64.33 156 GLY B CA 1
ATOM 2969 C C . GLY B 1 156 ? 10.235 70.714 24.293 1.00 64.06 156 GLY B C 1
ATOM 2970 O O . GLY B 1 156 ? 9.650 71.789 24.339 1.00 63.48 156 GLY B O 1
ATOM 2971 N N . GLN B 1 157 ? 10.516 70.011 25.399 1.00 60.61 157 GLN B N 1
ATOM 2972 C CA . GLN B 1 157 ? 10.095 70.501 26.732 1.00 60.76 157 GLN B CA 1
ATOM 2973 C C . GLN B 1 157 ? 11.039 71.525 27.348 1.00 56.22 157 GLN B C 1
ATOM 2974 O O . GLN B 1 157 ? 12.211 71.614 26.988 1.00 49.32 157 GLN B O 1
ATOM 2980 N N . LYS B 1 158 ? 10.502 72.298 28.285 1.00 52.29 158 LYS B N 1
ATOM 2981 C CA . LYS B 1 158 ? 11.273 73.332 28.936 1.00 53.87 158 LYS B CA 1
ATOM 2982 C C . LYS B 1 158 ? 12.223 72.754 29.996 1.00 49.71 158 LYS B C 1
ATOM 2983 O O . LYS B 1 158 ? 11.839 71.980 30.855 1.00 47.32 158 LYS B O 1
ATOM 2989 N N . PHE B 1 159 ? 13.474 73.158 29.880 1.00 45.69 159 PHE B N 1
ATOM 2990 C CA . PHE B 1 159 ? 14.531 72.823 30.796 1.00 42.93 159 PHE B CA 1
ATOM 2991 C C . PHE B 1 159 ? 14.159 73.178 32.235 1.00 43.29 159 PHE B C 1
ATOM 2992 O O . PHE B 1 159 ? 13.719 74.300 32.518 1.00 45.59 159 PHE B O 1
ATOM 3000 N N . MET B 1 160 ? 14.342 72.215 33.132 1.00 41.30 160 MET B N 1
ATOM 3001 C CA . MET B 1 160 ? 14.061 72.403 34.552 1.00 44.14 160 MET B CA 1
ATOM 3002 C C . MET B 1 160 ? 15.359 72.655 35.297 1.00 42.26 160 MET B C 1
ATOM 3003 O O . MET B 1 160 ? 16.032 71.728 35.729 1.00 38.40 160 MET B O 1
ATOM 3008 N N . ALA B 1 161 ? 15.691 73.929 35.452 1.00 44.07 161 ALA B N 1
ATOM 3009 C CA . ALA B 1 161 ? 16.935 74.344 36.101 1.00 45.43 161 ALA B CA 1
ATOM 3010 C C . ALA B 1 161 ? 17.113 73.852 37.514 1.00 44.46 161 ALA B C 1
ATOM 3011 O O . ALA B 1 161 ? 18.241 73.575 37.932 1.00 44.85 161 ALA B O 1
ATOM 3013 N N A ASP B 1 162 ? 16.015 73.747 38.252 0.70 45.89 162 ASP B N 1
ATOM 3014 N N B ASP B 1 162 ? 16.028 73.745 38.273 0.30 44.43 162 ASP B N 1
ATOM 3015 C CA A ASP B 1 162 ? 16.087 73.264 39.643 0.70 46.69 162 ASP B CA 1
ATOM 3016 C CA B ASP B 1 162 ? 16.142 73.270 39.661 0.30 44.28 162 ASP B CA 1
ATOM 3017 C C A ASP B 1 162 ? 16.723 71.874 39.738 0.70 45.17 162 ASP B C 1
ATOM 3018 C C B ASP B 1 162 ? 16.721 71.855 39.751 0.30 43.42 162 ASP B C 1
ATOM 3019 O O A ASP B 1 162 ? 17.295 71.536 40.757 0.70 44.89 162 ASP B O 1
ATOM 3020 O O B ASP B 1 162 ? 17.224 71.466 40.797 0.30 43.96 162 ASP B O 1
ATOM 3029 N N . MET B 1 163 ? 16.666 71.091 38.656 1.00 41.83 163 MET B N 1
ATOM 3030 C CA . MET B 1 163 ? 17.273 69.743 38.642 1.00 39.20 163 MET B CA 1
ATOM 3031 C C . MET B 1 163 ? 18.819 69.806 38.620 1.00 37.86 163 MET B C 1
ATOM 3032 O O . MET B 1 163 ? 19.494 68.817 38.891 1.00 37.35 163 MET B O 1
ATOM 3037 N N . LEU B 1 164 ? 19.379 70.957 38.270 1.00 36.32 164 LEU B N 1
ATOM 3038 C CA . LEU B 1 164 ? 20.834 71.118 38.299 1.00 36.14 164 LEU B CA 1
ATOM 3039 C C . LEU B 1 164 ? 21.391 71.003 39.724 1.00 37.56 164 LEU B C 1
ATOM 3040 O O . LEU B 1 164 ? 22.579 70.774 39.898 1.00 35.93 164 LEU B O 1
ATOM 3045 N N . GLN B 1 165 ? 20.544 71.145 40.737 1.00 39.77 165 GLN B N 1
ATOM 3046 C CA . GLN B 1 165 ? 21.004 70.927 42.137 1.00 42.49 165 GLN B CA 1
ATOM 3047 C C . GLN B 1 165 ? 21.530 69.496 42.300 1.00 38.94 165 GLN B C 1
ATOM 3048 O O . GLN B 1 165 ? 22.497 69.268 42.995 1.00 38.53 165 GLN B O 1
ATOM 3054 N N . LYS B 1 166 ? 20.890 68.536 41.635 1.00 39.21 166 LYS B N 1
ATOM 3055 C CA . LYS B 1 166 ? 21.331 67.134 41.674 1.00 37.16 166 LYS B CA 1
ATOM 3056 C C . LYS B 1 166 ? 22.696 66.977 41.000 1.00 37.04 166 LYS B C 1
ATOM 3057 O O . LYS B 1 166 ? 23.558 66.199 41.445 1.00 35.66 166 LYS B O 1
ATOM 3063 N N . VAL B 1 167 ? 22.880 67.695 39.895 1.00 33.84 167 VAL B N 1
ATOM 3064 C CA . VAL B 1 167 ? 24.147 67.665 39.188 1.00 32.05 167 VAL B CA 1
ATOM 3065 C C . VAL B 1 167 ? 25.261 68.217 40.095 1.00 33.05 167 VAL B C 1
ATOM 3066 O O . VAL B 1 167 ? 26.349 67.642 40.162 1.00 33.11 167 VAL B O 1
ATOM 3070 N N . ARG B 1 168 ? 24.993 69.333 40.773 1.00 33.23 168 ARG B N 1
ATOM 3071 C CA . ARG B 1 168 ? 25.967 69.942 41.695 1.00 37.20 168 ARG B CA 1
ATOM 3072 C C . ARG B 1 168 ? 26.376 68.978 42.811 1.00 36.32 168 ARG B C 1
ATOM 3073 O O . ARG B 1 168 ? 27.558 68.835 43.123 1.00 36.01 168 ARG B O 1
ATOM 3081 N N . THR B 1 169 ? 25.392 68.323 43.410 1.00 35.53 169 THR B N 1
ATOM 3082 C CA . THR B 1 169 ? 25.672 67.373 44.498 1.00 37.08 169 THR B CA 1
ATOM 3083 C C . THR B 1 169 ? 26.516 66.222 43.997 1.00 36.52 169 THR B C 1
ATOM 3084 O O . THR B 1 169 ? 27.508 65.831 44.611 1.00 35.55 169 THR B O 1
ATOM 3088 N N . ALA B 1 170 ? 26.127 65.685 42.859 1.00 34.49 170 ALA B N 1
ATOM 3089 C CA . ALA B 1 170 ? 26.847 64.570 42.306 1.00 34.36 170 ALA B CA 1
ATOM 3090 C C . ALA B 1 170 ? 28.256 64.966 41.955 1.00 33.50 170 ALA B C 1
ATOM 3091 O O . ALA B 1 170 ? 29.195 64.211 42.208 1.00 34.02 170 ALA B O 1
ATOM 3093 N N . ARG B 1 171 ? 28.424 66.153 41.375 1.00 33.14 171 ARG B N 1
ATOM 3094 C CA . ARG B 1 171 ? 29.757 66.559 40.973 1.00 32.38 171 ARG B CA 1
ATOM 3095 C C . ARG B 1 171 ? 30.659 66.748 42.200 1.00 35.78 171 ARG B C 1
ATOM 3096 O O . ARG B 1 171 ? 31.837 66.408 42.144 1.00 37.50 171 ARG B O 1
ATOM 3104 N N A SER B 1 172 ? 30.093 67.260 43.296 0.70 36.13 172 SER B N 1
ATOM 3105 N N B SER B 1 172 ? 30.111 67.272 43.297 0.30 36.12 172 SER B N 1
ATOM 3106 C CA A SER B 1 172 ? 30.860 67.477 44.528 0.70 38.74 172 SER B CA 1
ATOM 3107 C CA B SER B 1 172 ? 30.913 67.484 44.507 0.30 37.98 172 SER B CA 1
ATOM 3108 C C A SER B 1 172 ? 31.324 66.160 45.105 0.70 39.00 172 SER B C 1
ATOM 3109 C C B SER B 1 172 ? 31.340 66.151 45.106 0.30 38.73 172 SER B C 1
ATOM 3110 O O A SER B 1 172 ? 32.441 66.056 45.573 0.70 39.22 172 SER B O 1
ATOM 3111 O O B SER B 1 172 ? 32.458 66.025 45.589 0.30 39.51 172 SER B O 1
ATOM 3116 N N . LEU B 1 173 ? 30.447 65.161 45.076 1.00 38.42 173 LEU B N 1
ATOM 3117 C CA . LEU B 1 173 ? 30.768 63.838 45.600 1.00 39.73 173 LEU B CA 1
ATOM 3118 C C . LEU B 1 173 ? 31.701 63.041 44.694 1.00 40.07 173 LEU B C 1
ATOM 3119 O O . LEU B 1 173 ? 32.558 62.298 45.179 1.00 41.27 173 LEU B O 1
ATOM 3124 N N . PHE B 1 174 ? 31.530 63.191 43.377 1.00 37.77 174 PHE B N 1
ATOM 3125 C CA . PHE B 1 174 ? 32.266 62.366 42.426 1.00 36.87 174 PHE B CA 1
ATOM 3126 C C . PHE B 1 174 ? 32.903 63.233 41.369 1.00 38.81 174 PHE B C 1
ATOM 3127 O O . PHE B 1 174 ? 32.374 63.339 40.240 1.00 34.98 174 PHE B O 1
ATOM 3135 N N . PRO B 1 175 ? 34.046 63.846 41.712 1.00 39.48 175 PRO B N 1
ATOM 3136 C CA . PRO B 1 175 ? 34.688 64.770 40.798 1.00 40.08 175 PRO B CA 1
ATOM 3137 C C . PRO B 1 175 ? 35.104 64.164 39.481 1.00 38.63 175 PRO B C 1
ATOM 3138 O O . PRO B 1 175 ? 35.249 64.894 38.521 1.00 35.97 175 PRO B O 1
ATOM 3142 N N . LYS B 1 176 ? 35.254 62.851 39.403 1.00 39.09 176 LYS B N 1
ATOM 3143 C CA . LYS B 1 176 ? 35.704 62.252 38.139 1.00 43.64 176 LYS B CA 1
ATOM 3144 C C . LYS B 1 176 ? 34.618 61.493 37.378 1.00 41.07 176 LYS B C 1
ATOM 3145 O O . LYS B 1 176 ? 34.895 60.918 36.340 1.00 38.05 176 LYS B O 1
ATOM 3151 N N . LEU B 1 177 ? 33.392 61.507 37.890 1.00 37.65 177 LEU B N 1
ATOM 3152 C CA . LEU B 1 177 ? 32.289 60.788 37.257 1.00 34.46 177 LEU B CA 1
ATOM 3153 C C . LEU B 1 177 ? 31.645 61.554 36.097 1.00 31.49 177 LEU B C 1
ATOM 3154 O O . LEU B 1 177 ? 31.348 62.730 36.236 1.00 29.71 177 LEU B O 1
ATOM 3159 N N . ASN B 1 178 ? 31.408 60.882 34.963 1.00 29.97 178 ASN B N 1
ATOM 3160 C CA . ASN B 1 178 ? 30.665 61.501 33.870 1.00 28.57 178 ASN B CA 1
ATOM 3161 C C . ASN B 1 178 ? 29.258 61.774 34.338 1.00 27.12 178 ASN B C 1
ATOM 3162 O O . ASN B 1 178 ? 28.579 60.860 34.834 1.00 28.34 178 ASN B O 1
ATOM 3167 N N . ILE B 1 179 ? 28.825 63.018 34.206 1.00 25.56 179 ILE B N 1
ATOM 3168 C CA . ILE B 1 179 ? 27.470 63.401 34.568 1.00 26.02 179 ILE B CA 1
ATOM 3169 C C . ILE B 1 179 ? 26.796 63.955 33.324 1.00 26.42 179 ILE B C 1
ATOM 3170 O O . ILE B 1 179 ? 27.281 64.924 32.705 1.00 24.60 179 ILE B O 1
ATOM 3175 N N . GLN B 1 180 ? 25.686 63.321 32.956 1.00 25.42 180 GLN B N 1
ATOM 3176 C CA . GLN B 1 180 ? 24.976 63.680 31.740 1.00 25.37 180 GLN B CA 1
ATOM 3177 C C . GLN B 1 180 ? 23.670 64.346 32.080 1.00 26.06 180 GLN B C 1
ATOM 3178 O O . GLN B 1 180 ? 23.033 64.001 33.107 1.00 27.13 180 GLN B O 1
ATOM 3184 N N . VAL B 1 181 ? 23.271 65.323 31.270 1.00 23.70 181 VAL B N 1
ATOM 3185 C CA . VAL B 1 181 ? 21.948 65.947 31.452 1.00 25.12 181 VAL B CA 1
ATOM 3186 C C . VAL B 1 181 ? 21.174 65.754 30.165 1.00 25.17 181 VAL B C 1
ATOM 3187 O O . VAL B 1 181 ? 21.755 65.762 29.046 1.00 26.58 181 VAL B O 1
ATOM 3191 N N . ASP B 1 182 ? 19.865 65.602 30.299 1.00 28.25 182 ASP B N 1
ATOM 3192 C CA . ASP B 1 182 ? 19.047 65.282 29.138 1.00 29.10 182 ASP B CA 1
ATOM 3193 C C . ASP B 1 182 ? 17.696 65.919 29.311 1.00 28.56 182 ASP B C 1
ATOM 3194 O O . ASP B 1 182 ? 16.995 65.638 30.274 1.00 31.05 182 ASP B O 1
ATOM 3199 N N . GLY B 1 183 ? 17.362 66.830 28.415 1.00 28.49 183 GLY B N 1
ATOM 3200 C CA . GLY B 1 183 ? 16.041 67.487 28.399 1.00 31.40 183 GLY B CA 1
ATOM 3201 C C . GLY B 1 183 ? 16.139 68.998 28.305 1.00 32.36 183 GLY B C 1
ATOM 3202 O O . GLY B 1 183 ? 16.492 69.662 29.285 1.00 33.92 183 GLY B O 1
ATOM 3203 N N . GLY B 1 184 ? 15.842 69.549 27.135 1.00 31.51 184 GLY B N 1
ATOM 3204 C CA . GLY B 1 184 ? 15.882 70.994 26.960 1.00 32.06 184 GLY B CA 1
ATOM 3205 C C . GLY B 1 184 ? 17.272 71.617 26.863 1.00 32.65 184 GLY B C 1
ATOM 3206 O O . GLY B 1 184 ? 17.433 72.831 27.065 1.00 33.78 184 GLY B O 1
ATOM 3207 N N . LEU B 1 185 ? 18.292 70.822 26.532 1.00 30.79 185 LEU B N 1
ATOM 3208 C CA . LEU B 1 185 ? 19.623 71.416 26.385 1.00 30.75 185 LEU B CA 1
ATOM 3209 C C . LEU B 1 185 ? 19.779 72.122 25.049 1.00 32.68 185 LEU B C 1
ATOM 3210 O O . LEU B 1 185 ? 19.523 71.534 23.991 1.00 27.97 185 LEU B O 1
ATOM 3215 N N . ASP B 1 186 ? 20.189 73.388 25.120 1.00 32.21 186 ASP B N 1
ATOM 3216 C CA . ASP B 1 186 ? 20.440 74.197 23.947 1.00 33.39 186 ASP B CA 1
ATOM 3217 C C . ASP B 1 186 ? 21.579 75.148 24.220 1.00 33.05 186 ASP B C 1
ATOM 3218 O O . ASP B 1 186 ? 22.261 75.039 25.237 1.00 29.27 186 ASP B O 1
ATOM 3223 N N . GLY B 1 187 ? 21.769 76.084 23.294 1.00 31.58 187 GLY B N 1
ATOM 3224 C CA . GLY B 1 187 ? 22.830 77.055 23.402 1.00 33.17 187 GLY B CA 1
ATOM 3225 C C . GLY B 1 187 ? 22.780 77.869 24.666 1.00 35.76 187 GLY B C 1
ATOM 3226 O O . GLY B 1 187 ? 23.801 78.310 25.139 1.00 37.01 187 GLY B O 1
ATOM 3227 N N . GLU B 1 188 ? 21.601 78.046 25.249 1.00 36.72 188 GLU B N 1
ATOM 3228 C CA . GLU B 1 188 ? 21.515 78.872 26.439 1.00 40.76 188 GLU B CA 1
ATOM 3229 C C . GLU B 1 188 ? 21.593 78.016 27.706 1.00 37.34 188 GLU B C 1
ATOM 3230 O O . GLU B 1 188 ? 22.391 78.303 28.565 1.00 36.13 188 GLU B O 1
ATOM 3236 N N . THR B 1 189 ? 20.818 76.936 27.773 1.00 32.58 189 THR B N 1
ATOM 3237 C CA . THR B 1 189 ? 20.763 76.102 28.970 1.00 33.47 189 THR B CA 1
ATOM 3238 C C . THR B 1 189 ? 22.032 75.284 29.230 1.00 31.85 189 THR B C 1
ATOM 3239 O O . THR B 1 189 ? 22.241 74.804 30.347 1.00 31.20 189 THR B O 1
ATOM 3243 N N . VAL B 1 190 ? 22.887 75.139 28.214 1.00 31.20 190 VAL B N 1
ATOM 3244 C CA . VAL B 1 190 ? 24.119 74.396 28.425 1.00 29.47 190 VAL B CA 1
ATOM 3245 C C . VAL B 1 190 ? 25.018 75.125 29.427 1.00 31.30 190 VAL B C 1
ATOM 3246 O O . VAL B 1 190 ? 25.786 74.486 30.144 1.00 29.67 190 VAL B O 1
ATOM 3250 N N . LYS B 1 191 ? 24.882 76.443 29.537 1.00 33.35 191 LYS B N 1
ATOM 3251 C CA . LYS B 1 191 ? 25.725 77.209 30.459 1.00 35.49 191 LYS B CA 1
ATOM 3252 C C . LYS B 1 191 ? 25.479 76.876 31.918 1.00 34.59 191 LYS B C 1
ATOM 3253 O O . LYS B 1 191 ? 26.409 76.488 32.615 1.00 35.46 191 LYS B O 1
ATOM 3259 N N . PRO B 1 192 ? 24.240 77.014 32.401 1.00 33.46 192 PRO B N 1
ATOM 3260 C CA . PRO B 1 192 ? 24.096 76.632 33.814 1.00 34.38 192 PRO B CA 1
ATOM 3261 C C . PRO B 1 192 ? 24.321 75.123 34.009 1.00 33.63 192 PRO B C 1
ATOM 3262 O O . PRO B 1 192 ? 24.785 74.682 35.067 1.00 30.79 192 PRO B O 1
ATOM 3266 N N . ALA B 1 193 ? 24.046 74.326 32.986 1.00 31.99 193 ALA B N 1
ATOM 3267 C CA . ALA B 1 193 ? 24.253 72.892 33.156 1.00 30.52 193 ALA B CA 1
ATOM 3268 C C . ALA B 1 193 ? 25.729 72.602 33.366 1.00 29.62 193 ALA B C 1
ATOM 3269 O O . ALA B 1 193 ? 26.105 71.809 34.252 1.00 27.76 193 ALA B O 1
ATOM 3271 N N . ALA B 1 194 ? 26.564 73.240 32.555 1.00 29.96 194 ALA B N 1
ATOM 3272 C CA . ALA B 1 194 ? 28.004 73.061 32.660 1.00 31.29 194 ALA B CA 1
ATOM 3273 C C . ALA B 1 194 ? 28.534 73.627 33.982 1.00 34.33 194 ALA B C 1
ATOM 3274 O O . ALA B 1 194 ? 29.361 72.990 34.638 1.00 31.51 194 ALA B O 1
ATOM 3276 N N . SER B 1 195 ? 28.012 74.774 34.414 1.00 35.64 195 SER B N 1
ATOM 3277 C CA . SER B 1 195 ? 28.473 75.361 35.658 1.00 38.80 195 SER B CA 1
ATOM 3278 C C . SER B 1 195 ? 28.160 74.475 36.843 1.00 39.11 195 SER B C 1
ATOM 3279 O O . SER B 1 195 ? 28.925 74.435 37.802 1.00 34.74 195 SER B O 1
ATOM 3282 N N . ALA B 1 196 ? 27.023 73.787 36.779 1.00 36.19 196 ALA B N 1
ATOM 3283 C CA . ALA B 1 196 ? 26.611 72.895 37.851 1.00 36.04 196 ALA B CA 1
ATOM 3284 C C . ALA B 1 196 ? 27.477 71.643 37.911 1.00 34.83 196 ALA B C 1
ATOM 3285 O O . ALA B 1 196 ? 27.491 70.922 38.931 1.00 34.53 196 ALA B O 1
ATOM 3287 N N . GLY B 1 197 ? 28.160 71.352 36.807 1.00 32.91 197 GLY B N 1
ATOM 3288 C CA . GLY B 1 197 ? 29.063 70.223 36.737 1.00 31.65 197 GLY B CA 1
ATOM 3289 C C . GLY B 1 197 ? 28.819 69.171 35.682 1.00 31.58 197 GLY B C 1
ATOM 3290 O O . GLY B 1 197 ? 29.530 68.185 35.638 1.00 31.14 197 GLY B O 1
ATOM 3291 N N . ALA B 1 198 ? 27.832 69.344 34.822 1.00 30.95 198 ALA B N 1
ATOM 3292 C CA . ALA B 1 198 ? 27.594 68.337 33.806 1.00 30.30 198 ALA B CA 1
ATOM 3293 C C . ALA B 1 198 ? 28.649 68.426 32.706 1.00 29.05 198 ALA B C 1
ATOM 3294 O O . ALA B 1 198 ? 28.928 69.493 32.234 1.00 29.49 198 ALA B O 1
ATOM 3296 N N . ASN B 1 199 ? 29.250 67.306 32.321 1.00 27.14 199 ASN B N 1
ATOM 3297 C CA . ASN B 1 199 ? 30.226 67.323 31.244 1.00 27.49 199 ASN B CA 1
ATOM 3298 C C . ASN B 1 199 ? 29.723 66.548 30.022 1.00 26.11 199 ASN B C 1
ATOM 3299 O O . ASN B 1 199 ? 30.374 66.565 28.981 1.00 25.62 199 ASN B O 1
ATOM 3304 N N . VAL B 1 200 ? 28.583 65.863 30.150 1.00 25.66 200 VAL B N 1
ATOM 3305 C CA . VAL B 1 200 ? 28.019 65.121 29.045 1.00 24.69 200 VAL B CA 1
ATOM 3306 C C . VAL B 1 200 ? 26.652 65.738 28.757 1.00 26.24 200 VAL B C 1
ATOM 3307 O O . VAL B 1 200 ? 25.771 65.781 29.616 1.00 27.66 200 VAL B O 1
ATOM 3311 N N . ILE B 1 201 ? 26.475 66.198 27.535 1.00 23.94 201 ILE B N 1
ATOM 3312 C CA . ILE B 1 201 ? 25.268 66.873 27.164 1.00 24.88 201 ILE B CA 1
ATOM 3313 C C . ILE B 1 201 ? 24.504 66.166 26.071 1.00 26.40 201 ILE B C 1
ATOM 3314 O O . ILE B 1 201 ? 25.044 65.936 24.976 1.00 26.59 201 ILE B O 1
ATOM 3319 N N . VAL B 1 202 ? 23.249 65.822 26.365 1.00 27.58 202 VAL B N 1
ATOM 3320 C CA . VAL B 1 202 ? 22.340 65.282 25.361 1.00 26.29 202 VAL B CA 1
ATOM 3321 C C . VAL B 1 202 ? 21.545 66.456 24.781 1.00 26.17 202 VAL B C 1
ATOM 3322 O O . VAL B 1 202 ? 20.924 67.214 25.522 1.00 26.68 202 VAL B O 1
ATOM 3326 N N . ALA B 1 203 ? 21.576 66.625 23.462 1.00 26.29 203 ALA B N 1
ATOM 3327 C CA . ALA B 1 203 ? 20.838 67.716 22.824 1.00 27.13 203 ALA B CA 1
ATOM 3328 C C . ALA B 1 203 ? 20.016 67.152 21.698 1.00 27.15 203 ALA B C 1
ATOM 3329 O O . ALA B 1 203 ? 20.541 66.471 20.823 1.00 26.86 203 ALA B O 1
ATOM 3331 N N . GLY B 1 204 ? 18.719 67.420 21.726 1.00 30.54 204 GLY B N 1
ATOM 3332 C CA . GLY B 1 204 ? 17.812 66.913 20.738 1.00 31.70 204 GLY B CA 1
ATOM 3333 C C . GLY B 1 204 ? 17.392 67.985 19.765 1.00 32.31 204 GLY B C 1
ATOM 3334 O O . GLY B 1 204 ? 18.057 68.206 18.749 1.00 29.07 204 GLY B O 1
ATOM 3335 N N . THR B 1 205 ? 16.285 68.647 20.089 1.00 30.65 205 THR B N 1
ATOM 3336 C CA . THR B 1 205 ? 15.701 69.670 19.224 1.00 35.52 205 THR B CA 1
ATOM 3337 C C . THR B 1 205 ? 16.723 70.736 18.772 1.00 34.07 205 THR B C 1
ATOM 3338 O O . THR B 1 205 ? 16.816 71.049 17.594 1.00 31.28 205 THR B O 1
ATOM 3342 N N . SER B 1 206 ? 17.489 71.282 19.711 1.00 31.75 206 SER B N 1
ATOM 3343 C CA . SER B 1 206 ? 18.452 72.344 19.378 1.00 34.77 206 SER B CA 1
ATOM 3344 C C . SER B 1 206 ? 19.488 71.856 18.356 1.00 32.21 206 SER B C 1
ATOM 3345 O O . SER B 1 206 ? 19.896 72.588 17.451 1.00 33.72 206 SER B O 1
ATOM 3348 N N . MET B 1 207 ? 19.853 70.589 18.449 1.00 28.03 207 MET B N 1
ATOM 3349 C CA . MET B 1 207 ? 20.893 70.070 17.588 1.00 29.63 207 MET B CA 1
ATOM 3350 C C . MET B 1 207 ? 20.398 69.813 16.164 1.00 28.13 207 MET B C 1
ATOM 3351 O O . MET B 1 207 ? 21.079 70.125 15.206 1.00 26.62 207 MET B O 1
ATOM 3356 N N . PHE B 1 208 ? 19.206 69.251 16.021 1.00 32.38 208 PHE B N 1
ATOM 3357 C CA . PHE B 1 208 ? 18.695 68.986 14.697 1.00 36.09 208 PHE B CA 1
ATOM 3358 C C . PHE B 1 208 ? 18.101 70.227 14.053 1.00 39.71 208 PHE B C 1
ATOM 3359 O O . PHE B 1 208 ? 17.934 70.267 12.871 1.00 41.62 208 PHE B O 1
ATOM 3367 N N . LYS B 1 209 ? 17.862 71.261 14.838 1.00 42.32 209 LYS B N 1
ATOM 3368 C CA . LYS B 1 209 ? 17.380 72.524 14.323 1.00 45.39 209 LYS B CA 1
ATOM 3369 C C . LYS B 1 209 ? 18.552 73.439 13.923 1.00 42.05 209 LYS B C 1
ATOM 3370 O O . LYS B 1 209 ? 18.389 74.340 13.139 1.00 43.04 209 LYS B O 1
ATOM 3376 N N . ALA B 1 210 ? 19.735 73.226 14.488 1.00 37.08 210 ALA B N 1
ATOM 3377 C CA . ALA B 1 210 ? 20.838 74.134 14.251 1.00 33.70 210 ALA B CA 1
ATOM 3378 C C . ALA B 1 210 ? 21.231 74.180 12.793 1.00 34.13 210 ALA B C 1
ATOM 3379 O O . ALA B 1 210 ? 21.248 73.172 12.116 1.00 33.49 210 ALA B O 1
ATOM 3381 N N A GLU B 1 211 ? 21.521 75.365 12.279 0.60 32.66 211 GLU B N 1
ATOM 3382 N N B GLU B 1 211 ? 21.547 75.382 12.354 0.40 32.18 211 GLU B N 1
ATOM 3383 C CA A GLU B 1 211 ? 22.005 75.477 10.901 0.60 34.79 211 GLU B CA 1
ATOM 3384 C CA B GLU B 1 211 ? 21.992 75.635 11.016 0.40 33.21 211 GLU B CA 1
ATOM 3385 C C A GLU B 1 211 ? 23.390 74.859 10.788 0.60 31.47 211 GLU B C 1
ATOM 3386 C C B GLU B 1 211 ? 23.381 75.010 10.785 0.40 31.11 211 GLU B C 1
ATOM 3387 O O A GLU B 1 211 ? 23.740 74.288 9.771 0.60 30.29 211 GLU B O 1
ATOM 3388 O O B GLU B 1 211 ? 23.701 74.576 9.690 0.40 31.20 211 GLU B O 1
ATOM 3399 N N . ASN B 1 212 ? 24.190 74.963 11.839 1.00 30.06 212 ASN B N 1
ATOM 3400 C CA . ASN B 1 212 ? 25.526 74.362 11.798 1.00 28.24 212 ASN B CA 1
ATOM 3401 C C . ASN B 1 212 ? 25.747 73.597 13.104 1.00 26.76 212 ASN B C 1
ATOM 3402 O O . ASN B 1 212 ? 26.310 74.153 14.060 1.00 25.62 212 ASN B O 1
ATOM 3407 N N . PRO B 1 213 ? 25.284 72.317 13.151 1.00 24.79 213 PRO B N 1
ATOM 3408 C CA . PRO B 1 213 ? 25.425 71.508 14.353 1.00 24.86 213 PRO B CA 1
ATOM 3409 C C . PRO B 1 213 ? 26.879 71.295 14.761 1.00 26.57 213 PRO B C 1
ATOM 3410 O O . PRO B 1 213 ? 27.144 71.153 15.958 1.00 26.05 213 PRO B O 1
ATOM 3414 N N . ALA B 1 214 ? 27.827 71.302 13.815 1.00 26.16 214 ALA B N 1
ATOM 3415 C CA . ALA B 1 214 ? 29.243 71.126 14.220 1.00 27.77 214 ALA B CA 1
ATOM 3416 C C . ALA B 1 214 ? 29.646 72.266 15.133 1.00 26.83 214 ALA B C 1
ATOM 3417 O O . ALA B 1 214 ? 30.255 72.054 16.216 1.00 27.71 214 ALA B O 1
ATOM 3419 N N . ALA B 1 215 ? 29.267 73.469 14.729 1.00 24.03 215 ALA B N 1
ATOM 3420 C CA . ALA B 1 215 ? 29.609 74.643 15.499 1.00 24.39 215 ALA B CA 1
ATOM 3421 C C . ALA B 1 215 ? 28.901 74.636 16.840 1.00 23.88 215 ALA B C 1
ATOM 3422 O O . ALA B 1 215 ? 29.478 75.044 17.856 1.00 25.32 215 ALA B O 1
ATOM 3424 N N . LEU B 1 216 ? 27.645 74.203 16.864 1.00 24.73 216 LEU B N 1
ATOM 3425 C CA . LEU B 1 216 ? 26.922 74.195 18.148 1.00 24.76 216 LEU B CA 1
ATOM 3426 C C . LEU B 1 216 ? 27.596 73.229 19.121 1.00 26.30 216 LEU B C 1
ATOM 3427 O O . LEU B 1 216 ? 27.682 73.505 20.326 1.00 27.06 216 LEU B O 1
ATOM 3432 N N . MET B 1 217 ? 28.065 72.087 18.599 1.00 25.27 217 MET B N 1
ATOM 3433 C CA . MET B 1 217 ? 28.721 71.100 19.424 1.00 25.87 217 MET B CA 1
ATOM 3434 C C . MET B 1 217 ? 30.034 71.628 19.962 1.00 27.22 217 MET B C 1
ATOM 3435 O O . MET B 1 217 ? 30.338 71.441 21.142 1.00 28.05 217 MET B O 1
ATOM 3440 N N . THR B 1 218 ? 30.782 72.321 19.118 1.00 25.89 218 THR B N 1
ATOM 3441 C CA . THR B 1 218 ? 32.040 72.899 19.544 1.00 26.59 218 THR B CA 1
ATOM 3442 C C . THR B 1 218 ? 31.752 73.953 20.613 1.00 26.40 218 THR B C 1
ATOM 3443 O O . THR B 1 218 ? 32.419 73.994 21.629 1.00 27.35 218 THR B O 1
ATOM 3447 N N . PHE B 1 219 ? 30.714 74.762 20.404 1.00 24.01 219 PHE B N 1
ATOM 3448 C CA . PHE B 1 219 ? 30.326 75.753 21.393 1.00 24.93 219 PHE B CA 1
ATOM 3449 C C . PHE B 1 219 ? 30.057 75.117 22.763 1.00 25.97 219 PHE B C 1
ATOM 3450 O O . PHE B 1 219 ? 30.520 75.608 23.805 1.00 24.74 219 PHE B O 1
ATOM 3458 N N . MET B 1 220 ? 29.310 74.029 22.760 1.00 26.09 220 MET B N 1
ATOM 3459 C CA . MET B 1 220 ? 28.983 73.333 24.010 1.00 26.21 220 MET B CA 1
ATOM 3460 C C . MET B 1 220 ? 30.221 72.787 24.694 1.00 27.56 220 MET B C 1
ATOM 3461 O O . MET B 1 220 ? 30.358 72.906 25.923 1.00 28.59 220 MET B O 1
ATOM 3466 N N . ARG B 1 221 ? 31.146 72.233 23.915 1.00 27.24 221 ARG B N 1
ATOM 3467 C CA . ARG B 1 221 ? 32.407 71.765 24.473 1.00 29.04 221 ARG B CA 1
ATOM 3468 C C . ARG B 1 221 ? 33.224 72.888 25.087 1.00 28.92 221 ARG B C 1
ATOM 3469 O O . ARG B 1 221 ? 33.893 72.686 26.114 1.00 29.20 221 ARG B O 1
ATOM 3477 N N . ASP B 1 222 ? 33.197 74.048 24.439 1.00 28.62 222 ASP B N 1
ATOM 3478 C CA . ASP B 1 222 ? 33.904 75.249 24.924 1.00 29.69 222 ASP B CA 1
ATOM 3479 C C . ASP B 1 222 ? 33.302 75.699 26.255 1.00 30.48 222 ASP B C 1
ATOM 3480 O O . ASP B 1 222 ? 34.028 76.075 27.167 1.00 29.46 222 ASP B O 1
ATOM 3485 N N . VAL B 1 223 ? 31.974 75.658 26.360 1.00 27.54 223 VAL B N 1
ATOM 3486 C CA . VAL B 1 223 ? 31.296 76.048 27.597 1.00 28.94 223 VAL B CA 1
ATOM 3487 C C . VAL B 1 223 ? 31.698 75.091 28.735 1.00 30.34 223 VAL B C 1
ATOM 3488 O O . VAL B 1 223 ? 32.009 75.507 29.856 1.00 31.45 223 VAL B O 1
ATOM 3492 N N . ILE B 1 224 ? 31.709 73.803 28.440 1.00 30.03 224 ILE B N 1
ATOM 3493 C CA . ILE B 1 224 ? 32.078 72.828 29.439 1.00 30.98 224 ILE B CA 1
ATOM 3494 C C . ILE B 1 224 ? 33.514 73.029 29.888 1.00 33.69 224 ILE B C 1
ATOM 3495 O O . ILE B 1 224 ? 33.793 73.026 31.091 1.00 34.94 224 ILE B O 1
ATOM 3500 N N . ALA B 1 225 ? 34.420 73.202 28.929 1.00 34.91 225 ALA B N 1
ATOM 3501 C CA . ALA B 1 225 ? 35.838 73.366 29.256 1.00 38.63 225 ALA B CA 1
ATOM 3502 C C . ALA B 1 225 ? 36.061 74.638 30.055 1.00 41.77 225 ALA B C 1
ATOM 3503 O O . ALA B 1 225 ? 36.891 74.663 30.925 1.00 43.29 225 ALA B O 1
ATOM 3505 N N . ALA B 1 226 ? 35.314 75.699 29.759 1.00 41.73 226 ALA B N 1
ATOM 3506 C CA . ALA B 1 226 ? 35.471 76.951 30.515 1.00 42.59 226 ALA B CA 1
ATOM 3507 C C . ALA B 1 226 ? 34.877 76.867 31.929 1.00 45.89 226 ALA B C 1
ATOM 3508 O O . ALA B 1 226 ? 35.286 77.596 32.801 1.00 47.55 226 ALA B O 1
ATOM 3510 N N . SER B 1 227 ? 33.908 75.985 32.155 1.00 47.10 227 SER B N 1
ATOM 3511 C CA . SER B 1 227 ? 33.310 75.872 33.486 1.00 53.49 227 SER B CA 1
ATOM 3512 C C . SER B 1 227 ? 34.357 75.252 34.397 1.00 59.96 227 SER B C 1
ATOM 3513 O O . SER B 1 227 ? 34.440 75.575 35.560 1.00 68.62 227 SER B O 1
ATOM 3516 N N . ASP B 1 228 ? 35.149 74.353 33.814 1.00 71.30 228 ASP B N 1
ATOM 3517 C CA . ASP B 1 228 ? 36.253 73.677 34.472 1.00 79.50 228 ASP B CA 1
ATOM 3518 C C . ASP B 1 228 ? 37.501 74.539 34.282 1.00 83.83 228 ASP B C 1
ATOM 3519 O O . ASP B 1 228 ? 38.615 74.111 34.571 1.00 91.33 228 ASP B O 1
ATOM 3524 N N . GLN C 1 4 ? 42.500 13.592 24.816 1.00 85.67 4 GLN C N 1
ATOM 3525 C CA . GLN C 1 4 ? 41.918 12.226 25.021 1.00 84.30 4 GLN C CA 1
ATOM 3526 C C . GLN C 1 4 ? 40.540 12.277 25.723 1.00 71.24 4 GLN C C 1
ATOM 3527 O O . GLN C 1 4 ? 40.345 13.051 26.659 1.00 69.52 4 GLN C O 1
ATOM 3533 N N . LEU C 1 5 ? 39.595 11.452 25.271 1.00 60.34 5 LEU C N 1
ATOM 3534 C CA . LEU C 1 5 ? 38.253 11.451 25.852 1.00 55.33 5 LEU C CA 1
ATOM 3535 C C . LEU C 1 5 ? 38.240 10.760 27.195 1.00 49.14 5 LEU C C 1
ATOM 3536 O O . LEU C 1 5 ? 38.763 9.679 27.320 1.00 47.77 5 LEU C O 1
ATOM 3541 N N . LYS C 1 6 ? 37.633 11.394 28.185 1.00 46.81 6 LYS C N 1
ATOM 3542 C CA . LYS C 1 6 ? 37.492 10.810 29.509 1.00 46.80 6 LYS C CA 1
ATOM 3543 C C . LYS C 1 6 ? 36.045 10.428 29.788 1.00 41.95 6 LYS C C 1
ATOM 3544 O O . LYS C 1 6 ? 35.122 11.032 29.222 1.00 40.80 6 LYS C O 1
ATOM 3550 N N . PRO C 1 7 ? 35.833 9.395 30.628 1.00 37.59 7 PRO C N 1
ATOM 3551 C CA . PRO C 1 7 ? 34.461 9.061 30.996 1.00 35.86 7 PRO C CA 1
ATOM 3552 C C . PRO C 1 7 ? 34.041 10.071 32.057 1.00 34.16 7 PRO C C 1
ATOM 3553 O O . PRO C 1 7 ? 34.777 10.288 33.008 1.00 38.65 7 PRO C O 1
ATOM 3557 N N . ILE C 1 8 ? 32.904 10.715 31.868 1.00 31.85 8 ILE C N 1
ATOM 3558 C CA . ILE C 1 8 ? 32.458 11.768 32.800 1.00 30.75 8 ILE C CA 1
ATOM 3559 C C . ILE C 1 8 ? 31.039 11.446 33.210 1.00 29.97 8 ILE C C 1
ATOM 3560 O O . ILE C 1 8 ? 30.161 11.392 32.363 1.00 30.62 8 ILE C O 1
ATOM 3565 N N . ILE C 1 9 ? 30.823 11.230 34.505 1.00 29.18 9 ILE C N 1
ATOM 3566 C CA . ILE C 1 9 ? 29.498 10.911 35.031 1.00 28.76 9 ILE C CA 1
ATOM 3567 C C . ILE C 1 9 ? 28.985 12.120 35.808 1.00 29.48 9 ILE C C 1
ATOM 3568 O O . ILE C 1 9 ? 29.696 12.658 36.666 1.00 29.95 9 ILE C O 1
ATOM 3573 N N . CYS C 1 10 ? 27.747 12.509 35.520 1.00 28.11 10 CYS C N 1
ATOM 3574 C CA . CYS C 1 10 ? 27.163 13.706 36.063 1.00 30.55 10 CYS C CA 1
ATOM 3575 C C . CYS C 1 10 ? 25.773 13.453 36.629 1.00 29.65 10 CYS C C 1
ATOM 3576 O O . CYS C 1 10 ? 24.797 13.455 35.881 1.00 28.44 10 CYS C O 1
ATOM 3579 N N . PRO C 1 11 ? 25.671 13.262 37.938 1.00 27.01 11 PRO C N 1
ATOM 3580 C CA . PRO C 1 11 ? 24.348 13.130 38.535 1.00 28.09 11 PRO C CA 1
ATOM 3581 C C . PRO C 1 11 ? 23.510 14.372 38.283 1.00 28.48 11 PRO C C 1
ATOM 3582 O O . PRO C 1 11 ? 24.022 15.478 38.384 1.00 30.26 11 PRO C O 1
ATOM 3586 N N . SER C 1 12 ? 22.240 14.160 37.947 1.00 27.35 12 SER C N 1
ATOM 3587 C CA . SER C 1 12 ? 21.302 15.209 37.666 1.00 29.46 12 SER C CA 1
ATOM 3588 C C . SER C 1 12 ? 20.535 15.519 38.935 1.00 33.60 12 SER C C 1
ATOM 3589 O O . SER C 1 12 ? 19.775 14.697 39.424 1.00 31.19 12 SER C O 1
ATOM 3592 N N . VAL C 1 13 ? 20.755 16.711 39.481 1.00 35.04 13 VAL C N 1
ATOM 3593 C CA . VAL C 1 13 ? 20.143 17.089 40.763 1.00 35.35 13 VAL C CA 1
ATOM 3594 C C . VAL C 1 13 ? 18.631 17.264 40.721 1.00 34.19 13 VAL C C 1
ATOM 3595 O O . VAL C 1 13 ? 17.966 17.288 41.756 1.00 33.63 13 VAL C O 1
ATOM 3599 N N . LEU C 1 14 ? 18.089 17.386 39.527 1.00 35.37 14 LEU C N 1
ATOM 3600 C CA . LEU C 1 14 ? 16.657 17.480 39.361 1.00 37.05 14 LEU C CA 1
ATOM 3601 C C . LEU C 1 14 ? 16.011 16.221 39.964 1.00 35.72 14 LEU C C 1
ATOM 3602 O O . LEU C 1 14 ? 14.857 16.246 40.371 1.00 34.41 14 LEU C O 1
ATOM 3607 N N . ALA C 1 15 ? 16.764 15.119 40.014 1.00 33.64 15 ALA C N 1
ATOM 3608 C CA . ALA C 1 15 ? 16.254 13.878 40.589 1.00 35.51 15 ALA C CA 1
ATOM 3609 C C . ALA C 1 15 ? 16.525 13.733 42.104 1.00 34.28 15 ALA C C 1
ATOM 3610 O O . ALA C 1 15 ? 16.146 12.753 42.707 1.00 33.79 15 ALA C O 1
ATOM 3612 N N . SER C 1 16 ? 17.199 14.695 42.709 1.00 33.95 16 SER C N 1
ATOM 3613 C CA . SER C 1 16 ? 17.471 14.647 44.152 1.00 33.05 16 SER C CA 1
ATOM 3614 C C . SER C 1 16 ? 16.306 15.162 44.985 1.00 33.83 16 SER C C 1
ATOM 3615 O O . SER C 1 16 ? 15.230 15.448 44.465 1.00 32.78 16 SER C O 1
ATOM 3618 N N . ASP C 1 17 ? 16.519 15.255 46.295 1.00 33.48 17 ASP C N 1
ATOM 3619 C CA . ASP C 1 17 ? 15.551 15.898 47.197 1.00 35.47 17 ASP C CA 1
ATOM 3620 C C . ASP C 1 17 ? 15.822 17.372 46.973 1.00 34.65 17 ASP C C 1
ATOM 3621 O O . ASP C 1 17 ? 16.788 17.912 47.515 1.00 35.11 17 ASP C O 1
ATOM 3626 N N . LEU C 1 18 ? 15.002 18.009 46.147 1.00 35.50 18 LEU C N 1
ATOM 3627 C CA . LEU C 1 18 ? 15.207 19.403 45.793 1.00 37.08 18 LEU C CA 1
ATOM 3628 C C . LEU C 1 18 ? 15.119 20.349 47.007 1.00 39.44 18 LEU C C 1
ATOM 3629 O O . LEU C 1 18 ? 15.657 21.461 46.966 1.00 42.28 18 LEU C O 1
ATOM 3634 N N . SER C 1 19 ? 14.486 19.901 48.091 1.00 36.95 19 SER C N 1
ATOM 3635 C CA . SER C 1 19 ? 14.401 20.726 49.281 1.00 37.83 19 SER C CA 1
ATOM 3636 C C . SER C 1 19 ? 15.650 20.576 50.173 1.00 37.88 19 SER C C 1
ATOM 3637 O O . SER C 1 19 ? 15.760 21.224 51.205 1.00 37.94 19 SER C O 1
ATOM 3640 N N . SER C 1 20 ? 16.587 19.725 49.761 1.00 38.09 20 SER C N 1
ATOM 3641 C CA . SER C 1 20 ? 17.851 19.516 50.488 1.00 38.80 20 SER C CA 1
ATOM 3642 C C . SER C 1 20 ? 18.959 19.334 49.461 1.00 37.31 20 SER C C 1
ATOM 3643 O O . SER C 1 20 ? 19.741 18.377 49.535 1.00 35.23 20 SER C O 1
ATOM 3646 N N A LEU C 1 21 ? 19.035 20.272 48.519 0.50 35.78 21 LEU C N 1
ATOM 3647 N N B LEU C 1 21 ? 19.027 20.263 48.510 0.50 37.00 21 LEU C N 1
ATOM 3648 C CA A LEU C 1 21 ? 19.969 20.180 47.401 0.50 34.53 21 LEU C CA 1
ATOM 3649 C CA B LEU C 1 21 ? 19.976 20.187 47.398 0.50 36.55 21 LEU C CA 1
ATOM 3650 C C A LEU C 1 21 ? 21.436 20.078 47.814 0.50 34.52 21 LEU C C 1
ATOM 3651 C C B LEU C 1 21 ? 21.441 20.088 47.805 0.50 35.63 21 LEU C C 1
ATOM 3652 O O A LEU C 1 21 ? 22.148 19.219 47.322 0.50 32.59 21 LEU C O 1
ATOM 3653 O O B LEU C 1 21 ? 22.159 19.239 47.301 0.50 33.62 21 LEU C O 1
ATOM 3662 N N . ALA C 1 22 ? 21.876 20.951 48.716 1.00 37.51 22 ALA C N 1
ATOM 3663 C CA . ALA C 1 22 ? 23.274 20.961 49.146 1.00 36.96 22 ALA C CA 1
ATOM 3664 C C . ALA C 1 22 ? 23.654 19.608 49.708 1.00 36.95 22 ALA C C 1
ATOM 3665 O O . ALA C 1 22 ? 24.664 19.021 49.327 1.00 35.14 22 ALA C O 1
ATOM 3667 N N . SER C 1 23 ? 22.808 19.100 50.586 1.00 38.50 23 SER C N 1
ATOM 3668 C CA . SER C 1 23 ? 23.018 17.791 51.200 1.00 40.95 23 SER C CA 1
ATOM 3669 C C . SER C 1 23 ? 23.102 16.634 50.167 1.00 38.80 23 SER C C 1
ATOM 3670 O O . SER C 1 23 ? 24.011 15.784 50.223 1.00 36.74 23 SER C O 1
ATOM 3673 N N . ASP C 1 24 ? 22.168 16.601 49.222 1.00 35.94 24 ASP C N 1
ATOM 3674 C CA . ASP C 1 24 ? 22.188 15.560 48.192 1.00 36.64 24 ASP C CA 1
ATOM 3675 C C . ASP C 1 24 ? 23.313 15.729 47.196 1.00 34.06 24 ASP C C 1
ATOM 3676 O O . ASP C 1 24 ? 23.911 14.755 46.777 1.00 35.63 24 ASP C O 1
ATOM 3681 N N . ALA C 1 25 ? 23.601 16.959 46.809 1.00 34.04 25 ALA C N 1
ATOM 3682 C CA . ALA C 1 25 ? 24.689 17.182 45.878 1.00 34.17 25 ALA C CA 1
ATOM 3683 C C . ALA C 1 25 ? 26.000 16.773 46.567 1.00 35.51 25 ALA C C 1
ATOM 3684 O O . ALA C 1 25 ? 26.886 16.203 45.944 1.00 33.35 25 ALA C O 1
ATOM 3686 N N . LYS C 1 26 ? 26.105 17.034 47.863 1.00 35.54 26 LYS C N 1
ATOM 3687 C CA . LYS C 1 26 ? 27.312 16.673 48.603 1.00 36.76 26 LYS C CA 1
ATOM 3688 C C . LYS C 1 26 ? 27.496 15.159 48.612 1.00 33.58 26 LYS C C 1
ATOM 3689 O O . LYS C 1 26 ? 28.619 14.679 48.475 1.00 33.79 26 LYS C O 1
ATOM 3695 N N . ARG C 1 27 ? 26.407 14.413 48.767 1.00 32.82 27 ARG C N 1
ATOM 3696 C CA . ARG C 1 27 ? 26.474 12.951 48.680 1.00 36.80 27 ARG C CA 1
ATOM 3697 C C . ARG C 1 27 ? 27.097 12.478 47.360 1.00 33.52 27 ARG C C 1
ATOM 3698 O O . ARG C 1 27 ? 27.898 11.545 47.336 1.00 32.28 27 ARG C O 1
ATOM 3706 N N . MET C 1 28 ? 26.669 13.099 46.263 1.00 30.11 28 MET C N 1
ATOM 3707 C CA . MET C 1 28 ? 27.138 12.743 44.940 1.00 29.18 28 MET C CA 1
ATOM 3708 C C . MET C 1 28 ? 28.603 13.100 44.776 1.00 31.50 28 MET C C 1
ATOM 3709 O O . MET C 1 28 ? 29.363 12.326 44.184 1.00 30.97 28 MET C O 1
ATOM 3714 N N . VAL C 1 29 ? 28.996 14.253 45.312 1.00 31.47 29 VAL C N 1
ATOM 3715 C CA . VAL C 1 29 ? 30.389 14.682 45.272 1.00 34.85 29 VAL C CA 1
ATOM 3716 C C . VAL C 1 29 ? 31.222 13.677 46.072 1.00 37.15 29 VAL C C 1
ATOM 3717 O O . VAL C 1 29 ? 32.257 13.219 45.604 1.00 37.79 29 VAL C O 1
ATOM 3721 N N . ASP C 1 30 ? 30.764 13.330 47.269 1.00 37.17 30 ASP C N 1
ATOM 3722 C CA . ASP C 1 30 ? 31.489 12.361 48.092 1.00 38.75 30 ASP C CA 1
ATOM 3723 C C . ASP C 1 30 ? 31.506 10.991 47.431 1.00 37.90 30 ASP C C 1
ATOM 3724 O O . ASP C 1 30 ? 32.431 10.253 47.613 1.00 37.82 30 ASP C O 1
ATOM 3729 N N . ALA C 1 31 ? 30.500 10.669 46.631 1.00 35.28 31 ALA C N 1
ATOM 3730 C CA . ALA C 1 31 ? 30.491 9.400 45.891 1.00 35.64 31 ALA C CA 1
ATOM 3731 C C . ALA C 1 31 ? 31.427 9.419 44.650 1.00 34.27 31 ALA C C 1
ATOM 3732 O O . ALA C 1 31 ? 31.494 8.455 43.899 1.00 34.22 31 ALA C O 1
ATOM 3734 N N . GLY C 1 32 ? 32.144 10.515 44.448 1.00 34.19 32 GLY C N 1
ATOM 3735 C CA . GLY C 1 32 ? 33.094 10.631 43.347 1.00 33.35 32 GLY C CA 1
ATOM 3736 C C . GLY C 1 32 ? 32.499 10.998 41.985 1.00 32.74 32 GLY C C 1
ATOM 3737 O O . GLY C 1 32 ? 32.970 10.516 40.936 1.00 31.98 32 GLY C O 1
ATOM 3738 N N . CYS C 1 33 ? 31.468 11.836 41.965 1.00 30.88 33 CYS C N 1
ATOM 3739 C CA . CYS C 1 33 ? 30.948 12.252 40.682 1.00 30.14 33 CYS C CA 1
ATOM 3740 C C . CYS C 1 33 ? 31.969 13.144 40.021 1.00 31.24 33 CYS C C 1
ATOM 3741 O O . CYS C 1 33 ? 32.797 13.744 40.701 1.00 35.80 33 CYS C O 1
ATOM 3744 N N . ASP C 1 34 ? 31.935 13.203 38.693 1.00 33.13 34 ASP C N 1
ATOM 3745 C CA . ASP C 1 34 ? 32.796 14.122 37.921 1.00 33.43 34 ASP C CA 1
ATOM 3746 C C . ASP C 1 34 ? 32.136 15.492 37.876 1.00 33.56 34 ASP C C 1
ATOM 3747 O O . ASP C 1 34 ? 32.729 16.471 38.271 1.00 35.66 34 ASP C O 1
ATOM 3752 N N . TRP C 1 35 ? 30.889 15.556 37.407 1.00 31.85 35 TRP C N 1
ATOM 3753 C CA . TRP C 1 35 ? 30.180 16.831 37.338 1.00 32.50 35 TRP C CA 1
ATOM 3754 C C . TRP C 1 35 ? 28.827 16.739 38.035 1.00 31.86 35 TRP C C 1
ATOM 3755 O O . TRP C 1 35 ? 28.350 15.626 38.312 1.00 30.03 35 TRP C O 1
ATOM 3766 N N . LEU C 1 36 ? 28.248 17.903 38.346 1.00 30.36 36 LEU C N 1
ATOM 3767 C CA . LEU C 1 36 ? 26.873 17.981 38.830 1.00 30.42 36 LEU C CA 1
ATOM 3768 C C . LEU C 1 36 ? 26.115 18.616 37.705 1.00 29.40 36 LEU C C 1
ATOM 3769 O O . LEU C 1 36 ? 26.485 19.722 37.278 1.00 31.49 36 LEU C O 1
ATOM 3774 N N . HIS C 1 37 ? 25.105 17.905 37.193 1.00 26.65 37 HIS C N 1
ATOM 3775 C CA . HIS C 1 37 ? 24.268 18.369 36.084 1.00 27.87 37 HIS C CA 1
ATOM 3776 C C . HIS C 1 37 ? 23.047 19.109 36.647 1.00 26.77 37 HIS C C 1
ATOM 3777 O O . HIS C 1 37 ? 22.232 18.533 37.413 1.00 27.35 37 HIS C O 1
ATOM 3784 N N . LEU C 1 38 ? 22.898 20.352 36.235 1.00 25.88 38 LEU C N 1
ATOM 3785 C CA . LEU C 1 38 ? 21.867 21.244 36.764 1.00 27.94 38 LEU C CA 1
ATOM 3786 C C . LEU C 1 38 ? 20.933 21.654 35.631 1.00 27.91 38 LEU C C 1
ATOM 3787 O O . LEU C 1 38 ? 21.305 22.485 34.789 1.00 27.44 38 LEU C O 1
ATOM 3792 N N . ASP C 1 39 ? 19.749 21.053 35.596 1.00 25.59 39 ASP C N 1
ATOM 3793 C CA . ASP C 1 39 ? 18.742 21.355 34.583 1.00 27.18 39 ASP C CA 1
ATOM 3794 C C . ASP C 1 39 ? 17.954 22.600 34.940 1.00 27.16 39 ASP C C 1
ATOM 3795 O O . ASP C 1 39 ? 17.307 22.646 35.990 1.00 27.15 39 ASP C O 1
ATOM 3800 N N . ILE C 1 40 ? 18.026 23.606 34.069 1.00 25.64 40 ILE C N 1
ATOM 3801 C CA . ILE C 1 40 ? 17.323 24.856 34.234 1.00 26.01 40 ILE C CA 1
ATOM 3802 C C . ILE C 1 40 ? 16.159 24.866 33.244 1.00 25.67 40 ILE C C 1
ATOM 3803 O O . ILE C 1 40 ? 16.370 24.898 32.028 1.00 27.40 40 ILE C O 1
ATOM 3808 N N . MET C 1 41 ? 14.940 24.859 33.758 1.00 25.10 41 MET C N 1
ATOM 3809 C CA . MET C 1 41 ? 13.749 24.790 32.913 1.00 25.16 41 MET C CA 1
ATOM 3810 C C . MET C 1 41 ? 12.859 25.969 33.256 1.00 26.61 41 MET C C 1
ATOM 3811 O O . MET C 1 41 ? 12.542 26.177 34.443 1.00 25.22 41 MET C O 1
ATOM 3816 N N . ASP C 1 42 ? 12.417 26.698 32.232 1.00 25.97 42 ASP C N 1
ATOM 3817 C CA . ASP C 1 42 ? 11.623 27.909 32.418 1.00 25.43 42 ASP C CA 1
ATOM 3818 C C . ASP C 1 42 ? 10.122 27.757 32.193 1.00 26.06 42 ASP C C 1
ATOM 3819 O O . ASP C 1 42 ? 9.398 28.745 32.183 1.00 24.79 42 ASP C O 1
ATOM 3824 N N . GLY C 1 43 ? 9.651 26.535 32.018 1.00 24.46 43 GLY C N 1
ATOM 3825 C CA . GLY C 1 43 ? 8.208 26.315 31.853 1.00 25.35 43 GLY C CA 1
ATOM 3826 C C . GLY C 1 43 ? 7.651 26.744 30.502 1.00 27.05 43 GLY C C 1
ATOM 3827 O O . GLY C 1 43 ? 6.452 26.626 30.264 1.00 29.41 43 GLY C O 1
ATOM 3828 N N . HIS C 1 44 ? 8.515 27.261 29.625 1.00 26.19 44 HIS C N 1
ATOM 3829 C CA . HIS C 1 44 ? 8.124 27.642 28.283 1.00 27.57 44 HIS C CA 1
ATOM 3830 C C . HIS C 1 44 ? 8.813 26.754 27.260 1.00 29.78 44 HIS C C 1
ATOM 3831 O O . HIS C 1 44 ? 8.164 26.165 26.415 1.00 29.71 44 HIS C O 1
ATOM 3838 N N . PHE C 1 45 ? 10.137 26.660 27.340 1.00 30.97 45 PHE C N 1
ATOM 3839 C CA . PHE C 1 45 ? 10.881 25.822 26.410 1.00 30.96 45 PHE C CA 1
ATOM 3840 C C . PHE C 1 45 ? 10.536 24.340 26.635 1.00 30.58 45 PHE C C 1
ATOM 3841 O O . PHE C 1 45 ? 10.495 23.544 25.697 1.00 27.18 45 PHE C O 1
ATOM 3849 N N . VAL C 1 46 ? 10.317 23.974 27.888 1.00 28.81 46 VAL C N 1
ATOM 3850 C CA . VAL C 1 46 ? 9.866 22.649 28.252 1.00 29.93 46 VAL C CA 1
ATOM 3851 C C . VAL C 1 46 ? 8.720 22.871 29.260 1.00 30.12 46 VAL C C 1
ATOM 3852 O O . VAL C 1 46 ? 8.667 23.925 29.920 1.00 28.45 46 VAL C O 1
ATOM 3856 N N . PRO C 1 47 ? 7.811 21.896 29.383 1.00 30.52 47 PRO C N 1
ATOM 3857 C CA . PRO C 1 47 ? 6.661 22.098 30.249 1.00 32.25 47 PRO C CA 1
ATOM 3858 C C . PRO C 1 47 ? 6.937 21.870 31.741 1.00 30.88 47 PRO C C 1
ATOM 3859 O O . PRO C 1 47 ? 6.187 21.173 32.384 1.00 37.30 47 PRO C O 1
ATOM 3863 N N . ASN C 1 48 ? 8.027 22.407 32.261 1.00 29.19 48 ASN C N 1
ATOM 3864 C CA . ASN C 1 48 ? 8.328 22.284 33.685 1.00 26.94 48 ASN C CA 1
ATOM 3865 C C . ASN C 1 48 ? 9.241 23.414 34.092 1.00 25.61 48 ASN C C 1
ATOM 3866 O O . ASN C 1 48 ? 9.869 24.026 33.249 1.00 26.15 48 ASN C O 1
ATOM 3871 N N . ILE C 1 49 ? 9.233 23.740 35.385 1.00 24.06 49 ILE C N 1
ATOM 3872 C CA . ILE C 1 49 ? 10.079 24.754 35.951 1.00 24.84 49 ILE C CA 1
ATOM 3873 C C . ILE C 1 49 ? 10.878 24.008 36.989 1.00 25.31 49 ILE C C 1
ATOM 3874 O O . ILE C 1 49 ? 10.304 23.307 37.818 1.00 24.98 49 ILE C O 1
ATOM 3879 N N . SER C 1 50 ? 12.200 24.138 36.939 1.00 25.78 50 SER C N 1
ATOM 3880 C CA . SER C 1 50 ? 13.056 23.416 37.900 1.00 26.41 50 SER C CA 1
ATOM 3881 C C . SER C 1 50 ? 13.603 24.355 38.972 1.00 27.29 50 SER C C 1
ATOM 3882 O O . SER C 1 50 ? 13.134 24.356 40.115 1.00 30.34 50 SER C O 1
ATOM 3885 N N . PHE C 1 51 ? 14.591 25.158 38.604 1.00 28.62 51 PHE C N 1
ATOM 3886 C CA . PHE C 1 51 ? 15.194 26.141 39.535 1.00 29.04 51 PHE C CA 1
ATOM 3887 C C . PHE C 1 51 ? 16.101 27.080 38.747 1.00 30.56 51 PHE C C 1
ATOM 3888 O O . PHE C 1 51 ? 16.420 26.813 37.576 1.00 27.74 51 PHE C O 1
ATOM 3896 N N . GLY C 1 52 ? 16.507 28.180 39.375 1.00 30.21 52 GLY C N 1
ATOM 3897 C CA . GLY C 1 52 ? 17.247 29.205 38.681 1.00 30.24 52 GLY C CA 1
ATOM 3898 C C . GLY C 1 52 ? 18.604 29.517 39.254 1.00 30.86 52 GLY C C 1
ATOM 3899 O O . GLY C 1 52 ? 19.146 28.747 40.022 1.00 33.44 52 GLY C O 1
ATOM 3900 N N . PRO C 1 53 ? 19.159 30.662 38.875 1.00 31.94 53 PRO C N 1
ATOM 3901 C CA . PRO C 1 53 ? 20.484 31.069 39.287 1.00 34.13 53 PRO C CA 1
ATOM 3902 C C . PRO C 1 53 ? 20.657 31.143 40.793 1.00 34.71 53 PRO C C 1
ATOM 3903 O O . PRO C 1 53 ? 21.717 30.834 41.280 1.00 35.81 53 PRO C O 1
ATOM 3907 N N . GLY C 1 54 ? 19.626 31.562 41.518 1.00 35.27 54 GLY C N 1
ATOM 3908 C CA . GLY C 1 54 ? 19.708 31.682 42.976 1.00 35.60 54 GLY C CA 1
ATOM 3909 C C . GLY C 1 54 ? 20.039 30.356 43.619 1.00 36.90 54 GLY C C 1
ATOM 3910 O O . GLY C 1 54 ? 20.898 30.268 44.495 1.00 36.11 54 GLY C O 1
ATOM 3911 N N . VAL C 1 55 ? 19.364 29.309 43.157 1.00 36.63 55 VAL C N 1
ATOM 3912 C CA . VAL C 1 55 ? 19.593 27.971 43.669 1.00 36.93 55 VAL C CA 1
ATOM 3913 C C . VAL C 1 55 ? 21.009 27.504 43.352 1.00 36.30 55 VAL C C 1
ATOM 3914 O O . VAL C 1 55 ? 21.700 26.950 44.219 1.00 37.58 55 VAL C O 1
ATOM 3918 N N . VAL C 1 56 ? 21.465 27.761 42.136 1.00 34.09 56 VAL C N 1
ATOM 3919 C CA . VAL C 1 56 ? 22.790 27.315 41.751 1.00 34.46 56 VAL C CA 1
ATOM 3920 C C . VAL C 1 56 ? 23.859 28.047 42.557 1.00 35.72 56 VAL C C 1
ATOM 3921 O O . VAL C 1 56 ? 24.817 27.447 43.036 1.00 35.35 56 VAL C O 1
ATOM 3925 N N . LYS C 1 57 ? 23.668 29.349 42.737 1.00 36.19 57 LYS C N 1
ATOM 3926 C CA . LYS C 1 57 ? 24.605 30.159 43.485 1.00 39.25 57 LYS C CA 1
ATOM 3927 C C . LYS C 1 57 ? 24.675 29.687 44.922 1.00 40.32 57 LYS C C 1
ATOM 3928 O O . LYS C 1 57 ? 25.744 29.627 45.499 1.00 38.99 57 LYS C O 1
ATOM 3934 N N . ALA C 1 58 ? 23.527 29.341 45.500 1.00 39.36 58 ALA C N 1
ATOM 3935 C CA . ALA C 1 58 ? 23.502 28.852 46.875 1.00 39.79 58 ALA C CA 1
ATOM 3936 C C . ALA C 1 58 ? 24.274 27.538 46.982 1.00 38.98 58 ALA C C 1
ATOM 3937 O O . ALA C 1 58 ? 25.022 27.316 47.946 1.00 38.58 58 ALA C O 1
ATOM 3939 N N . LEU C 1 59 ? 24.104 26.678 45.982 1.00 36.39 59 LEU C N 1
ATOM 3940 C CA . LEU C 1 59 ? 24.781 25.405 45.951 1.00 36.21 59 LEU C CA 1
ATOM 3941 C C . LEU C 1 59 ? 26.298 25.609 45.850 1.00 38.23 59 LEU C C 1
ATOM 3942 O O . LEU C 1 59 ? 27.076 24.925 46.520 1.00 38.26 59 LEU C O 1
ATOM 3947 N N . ARG C 1 60 ? 26.708 26.550 45.014 1.00 38.54 60 ARG C N 1
ATOM 3948 C CA . ARG C 1 60 ? 28.121 26.851 44.844 1.00 40.92 60 ARG C CA 1
ATOM 3949 C C . ARG C 1 60 ? 28.780 27.214 46.180 1.00 45.23 60 ARG C C 1
ATOM 3950 O O . ARG C 1 60 ? 29.884 26.761 46.474 1.00 46.92 60 ARG C O 1
ATOM 3958 N N . GLY C 1 61 ? 28.105 28.036 46.974 1.00 46.57 61 GLY C N 1
ATOM 3959 C CA . GLY C 1 61 ? 28.607 28.414 48.292 1.00 50.98 61 GLY C CA 1
ATOM 3960 C C . GLY C 1 61 ? 28.939 27.208 49.164 1.00 52.51 61 GLY C C 1
ATOM 3961 O O . GLY C 1 61 ? 29.861 27.254 49.971 1.00 53.94 61 GLY C O 1
ATOM 3962 N N . HIS C 1 62 ? 28.184 26.124 49.005 1.00 48.90 62 HIS C N 1
ATOM 3963 C CA . HIS C 1 62 ? 28.425 24.923 49.783 1.00 50.01 62 HIS C CA 1
ATOM 3964 C C . HIS C 1 62 ? 29.443 24.008 49.121 1.00 48.14 62 HIS C C 1
ATOM 3965 O O . HIS C 1 62 ? 30.174 23.324 49.800 1.00 49.11 62 HIS C O 1
ATOM 3972 N N . LEU C 1 63 ? 29.482 23.978 47.798 1.00 46.87 63 LEU C N 1
ATOM 3973 C CA . LEU C 1 63 ? 30.390 23.087 47.083 1.00 47.86 63 LEU C CA 1
ATOM 3974 C C . LEU C 1 63 ? 31.347 23.894 46.250 1.00 51.76 63 LEU C C 1
ATOM 3975 O O . LEU C 1 63 ? 31.143 24.042 45.042 1.00 49.81 63 LEU C O 1
ATOM 3980 N N . LYS C 1 64 ? 32.393 24.406 46.899 1.00 57.24 64 LYS C N 1
ATOM 3981 C CA . LYS C 1 64 ? 33.413 25.235 46.231 1.00 61.19 64 LYS C CA 1
ATOM 3982 C C . LYS C 1 64 ? 34.118 24.636 45.019 1.00 57.49 64 LYS C C 1
ATOM 3983 O O . LYS C 1 64 ? 34.349 25.347 44.045 1.00 59.25 64 LYS C O 1
ATOM 3989 N N . SER C 1 65 ? 34.474 23.352 45.082 1.00 53.84 65 SER C N 1
ATOM 3990 C CA . SER C 1 65 ? 35.269 22.720 44.022 1.00 52.04 65 SER C CA 1
ATOM 3991 C C . SER C 1 65 ? 34.506 21.876 42.996 1.00 50.48 65 SER C C 1
ATOM 3992 O O . SER C 1 65 ? 35.099 21.417 42.029 1.00 51.23 65 SER C O 1
ATOM 3995 N N . ALA C 1 66 ? 33.219 21.644 43.201 1.00 45.56 66 ALA C N 1
ATOM 3996 C CA . ALA C 1 66 ? 32.463 20.798 42.277 1.00 41.26 66 ALA C CA 1
ATOM 3997 C C . ALA C 1 66 ? 32.374 21.434 40.899 1.00 37.85 66 ALA C C 1
ATOM 3998 O O . ALA C 1 66 ? 32.396 22.628 40.782 1.00 40.51 66 ALA C O 1
ATOM 4000 N N . PHE C 1 67 ? 32.274 20.624 39.857 1.00 36.37 67 PHE C N 1
ATOM 4001 C CA . PHE C 1 67 ? 32.140 21.125 38.490 1.00 35.46 67 PHE C CA 1
ATOM 4002 C C . PHE C 1 67 ? 30.642 21.214 38.208 1.00 34.15 67 PHE C C 1
ATOM 4003 O O . PHE C 1 67 ? 29.936 20.213 38.276 1.00 32.96 67 PHE C O 1
ATOM 4011 N N . PHE C 1 68 ? 30.161 22.420 37.935 1.00 34.23 68 PHE C N 1
ATOM 4012 C CA . PHE C 1 68 ? 28.742 22.674 37.680 1.00 32.62 68 PHE C CA 1
ATOM 4013 C C . PHE C 1 68 ? 28.491 22.713 36.185 1.00 32.97 68 PHE C C 1
ATOM 4014 O O . PHE C 1 68 ? 28.980 23.594 35.510 1.00 33.03 68 PHE C O 1
ATOM 4022 N N . ASP C 1 69 ? 27.691 21.763 35.700 1.00 32.24 69 ASP C N 1
ATOM 4023 C CA . ASP C 1 69 ? 27.300 21.632 34.289 1.00 30.88 69 ASP C CA 1
ATOM 4024 C C . ASP C 1 69 ? 25.862 22.075 34.199 1.00 29.25 69 ASP C C 1
ATOM 4025 O O . ASP C 1 69 ? 24.941 21.329 34.589 1.00 28.11 69 ASP C O 1
ATOM 4030 N N . VAL C 1 70 ? 25.665 23.291 33.703 1.00 29.87 70 VAL C N 1
ATOM 4031 C CA . VAL C 1 70 ? 24.345 23.907 33.625 1.00 28.53 70 VAL C CA 1
ATOM 4032 C C . VAL C 1 70 ? 23.716 23.670 32.280 1.00 29.41 70 VAL C C 1
ATOM 4033 O O . VAL C 1 70 ? 24.302 24.012 31.248 1.00 30.60 70 VAL C O 1
ATOM 4037 N N . HIS C 1 71 ? 22.521 23.076 32.277 1.00 28.30 71 HIS C N 1
ATOM 4038 C CA . HIS C 1 71 ? 21.794 22.792 31.030 1.00 28.50 71 HIS C CA 1
ATOM 4039 C C . HIS C 1 71 ? 20.577 23.693 30.978 1.00 28.10 71 HIS C C 1
ATOM 4040 O O . HIS C 1 71 ? 19.633 23.559 31.785 1.00 26.34 71 HIS C O 1
ATOM 4047 N N . LEU C 1 72 ? 20.612 24.608 30.018 1.00 29.25 72 LEU C N 1
ATOM 4048 C CA . LEU C 1 72 ? 19.557 25.598 29.831 1.00 28.97 72 LEU C CA 1
ATOM 4049 C C . LEU C 1 72 ? 18.450 25.135 28.911 1.00 28.61 72 LEU C C 1
ATOM 4050 O O . LEU C 1 72 ? 18.603 25.112 27.695 1.00 28.95 72 LEU C O 1
ATOM 4055 N N . MET C 1 73 ? 17.347 24.717 29.509 1.00 28.47 73 MET C N 1
ATOM 4056 C CA . MET C 1 73 ? 16.160 24.354 28.779 1.00 29.27 73 MET C CA 1
ATOM 4057 C C . MET C 1 73 ? 15.241 25.527 28.958 1.00 28.20 73 MET C C 1
ATOM 4058 O O . MET C 1 73 ? 14.221 25.471 29.674 1.00 27.58 73 MET C O 1
ATOM 4063 N N . VAL C 1 74 ? 15.645 26.620 28.333 1.00 27.76 74 VAL C N 1
ATOM 4064 C CA . VAL C 1 74 ? 14.918 27.863 28.427 1.00 27.82 74 VAL C CA 1
ATOM 4065 C C . VAL C 1 74 ? 14.750 28.424 27.040 1.00 30.41 74 VAL C C 1
ATOM 4066 O O . VAL C 1 74 ? 15.507 28.044 26.114 1.00 30.01 74 VAL C O 1
ATOM 4070 N N . SER C 1 75 ? 13.783 29.336 26.907 1.00 29.87 75 SER C N 1
ATOM 4071 C CA . SER C 1 75 ? 13.465 30.009 25.633 1.00 34.88 75 SER C CA 1
ATOM 4072 C C . SER C 1 75 ? 14.540 30.995 25.159 1.00 36.78 75 SER C C 1
ATOM 4073 O O . SER C 1 75 ? 14.826 31.085 23.964 1.00 39.38 75 SER C O 1
ATOM 4076 N N . GLU C 1 76 ? 15.144 31.730 26.088 1.00 35.59 76 GLU C N 1
ATOM 4077 C CA . GLU C 1 76 ? 16.106 32.776 25.702 1.00 37.96 76 GLU C CA 1
ATOM 4078 C C . GLU C 1 76 ? 17.406 32.614 26.448 1.00 36.00 76 GLU C C 1
ATOM 4079 O O . GLU C 1 76 ? 17.695 33.372 27.370 1.00 37.34 76 GLU C O 1
ATOM 4085 N N . PRO C 1 77 ? 18.207 31.621 26.053 1.00 35.34 77 PRO C N 1
ATOM 4086 C CA . PRO C 1 77 ? 19.458 31.327 26.744 1.00 34.97 77 PRO C CA 1
ATOM 4087 C C . PRO C 1 77 ? 20.409 32.522 26.851 1.00 35.52 77 PRO C C 1
ATOM 4088 O O . PRO C 1 77 ? 21.159 32.626 27.834 1.00 33.82 77 PRO C O 1
ATOM 4092 N N . GLU C 1 78 ? 20.371 33.407 25.865 1.00 36.96 78 GLU C N 1
ATOM 4093 C CA . GLU C 1 78 ? 21.210 34.623 25.878 1.00 40.13 78 GLU C CA 1
ATOM 4094 C C . GLU C 1 78 ? 21.079 35.449 27.130 1.00 38.90 78 GLU C C 1
ATOM 4095 O O . GLU C 1 78 ? 22.028 36.121 27.561 1.00 39.33 78 GLU C O 1
ATOM 4101 N N . LYS C 1 79 ? 19.899 35.413 27.719 1.00 37.50 79 LYS C N 1
ATOM 4102 C CA . LYS C 1 79 ? 19.637 36.194 28.897 1.00 39.68 79 LYS C CA 1
ATOM 4103 C C . LYS C 1 79 ? 20.088 35.535 30.164 1.00 38.98 79 LYS C C 1
ATOM 4104 O O . LYS C 1 79 ? 20.086 36.163 31.201 1.00 37.97 79 LYS C O 1
ATOM 4110 N N . TRP C 1 80 ? 20.492 34.276 30.089 1.00 36.24 80 TRP C N 1
ATOM 4111 C CA . TRP C 1 80 ? 20.842 33.521 31.298 1.00 35.87 80 TRP C CA 1
ATOM 4112 C C . TRP C 1 80 ? 22.307 33.227 31.465 1.00 36.83 80 TRP C C 1
ATOM 4113 O O . TRP C 1 80 ? 22.713 32.680 32.484 1.00 37.97 80 TRP C O 1
ATOM 4124 N N . ILE C 1 81 ? 23.108 33.623 30.483 1.00 37.95 81 ILE C N 1
ATOM 4125 C CA . ILE C 1 81 ? 24.510 33.323 30.519 1.00 38.10 81 ILE C CA 1
ATOM 4126 C C . ILE C 1 81 ? 25.213 33.989 31.692 1.00 39.48 81 ILE C C 1
ATOM 4127 O O . ILE C 1 81 ? 25.903 33.321 32.459 1.00 38.78 81 ILE C O 1
ATOM 4132 N N A GLN C 1 82 ? 25.044 35.294 31.860 0.60 41.21 82 GLN C N 1
ATOM 4133 N N B GLN C 1 82 ? 25.026 35.297 31.841 0.40 41.63 82 GLN C N 1
ATOM 4134 C CA A GLN C 1 82 ? 25.759 35.956 32.942 0.60 43.07 82 GLN C CA 1
ATOM 4135 C CA B GLN C 1 82 ? 25.702 36.040 32.904 0.40 43.90 82 GLN C CA 1
ATOM 4136 C C A GLN C 1 82 ? 25.220 35.529 34.306 0.60 43.11 82 GLN C C 1
ATOM 4137 C C B GLN C 1 82 ? 25.207 35.639 34.298 0.40 43.43 82 GLN C C 1
ATOM 4138 O O A GLN C 1 82 ? 26.010 35.237 35.212 0.60 46.07 82 GLN C O 1
ATOM 4139 O O B GLN C 1 82 ? 26.014 35.489 35.219 0.40 45.86 82 GLN C O 1
ATOM 4150 N N . PRO C 1 83 ? 23.888 35.469 34.466 1.00 41.80 83 PRO C N 1
ATOM 4151 C CA . PRO C 1 83 ? 23.388 34.986 35.751 1.00 41.29 83 PRO C CA 1
ATOM 4152 C C . PRO C 1 83 ? 23.994 33.635 36.161 1.00 39.09 83 PRO C C 1
ATOM 4153 O O . PRO C 1 83 ? 24.427 33.465 37.309 1.00 38.20 83 PRO C O 1
ATOM 4157 N N . PHE C 1 84 ? 24.074 32.688 35.234 1.00 37.24 84 PHE C N 1
ATOM 4158 C CA . PHE C 1 84 ? 24.660 31.391 35.605 1.00 35.34 84 PHE C CA 1
ATOM 4159 C C . PHE C 1 84 ? 26.186 31.398 35.742 1.00 36.63 84 PHE C C 1
ATOM 4160 O O . PHE C 1 84 ? 26.719 30.629 36.524 1.00 37.74 84 PHE C O 1
ATOM 4168 N N . ALA C 1 85 ? 26.882 32.293 35.038 1.00 39.73 85 ALA C N 1
ATOM 4169 C CA . ALA C 1 85 ? 28.315 32.446 35.212 1.00 41.27 85 ALA C CA 1
ATOM 4170 C C . ALA C 1 85 ? 28.568 32.975 36.618 1.00 44.46 85 ALA C C 1
ATOM 4171 O O . ALA C 1 85 ? 29.492 32.534 37.301 1.00 45.59 85 ALA C O 1
ATOM 4173 N N . ASP C 1 86 ? 27.754 33.947 37.028 1.00 46.96 86 ASP C N 1
ATOM 4174 C CA . ASP C 1 86 ? 27.828 34.521 38.384 1.00 49.12 86 ASP C CA 1
ATOM 4175 C C . ASP C 1 86 ? 27.506 33.485 39.449 1.00 47.19 86 ASP C C 1
ATOM 4176 O O . ASP C 1 86 ? 28.103 33.495 40.521 1.00 46.23 86 ASP C O 1
ATOM 4181 N N . ALA C 1 87 ? 26.548 32.611 39.159 1.00 42.79 87 ALA C N 1
ATOM 4182 C CA . ALA C 1 87 ? 26.172 31.558 40.095 1.00 42.87 87 ALA C CA 1
ATOM 4183 C C . ALA C 1 87 ? 27.258 30.472 40.226 1.00 43.02 87 ALA C C 1
ATOM 4184 O O . ALA C 1 87 ? 27.161 29.637 41.097 1.00 45.64 87 ALA C O 1
ATOM 4186 N N . GLY C 1 88 ? 28.254 30.479 39.337 1.00 43.20 88 GLY C N 1
ATOM 4187 C CA . GLY C 1 88 ? 29.396 29.547 39.409 1.00 43.34 88 GLY C CA 1
ATOM 4188 C C . GLY C 1 88 ? 29.454 28.395 38.405 1.00 41.78 88 GLY C C 1
ATOM 4189 O O . GLY C 1 88 ? 30.124 27.392 38.659 1.00 38.53 88 GLY C O 1
ATOM 4190 N N . ALA C 1 89 ? 28.769 28.535 37.275 1.00 39.17 89 ALA C N 1
ATOM 4191 C CA . ALA C 1 89 ? 28.764 27.492 36.261 1.00 40.44 89 ALA C CA 1
ATOM 4192 C C . ALA C 1 89 ? 30.141 27.287 35.649 1.00 40.14 89 ALA C C 1
ATOM 4193 O O . ALA C 1 89 ? 30.822 28.233 35.334 1.00 40.93 89 ALA C O 1
ATOM 4195 N N . ASN C 1 90 ? 30.518 26.030 35.463 1.00 38.36 90 ASN C N 1
ATOM 4196 C CA . ASN C 1 90 ? 31.794 25.685 34.841 1.00 41.17 90 ASN C CA 1
ATOM 4197 C C . ASN C 1 90 ? 31.569 25.326 33.364 1.00 39.77 90 ASN C C 1
ATOM 4198 O O . ASN C 1 90 ? 32.493 25.337 32.556 1.00 40.50 90 ASN C O 1
ATOM 4203 N N . SER C 1 91 ? 30.326 25.009 33.022 1.00 36.13 91 SER C N 1
ATOM 4204 C CA . SER C 1 91 ? 29.963 24.692 31.659 1.00 35.45 91 SER C CA 1
ATOM 4205 C C . SER C 1 91 ? 28.511 25.067 31.491 1.00 34.42 91 SER C C 1
ATOM 4206 O O . SER C 1 91 ? 27.717 24.906 32.421 1.00 31.87 91 SER C O 1
ATOM 4209 N N . ILE C 1 92 ? 28.167 25.583 30.317 1.00 34.22 92 ILE C N 1
ATOM 4210 C CA . ILE C 1 92 ? 26.791 25.951 30.024 1.00 34.46 92 ILE C CA 1
ATOM 4211 C C . ILE C 1 92 ? 26.411 25.388 28.681 1.00 32.42 92 ILE C C 1
ATOM 4212 O O . ILE C 1 92 ? 27.084 25.623 27.689 1.00 33.73 92 ILE C O 1
ATOM 4217 N N . THR C 1 93 ? 25.323 24.630 28.687 1.00 32.43 93 THR C N 1
ATOM 4218 C CA . THR C 1 93 ? 24.763 23.990 27.508 1.00 31.31 93 THR C CA 1
ATOM 4219 C C . THR C 1 93 ? 23.447 24.660 27.173 1.00 30.43 93 THR C C 1
ATOM 4220 O O . THR C 1 93 ? 22.627 24.862 28.045 1.00 28.74 93 THR C O 1
ATOM 4224 N N . PHE C 1 94 ? 23.278 25.067 25.914 1.00 32.04 94 PHE C N 1
ATOM 4225 C CA . PHE C 1 94 ? 22.023 25.662 25.467 1.00 31.66 94 PHE C CA 1
ATOM 4226 C C . PHE C 1 94 ? 21.549 24.874 24.270 1.00 31.99 94 PHE C C 1
ATOM 4227 O O . PHE C 1 94 ? 22.316 24.130 23.646 1.00 31.27 94 PHE C O 1
ATOM 4235 N N . HIS C 1 95 ? 20.268 25.004 23.985 1.00 31.52 95 HIS C N 1
ATOM 4236 C CA . HIS C 1 95 ? 19.643 24.263 22.907 1.00 32.56 95 HIS C CA 1
ATOM 4237 C C . HIS C 1 95 ? 19.660 24.942 21.559 1.00 35.64 95 HIS C C 1
ATOM 4238 O O . HIS C 1 95 ? 19.403 26.149 21.419 1.00 34.92 95 HIS C O 1
ATOM 4245 N N . TRP C 1 96 ? 19.935 24.125 20.554 1.00 36.69 96 TRP C N 1
ATOM 4246 C CA . TRP C 1 96 ? 19.907 24.546 19.175 1.00 38.07 96 TRP C CA 1
ATOM 4247 C C . TRP C 1 96 ? 18.513 25.133 18.884 1.00 39.34 96 TRP C C 1
ATOM 4248 O O . TRP C 1 96 ? 18.391 26.164 18.245 1.00 37.84 96 TRP C O 1
ATOM 4259 N N . GLU C 1 97 ? 17.476 24.484 19.396 1.00 38.37 97 GLU C N 1
ATOM 4260 C CA . GLU C 1 97 ? 16.129 24.940 19.161 1.00 38.25 97 GLU C CA 1
ATOM 4261 C C . GLU C 1 97 ? 15.840 26.248 19.897 1.00 38.36 97 GLU C C 1
ATOM 4262 O O . GLU C 1 97 ? 14.937 26.959 19.507 1.00 43.57 97 GLU C O 1
ATOM 4268 N N . SER C 1 98 ? 16.624 26.588 20.925 1.00 37.99 98 SER C N 1
ATOM 4269 C CA . SER C 1 98 ? 16.414 27.857 21.658 1.00 38.04 98 SER C CA 1
ATOM 4270 C C . SER C 1 98 ? 16.970 29.017 20.891 1.00 39.65 98 SER C C 1
ATOM 4271 O O . SER C 1 98 ? 16.575 30.144 21.156 1.00 38.69 98 SER C O 1
ATOM 4274 N N . VAL C 1 99 ? 17.914 28.776 19.985 1.00 38.95 99 VAL C N 1
ATOM 4275 C CA . VAL C 1 99 ? 18.492 29.874 19.197 1.00 41.61 99 VAL C CA 1
ATOM 4276 C C . VAL C 1 99 ? 18.052 29.834 17.744 1.00 44.08 99 VAL C C 1
ATOM 4277 O O . VAL C 1 99 ? 18.834 30.139 16.843 1.00 45.39 99 VAL C O 1
ATOM 4281 N N . GLY C 1 100 ? 16.797 29.443 17.533 1.00 45.41 100 GLY C N 1
ATOM 4282 C CA . GLY C 1 100 ? 16.186 29.408 16.205 1.00 45.95 100 GLY C CA 1
ATOM 4283 C C . GLY C 1 100 ? 16.851 28.476 15.229 1.00 46.81 100 GLY C C 1
ATOM 4284 O O . GLY C 1 100 ? 16.698 28.626 14.044 1.00 48.39 100 GLY C O 1
ATOM 4285 N N . GLY C 1 101 ? 17.583 27.492 15.730 1.00 46.58 101 GLY C N 1
ATOM 4286 C CA . GLY C 1 101 ? 18.302 26.564 14.865 1.00 47.79 101 GLY C CA 1
ATOM 4287 C C . GLY C 1 101 ? 19.193 27.330 13.922 1.00 50.74 101 GLY C C 1
ATOM 4288 O O . GLY C 1 101 ? 19.402 26.921 12.794 1.00 52.96 101 GLY C O 1
ATOM 4289 N N . ASP C 1 102 ? 19.713 28.456 14.406 1.00 51.83 102 ASP C N 1
ATOM 4290 C CA . ASP C 1 102 ? 20.539 29.338 13.608 1.00 52.32 102 ASP C CA 1
ATOM 4291 C C . ASP C 1 102 ? 22.001 29.168 13.919 1.00 50.51 102 ASP C C 1
ATOM 4292 O O . ASP C 1 102 ? 22.431 29.328 15.065 1.00 51.16 102 ASP C O 1
ATOM 4297 N N . LEU C 1 103 ? 22.765 28.909 12.869 1.00 58.89 103 LEU C N 1
ATOM 4298 C CA . LEU C 1 103 ? 24.165 28.666 12.973 1.00 57.67 103 LEU C CA 1
ATOM 4299 C C . LEU C 1 103 ? 24.957 29.829 13.568 1.00 57.16 103 LEU C C 1
ATOM 4300 O O . LEU C 1 103 ? 25.738 29.621 14.490 1.00 55.02 103 LEU C O 1
ATOM 4305 N N A GLN C 1 104 ? 24.737 31.048 13.050 0.50 59.72 104 GLN C N 1
ATOM 4306 N N B GLN C 1 104 ? 24.763 31.040 13.059 0.50 59.03 104 GLN C N 1
ATOM 4307 C CA A GLN C 1 104 ? 25.462 32.248 13.530 0.50 62.14 104 GLN C CA 1
ATOM 4308 C CA B GLN C 1 104 ? 25.524 32.171 13.571 0.50 60.80 104 GLN C CA 1
ATOM 4309 C C A GLN C 1 104 ? 25.117 32.618 14.981 0.50 58.57 104 GLN C C 1
ATOM 4310 C C B GLN C 1 104 ? 25.158 32.472 15.039 0.50 57.47 104 GLN C C 1
ATOM 4311 O O A GLN C 1 104 ? 25.989 33.051 15.749 0.50 59.17 104 GLN C O 1
ATOM 4312 O O B GLN C 1 104 ? 26.049 32.720 15.877 0.50 57.21 104 GLN C O 1
ATOM 4323 N N . ARG C 1 105 ? 23.865 32.398 15.366 1.00 55.42 105 ARG C N 1
ATOM 4324 C CA . ARG C 1 105 ? 23.433 32.683 16.743 1.00 53.14 105 ARG C CA 1
ATOM 4325 C C . ARG C 1 105 ? 24.070 31.710 17.702 1.00 49.80 105 ARG C C 1
ATOM 4326 O O . ARG C 1 105 ? 24.578 32.091 18.753 1.00 48.93 105 ARG C O 1
ATOM 4334 N N . ALA C 1 106 ? 24.059 30.441 17.322 1.00 48.27 106 ALA C N 1
ATOM 4335 C CA . ALA C 1 106 ? 24.621 29.429 18.162 1.00 45.88 106 ALA C CA 1
ATOM 4336 C C . ALA C 1 106 ? 26.114 29.687 18.360 1.00 47.43 106 ALA C C 1
ATOM 4337 O O . ALA C 1 106 ? 26.604 29.622 19.487 1.00 46.21 106 ALA C O 1
ATOM 4339 N N . ALA C 1 107 ? 26.818 30.010 17.267 1.00 50.50 107 ALA C N 1
ATOM 4340 C CA . ALA C 1 107 ? 28.254 30.296 17.319 1.00 53.14 107 ALA C CA 1
ATOM 4341 C C . ALA C 1 107 ? 28.577 31.494 18.207 1.00 54.11 107 ALA C C 1
ATOM 4342 O O . ALA C 1 107 ? 29.494 31.428 19.035 1.00 53.97 107 ALA C O 1
ATOM 4344 N N . GLU C 1 108 ? 27.814 32.576 18.057 1.00 55.12 108 GLU C N 1
ATOM 4345 C CA . GLU C 1 108 ? 28.049 33.764 18.866 1.00 57.44 108 GLU C CA 1
ATOM 4346 C C . GLU C 1 108 ? 27.783 33.491 20.336 1.00 53.06 108 GLU C C 1
ATOM 4347 O O . GLU C 1 108 ? 28.517 33.955 21.213 1.00 52.97 108 GLU C O 1
ATOM 4353 N N . LEU C 1 109 ? 26.744 32.723 20.623 1.00 49.80 109 LEU C N 1
ATOM 4354 C CA . LEU C 1 109 ? 26.424 32.479 22.024 1.00 47.59 109 LEU C CA 1
ATOM 4355 C C . LEU C 1 109 ? 27.522 31.642 22.666 1.00 46.60 109 LEU C C 1
ATOM 4356 O O . LEU C 1 109 ? 27.957 31.938 23.778 1.00 46.22 109 LEU C O 1
ATOM 4361 N N . ALA C 1 110 ? 27.995 30.625 21.946 1.00 46.92 110 ALA C N 1
ATOM 4362 C CA . ALA C 1 110 ? 29.093 29.789 22.428 1.00 47.28 110 ALA C CA 1
ATOM 4363 C C . ALA C 1 110 ? 30.365 30.624 22.672 1.00 50.19 110 ALA C C 1
ATOM 4364 O O . ALA C 1 110 ? 31.030 30.465 23.707 1.00 49.55 110 ALA C O 1
ATOM 4366 N N . LYS C 1 111 ? 30.698 31.525 21.743 1.00 53.92 111 LYS C N 1
ATOM 4367 C CA . LYS C 1 111 ? 31.897 32.360 21.930 1.00 57.81 111 LYS C CA 1
ATOM 4368 C C . LYS C 1 111 ? 31.758 33.200 23.189 1.00 56.70 111 LYS C C 1
ATOM 4369 O O . LYS C 1 111 ? 32.697 33.362 23.958 1.00 57.48 111 LYS C O 1
ATOM 4375 N N . ARG C 1 112 ? 30.560 33.691 23.423 1.00 55.48 112 ARG C N 1
ATOM 4376 C CA . ARG C 1 112 ? 30.315 34.475 24.612 1.00 55.73 112 ARG C CA 1
ATOM 4377 C C . ARG C 1 112 ? 30.500 33.665 25.906 1.00 52.91 112 ARG C C 1
ATOM 4378 O O . ARG C 1 112 ? 31.075 34.141 26.876 1.00 53.53 112 ARG C O 1
ATOM 4386 N N . ILE C 1 113 ? 30.029 32.426 25.910 1.00 50.23 113 ILE C N 1
ATOM 4387 C CA . ILE C 1 113 ? 30.207 31.575 27.064 1.00 48.60 113 ILE C CA 1
ATOM 4388 C C . ILE C 1 113 ? 31.703 31.326 27.273 1.00 50.48 113 ILE C C 1
ATOM 4389 O O . ILE C 1 113 ? 32.219 31.426 28.385 1.00 51.44 113 ILE C O 1
ATOM 4394 N N . GLN C 1 114 ? 32.396 31.011 26.193 1.00 51.96 114 GLN C N 1
ATOM 4395 C CA . GLN C 1 114 ? 33.825 30.751 26.274 1.00 55.35 114 GLN C CA 1
ATOM 4396 C C . GLN C 1 114 ? 34.652 31.946 26.743 1.00 58.26 114 GLN C C 1
ATOM 4397 O O . GLN C 1 114 ? 35.629 31.763 27.454 1.00 58.64 114 GLN C O 1
ATOM 4403 N N . ALA C 1 115 ? 34.242 33.160 26.390 1.00 61.30 115 ALA C N 1
ATOM 4404 C CA . ALA C 1 115 ? 34.974 34.357 26.824 1.00 66.05 115 ALA C CA 1
ATOM 4405 C C . ALA C 1 115 ? 34.925 34.483 28.352 1.00 66.90 115 ALA C C 1
ATOM 4406 O O . ALA C 1 115 ? 35.824 35.062 28.969 1.00 68.90 115 ALA C O 1
ATOM 4408 N N . ARG C 1 116 ? 33.886 33.906 28.954 1.00 59.76 116 ARG C N 1
ATOM 4409 C CA . ARG C 1 116 ? 33.719 33.916 30.398 1.00 61.36 116 ARG C CA 1
ATOM 4410 C C . ARG C 1 116 ? 34.573 32.824 31.056 1.00 61.96 116 ARG C C 1
ATOM 4411 O O . ARG C 1 116 ? 34.538 32.658 32.271 1.00 63.19 116 ARG C O 1
ATOM 4419 N N . GLY C 1 117 ? 35.321 32.065 30.258 1.00 60.40 117 GLY C N 1
ATOM 4420 C CA . GLY C 1 117 ? 36.134 30.976 30.798 1.00 61.03 117 GLY C CA 1
ATOM 4421 C C . GLY C 1 117 ? 35.232 29.836 31.220 1.00 56.36 117 GLY C C 1
ATOM 4422 O O . GLY C 1 117 ? 35.429 29.224 32.255 1.00 57.61 117 GLY C O 1
ATOM 4423 N N . ILE C 1 118 ? 34.221 29.576 30.409 1.00 51.43 118 ILE C N 1
ATOM 4424 C CA . ILE C 1 118 ? 33.235 28.559 30.697 1.00 47.49 118 ILE C CA 1
ATOM 4425 C C . ILE C 1 118 ? 33.105 27.696 29.468 1.00 45.18 118 ILE C C 1
ATOM 4426 O O . ILE C 1 118 ? 33.173 28.201 28.358 1.00 45.08 118 ILE C O 1
ATOM 4431 N N . LYS C 1 119 ? 32.953 26.393 29.676 1.00 43.85 119 LYS C N 1
ATOM 4432 C CA . LYS C 1 119 ? 32.798 25.443 28.573 1.00 42.91 119 LYS C CA 1
ATOM 4433 C C . LYS C 1 119 ? 31.399 25.633 27.969 1.00 40.18 119 LYS C C 1
ATOM 4434 O O . LYS C 1 119 ? 30.440 25.918 28.689 1.00 36.64 119 LYS C O 1
ATOM 4440 N N . ALA C 1 120 ? 31.295 25.494 26.657 1.00 39.35 120 ALA C N 1
ATOM 4441 C CA . ALA C 1 120 ? 30.042 25.679 25.945 1.00 37.93 120 ALA C CA 1
ATOM 4442 C C . ALA C 1 120 ? 29.529 24.384 25.359 1.00 37.56 120 ALA C C 1
ATOM 4443 O O . ALA C 1 120 ? 30.263 23.682 24.668 1.00 39.02 120 ALA C O 1
ATOM 4445 N N . GLY C 1 121 ? 28.259 24.087 25.611 1.00 36.23 121 GLY C N 1
ATOM 4446 C CA . GLY C 1 121 ? 27.626 22.891 25.075 1.00 34.30 121 GLY C CA 1
ATOM 4447 C C . GLY C 1 121 ? 26.416 23.213 24.220 1.00 32.79 121 GLY C C 1
ATOM 4448 O O . GLY C 1 121 ? 25.733 24.222 24.435 1.00 32.14 121 GLY C O 1
ATOM 4449 N N . LEU C 1 122 ? 26.154 22.352 23.243 1.00 32.23 122 LEU C N 1
ATOM 4450 C CA . LEU C 1 122 ? 25.014 22.497 22.360 1.00 31.19 122 LEU C CA 1
ATOM 4451 C C . LEU C 1 122 ? 24.166 21.263 22.506 1.00 30.30 122 LEU C C 1
ATOM 4452 O O . LEU C 1 122 ? 24.672 20.148 22.413 1.00 31.47 122 LEU C O 1
ATOM 4457 N N . ALA C 1 123 ? 22.871 21.462 22.717 1.00 29.90 123 ALA C N 1
ATOM 4458 C CA . ALA C 1 123 ? 21.938 20.379 22.936 1.00 29.81 123 ALA C CA 1
ATOM 4459 C C . ALA C 1 123 ? 20.881 20.265 21.869 1.00 30.44 123 ALA C C 1
ATOM 4460 O O . ALA C 1 123 ? 20.495 21.264 21.264 1.00 32.28 123 ALA C O 1
ATOM 4462 N N A ILE C 1 124 ? 20.409 19.042 21.641 0.60 32.23 124 ILE C N 1
ATOM 4463 N N B ILE C 1 124 ? 20.401 19.035 21.661 0.40 31.26 124 ILE C N 1
ATOM 4464 C CA A ILE C 1 124 ? 19.312 18.808 20.695 0.60 33.55 124 ILE C CA 1
ATOM 4465 C CA B ILE C 1 124 ? 19.386 18.729 20.644 0.40 32.21 124 ILE C CA 1
ATOM 4466 C C A ILE C 1 124 ? 18.235 17.883 21.238 0.60 33.82 124 ILE C C 1
ATOM 4467 C C B ILE C 1 124 ? 18.245 17.845 21.187 0.40 33.07 124 ILE C C 1
ATOM 4468 O O A ILE C 1 124 ? 18.500 16.868 21.885 0.60 33.17 124 ILE C O 1
ATOM 4469 O O B ILE C 1 124 ? 18.488 16.808 21.808 0.40 32.84 124 ILE C O 1
ATOM 4478 N N . LYS C 1 125 ? 17.003 18.281 20.964 1.00 34.71 125 LYS C N 1
ATOM 4479 C CA . LYS C 1 125 ? 15.839 17.533 21.352 1.00 35.56 125 LYS C CA 1
ATOM 4480 C C . LYS C 1 125 ? 15.658 16.346 20.420 1.00 36.19 125 LYS C C 1
ATOM 4481 O O . LYS C 1 125 ? 16.208 16.340 19.314 1.00 38.44 125 LYS C O 1
ATOM 4487 N N . PRO C 1 126 ? 14.851 15.356 20.841 1.00 35.80 126 PRO C N 1
ATOM 4488 C CA . PRO C 1 126 ? 14.672 14.187 20.022 1.00 37.03 126 PRO C CA 1
ATOM 4489 C C . PRO C 1 126 ? 14.189 14.463 18.632 1.00 39.40 126 PRO C C 1
ATOM 4490 O O . PRO C 1 126 ? 14.702 13.852 17.696 1.00 39.93 126 PRO C O 1
ATOM 4494 N N . ALA C 1 127 ? 13.238 15.370 18.472 1.00 39.39 127 ALA C N 1
ATOM 4495 C CA . ALA C 1 127 ? 12.688 15.617 17.122 1.00 43.42 127 ALA C CA 1
ATOM 4496 C C . ALA C 1 127 ? 13.620 16.360 16.168 1.00 43.00 127 ALA C C 1
ATOM 4497 O O . ALA C 1 127 ? 13.373 16.396 14.973 1.00 44.88 127 ALA C O 1
ATOM 4499 N N A THR C 1 128 ? 14.688 16.955 16.683 0.60 41.18 128 THR C N 1
ATOM 4500 N N B THR C 1 128 ? 14.677 16.956 16.706 0.40 40.73 128 THR C N 1
ATOM 4501 C CA A THR C 1 128 ? 15.604 17.698 15.813 0.60 42.56 128 THR C CA 1
ATOM 4502 C CA B THR C 1 128 ? 15.634 17.689 15.885 0.40 41.48 128 THR C CA 1
ATOM 4503 C C A THR C 1 128 ? 16.637 16.757 15.174 0.60 42.99 128 THR C C 1
ATOM 4504 C C B THR C 1 128 ? 16.657 16.765 15.239 0.40 41.89 128 THR C C 1
ATOM 4505 O O A THR C 1 128 ? 17.357 16.048 15.877 0.60 41.74 128 THR C O 1
ATOM 4506 O O B THR C 1 128 ? 17.428 16.103 15.931 0.40 40.44 128 THR C O 1
ATOM 4513 N N A LYS C 1 129 ? 16.718 16.763 13.850 0.60 46.01 129 LYS C N 1
ATOM 4514 N N B LYS C 1 129 ? 16.677 16.721 13.915 0.40 44.69 129 LYS C N 1
ATOM 4515 C CA A LYS C 1 129 ? 17.652 15.884 13.129 0.60 48.23 129 LYS C CA 1
ATOM 4516 C CA B LYS C 1 129 ? 17.651 15.886 13.230 0.40 46.37 129 LYS C CA 1
ATOM 4517 C C A LYS C 1 129 ? 19.082 16.387 13.273 0.60 46.64 129 LYS C C 1
ATOM 4518 C C B LYS C 1 129 ? 19.048 16.403 13.523 0.40 44.92 129 LYS C C 1
ATOM 4519 O O A LYS C 1 129 ? 19.348 17.573 13.073 0.60 48.40 129 LYS C O 1
ATOM 4520 O O B LYS C 1 129 ? 19.255 17.608 13.688 0.40 44.40 129 LYS C O 1
ATOM 4531 N N . PHE C 1 130 ? 19.997 15.484 13.628 1.00 44.78 130 PHE C N 1
ATOM 4532 C CA . PHE C 1 130 ? 21.392 15.851 13.873 1.00 44.76 130 PHE C CA 1
ATOM 4533 C C . PHE C 1 130 ? 22.053 16.598 12.716 1.00 47.57 130 PHE C C 1
ATOM 4534 O O . PHE C 1 130 ? 22.908 17.437 12.968 1.00 44.90 130 PHE C O 1
ATOM 4542 N N . GLU C 1 131 ? 21.664 16.301 11.475 1.00 53.16 131 GLU C N 1
ATOM 4543 C CA . GLU C 1 131 ? 22.246 16.990 10.289 1.00 59.85 131 GLU C CA 1
ATOM 4544 C C . GLU C 1 131 ? 22.316 18.507 10.448 1.00 60.13 131 GLU C C 1
ATOM 4545 O O . GLU C 1 131 ? 23.229 19.162 9.946 1.00 61.42 131 GLU C O 1
ATOM 4551 N N . ASP C 1 132 ? 21.303 19.072 11.093 1.00 58.23 132 ASP C N 1
ATOM 4552 C CA . ASP C 1 132 ? 21.224 20.508 11.228 1.00 60.89 132 ASP C CA 1
ATOM 4553 C C . ASP C 1 132 ? 22.445 21.099 11.908 1.00 58.90 132 ASP C C 1
ATOM 4554 O O . ASP C 1 132 ? 22.887 22.186 11.538 1.00 63.10 132 ASP C O 1
ATOM 4559 N N . LEU C 1 133 ? 23.007 20.358 12.857 1.00 52.61 133 LEU C N 1
ATOM 4560 C CA . LEU C 1 133 ? 24.144 20.806 13.682 1.00 54.44 133 LEU C CA 1
ATOM 4561 C C . LEU C 1 133 ? 25.536 20.620 13.128 1.00 61.95 133 LEU C C 1
ATOM 4562 O O . LEU C 1 133 ? 26.514 21.035 13.780 1.00 63.35 133 LEU C O 1
ATOM 4567 N N . GLY C 1 134 ? 25.629 19.983 11.960 1.00 63.69 134 GLY C N 1
ATOM 4568 C CA . GLY C 1 134 ? 26.894 19.700 11.309 1.00 65.63 134 GLY C CA 1
ATOM 4569 C C . GLY C 1 134 ? 27.947 20.777 11.401 1.00 65.89 134 GLY C C 1
ATOM 4570 O O . GLY C 1 134 ? 28.914 20.632 12.149 1.00 66.83 134 GLY C O 1
ATOM 4571 N N . GLU C 1 135 ? 27.792 21.850 10.628 1.00 55.79 135 GLU C N 1
ATOM 4572 C CA . GLU C 1 135 ? 28.774 22.912 10.682 1.00 53.91 135 GLU C CA 1
ATOM 4573 C C . GLU C 1 135 ? 28.969 23.475 12.064 1.00 50.91 135 GLU C C 1
ATOM 4574 O O . GLU C 1 135 ? 30.081 23.831 12.404 1.00 50.81 135 GLU C O 1
ATOM 4580 N N . ALA C 1 136 ? 27.902 23.562 12.868 1.00 49.20 136 ALA C N 1
ATOM 4581 C CA . ALA C 1 136 ? 28.020 24.212 14.169 1.00 44.85 136 ALA C CA 1
ATOM 4582 C C . ALA C 1 136 ? 29.093 23.577 15.006 1.00 43.58 136 ALA C C 1
ATOM 4583 O O . ALA C 1 136 ? 29.933 24.252 15.594 1.00 46.32 136 ALA C O 1
ATOM 4585 N N . LEU C 1 137 ? 29.083 22.266 15.049 1.00 43.11 137 LEU C N 1
ATOM 4586 C CA . LEU C 1 137 ? 30.042 21.558 15.859 1.00 42.81 137 LEU C CA 1
ATOM 4587 C C . LEU C 1 137 ? 31.441 21.555 15.271 1.00 46.02 137 LEU C C 1
ATOM 4588 O O . LEU C 1 137 ? 32.399 21.379 15.995 1.00 46.55 137 LEU C O 1
ATOM 4593 N N . ALA C 1 138 ? 31.567 21.766 13.969 1.00 48.40 138 ALA C N 1
ATOM 4594 C CA . ALA C 1 138 ? 32.882 21.768 13.349 1.00 53.35 138 ALA C CA 1
ATOM 4595 C C . ALA C 1 138 ? 33.605 23.064 13.649 1.00 58.96 138 ALA C C 1
ATOM 4596 O O . ALA C 1 138 ? 34.828 23.097 13.634 1.00 61.37 138 ALA C O 1
ATOM 4598 N N . GLY C 1 139 ? 32.841 24.120 13.935 1.00 60.04 139 GLY C N 1
ATOM 4599 C CA . GLY C 1 139 ? 33.378 25.458 14.197 1.00 64.10 139 GLY C CA 1
ATOM 4600 C C . GLY C 1 139 ? 34.271 25.651 15.413 1.00 68.06 139 GLY C C 1
ATOM 4601 O O . GLY C 1 139 ? 34.759 26.755 15.656 1.00 70.68 139 GLY C O 1
ATOM 4602 N N . ASP C 1 140 ? 34.468 24.595 16.196 1.00 70.57 140 ASP C N 1
ATOM 4603 C CA . ASP C 1 140 ? 35.337 24.649 17.378 1.00 72.39 140 ASP C CA 1
ATOM 4604 C C . ASP C 1 140 ? 34.861 25.701 18.422 1.00 68.44 140 ASP C C 1
ATOM 4605 O O . ASP C 1 140 ? 35.641 26.184 19.243 1.00 69.53 140 ASP C O 1
ATOM 4610 N N . ASN C 1 141 ? 33.587 26.065 18.355 1.00 56.82 141 ASN C N 1
ATOM 4611 C CA . ASN C 1 141 ? 33.000 26.974 19.322 1.00 54.84 141 ASN C CA 1
ATOM 4612 C C . ASN C 1 141 ? 32.443 26.176 20.503 1.00 49.83 141 ASN C C 1
ATOM 4613 O O . ASN C 1 141 ? 32.229 26.715 21.608 1.00 46.91 141 ASN C O 1
ATOM 4618 N N . PHE C 1 142 ? 32.208 24.890 20.274 1.00 44.77 142 PHE C N 1
ATOM 4619 C CA . PHE C 1 142 ? 31.596 24.058 21.280 1.00 43.60 142 PHE C CA 1
ATOM 4620 C C . PHE C 1 142 ? 32.518 23.048 21.887 1.00 42.73 142 PHE C C 1
ATOM 4621 O O . PHE C 1 142 ? 33.329 22.436 21.203 1.00 43.77 142 PHE C O 1
ATOM 4629 N N . ASP C 1 143 ? 32.371 22.880 23.192 1.00 39.68 143 ASP C N 1
ATOM 4630 C CA . ASP C 1 143 ? 33.154 21.940 23.935 1.00 40.12 143 ASP C CA 1
ATOM 4631 C C . ASP C 1 143 ? 32.400 20.635 24.128 1.00 39.44 143 ASP C C 1
ATOM 4632 O O . ASP C 1 143 ? 32.991 19.663 24.555 1.00 39.00 143 ASP C O 1
ATOM 4637 N N . MET C 1 144 ? 31.103 20.611 23.813 1.00 36.95 144 MET C N 1
ATOM 4638 C CA . MET C 1 144 ? 30.318 19.407 24.026 1.00 34.39 144 MET C CA 1
ATOM 4639 C C . MET C 1 144 ? 29.025 19.409 23.255 1.00 32.64 144 MET C C 1
ATOM 4640 O O . MET C 1 144 ? 28.451 20.457 23.001 1.00 34.81 144 MET C O 1
ATOM 4645 N N . LEU C 1 145 ? 28.591 18.224 22.870 1.00 30.85 145 LEU C N 1
ATOM 4646 C CA . LEU C 1 145 ? 27.280 18.022 22.297 1.00 30.99 145 LEU C CA 1
ATOM 4647 C C . LEU C 1 145 ? 26.424 17.218 23.314 1.00 30.07 145 LEU C C 1
ATOM 4648 O O . LEU C 1 145 ? 26.898 16.223 23.857 1.00 31.30 145 LEU C O 1
ATOM 4653 N N A LEU C 1 146 ? 25.180 17.640 23.527 0.60 30.05 146 LEU C N 1
ATOM 4654 N N B LEU C 1 146 ? 25.187 17.655 23.554 0.40 28.96 146 LEU C N 1
ATOM 4655 C CA A LEU C 1 146 ? 24.258 16.945 24.408 0.60 29.33 146 LEU C CA 1
ATOM 4656 C CA B LEU C 1 146 ? 24.255 16.926 24.413 0.40 27.48 146 LEU C CA 1
ATOM 4657 C C A LEU C 1 146 ? 23.117 16.403 23.567 0.60 29.29 146 LEU C C 1
ATOM 4658 C C B LEU C 1 146 ? 23.119 16.398 23.565 0.40 28.23 146 LEU C C 1
ATOM 4659 O O A LEU C 1 146 ? 22.395 17.164 22.934 0.60 30.65 146 LEU C O 1
ATOM 4660 O O B LEU C 1 146 ? 22.398 17.165 22.935 0.40 29.32 146 LEU C O 1
ATOM 4669 N N . VAL C 1 147 ? 22.978 15.078 23.532 1.00 29.27 147 VAL C N 1
ATOM 4670 C CA . VAL C 1 147 ? 21.913 14.445 22.791 1.00 29.04 147 VAL C CA 1
ATOM 4671 C C . VAL C 1 147 ? 20.885 13.990 23.811 1.00 29.18 147 VAL C C 1
ATOM 4672 O O . VAL C 1 147 ? 21.182 13.153 24.669 1.00 27.65 147 VAL C O 1
ATOM 4676 N N . MET C 1 148 ? 19.690 14.558 23.735 1.00 29.43 148 MET C N 1
ATOM 4677 C CA . MET C 1 148 ? 18.609 14.181 24.638 1.00 31.60 148 MET C CA 1
ATOM 4678 C C . MET C 1 148 ? 18.118 12.808 24.208 1.00 31.91 148 MET C C 1
ATOM 4679 O O . MET C 1 148 ? 17.897 12.573 23.011 1.00 32.36 148 MET C O 1
ATOM 4684 N N . THR C 1 149 ? 17.972 11.912 25.183 1.00 30.71 149 THR C N 1
ATOM 4685 C CA . THR C 1 149 ? 17.522 10.535 24.960 1.00 31.60 149 THR C CA 1
ATOM 4686 C C . THR C 1 149 ? 16.111 10.289 25.527 1.00 32.98 149 THR C C 1
ATOM 4687 O O . THR C 1 149 ? 15.644 9.139 25.601 1.00 32.69 149 THR C O 1
ATOM 4691 N N . VAL C 1 150 ? 15.470 11.390 25.940 1.00 31.87 150 VAL C N 1
ATOM 4692 C CA . VAL C 1 150 ? 14.052 11.439 26.308 1.00 33.18 150 VAL C CA 1
ATOM 4693 C C . VAL C 1 150 ? 13.568 12.829 25.884 1.00 33.63 150 VAL C C 1
ATOM 4694 O O . VAL C 1 150 ? 14.392 13.728 25.630 1.00 33.92 150 VAL C O 1
ATOM 4698 N N . GLU C 1 151 ? 12.258 13.010 25.795 1.00 36.00 151 GLU C N 1
ATOM 4699 C CA . GLU C 1 151 ? 11.681 14.343 25.530 1.00 39.20 151 GLU C CA 1
ATOM 4700 C C . GLU C 1 151 ? 11.923 15.126 26.816 1.00 40.78 151 GLU C C 1
ATOM 4701 O O . GLU C 1 151 ? 11.463 14.698 27.863 1.00 37.25 151 GLU C O 1
ATOM 4707 N N . PRO C 1 152 ? 12.628 16.267 26.738 1.00 44.61 152 PRO C N 1
ATOM 4708 C CA . PRO C 1 152 ? 13.005 16.989 27.961 1.00 46.29 152 PRO C CA 1
ATOM 4709 C C . PRO C 1 152 ? 11.853 17.566 28.748 1.00 47.49 152 PRO C C 1
ATOM 4710 O O . PRO C 1 152 ? 10.774 17.820 28.194 1.00 47.02 152 PRO C O 1
ATOM 4714 N N . GLY C 1 153 ? 12.104 17.752 30.043 1.00 48.45 153 GLY C N 1
ATOM 4715 C CA . GLY C 1 153 ? 11.126 18.327 30.977 1.00 51.91 153 GLY C CA 1
ATOM 4716 C C . GLY C 1 153 ? 10.972 17.548 32.283 1.00 55.14 153 GLY C C 1
ATOM 4717 O O . GLY C 1 153 ? 10.738 18.140 33.347 1.00 48.72 153 GLY C O 1
ATOM 4718 N N . PHE C 1 154 ? 11.124 16.223 32.212 1.00 51.25 154 PHE C N 1
ATOM 4719 C CA . PHE C 1 154 ? 10.902 15.376 33.378 1.00 53.72 154 PHE C CA 1
ATOM 4720 C C . PHE C 1 154 ? 11.888 14.234 33.464 1.00 54.85 154 PHE C C 1
ATOM 4721 O O . PHE C 1 154 ? 12.399 13.754 32.441 1.00 47.45 154 PHE C O 1
ATOM 4729 N N . GLY C 1 155 ? 12.140 13.801 34.700 1.00 51.21 155 GLY C N 1
ATOM 4730 C CA . GLY C 1 155 ? 12.982 12.644 34.961 1.00 55.69 155 GLY C CA 1
ATOM 4731 C C . GLY C 1 155 ? 12.103 11.405 34.905 1.00 55.41 155 GLY C C 1
ATOM 4732 O O . GLY C 1 155 ? 10.879 11.505 34.713 1.00 50.31 155 GLY C O 1
ATOM 4733 N N . GLY C 1 156 ? 12.730 10.236 35.044 1.00 59.50 156 GLY C N 1
ATOM 4734 C CA . GLY C 1 156 ? 12.012 8.962 35.050 1.00 55.51 156 GLY C CA 1
ATOM 4735 C C . GLY C 1 156 ? 11.386 8.474 33.739 1.00 57.23 156 GLY C C 1
ATOM 4736 O O . GLY C 1 156 ? 10.613 7.517 33.762 1.00 56.53 156 GLY C O 1
ATOM 4737 N N . GLN C 1 157 ? 11.699 9.087 32.592 1.00 52.69 157 GLN C N 1
ATOM 4738 C CA . GLN C 1 157 ? 11.082 8.617 31.327 1.00 50.73 157 GLN C CA 1
ATOM 4739 C C . GLN C 1 157 ? 11.876 7.471 30.676 1.00 47.25 157 GLN C C 1
ATOM 4740 O O . GLN C 1 157 ? 13.015 7.196 31.054 1.00 43.85 157 GLN C O 1
ATOM 4746 N N . LYS C 1 158 ? 11.276 6.821 29.685 1.00 46.98 158 LYS C N 1
ATOM 4747 C CA . LYS C 1 158 ? 11.956 5.722 29.010 1.00 49.62 158 LYS C CA 1
ATOM 4748 C C . LYS C 1 158 ? 13.024 6.182 27.971 1.00 43.86 158 LYS C C 1
ATOM 4749 O O . LYS C 1 158 ? 12.760 6.970 27.083 1.00 39.31 158 LYS C O 1
ATOM 4755 N N . PHE C 1 159 ? 14.220 5.642 28.114 1.00 39.16 159 PHE C N 1
ATOM 4756 C CA . PHE C 1 159 ? 15.326 5.872 27.213 1.00 38.64 159 PHE C CA 1
ATOM 4757 C C . PHE C 1 159 ? 14.899 5.612 25.768 1.00 38.88 159 PHE C C 1
ATOM 4758 O O . PHE C 1 159 ? 14.268 4.587 25.479 1.00 38.67 159 PHE C O 1
ATOM 4766 N N . MET C 1 160 ? 15.227 6.548 24.879 1.00 38.33 160 MET C N 1
ATOM 4767 C CA . MET C 1 160 ? 14.892 6.438 23.453 1.00 38.60 160 MET C CA 1
ATOM 4768 C C . MET C 1 160 ? 16.143 6.028 22.691 1.00 37.89 160 MET C C 1
ATOM 4769 O O . MET C 1 160 ? 16.911 6.865 22.222 1.00 37.10 160 MET C O 1
ATOM 4774 N N . ALA C 1 161 ? 16.329 4.723 22.552 1.00 38.43 161 ALA C N 1
ATOM 4775 C CA . ALA C 1 161 ? 17.494 4.169 21.903 1.00 38.90 161 ALA C CA 1
ATOM 4776 C C . ALA C 1 161 ? 17.723 4.686 20.488 1.00 39.24 161 ALA C C 1
ATOM 4777 O O . ALA C 1 161 ? 18.858 4.802 20.059 1.00 39.13 161 ALA C O 1
ATOM 4779 N N A ASP C 1 162 ? 16.647 4.996 19.778 0.60 41.05 162 ASP C N 1
ATOM 4780 N N B ASP C 1 162 ? 16.667 4.986 19.745 0.40 40.53 162 ASP C N 1
ATOM 4781 C CA A ASP C 1 162 ? 16.780 5.502 18.405 0.60 43.22 162 ASP C CA 1
ATOM 4782 C CA B ASP C 1 162 ? 16.885 5.468 18.374 0.40 41.94 162 ASP C CA 1
ATOM 4783 C C A ASP C 1 162 ? 17.591 6.812 18.365 0.60 40.73 162 ASP C C 1
ATOM 4784 C C B ASP C 1 162 ? 17.670 6.786 18.372 0.40 40.06 162 ASP C C 1
ATOM 4785 O O A ASP C 1 162 ? 18.158 7.166 17.341 0.60 41.22 162 ASP C O 1
ATOM 4786 O O B ASP C 1 162 ? 18.296 7.131 17.375 0.40 40.47 162 ASP C O 1
ATOM 4795 N N . MET C 1 163 ? 17.671 7.510 19.493 1.00 37.92 163 MET C N 1
ATOM 4796 C CA . MET C 1 163 ? 18.429 8.761 19.556 1.00 35.73 163 MET C CA 1
ATOM 4797 C C . MET C 1 163 ? 19.952 8.520 19.500 1.00 35.50 163 MET C C 1
ATOM 4798 O O . MET C 1 163 ? 20.728 9.438 19.164 1.00 35.64 163 MET C O 1
ATOM 4803 N N . LEU C 1 164 ? 20.377 7.296 19.787 1.00 33.60 164 LEU C N 1
ATOM 4804 C CA . LEU C 1 164 ? 21.799 6.978 19.748 1.00 36.45 164 LEU C CA 1
ATOM 4805 C C . LEU C 1 164 ? 22.395 7.087 18.328 1.00 36.26 164 LEU C C 1
ATOM 4806 O O . LEU C 1 164 ? 23.590 7.217 18.180 1.00 36.37 164 LEU C O 1
ATOM 4811 N N . GLN C 1 165 ? 21.567 7.067 17.300 1.00 38.58 165 GLN C N 1
ATOM 4812 C CA . GLN C 1 165 ? 22.115 7.281 15.938 1.00 41.25 165 GLN C CA 1
ATOM 4813 C C . GLN C 1 165 ? 22.782 8.645 15.846 1.00 38.37 165 GLN C C 1
ATOM 4814 O O . GLN C 1 165 ? 23.784 8.813 15.167 1.00 39.15 165 GLN C O 1
ATOM 4820 N N . LYS C 1 166 ? 22.219 9.640 16.524 1.00 36.15 166 LYS C N 1
ATOM 4821 C CA . LYS C 1 166 ? 22.832 10.967 16.518 1.00 34.75 166 LYS C CA 1
ATOM 4822 C C . LYS C 1 166 ? 24.213 10.910 17.200 1.00 34.01 166 LYS C C 1
ATOM 4823 O O . LYS C 1 166 ? 25.170 11.532 16.761 1.00 34.81 166 LYS C O 1
ATOM 4829 N N . VAL C 1 167 ? 24.297 10.176 18.301 1.00 33.02 167 VAL C N 1
ATOM 4830 C CA . VAL C 1 167 ? 25.546 10.029 19.018 1.00 32.85 167 VAL C CA 1
ATOM 4831 C C . VAL C 1 167 ? 26.580 9.377 18.094 1.00 34.51 167 VAL C C 1
ATOM 4832 O O . VAL C 1 167 ? 27.704 9.866 17.994 1.00 35.56 167 VAL C O 1
ATOM 4836 N N . ARG C 1 168 ? 26.188 8.306 17.396 1.00 35.07 168 ARG C N 1
ATOM 4837 C CA . ARG C 1 168 ? 27.114 7.602 16.488 1.00 38.07 168 ARG C CA 1
ATOM 4838 C C . ARG C 1 168 ? 27.608 8.512 15.391 1.00 36.97 168 ARG C C 1
ATOM 4839 O O . ARG C 1 168 ? 28.786 8.556 15.108 1.00 36.44 168 ARG C O 1
ATOM 4847 N N . THR C 1 169 ? 26.697 9.254 14.787 1.00 36.47 169 THR C N 1
ATOM 4848 C CA . THR C 1 169 ? 27.080 10.144 13.710 1.00 38.06 169 THR C CA 1
ATOM 4849 C C . THR C 1 169 ? 28.038 11.178 14.239 1.00 38.27 169 THR C C 1
ATOM 4850 O O . THR C 1 169 ? 29.092 11.412 13.651 1.00 36.72 169 THR C O 1
ATOM 4854 N N . ALA C 1 170 ? 27.685 11.782 15.369 1.00 35.60 170 ALA C N 1
ATOM 4855 C CA . ALA C 1 170 ? 28.530 12.803 15.955 1.00 35.33 170 ALA C CA 1
ATOM 4856 C C . ALA C 1 170 ? 29.898 12.264 16.311 1.00 35.40 170 ALA C C 1
ATOM 4857 O O . ALA C 1 170 ? 30.905 12.920 16.082 1.00 35.52 170 ALA C O 1
ATOM 4859 N N . ARG C 1 171 ? 29.936 11.077 16.904 1.00 35.48 171 ARG C N 1
ATOM 4860 C CA . ARG C 1 171 ? 31.216 10.491 17.291 1.00 35.69 171 ARG C CA 1
ATOM 4861 C C . ARG C 1 171 ? 32.137 10.240 16.072 1.00 37.43 171 ARG C C 1
ATOM 4862 O O . ARG C 1 171 ? 33.357 10.451 16.146 1.00 37.10 171 ARG C O 1
ATOM 4870 N N A SER C 1 172 ? 31.559 9.804 14.959 0.60 38.40 172 SER C N 1
ATOM 4871 N N B SER C 1 172 ? 31.544 9.803 14.968 0.40 38.18 172 SER C N 1
ATOM 4872 C CA A SER C 1 172 ? 32.353 9.551 13.758 0.60 41.02 172 SER C CA 1
ATOM 4873 C CA B SER C 1 172 ? 32.293 9.536 13.747 0.40 40.36 172 SER C CA 1
ATOM 4874 C C A SER C 1 172 ? 32.977 10.847 13.241 0.60 41.14 172 SER C C 1
ATOM 4875 C C B SER C 1 172 ? 32.932 10.815 13.183 0.40 40.82 172 SER C C 1
ATOM 4876 O O A SER C 1 172 ? 34.135 10.874 12.853 0.60 39.67 172 SER C O 1
ATOM 4877 O O B SER C 1 172 ? 34.061 10.794 12.714 0.40 40.12 172 SER C O 1
ATOM 4882 N N . LEU C 1 173 ? 32.197 11.919 13.237 1.00 40.18 173 LEU C N 1
ATOM 4883 C CA . LEU C 1 173 ? 32.673 13.201 12.722 1.00 41.66 173 LEU C CA 1
ATOM 4884 C C . LEU C 1 173 ? 33.628 13.927 13.633 1.00 42.38 173 LEU C C 1
ATOM 4885 O O . LEU C 1 173 ? 34.542 14.605 13.153 1.00 41.38 173 LEU C O 1
ATOM 4890 N N . PHE C 1 174 ? 33.404 13.786 14.948 1.00 40.82 174 PHE C N 1
ATOM 4891 C CA . PHE C 1 174 ? 34.154 14.535 15.944 1.00 40.11 174 PHE C CA 1
ATOM 4892 C C . PHE C 1 174 ? 34.651 13.591 16.999 1.00 40.85 174 PHE C C 1
ATOM 4893 O O . PHE C 1 174 ? 34.079 13.530 18.098 1.00 39.37 174 PHE C O 1
ATOM 4901 N N . PRO C 1 175 ? 35.715 12.841 16.678 1.00 42.64 175 PRO C N 1
ATOM 4902 C CA . PRO C 1 175 ? 36.248 11.845 17.593 1.00 42.46 175 PRO C CA 1
ATOM 4903 C C . PRO C 1 175 ? 36.747 12.401 18.910 1.00 41.34 175 PRO C C 1
ATOM 4904 O O . PRO C 1 175 ? 36.836 11.653 19.866 1.00 42.74 175 PRO C O 1
ATOM 4908 N N . LYS C 1 176 ? 37.050 13.691 18.973 1.00 42.96 176 LYS C N 1
ATOM 4909 C CA . LYS C 1 176 ? 37.567 14.276 20.211 1.00 46.61 176 LYS C CA 1
ATOM 4910 C C . LYS C 1 176 ? 36.555 15.137 20.967 1.00 44.66 176 LYS C C 1
ATOM 4911 O O . LYS C 1 176 ? 36.891 15.742 21.981 1.00 43.92 176 LYS C O 1
ATOM 4917 N N . LEU C 1 177 ? 35.329 15.205 20.471 1.00 41.50 177 LEU C N 1
ATOM 4918 C CA . LEU C 1 177 ? 34.296 16.006 21.109 1.00 38.09 177 LEU C CA 1
ATOM 4919 C C . LEU C 1 177 ? 33.592 15.274 22.272 1.00 35.86 177 LEU C C 1
ATOM 4920 O O . LEU C 1 177 ? 33.245 14.108 22.168 1.00 33.91 177 LEU C O 1
ATOM 4925 N N . ASN C 1 178 ? 33.408 15.951 23.391 1.00 35.13 178 ASN C N 1
ATOM 4926 C CA . ASN C 1 178 ? 32.644 15.337 24.466 1.00 34.10 178 ASN C CA 1
ATOM 4927 C C . ASN C 1 178 ? 31.230 15.227 23.991 1.00 32.19 178 ASN C C 1
ATOM 4928 O O . ASN C 1 178 ? 30.676 16.206 23.490 1.00 31.24 178 ASN C O 1
ATOM 4933 N N . ILE C 1 179 ? 30.651 14.034 24.112 1.00 31.68 179 ILE C N 1
ATOM 4934 C CA . ILE C 1 179 ? 29.266 13.830 23.739 1.00 30.05 179 ILE C CA 1
ATOM 4935 C C . ILE C 1 179 ? 28.530 13.313 24.975 1.00 29.63 179 ILE C C 1
ATOM 4936 O O . ILE C 1 179 ? 28.885 12.276 25.555 1.00 28.78 179 ILE C O 1
ATOM 4941 N N . GLN C 1 180 ? 27.513 14.069 25.363 1.00 28.29 180 GLN C N 1
ATOM 4942 C CA . GLN C 1 180 ? 26.715 13.788 26.538 1.00 28.19 180 GLN C CA 1
ATOM 4943 C C . GLN C 1 180 ? 25.340 13.275 26.133 1.00 28.12 180 GLN C C 1
ATOM 4944 O O . GLN C 1 180 ? 24.777 13.701 25.112 1.00 27.70 180 GLN C O 1
ATOM 4950 N N . VAL C 1 181 ? 24.811 12.356 26.920 1.00 27.37 181 VAL C N 1
ATOM 4951 C CA . VAL C 1 181 ? 23.439 11.910 26.749 1.00 28.71 181 VAL C CA 1
ATOM 4952 C C . VAL C 1 181 ? 22.700 12.157 28.061 1.00 28.13 181 VAL C C 1
ATOM 4953 O O . VAL C 1 181 ? 23.283 12.039 29.149 1.00 26.57 181 VAL C O 1
ATOM 4957 N N . ASP C 1 182 ? 21.409 12.419 27.943 1.00 28.95 182 ASP C N 1
ATOM 4958 C CA . ASP C 1 182 ? 20.579 12.794 29.072 1.00 31.01 182 ASP C CA 1
ATOM 4959 C C . ASP C 1 182 ? 19.152 12.334 28.841 1.00 30.55 182 ASP C C 1
ATOM 4960 O O . ASP C 1 182 ? 18.514 12.709 27.844 1.00 30.16 182 ASP C O 1
ATOM 4965 N N . GLY C 1 183 ? 18.670 11.518 29.764 1.00 29.93 183 GLY C N 1
ATOM 4966 C CA . GLY C 1 183 ? 17.323 10.963 29.737 1.00 30.62 183 GLY C CA 1
ATOM 4967 C C . GLY C 1 183 ? 17.321 9.443 29.801 1.00 30.16 183 GLY C C 1
ATOM 4968 O O . GLY C 1 183 ? 17.709 8.766 28.849 1.00 29.59 183 GLY C O 1
ATOM 4969 N N . GLY C 1 184 ? 16.901 8.903 30.939 1.00 29.46 184 GLY C N 1
ATOM 4970 C CA . GLY C 1 184 ? 16.783 7.469 31.120 1.00 30.46 184 GLY C CA 1
ATOM 4971 C C . GLY C 1 184 ? 18.070 6.668 31.207 1.00 30.30 184 GLY C C 1
ATOM 4972 O O . GLY C 1 184 ? 18.058 5.454 30.935 1.00 32.79 184 GLY C O 1
ATOM 4973 N N . LEU C 1 185 ? 19.190 7.322 31.528 1.00 28.45 185 LEU C N 1
ATOM 4974 C CA . LEU C 1 185 ? 20.426 6.580 31.694 1.00 29.80 185 LEU C CA 1
ATOM 4975 C C . LEU C 1 185 ? 20.477 5.828 33.024 1.00 32.07 185 LEU C C 1
ATOM 4976 O O . LEU C 1 185 ? 20.216 6.405 34.082 1.00 29.71 185 LEU C O 1
ATOM 4981 N N . ASP C 1 186 ? 20.835 4.545 32.938 1.00 31.11 186 ASP C N 1
ATOM 4982 C CA . ASP C 1 186 ? 20.990 3.683 34.097 1.00 33.15 186 ASP C CA 1
ATOM 4983 C C . ASP C 1 186 ? 22.002 2.598 33.762 1.00 33.63 186 ASP C C 1
ATOM 4984 O O . ASP C 1 186 ? 22.650 2.647 32.708 1.00 30.80 186 ASP C O 1
ATOM 4989 N N . GLY C 1 187 ? 22.113 1.621 34.651 1.00 32.73 187 GLY C N 1
ATOM 4990 C CA . GLY C 1 187 ? 23.045 0.518 34.494 1.00 36.17 187 GLY C CA 1
ATOM 4991 C C . GLY C 1 187 ? 22.885 -0.272 33.212 1.00 38.22 187 GLY C C 1
ATOM 4992 O O . GLY C 1 187 ? 23.846 -0.851 32.714 1.00 39.61 187 GLY C O 1
ATOM 4993 N N . GLU C 1 188 ? 21.681 -0.309 32.667 1.00 38.81 188 GLU C N 1
ATOM 4994 C CA . GLU C 1 188 ? 21.472 -1.036 31.409 1.00 41.45 188 GLU C CA 1
ATOM 4995 C C . GLU C 1 188 ? 21.687 -0.141 30.207 1.00 36.86 188 GLU C C 1
ATOM 4996 O O . GLU C 1 188 ? 22.415 -0.513 29.303 1.00 36.52 188 GLU C O 1
ATOM 5002 N N . THR C 1 189 ? 21.062 1.037 30.204 1.00 32.82 189 THR C N 1
ATOM 5003 C CA . THR C 1 189 ? 21.115 1.929 29.024 1.00 32.99 189 THR C CA 1
ATOM 5004 C C . THR C 1 189 ? 22.466 2.554 28.759 1.00 31.66 189 THR C C 1
ATOM 5005 O O . THR C 1 189 ? 22.749 2.993 27.652 1.00 31.25 189 THR C O 1
ATOM 5009 N N . VAL C 1 190 ? 23.316 2.578 29.772 1.00 31.17 190 VAL C N 1
ATOM 5010 C CA . VAL C 1 190 ? 24.615 3.165 29.590 1.00 30.59 190 VAL C CA 1
ATOM 5011 C C . VAL C 1 190 ? 25.442 2.352 28.592 1.00 31.93 190 VAL C C 1
ATOM 5012 O O . VAL C 1 190 ? 26.290 2.903 27.890 1.00 33.61 190 VAL C O 1
ATOM 5016 N N . LYS C 1 191 ? 25.181 1.055 28.501 1.00 33.64 191 LYS C N 1
ATOM 5017 C CA . LYS C 1 191 ? 25.931 0.198 27.583 1.00 36.48 191 LYS C CA 1
ATOM 5018 C C . LYS C 1 191 ? 25.712 0.593 26.133 1.00 33.81 191 LYS C C 1
ATOM 5019 O O . LYS C 1 191 ? 26.670 0.867 25.441 1.00 32.45 191 LYS C O 1
ATOM 5025 N N . PRO C 1 192 ? 24.460 0.607 25.666 1.00 32.43 192 PRO C N 1
ATOM 5026 C CA . PRO C 1 192 ? 24.316 1.010 24.265 1.00 34.98 192 PRO C CA 1
ATOM 5027 C C . PRO C 1 192 ? 24.765 2.474 24.057 1.00 34.10 192 PRO C C 1
ATOM 5028 O O . PRO C 1 192 ? 25.335 2.800 23.015 1.00 32.22 192 PRO C O 1
ATOM 5032 N N . ALA C 1 193 ? 24.572 3.325 25.071 1.00 31.13 193 ALA C N 1
ATOM 5033 C CA . ALA C 1 193 ? 24.959 4.711 24.938 1.00 30.21 193 ALA C CA 1
ATOM 5034 C C . ALA C 1 193 ? 26.451 4.847 24.725 1.00 31.30 193 ALA C C 1
ATOM 5035 O O . ALA C 1 193 ? 26.887 5.567 23.820 1.00 32.12 193 ALA C O 1
ATOM 5037 N N . ALA C 1 194 ? 27.235 4.158 25.545 1.00 32.26 194 ALA C N 1
ATOM 5038 C CA . ALA C 1 194 ? 28.702 4.190 25.418 1.00 32.36 194 ALA C CA 1
ATOM 5039 C C . ALA C 1 194 ? 29.171 3.529 24.138 1.00 33.45 194 ALA C C 1
ATOM 5040 O O . ALA C 1 194 ? 30.066 4.042 23.522 1.00 34.26 194 ALA C O 1
ATOM 5042 N N . SER C 1 195 ? 28.571 2.412 23.724 1.00 36.03 195 SER C N 1
ATOM 5043 C CA . SER C 1 195 ? 28.944 1.780 22.438 1.00 38.10 195 SER C CA 1
ATOM 5044 C C . SER C 1 195 ? 28.741 2.731 21.261 1.00 36.54 195 SER C C 1
ATOM 5045 O O . SER C 1 195 ? 29.497 2.721 20.285 1.00 36.86 195 SER C O 1
ATOM 5048 N N . ALA C 1 196 ? 27.693 3.529 21.356 1.00 35.17 196 ALA C N 1
ATOM 5049 C CA . ALA C 1 196 ? 27.345 4.505 20.334 1.00 35.71 196 ALA C CA 1
ATOM 5050 C C . ALA C 1 196 ? 28.335 5.668 20.296 1.00 34.80 196 ALA C C 1
ATOM 5051 O O . ALA C 1 196 ? 28.396 6.395 19.306 1.00 36.61 196 ALA C O 1
ATOM 5053 N N . GLY C 1 197 ? 29.075 5.866 21.382 1.00 33.48 197 GLY C N 1
ATOM 5054 C CA . GLY C 1 197 ? 30.101 6.896 21.447 1.00 33.41 197 GLY C CA 1
ATOM 5055 C C . GLY C 1 197 ? 29.962 7.967 22.521 1.00 32.46 197 GLY C C 1
ATOM 5056 O O . GLY C 1 197 ? 30.793 8.869 22.579 1.00 35.36 197 GLY C O 1
ATOM 5057 N N . ALA C 1 198 ? 28.938 7.907 23.363 1.00 32.26 198 ALA C N 1
ATOM 5058 C CA . ALA C 1 198 ? 28.782 8.902 24.427 1.00 32.11 198 ALA C CA 1
ATOM 5059 C C . ALA C 1 198 ? 29.794 8.671 25.520 1.00 31.62 198 ALA C C 1
ATOM 5060 O O . ALA C 1 198 ? 29.919 7.572 25.992 1.00 31.40 198 ALA C O 1
ATOM 5062 N N . ASN C 1 199 ? 30.520 9.704 25.917 1.00 31.40 199 ASN C N 1
ATOM 5063 C CA . ASN C 1 199 ? 31.486 9.562 26.995 1.00 31.20 199 ASN C CA 1
ATOM 5064 C C . ASN C 1 199 ? 31.069 10.349 28.235 1.00 31.39 199 ASN C C 1
ATOM 5065 O O . ASN C 1 199 ? 31.729 10.248 29.260 1.00 30.28 199 ASN C O 1
ATOM 5070 N N . VAL C 1 200 ? 29.996 11.146 28.133 1.00 29.84 200 VAL C N 1
ATOM 5071 C CA . VAL C 1 200 ? 29.530 11.953 29.250 1.00 29.89 200 VAL C CA 1
ATOM 5072 C C . VAL C 1 200 ? 28.109 11.504 29.547 1.00 29.59 200 VAL C C 1
ATOM 5073 O O . VAL C 1 200 ? 27.252 11.558 28.686 1.00 29.24 200 VAL C O 1
ATOM 5077 N N . ILE C 1 201 ? 27.861 11.065 30.773 1.00 28.43 201 ILE C N 1
ATOM 5078 C CA . ILE C 1 201 ? 26.576 10.487 31.113 1.00 28.29 201 ILE C CA 1
ATOM 5079 C C . ILE C 1 201 ? 25.875 11.276 32.194 1.00 28.70 201 ILE C C 1
ATOM 5080 O O . ILE C 1 201 ? 26.422 11.481 33.266 1.00 26.27 201 ILE C O 1
ATOM 5085 N N . VAL C 1 202 ? 24.658 11.716 31.899 1.00 28.89 202 VAL C N 1
ATOM 5086 C CA . VAL C 1 202 ? 23.819 12.355 32.900 1.00 27.61 202 VAL C CA 1
ATOM 5087 C C . VAL C 1 202 ? 22.864 11.278 33.403 1.00 28.40 202 VAL C C 1
ATOM 5088 O O . VAL C 1 202 ? 22.151 10.615 32.632 1.00 28.12 202 VAL C O 1
ATOM 5092 N N . ALA C 1 203 ? 22.836 11.107 34.706 1.00 29.22 203 ALA C N 1
ATOM 5093 C CA . ALA C 1 203 ? 21.990 10.089 35.295 1.00 29.87 203 ALA C CA 1
ATOM 5094 C C . ALA C 1 203 ? 21.247 10.727 36.443 1.00 29.56 203 ALA C C 1
ATOM 5095 O O . ALA C 1 203 ? 21.853 11.294 37.338 1.00 28.66 203 ALA C O 1
ATOM 5097 N N . GLY C 1 204 ? 19.927 10.645 36.411 1.00 30.13 204 GLY C N 1
ATOM 5098 C CA . GLY C 1 204 ? 19.103 11.217 37.451 1.00 29.51 204 GLY C CA 1
ATOM 5099 C C . GLY C 1 204 ? 18.533 10.166 38.387 1.00 31.36 204 GLY C C 1
ATOM 5100 O O . GLY C 1 204 ? 19.154 9.803 39.400 1.00 27.38 204 GLY C O 1
ATOM 5101 N N . THR C 1 205 ? 17.353 9.670 38.020 1.00 32.84 205 THR C N 1
ATOM 5102 C CA . THR C 1 205 ? 16.612 8.715 38.830 1.00 34.92 205 THR C CA 1
ATOM 5103 C C . THR C 1 205 ? 17.498 7.558 39.263 1.00 34.99 205 THR C C 1
ATOM 5104 O O . THR C 1 205 ? 17.555 7.234 40.430 1.00 32.35 205 THR C O 1
ATOM 5108 N N . SER C 1 206 ? 18.223 6.963 38.324 1.00 32.26 206 SER C N 1
ATOM 5109 C CA . SER C 1 206 ? 19.067 5.792 38.635 1.00 32.93 206 SER C CA 1
ATOM 5110 C C . SER C 1 206 ? 20.118 6.093 39.681 1.00 33.34 206 SER C C 1
ATOM 5111 O O . SER C 1 206 ? 20.422 5.274 40.563 1.00 32.05 206 SER C O 1
ATOM 5114 N N . MET C 1 207 ? 20.679 7.285 39.600 1.00 30.68 207 MET C N 1
ATOM 5115 C CA . MET C 1 207 ? 21.764 7.636 40.479 1.00 31.70 207 MET C CA 1
ATOM 5116 C C . MET C 1 207 ? 21.276 7.903 41.905 1.00 32.19 207 MET C C 1
ATOM 5117 O O . MET C 1 207 ? 21.900 7.488 42.881 1.00 29.30 207 MET C O 1
ATOM 5122 N N . PHE C 1 208 ? 20.152 8.594 42.026 1.00 32.80 208 PHE C N 1
ATOM 5123 C CA . PHE C 1 208 ? 19.618 8.907 43.338 1.00 34.57 208 PHE C CA 1
ATOM 5124 C C . PHE C 1 208 ? 18.871 7.755 43.974 1.00 37.09 208 PHE C C 1
ATOM 5125 O O . PHE C 1 208 ? 18.659 7.751 45.171 1.00 38.62 208 PHE C O 1
ATOM 5133 N N . LYS C 1 209 ? 18.508 6.747 43.190 1.00 44.49 209 LYS C N 1
ATOM 5134 C CA . LYS C 1 209 ? 17.904 5.526 43.764 1.00 44.86 209 LYS C CA 1
ATOM 5135 C C . LYS C 1 209 ? 18.986 4.498 44.082 1.00 39.35 209 LYS C C 1
ATOM 5136 O O . LYS C 1 209 ? 18.744 3.562 44.786 1.00 39.07 209 LYS C O 1
ATOM 5142 N N . ALA C 1 210 ? 20.180 4.648 43.539 1.00 35.73 210 ALA C N 1
ATOM 5143 C CA . ALA C 1 210 ? 21.214 3.621 43.762 1.00 34.42 210 ALA C CA 1
ATOM 5144 C C . ALA C 1 210 ? 21.536 3.401 45.231 1.00 34.69 210 ALA C C 1
ATOM 5145 O O . ALA C 1 210 ? 21.689 4.352 45.973 1.00 34.60 210 ALA C O 1
ATOM 5147 N N . GLU C 1 211 ? 21.632 2.146 45.653 1.00 35.90 211 GLU C N 1
ATOM 5148 C CA . GLU C 1 211 ? 22.069 1.862 47.016 1.00 37.22 211 GLU C CA 1
ATOM 5149 C C . GLU C 1 211 ? 23.510 2.350 47.192 1.00 34.89 211 GLU C C 1
ATOM 5150 O O . GLU C 1 211 ? 23.890 2.820 48.254 1.00 34.55 211 GLU C O 1
ATOM 5156 N N . ASN C 1 212 ? 24.311 2.285 46.130 1.00 30.96 212 ASN C N 1
ATOM 5157 C CA . ASN C 1 212 ? 25.709 2.716 46.207 1.00 29.24 212 ASN C CA 1
ATOM 5158 C C . ASN C 1 212 ? 26.053 3.473 44.935 1.00 28.18 212 ASN C C 1
ATOM 5159 O O . ASN C 1 212 ? 26.573 2.880 43.964 1.00 27.60 212 ASN C O 1
ATOM 5164 N N . PRO C 1 213 ? 25.765 4.776 44.921 1.00 28.39 213 PRO C N 1
ATOM 5165 C CA . PRO C 1 213 ? 25.986 5.568 43.736 1.00 28.19 213 PRO C CA 1
ATOM 5166 C C . PRO C 1 213 ? 27.444 5.629 43.351 1.00 28.91 213 PRO C C 1
ATOM 5167 O O . PRO C 1 213 ? 27.741 5.721 42.167 1.00 29.27 213 PRO C O 1
ATOM 5171 N N . ALA C 1 214 ? 28.364 5.509 44.311 1.00 29.28 214 ALA C N 1
ATOM 5172 C CA . ALA C 1 214 ? 29.789 5.540 43.948 1.00 30.52 214 ALA C CA 1
ATOM 5173 C C . ALA C 1 214 ? 30.125 4.384 42.999 1.00 29.67 214 ALA C C 1
ATOM 5174 O O . ALA C 1 214 ? 30.863 4.540 42.018 1.00 31.11 214 ALA C O 1
ATOM 5176 N N . ALA C 1 215 ? 29.565 3.223 43.291 1.00 28.33 215 ALA C N 1
ATOM 5177 C CA . ALA C 1 215 ? 29.833 2.050 42.496 1.00 27.21 215 ALA C CA 1
ATOM 5178 C C . ALA C 1 215 ? 29.144 2.149 41.158 1.00 26.34 215 ALA C C 1
ATOM 5179 O O . ALA C 1 215 ? 29.710 1.723 40.159 1.00 25.13 215 ALA C O 1
ATOM 5181 N N . LEU C 1 216 ? 27.934 2.725 41.128 1.00 26.42 216 LEU C N 1
ATOM 5182 C CA . LEU C 1 216 ? 27.229 2.878 39.863 1.00 26.57 216 LEU C CA 1
ATOM 5183 C C . LEU C 1 216 ? 28.028 3.790 38.941 1.00 26.21 216 LEU C C 1
ATOM 5184 O O . LEU C 1 216 ? 28.194 3.507 37.749 1.00 29.58 216 LEU C O 1
ATOM 5189 N N . MET C 1 217 ? 28.546 4.871 39.484 1.00 26.97 217 MET C N 1
ATOM 5190 C CA . MET C 1 217 ? 29.331 5.796 38.670 1.00 28.33 217 MET C CA 1
ATOM 5191 C C . MET C 1 217 ? 30.562 5.119 38.158 1.00 28.19 217 MET C C 1
ATOM 5192 O O . MET C 1 217 ? 30.906 5.282 36.995 1.00 27.13 217 MET C O 1
ATOM 5197 N N . THR C 1 218 ? 31.193 4.323 39.006 1.00 27.39 218 THR C N 1
ATOM 5198 C CA . THR C 1 218 ? 32.410 3.593 38.593 1.00 29.36 218 THR C CA 1
ATOM 5199 C C . THR C 1 218 ? 32.079 2.575 37.516 1.00 28.06 218 THR C C 1
ATOM 5200 O O . THR C 1 218 ? 32.812 2.444 36.561 1.00 28.53 218 THR C O 1
ATOM 5204 N N . PHE C 1 219 ? 30.948 1.892 37.659 1.00 27.48 219 PHE C N 1
ATOM 5205 C CA . PHE C 1 219 ? 30.496 0.929 36.662 1.00 28.05 219 PHE C CA 1
ATOM 5206 C C . PHE C 1 219 ? 30.343 1.607 35.326 1.00 29.33 219 PHE C C 1
ATOM 5207 O O . PHE C 1 219 ? 30.734 1.070 34.290 1.00 29.69 219 PHE C O 1
ATOM 5215 N N . MET C 1 220 ? 29.745 2.793 35.359 1.00 28.46 220 MET C N 1
ATOM 5216 C CA . MET C 1 220 ? 29.517 3.562 34.147 1.00 29.69 220 MET C CA 1
ATOM 5217 C C . MET C 1 220 ? 30.820 3.985 33.476 1.00 28.77 220 MET C C 1
ATOM 5218 O O . MET C 1 220 ? 30.918 3.918 32.249 1.00 30.36 220 MET C O 1
ATOM 5223 N N . ARG C 1 221 ? 31.811 4.433 34.254 1.00 28.42 221 ARG C N 1
ATOM 5224 C CA . ARG C 1 221 ? 33.110 4.752 33.682 1.00 30.41 221 ARG C CA 1
ATOM 5225 C C . ARG C 1 221 ? 33.763 3.495 33.062 1.00 31.30 221 ARG C C 1
ATOM 5226 O O . ARG C 1 221 ? 34.366 3.580 32.001 1.00 31.67 221 ARG C O 1
ATOM 5234 N N . ASP C 1 222 ? 33.605 2.341 33.717 1.00 30.84 222 ASP C N 1
ATOM 5235 C CA . ASP C 1 222 ? 34.159 1.084 33.208 1.00 33.93 222 ASP C CA 1
ATOM 5236 C C . ASP C 1 222 ? 33.528 0.765 31.870 1.00 32.69 222 ASP C C 1
ATOM 5237 O O . ASP C 1 222 ? 34.212 0.347 30.961 1.00 35.77 222 ASP C O 1
ATOM 5242 N N . VAL C 1 223 ? 32.229 0.980 31.755 1.00 30.97 223 VAL C N 1
ATOM 5243 C CA . VAL C 1 223 ? 31.507 0.708 30.510 1.00 32.64 223 VAL C CA 1
ATOM 5244 C C . VAL C 1 223 ? 32.010 1.618 29.384 1.00 33.66 223 VAL C C 1
ATOM 5245 O O . VAL C 1 223 ? 32.281 1.174 28.276 1.00 34.43 223 VAL C O 1
ATOM 5249 N N . ILE C 1 224 ? 32.165 2.890 29.687 1.00 34.82 224 ILE C N 1
ATOM 5250 C CA . ILE C 1 224 ? 32.672 3.854 28.705 1.00 35.20 224 ILE C CA 1
ATOM 5251 C C . ILE C 1 224 ? 34.098 3.505 28.259 1.00 39.07 224 ILE C C 1
ATOM 5252 O O . ILE C 1 224 ? 34.404 3.512 27.066 1.00 37.74 224 ILE C O 1
ATOM 5257 N N . ALA C 1 225 ? 34.947 3.182 29.224 1.00 39.77 225 ALA C N 1
ATOM 5258 C CA . ALA C 1 225 ? 36.329 2.820 28.942 1.00 44.92 225 ALA C CA 1
ATOM 5259 C C . ALA C 1 225 ? 36.389 1.575 28.063 1.00 45.14 225 ALA C C 1
ATOM 5260 O O . ALA C 1 225 ? 37.187 1.501 27.137 1.00 49.18 225 ALA C O 1
ATOM 5262 N N . ALA C 1 226 ? 35.511 0.617 28.328 1.00 45.04 226 ALA C N 1
ATOM 5263 C CA . ALA C 1 226 ? 35.492 -0.627 27.546 1.00 47.17 226 ALA C CA 1
ATOM 5264 C C . ALA C 1 226 ? 34.845 -0.461 26.177 1.00 51.06 226 ALA C C 1
ATOM 5265 O O . ALA C 1 226 ? 35.029 -1.302 25.320 1.00 54.39 226 ALA C O 1
ATOM 5267 N N . SER C 1 227 ? 34.110 0.622 25.953 1.00 50.25 227 SER C N 1
ATOM 5268 C CA . SER C 1 227 ? 33.370 0.750 24.703 1.00 54.83 227 SER C CA 1
ATOM 5269 C C . SER C 1 227 ? 34.229 1.101 23.525 1.00 62.28 227 SER C C 1
ATOM 5270 O O . SER C 1 227 ? 33.734 1.111 22.402 1.00 68.35 227 SER C O 1
ATOM 5273 N N . ASP C 1 228 ? 35.498 1.422 23.770 1.00 70.40 228 ASP C N 1
ATOM 5274 C CA . ASP C 1 228 ? 36.406 1.805 22.697 1.00 87.45 228 ASP C CA 1
ATOM 5275 C C . ASP C 1 228 ? 36.006 3.199 22.200 1.00 87.99 228 ASP C C 1
ATOM 5276 O O . ASP C 1 228 ? 36.334 3.580 21.081 1.00 79.45 228 ASP C O 1
ATOM 5281 N N . THR C 1 229 ? 35.262 3.933 23.039 1.00 94.30 229 THR C N 1
ATOM 5282 C CA . THR C 1 229 ? 34.873 5.317 22.749 1.00 99.46 229 THR C CA 1
ATOM 5283 C C . THR C 1 229 ? 36.122 6.160 22.922 1.00 98.94 229 THR C C 1
ATOM 5284 O O . THR C 1 229 ? 36.388 7.076 22.144 1.00 93.47 229 THR C O 1
ATOM 5288 N N . LEU C 1 230 ? 36.878 5.829 23.969 1.00 100.24 230 LEU C N 1
ATOM 5289 C CA . LEU C 1 230 ? 38.094 6.541 24.325 1.00 97.85 230 LEU C CA 1
ATOM 5290 C C . LEU C 1 230 ? 39.241 6.147 23.401 1.00 104.08 230 LEU C C 1
ATOM 5291 O O . LEU C 1 230 ? 39.598 6.900 22.494 1.00 105.65 230 LEU C O 1
ATOM 5296 N N . SER D 1 3 ? -20.641 47.367 -3.420 1.00 105.78 3 SER D N 1
ATOM 5297 C CA . SER D 1 3 ? -19.354 46.848 -3.971 1.00 103.79 3 SER D CA 1
ATOM 5298 C C . SER D 1 3 ? -18.877 45.591 -3.202 1.00 99.32 3 SER D C 1
ATOM 5299 O O . SER D 1 3 ? -19.545 45.135 -2.263 1.00 101.25 3 SER D O 1
ATOM 5302 N N . GLN D 1 4 ? -17.729 45.045 -3.618 1.00 85.51 4 GLN D N 1
ATOM 5303 C CA . GLN D 1 4 ? -17.164 43.826 -3.032 1.00 74.72 4 GLN D CA 1
ATOM 5304 C C . GLN D 1 4 ? -15.742 44.005 -2.443 1.00 65.68 4 GLN D C 1
ATOM 5305 O O . GLN D 1 4 ? -15.239 45.118 -2.284 1.00 61.13 4 GLN D O 1
ATOM 5311 N N . LEU D 1 5 ? -15.125 42.877 -2.108 1.00 56.55 5 LEU D N 1
ATOM 5312 C CA . LEU D 1 5 ? -13.796 42.845 -1.531 1.00 51.20 5 LEU D CA 1
ATOM 5313 C C . LEU D 1 5 ? -12.743 43.245 -2.560 1.00 47.41 5 LEU D C 1
ATOM 5314 O O . LEU D 1 5 ? -12.856 42.905 -3.734 1.00 46.18 5 LEU D O 1
ATOM 5319 N N . LYS D 1 6 ? -11.748 43.993 -2.120 1.00 43.30 6 LYS D N 1
ATOM 5320 C CA . LYS D 1 6 ? -10.654 44.398 -2.966 1.00 42.71 6 LYS D CA 1
ATOM 5321 C C . LYS D 1 6 ? -9.432 43.704 -2.478 1.00 38.46 6 LYS D C 1
ATOM 5322 O O . LYS D 1 6 ? -9.285 43.459 -1.286 1.00 34.75 6 LYS D O 1
ATOM 5328 N N . PRO D 1 7 ? -8.539 43.361 -3.399 1.00 36.80 7 PRO D N 1
ATOM 5329 C CA . PRO D 1 7 ? -7.281 42.753 -2.981 1.00 35.06 7 PRO D CA 1
ATOM 5330 C C . PRO D 1 7 ? -6.393 43.865 -2.506 1.00 33.88 7 PRO D C 1
ATOM 5331 O O . PRO D 1 7 ? -6.193 44.829 -3.228 1.00 37.33 7 PRO D O 1
ATOM 5335 N N . ILE D 1 8 ? -5.870 43.747 -1.293 1.00 32.71 8 ILE D N 1
ATOM 5336 C CA . ILE D 1 8 ? -5.065 44.790 -0.702 1.00 30.39 8 ILE D CA 1
ATOM 5337 C C . ILE D 1 8 ? -3.763 44.211 -0.205 1.00 30.42 8 ILE D C 1
ATOM 5338 O O . ILE D 1 8 ? -3.765 43.318 0.658 1.00 30.52 8 ILE D O 1
ATOM 5343 N N . ILE D 1 9 ? -2.654 44.735 -0.733 1.00 30.78 9 ILE D N 1
ATOM 5344 C CA . ILE D 1 9 ? -1.308 44.283 -0.353 1.00 30.53 9 ILE D CA 1
ATOM 5345 C C . ILE D 1 9 ? -0.600 45.360 0.473 1.00 30.31 9 ILE D C 1
ATOM 5346 O O . ILE D 1 9 ? -0.511 46.528 0.063 1.00 30.28 9 ILE D O 1
ATOM 5351 N N . CYS D 1 10 ? -0.053 44.945 1.617 1.00 29.97 10 CYS D N 1
ATOM 5352 C CA . CYS D 1 10 ? 0.545 45.860 2.564 1.00 30.95 10 CYS D CA 1
ATOM 5353 C C . CYS D 1 10 ? 1.918 45.410 3.030 1.00 30.79 10 CYS D C 1
ATOM 5354 O O . CYS D 1 10 ? 2.019 44.628 3.972 1.00 31.39 10 CYS D O 1
ATOM 5357 N N . PRO D 1 11 ? 2.979 45.919 2.403 1.00 30.10 11 PRO D N 1
ATOM 5358 C CA . PRO D 1 11 ? 4.316 45.614 2.890 1.00 30.15 11 PRO D CA 1
ATOM 5359 C C . PRO D 1 11 ? 4.479 46.040 4.361 1.00 29.51 11 PRO D C 1
ATOM 5360 O O . PRO D 1 11 ? 4.003 47.111 4.752 1.00 28.24 11 PRO D O 1
ATOM 5364 N N . SER D 1 12 ? 5.117 45.191 5.158 1.00 29.53 12 SER D N 1
ATOM 5365 C CA . SER D 1 12 ? 5.341 45.456 6.569 1.00 32.29 12 SER D CA 1
ATOM 5366 C C . SER D 1 12 ? 6.683 46.163 6.771 1.00 33.98 12 SER D C 1
ATOM 5367 O O . SER D 1 12 ? 7.733 45.556 6.576 1.00 35.91 12 SER D O 1
ATOM 5370 N N . VAL D 1 13 ? 6.660 47.432 7.180 1.00 32.83 13 VAL D N 1
ATOM 5371 C CA . VAL D 1 13 ? 7.908 48.204 7.253 1.00 35.46 13 VAL D CA 1
ATOM 5372 C C . VAL D 1 13 ? 8.879 47.709 8.310 1.00 36.29 13 VAL D C 1
ATOM 5373 O O . VAL D 1 13 ? 10.078 48.001 8.240 1.00 35.36 13 VAL D O 1
ATOM 5377 N N . LEU D 1 14 ? 8.371 46.906 9.249 1.00 38.25 14 LEU D N 1
ATOM 5378 C CA . LEU D 1 14 ? 9.209 46.317 10.308 1.00 40.17 14 LEU D CA 1
ATOM 5379 C C . LEU D 1 14 ? 10.277 45.426 9.676 1.00 38.04 14 LEU D C 1
ATOM 5380 O O . LEU D 1 14 ? 11.346 45.228 10.248 1.00 38.28 14 LEU D O 1
ATOM 5385 N N . ALA D 1 15 ? 9.967 44.886 8.502 1.00 35.56 15 ALA D N 1
ATOM 5386 C CA . ALA D 1 15 ? 10.906 44.045 7.740 1.00 38.09 15 ALA D CA 1
ATOM 5387 C C . ALA D 1 15 ? 11.881 44.838 6.855 1.00 39.25 15 ALA D C 1
ATOM 5388 O O . ALA D 1 15 ? 12.741 44.255 6.226 1.00 43.88 15 ALA D O 1
ATOM 5390 N N . SER D 1 16 ? 11.762 46.162 6.824 1.00 38.90 16 SER D N 1
ATOM 5391 C CA . SER D 1 16 ? 12.617 46.985 5.978 1.00 38.61 16 SER D CA 1
ATOM 5392 C C . SER D 1 16 ? 13.889 47.373 6.697 1.00 38.99 16 SER D C 1
ATOM 5393 O O . SER D 1 16 ? 14.233 46.795 7.729 1.00 39.02 16 SER D O 1
ATOM 5396 N N . ASP D 1 17 ? 14.633 48.307 6.111 1.00 40.19 17 ASP D N 1
ATOM 5397 C CA . ASP D 1 17 ? 15.807 48.859 6.763 1.00 39.70 17 ASP D CA 1
ATOM 5398 C C . ASP D 1 17 ? 15.250 49.886 7.709 1.00 35.90 17 ASP D C 1
ATOM 5399 O O . ASP D 1 17 ? 14.854 50.963 7.316 1.00 32.66 17 ASP D O 1
ATOM 5404 N N . LEU D 1 18 ? 15.224 49.524 8.967 1.00 37.64 18 LEU D N 1
ATOM 5405 C CA . LEU D 1 18 ? 14.650 50.355 10.002 1.00 39.45 18 LEU D CA 1
ATOM 5406 C C . LEU D 1 18 ? 15.332 51.723 10.168 1.00 39.08 18 LEU D C 1
ATOM 5407 O O . LEU D 1 18 ? 14.731 52.620 10.716 1.00 40.47 18 LEU D O 1
ATOM 5412 N N . SER D 1 19 ? 16.552 51.880 9.674 1.00 39.38 19 SER D N 1
ATOM 5413 C CA . SER D 1 19 ? 17.247 53.162 9.771 1.00 41.81 19 SER D CA 1
ATOM 5414 C C . SER D 1 19 ? 17.066 54.010 8.479 1.00 41.66 19 SER D C 1
ATOM 5415 O O . SER D 1 19 ? 17.660 55.100 8.342 1.00 40.90 19 SER D O 1
ATOM 5418 N N . SER D 1 20 ? 16.236 53.514 7.554 1.00 38.06 20 SER D N 1
ATOM 5419 C CA . SER D 1 20 ? 15.901 54.244 6.326 1.00 37.57 20 SER D CA 1
ATOM 5420 C C . SER D 1 20 ? 14.462 53.907 5.936 1.00 35.20 20 SER D C 1
ATOM 5421 O O . SER D 1 20 ? 14.170 53.486 4.806 1.00 33.99 20 SER D O 1
ATOM 5424 N N . LEU D 1 21 ? 13.553 54.153 6.867 1.00 33.49 21 LEU D N 1
ATOM 5425 C CA . LEU D 1 21 ? 12.178 53.778 6.684 1.00 32.43 21 LEU D CA 1
ATOM 5426 C C . LEU D 1 21 ? 11.499 54.487 5.538 1.00 30.52 21 LEU D C 1
ATOM 5427 O O . LEU D 1 21 ? 10.803 53.858 4.780 1.00 30.49 21 LEU D O 1
ATOM 5432 N N . ALA D 1 22 ? 11.730 55.782 5.401 1.00 30.10 22 ALA D N 1
ATOM 5433 C CA . ALA D 1 22 ? 11.093 56.574 4.355 1.00 30.09 22 ALA D CA 1
ATOM 5434 C C . ALA D 1 22 ? 11.499 56.101 2.988 1.00 31.09 22 ALA D C 1
ATOM 5435 O O . ALA D 1 22 ? 10.666 55.996 2.090 1.00 31.14 22 ALA D O 1
ATOM 5437 N N A SER D 1 23 ? 12.789 55.830 2.840 0.70 31.96 23 SER D N 1
ATOM 5438 N N B SER D 1 23 ? 12.792 55.833 2.811 0.30 32.27 23 SER D N 1
ATOM 5439 C CA A SER D 1 23 ? 13.333 55.374 1.575 0.70 34.06 23 SER D CA 1
ATOM 5440 C CA B SER D 1 23 ? 13.305 55.362 1.523 0.30 34.25 23 SER D CA 1
ATOM 5441 C C A SER D 1 23 ? 12.727 54.043 1.154 0.70 33.62 23 SER D C 1
ATOM 5442 C C B SER D 1 23 ? 12.699 54.030 1.140 0.30 34.07 23 SER D C 1
ATOM 5443 O O A SER D 1 23 ? 12.330 53.872 0.006 0.70 33.79 23 SER D O 1
ATOM 5444 O O B SER D 1 23 ? 12.266 53.844 0.005 0.30 34.66 23 SER D O 1
ATOM 5449 N N . ASP D 1 24 ? 12.675 53.097 2.085 1.00 33.88 24 ASP D N 1
ATOM 5450 C CA . ASP D 1 24 ? 12.089 51.776 1.824 1.00 35.07 24 ASP D CA 1
ATOM 5451 C C . ASP D 1 24 ? 10.583 51.854 1.600 1.00 33.61 24 ASP D C 1
ATOM 5452 O O . ASP D 1 24 ? 10.035 51.175 0.730 1.00 34.49 24 ASP D O 1
ATOM 5457 N N . ALA D 1 25 ? 9.924 52.699 2.374 1.00 31.32 25 ALA D N 1
ATOM 5458 C CA . ALA D 1 25 ? 8.496 52.891 2.233 1.00 30.41 25 ALA D CA 1
ATOM 5459 C C . ALA D 1 25 ? 8.196 53.493 0.862 1.00 31.96 25 ALA D C 1
ATOM 5460 O O . ALA D 1 25 ? 7.263 53.071 0.193 1.00 30.18 25 ALA D O 1
ATOM 5462 N N . LYS D 1 26 ? 8.992 54.471 0.445 1.00 34.21 26 LYS D N 1
ATOM 5463 C CA . LYS D 1 26 ? 8.785 55.104 -0.853 1.00 37.68 26 LYS D CA 1
ATOM 5464 C C . LYS D 1 26 ? 8.990 54.077 -1.968 1.00 39.31 26 LYS D C 1
ATOM 5465 O O . LYS D 1 26 ? 8.271 54.093 -2.952 1.00 37.59 26 LYS D O 1
ATOM 5471 N N . ARG D 1 27 ? 9.953 53.176 -1.805 1.00 35.28 27 ARG D N 1
ATOM 5472 C CA . ARG D 1 27 ? 10.158 52.113 -2.816 1.00 40.14 27 ARG D CA 1
ATOM 5473 C C . ARG D 1 27 ? 8.880 51.252 -2.934 1.00 37.04 27 ARG D C 1
ATOM 5474 O O . ARG D 1 27 ? 8.510 50.859 -4.028 1.00 35.01 27 ARG D O 1
ATOM 5482 N N . MET D 1 28 ? 8.260 50.931 -1.793 1.00 32.97 28 MET D N 1
ATOM 5483 C CA . MET D 1 28 ? 7.037 50.128 -1.774 1.00 33.28 28 MET D CA 1
ATOM 5484 C C . MET D 1 28 ? 5.871 50.882 -2.399 1.00 34.33 28 MET D C 1
ATOM 5485 O O . MET D 1 28 ? 5.094 50.293 -3.146 1.00 35.09 28 MET D O 1
ATOM 5490 N N . VAL D 1 29 ? 5.767 52.179 -2.121 1.00 32.09 29 VAL D N 1
ATOM 5491 C CA . VAL D 1 29 ? 4.722 52.992 -2.717 1.00 33.68 29 VAL D CA 1
ATOM 5492 C C . VAL D 1 29 ? 4.934 53.038 -4.234 1.00 34.72 29 VAL D C 1
ATOM 5493 O O . VAL D 1 29 ? 3.989 52.892 -5.003 1.00 35.52 29 VAL D O 1
ATOM 5497 N N . ASP D 1 30 ? 6.172 53.223 -4.661 1.00 35.68 30 ASP D N 1
ATOM 5498 C CA . ASP D 1 30 ? 6.455 53.292 -6.080 1.00 39.28 30 ASP D CA 1
ATOM 5499 C C . ASP D 1 30 ? 6.232 51.929 -6.732 1.00 40.18 30 ASP D C 1
ATOM 5500 O O . ASP D 1 30 ? 5.912 51.870 -7.888 1.00 42.56 30 ASP D O 1
ATOM 5505 N N . ALA D 1 31 ? 6.423 50.839 -6.004 1.00 39.28 31 ALA D N 1
ATOM 5506 C CA . ALA D 1 31 ? 6.169 49.510 -6.567 1.00 40.51 31 ALA D CA 1
ATOM 5507 C C . ALA D 1 31 ? 4.661 49.170 -6.559 1.00 39.97 31 ALA D C 1
ATOM 5508 O O . ALA D 1 31 ? 4.278 48.038 -6.858 1.00 39.96 31 ALA D O 1
ATOM 5510 N N . GLY D 1 32 ? 3.819 50.134 -6.183 1.00 38.18 32 GLY D N 1
ATOM 5511 C CA . GLY D 1 32 ? 2.374 49.936 -6.228 1.00 37.43 32 GLY D CA 1
ATOM 5512 C C . GLY D 1 32 ? 1.733 49.244 -5.038 1.00 37.75 32 GLY D C 1
ATOM 5513 O O . GLY D 1 32 ? 0.761 48.507 -5.210 1.00 37.16 32 GLY D O 1
ATOM 5514 N N . CYS D 1 33 ? 2.229 49.475 -3.818 1.00 34.22 33 CYS D N 1
ATOM 5515 C CA . CYS D 1 33 ? 1.561 48.854 -2.686 1.00 32.10 33 CYS D CA 1
ATOM 5516 C C . CYS D 1 33 ? 0.215 49.552 -2.455 1.00 31.89 33 CYS D C 1
ATOM 5517 O O . CYS D 1 33 ? -0.004 50.675 -2.902 1.00 33.12 33 CYS D O 1
ATOM 5520 N N . ASP D 1 34 ? -0.706 48.865 -1.799 1.00 30.41 34 ASP D N 1
ATOM 5521 C CA . ASP D 1 34 ? -1.974 49.458 -1.451 1.00 30.03 34 ASP D CA 1
ATOM 5522 C C . ASP D 1 34 ? -1.840 50.146 -0.104 1.00 28.56 34 ASP D C 1
ATOM 5523 O O . ASP D 1 34 ? -2.177 51.290 0.030 1.00 30.05 34 ASP D O 1
ATOM 5528 N N . TRP D 1 35 ? -1.349 49.431 0.894 1.00 29.03 35 TRP D N 1
ATOM 5529 C CA . TRP D 1 35 ? -1.175 49.992 2.235 1.00 25.85 35 TRP D CA 1
ATOM 5530 C C . TRP D 1 35 ? 0.254 49.778 2.740 1.00 26.46 35 TRP D C 1
ATOM 5531 O O . TRP D 1 35 ? 1.003 48.959 2.186 1.00 28.23 35 TRP D O 1
ATOM 5542 N N . LEU D 1 36 ? 0.654 50.573 3.740 1.00 26.21 36 LEU D N 1
ATOM 5543 C CA . LEU D 1 36 ? 1.920 50.345 4.467 1.00 27.37 36 LEU D CA 1
ATOM 5544 C C . LEU D 1 36 ? 1.514 49.843 5.859 1.00 25.79 36 LEU D C 1
ATOM 5545 O O . LEU D 1 36 ? 0.724 50.493 6.565 1.00 25.92 36 LEU D O 1
ATOM 5550 N N . HIS D 1 37 ? 1.976 48.647 6.205 1.00 25.08 37 HIS D N 1
ATOM 5551 C CA . HIS D 1 37 ? 1.644 48.028 7.473 1.00 23.89 37 HIS D CA 1
ATOM 5552 C C . HIS D 1 37 ? 2.705 48.400 8.494 1.00 24.77 37 HIS D C 1
ATOM 5553 O O . HIS D 1 37 ? 3.902 48.151 8.286 1.00 23.95 37 HIS D O 1
ATOM 5560 N N . LEU D 1 38 ? 2.253 48.979 9.600 1.00 23.49 38 LEU D N 1
ATOM 5561 C CA . LEU D 1 38 ? 3.141 49.486 10.637 1.00 25.80 38 LEU D CA 1
ATOM 5562 C C . LEU D 1 38 ? 2.889 48.774 11.973 1.00 27.04 38 LEU D C 1
ATOM 5563 O O . LEU D 1 38 ? 1.901 49.062 12.671 1.00 27.11 38 LEU D O 1
ATOM 5568 N N . ASP D 1 39 ? 3.778 47.863 12.333 1.00 25.34 39 ASP D N 1
ATOM 5569 C CA . ASP D 1 39 ? 3.669 47.120 13.586 1.00 26.96 39 ASP D CA 1
ATOM 5570 C C . ASP D 1 39 ? 4.221 47.890 14.773 1.00 26.62 39 ASP D C 1
ATOM 5571 O O . ASP D 1 39 ? 5.425 48.129 14.841 1.00 29.18 39 ASP D O 1
ATOM 5576 N N . ILE D 1 40 ? 3.350 48.205 15.723 1.00 25.26 40 ILE D N 1
ATOM 5577 C CA . ILE D 1 40 ? 3.698 48.950 16.902 1.00 24.40 40 ILE D CA 1
ATOM 5578 C C . ILE D 1 40 ? 3.768 47.941 18.083 1.00 25.96 40 ILE D C 1
ATOM 5579 O O . ILE D 1 40 ? 2.780 47.288 18.443 1.00 26.05 40 ILE D O 1
ATOM 5584 N N . MET D 1 41 ? 4.940 47.830 18.682 1.00 26.02 41 MET D N 1
ATOM 5585 C CA . MET D 1 41 ? 5.184 46.856 19.743 1.00 27.95 41 MET D CA 1
ATOM 5586 C C . MET D 1 41 ? 5.756 47.582 20.952 1.00 27.72 41 MET D C 1
ATOM 5587 O O . MET D 1 41 ? 6.684 48.362 20.805 1.00 26.12 41 MET D O 1
ATOM 5592 N N . ASP D 1 42 ? 5.177 47.335 22.135 1.00 28.04 42 ASP D N 1
ATOM 5593 C CA . ASP D 1 42 ? 5.568 48.056 23.342 1.00 28.03 42 ASP D CA 1
ATOM 5594 C C . ASP D 1 42 ? 6.451 47.283 24.313 1.00 30.84 42 ASP D C 1
ATOM 5595 O O . ASP D 1 42 ? 6.714 47.761 25.396 1.00 29.81 42 ASP D O 1
ATOM 5600 N N . GLY D 1 43 ? 6.897 46.096 23.930 1.00 30.14 43 GLY D N 1
ATOM 5601 C CA . GLY D 1 43 ? 7.754 45.311 24.793 1.00 32.64 43 GLY D CA 1
ATOM 5602 C C . GLY D 1 43 ? 7.082 44.682 26.014 1.00 33.27 43 GLY D C 1
ATOM 5603 O O . GLY D 1 43 ? 7.760 44.125 26.853 1.00 34.14 43 GLY D O 1
ATOM 5604 N N . HIS D 1 44 ? 5.762 44.788 26.110 1.00 31.84 44 HIS D N 1
ATOM 5605 C CA . HIS D 1 44 ? 4.984 44.204 27.207 1.00 31.76 44 HIS D CA 1
ATOM 5606 C C . HIS D 1 44 ? 3.9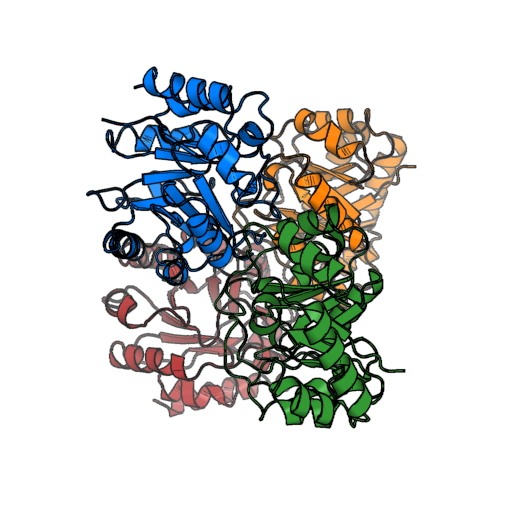93 43.218 26.619 1.00 31.98 44 HIS D C 1
ATOM 5607 O O . HIS D 1 44 ? 3.976 42.057 26.993 1.00 32.14 44 HIS D O 1
ATOM 5614 N N . PHE D 1 45 ? 3.157 43.690 25.690 1.00 32.48 45 PHE D N 1
ATOM 5615 C CA . PHE D 1 45 ? 2.164 42.814 25.057 1.00 32.33 45 PHE D CA 1
ATOM 5616 C C . PHE D 1 45 ? 2.865 41.745 24.217 1.00 31.61 45 PHE D C 1
ATOM 5617 O O . PHE D 1 45 ? 2.381 40.656 24.095 1.00 30.17 45 PHE D O 1
ATOM 5625 N N . VAL D 1 46 ? 3.997 42.104 23.625 1.00 31.46 46 VAL D N 1
ATOM 5626 C CA . VAL D 1 46 ? 4.855 41.168 22.882 1.00 33.02 46 VAL D CA 1
ATOM 5627 C C . VAL D 1 46 ? 6.244 41.524 23.351 1.00 33.01 46 VAL D C 1
ATOM 5628 O O . VAL D 1 46 ? 6.454 42.647 23.800 1.00 33.40 46 VAL D O 1
ATOM 5632 N N . PRO D 1 47 ? 7.190 40.581 23.272 1.00 36.59 47 PRO D N 1
ATOM 5633 C CA . PRO D 1 47 ? 8.544 40.811 23.795 1.00 38.07 47 PRO D CA 1
ATOM 5634 C C . PRO D 1 47 ? 9.497 41.580 22.858 1.00 38.76 47 PRO D C 1
ATOM 5635 O O . PRO D 1 47 ? 10.643 41.237 22.703 1.00 43.76 47 PRO D O 1
ATOM 5639 N N . ASN D 1 48 ? 9.019 42.639 22.260 1.00 37.48 48 ASN D N 1
ATOM 5640 C CA . ASN D 1 48 ? 9.872 43.434 21.424 1.00 37.80 48 ASN D CA 1
ATOM 5641 C C . ASN D 1 48 ? 9.295 44.836 21.395 1.00 31.64 48 ASN D C 1
ATOM 5642 O O . ASN D 1 48 ? 8.110 45.034 21.681 1.00 29.85 48 ASN D O 1
ATOM 5647 N N . ILE D 1 49 ? 10.150 45.790 21.092 1.00 29.56 49 ILE D N 1
ATOM 5648 C CA . ILE D 1 49 ? 9.780 47.193 20.905 1.00 28.57 49 ILE D CA 1
ATOM 5649 C C . ILE D 1 49 ? 10.144 47.505 19.455 1.00 29.54 49 ILE D C 1
ATOM 5650 O O . ILE D 1 49 ? 11.274 47.245 19.037 1.00 27.96 49 ILE D O 1
ATOM 5655 N N . SER D 1 50 ? 9.190 48.039 18.687 1.00 28.48 50 SER D N 1
ATOM 5656 C CA . SER D 1 50 ? 9.455 48.390 17.283 1.00 26.55 50 SER D CA 1
ATOM 5657 C C . SER D 1 50 ? 9.713 49.911 17.100 1.00 26.74 50 SER D C 1
ATOM 5658 O O . SER D 1 50 ? 10.860 50.350 17.023 1.00 26.92 50 SER D O 1
ATOM 5661 N N . PHE D 1 51 ? 8.642 50.687 17.011 1.00 26.22 51 PHE D N 1
ATOM 5662 C CA . PHE D 1 51 ? 8.694 52.138 16.866 1.00 26.00 51 PHE D CA 1
ATOM 5663 C C . PHE D 1 51 ? 7.327 52.673 17.258 1.00 26.79 51 PHE D C 1
ATOM 5664 O O . PHE D 1 51 ? 6.379 51.897 17.446 1.00 25.17 51 PHE D O 1
ATOM 5672 N N . GLY D 1 52 ? 7.235 53.984 17.420 1.00 26.13 52 GLY D N 1
ATOM 5673 C CA . GLY D 1 52 ? 6.013 54.610 17.869 1.00 28.15 52 GLY D CA 1
ATOM 5674 C C . GLY D 1 52 ? 5.448 55.673 16.945 1.00 27.63 52 GLY D C 1
ATOM 5675 O O . GLY D 1 52 ? 5.752 55.705 15.742 1.00 27.26 52 GLY D O 1
ATOM 5676 N N . PRO D 1 53 ? 4.616 56.541 17.502 1.00 25.91 53 PRO D N 1
ATOM 5677 C CA . PRO D 1 53 ? 3.950 57.607 16.743 1.00 26.85 53 PRO D CA 1
ATOM 5678 C C . PRO D 1 53 ? 4.900 58.514 15.989 1.00 28.17 53 PRO D C 1
ATOM 5679 O O . PRO D 1 53 ? 4.594 58.908 14.870 1.00 27.79 53 PRO D O 1
ATOM 5683 N N . GLY D 1 54 ? 6.043 58.826 16.585 1.00 27.88 54 GLY D N 1
ATOM 5684 C CA . GLY D 1 54 ? 7.041 59.694 15.980 1.00 28.58 54 GLY D CA 1
ATOM 5685 C C . GLY D 1 54 ? 7.503 59.190 14.622 1.00 31.31 54 GLY D C 1
ATOM 5686 O O . GLY D 1 54 ? 7.630 59.961 13.669 1.00 28.50 54 GLY D O 1
ATOM 5687 N N . VAL D 1 55 ? 7.724 57.889 14.510 1.00 31.80 55 VAL D N 1
ATOM 5688 C CA . VAL D 1 55 ? 8.132 57.307 13.245 1.00 30.76 55 VAL D CA 1
ATOM 5689 C C . VAL D 1 55 ? 7.032 57.422 12.192 1.00 30.66 55 VAL D C 1
ATOM 5690 O O . VAL D 1 55 ? 7.297 57.752 11.029 1.00 28.54 55 VAL D O 1
ATOM 5694 N N . VAL D 1 56 ? 5.806 57.153 12.593 1.00 27.66 56 VAL D N 1
ATOM 5695 C CA . VAL D 1 56 ? 4.680 57.216 11.671 1.00 27.68 56 VAL D CA 1
ATOM 5696 C C . VAL D 1 56 ? 4.467 58.636 11.191 1.00 27.54 56 VAL D C 1
ATOM 5697 O O . VAL D 1 56 ? 4.244 58.878 10.005 1.00 24.43 56 VAL D O 1
ATOM 5701 N N . LYS D 1 57 ? 4.556 59.588 12.114 1.00 26.63 57 LYS D N 1
ATOM 5702 C CA . LYS D 1 57 ? 4.425 60.992 11.747 1.00 29.31 57 LYS D CA 1
ATOM 5703 C C . LYS D 1 57 ? 5.510 61.460 10.776 1.00 29.70 57 LYS D C 1
ATOM 5704 O O . LYS D 1 57 ? 5.243 62.227 9.819 1.00 29.26 57 LYS D O 1
ATOM 5710 N N . ALA D 1 58 ? 6.729 60.995 10.994 1.00 29.74 58 ALA D N 1
ATOM 5711 C CA . ALA D 1 58 ? 7.830 61.349 10.112 1.00 30.07 58 ALA D CA 1
ATOM 5712 C C . ALA D 1 58 ? 7.580 60.730 8.751 1.00 29.23 58 ALA D C 1
ATOM 5713 O O . ALA D 1 58 ? 7.808 61.359 7.702 1.00 28.82 58 ALA D O 1
ATOM 5715 N N . LEU D 1 59 ? 7.074 59.504 8.729 1.00 28.15 59 LEU D N 1
ATOM 5716 C CA . LEU D 1 59 ? 6.758 58.892 7.431 1.00 30.04 59 LEU D CA 1
ATOM 5717 C C . LEU D 1 59 ? 5.680 59.660 6.662 1.00 30.60 59 LEU D C 1
ATOM 5718 O O . LEU D 1 59 ? 5.794 59.857 5.441 1.00 30.33 59 LEU D O 1
ATOM 5723 N N . ARG D 1 60 ? 4.624 60.055 7.372 1.00 28.42 60 ARG D N 1
ATOM 5724 C CA . ARG D 1 60 ? 3.523 60.804 6.765 1.00 29.48 60 ARG D CA 1
ATOM 5725 C C . ARG D 1 60 ? 4.074 62.064 6.111 1.00 32.21 60 ARG D C 1
ATOM 5726 O O . ARG D 1 60 ? 3.652 62.422 5.028 1.00 32.27 60 ARG D O 1
ATOM 5734 N N . GLY D 1 61 ? 5.054 62.697 6.755 1.00 32.23 61 GLY D N 1
ATOM 5735 C CA . GLY D 1 61 ? 5.701 63.896 6.203 1.00 33.80 61 GLY D CA 1
ATOM 5736 C C . GLY D 1 61 ? 6.322 63.653 4.833 1.00 36.50 61 GLY D C 1
ATOM 5737 O O . GLY D 1 61 ? 6.325 64.523 3.975 1.00 35.35 61 GLY D O 1
ATOM 5738 N N . HIS D 1 62 ? 6.847 62.460 4.613 1.00 35.72 62 HIS D N 1
ATOM 5739 C CA . HIS D 1 62 ? 7.458 62.121 3.314 1.00 34.95 62 HIS D CA 1
ATOM 5740 C C . HIS D 1 62 ? 6.473 61.515 2.323 1.00 35.05 62 HIS D C 1
ATOM 5741 O O . HIS D 1 62 ? 6.680 61.613 1.119 1.00 33.91 62 HIS D O 1
ATOM 5748 N N . LEU D 1 63 ? 5.421 60.870 2.825 1.00 32.41 63 LEU D N 1
ATOM 5749 C CA . LEU D 1 63 ? 4.465 60.149 1.978 1.00 32.81 63 LEU D CA 1
ATOM 5750 C C . LEU D 1 63 ? 3.036 60.601 2.264 1.00 34.41 63 LEU D C 1
ATOM 5751 O O . LEU D 1 63 ? 2.273 59.931 2.963 1.00 32.72 63 LEU D O 1
ATOM 5756 N N . LYS D 1 64 ? 2.684 61.725 1.671 1.00 36.04 64 LYS D N 1
ATOM 5757 C CA . LYS D 1 64 ? 1.431 62.385 1.928 1.00 40.11 64 LYS D CA 1
ATOM 5758 C C . LYS D 1 64 ? 0.153 61.631 1.607 1.00 37.49 64 LYS D C 1
ATOM 5759 O O . LYS D 1 64 ? -0.860 61.868 2.256 1.00 36.84 64 LYS D O 1
ATOM 5765 N N A SER D 1 65 ? 0.181 60.744 0.624 0.50 35.30 65 SER D N 1
ATOM 5766 N N B SER D 1 65 ? 0.177 60.766 0.598 0.50 35.38 65 SER D N 1
ATOM 5767 C CA A SER D 1 65 ? -1.041 60.070 0.222 0.50 35.34 65 SER D CA 1
ATOM 5768 C CA B SER D 1 65 ? -1.038 60.070 0.195 0.50 35.46 65 SER D CA 1
ATOM 5769 C C A SER D 1 65 ? -1.103 58.598 0.578 0.50 35.22 65 SER D C 1
ATOM 5770 C C B SER D 1 65 ? -0.994 58.557 0.345 0.50 35.17 65 SER D C 1
ATOM 5771 O O A SER D 1 65 ? -2.166 57.989 0.467 0.50 33.83 65 SER D O 1
ATOM 5772 O O B SER D 1 65 ? -1.849 57.870 -0.191 0.50 33.80 65 SER D O 1
ATOM 5777 N N . ALA D 1 66 ? 0.009 58.028 1.034 1.00 32.57 66 ALA D N 1
ATOM 5778 C CA . ALA D 1 66 ? 0.032 56.605 1.318 1.00 32.25 66 ALA D CA 1
ATOM 5779 C C . ALA D 1 66 ? -0.994 56.259 2.428 1.00 30.44 66 ALA D C 1
ATOM 5780 O O . ALA D 1 66 ? -1.343 57.095 3.277 1.00 30.41 66 ALA D O 1
ATOM 5782 N N . PHE D 1 67 ? -1.483 55.031 2.407 1.00 27.85 67 PHE D N 1
ATOM 5783 C CA . PHE D 1 67 ? -2.443 54.569 3.389 1.00 27.04 67 PHE D CA 1
ATOM 5784 C C . PHE D 1 67 ? -1.660 53.863 4.479 1.00 25.30 67 PHE D C 1
ATOM 5785 O O . PHE D 1 67 ? -0.964 52.875 4.213 1.00 25.88 67 PHE D O 1
ATOM 5793 N N . PHE D 1 68 ? -1.764 54.370 5.696 1.00 23.74 68 PHE D N 1
ATOM 5794 C CA . PHE D 1 68 ? -1.041 53.828 6.852 1.00 23.84 68 PHE D CA 1
ATOM 5795 C C . PHE D 1 68 ? -1.951 52.908 7.663 1.00 24.66 68 PHE D C 1
ATOM 5796 O O . PHE D 1 68 ? -2.955 53.348 8.220 1.00 24.21 68 PHE D O 1
ATOM 5804 N N . ASP D 1 69 ? -1.552 51.643 7.732 1.00 23.95 69 ASP D N 1
ATOM 5805 C CA . ASP D 1 69 ? -2.255 50.567 8.444 1.00 22.89 69 ASP D CA 1
ATOM 5806 C C . ASP D 1 69 ? -1.454 50.276 9.704 1.00 22.51 69 ASP D C 1
ATOM 5807 O O . ASP D 1 69 ? -0.418 49.626 9.655 1.00 23.46 69 ASP D O 1
ATOM 5812 N N . VAL D 1 70 ? -1.919 50.800 10.834 1.00 22.27 70 VAL D N 1
ATOM 5813 C CA . VAL D 1 70 ? -1.227 50.661 12.084 1.00 21.85 70 VAL D CA 1
ATOM 5814 C C . VAL D 1 70 ? -1.765 49.501 12.895 1.00 22.95 70 VAL D C 1
ATOM 5815 O O . VAL D 1 70 ? -2.958 49.457 13.217 1.00 22.68 70 VAL D O 1
ATOM 5819 N N . HIS D 1 71 ? -0.858 48.600 13.267 1.00 21.56 71 HIS D N 1
ATOM 5820 C CA . HIS D 1 71 ? -1.187 47.406 14.037 1.00 22.39 71 HIS D CA 1
ATOM 5821 C C . HIS D 1 71 ? -0.588 47.548 15.427 1.00 22.21 71 HIS D C 1
ATOM 5822 O O . HIS D 1 71 ? 0.640 47.511 15.608 1.00 23.77 71 HIS D O 1
ATOM 5829 N N . LEU D 1 72 ? -1.470 47.721 16.398 1.00 22.19 72 LEU D N 1
ATOM 5830 C CA . LEU D 1 72 ? -1.068 47.906 17.805 1.00 23.40 72 LEU D CA 1
ATOM 5831 C C . LEU D 1 72 ? -0.889 46.583 18.587 1.00 23.01 72 LEU D C 1
ATOM 5832 O O . LEU D 1 72 ? -1.858 45.924 18.962 1.00 25.85 72 LEU D O 1
ATOM 5837 N N . MET D 1 73 ? 0.360 46.196 18.798 1.00 23.99 73 MET D N 1
ATOM 5838 C CA . MET D 1 73 ? 0.695 45.057 19.609 1.00 25.56 73 MET D CA 1
ATOM 5839 C C . MET D 1 73 ? 1.191 45.654 20.930 1.00 24.75 73 MET D C 1
ATOM 5840 O O . MET D 1 73 ? 2.392 45.631 21.250 1.00 23.79 73 MET D O 1
ATOM 5845 N N . VAL D 1 74 ? 0.247 46.243 21.648 1.00 24.36 74 VAL D N 1
ATOM 5846 C CA . VAL D 1 74 ? 0.515 46.953 22.893 1.00 26.33 74 VAL D CA 1
ATOM 5847 C C . VAL D 1 74 ? -0.492 46.553 23.962 1.00 27.67 74 VAL D C 1
ATOM 5848 O O . VAL D 1 74 ? -1.558 46.030 23.649 1.00 27.66 74 VAL D O 1
ATOM 5852 N N . SER D 1 75 ? -0.148 46.809 25.220 1.00 27.44 75 SER D N 1
ATOM 5853 C CA . SER D 1 75 ? -0.983 46.426 26.340 1.00 29.23 75 SER D CA 1
ATOM 5854 C C . SER D 1 75 ? -2.225 47.276 26.490 1.00 29.48 75 SER D C 1
ATOM 5855 O O . SER D 1 75 ? -3.249 46.769 26.901 1.00 27.14 75 SER D O 1
ATOM 5858 N N A GLU D 1 76 ? -2.123 48.560 26.157 0.50 27.25 76 GLU D N 1
ATOM 5859 N N B GLU D 1 76 ? -2.145 48.497 26.048 0.50 28.04 76 GLU D N 1
ATOM 5860 C CA A GLU D 1 76 ? -3.222 49.482 26.372 0.50 28.90 76 GLU D CA 1
ATOM 5861 C CA B GLU D 1 76 ? -3.164 49.423 26.352 0.50 30.80 76 GLU D CA 1
ATOM 5862 C C A GLU D 1 76 ? -3.490 50.281 25.123 0.50 26.04 76 GLU D C 1
ATOM 5863 C C B GLU D 1 76 ? -3.512 50.277 25.137 0.50 26.91 76 GLU D C 1
ATOM 5864 O O A GLU D 1 76 ? -3.126 51.445 25.048 0.50 24.98 76 GLU D O 1
ATOM 5865 O O B GLU D 1 76 ? -3.195 51.407 25.101 0.50 25.72 76 GLU D O 1
ATOM 5876 N N . PRO D 1 77 ? -4.153 49.666 24.141 1.00 24.99 77 PRO D N 1
ATOM 5877 C CA . PRO D 1 77 ? -4.403 50.355 22.878 1.00 24.74 77 PRO D CA 1
ATOM 5878 C C . PRO D 1 77 ? -5.124 51.693 23.014 1.00 24.43 77 PRO D C 1
ATOM 5879 O O . PRO D 1 77 ? -4.888 52.578 22.213 1.00 24.38 77 PRO D O 1
ATOM 5883 N N . GLU D 1 78 ? -5.946 51.857 24.047 1.00 25.78 78 GLU D N 1
ATOM 5884 C CA . GLU D 1 78 ? -6.689 53.084 24.255 1.00 29.86 78 GLU D CA 1
ATOM 5885 C C . GLU D 1 78 ? -5.792 54.311 24.295 1.00 29.12 78 GLU D C 1
ATOM 5886 O O . GLU D 1 78 ? -6.163 55.381 23.816 1.00 27.42 78 GLU D O 1
ATOM 5892 N N . LYS D 1 79 ? -4.617 54.174 24.875 1.00 27.91 79 LYS D N 1
ATOM 5893 C CA . LYS D 1 79 ? -3.786 55.353 24.988 1.00 32.21 79 LYS D CA 1
ATOM 5894 C C . LYS D 1 79 ? -3.008 55.681 23.733 1.00 29.29 79 LYS D C 1
ATOM 5895 O O . LYS D 1 79 ? -2.354 56.695 23.695 1.00 30.23 79 LYS D O 1
ATOM 5901 N N . TRP D 1 80 ? -3.143 54.873 22.688 1.00 25.85 80 TRP D N 1
ATOM 5902 C CA . TRP D 1 80 ? -2.387 55.102 21.454 1.00 24.76 80 TRP D CA 1
ATOM 5903 C C . TRP D 1 80 ? -3.236 55.581 20.308 1.00 24.35 80 TRP D C 1
ATOM 5904 O O . TRP D 1 80 ? -2.695 55.937 19.253 1.00 25.55 80 TRP D O 1
ATOM 5915 N N . ILE D 1 81 ? -4.549 55.640 20.500 1.00 24.71 81 ILE D N 1
ATOM 5916 C CA . ILE D 1 81 ? -5.420 56.079 19.415 1.00 25.96 81 ILE D CA 1
ATOM 5917 C C . ILE D 1 81 ? -5.145 57.527 18.999 1.00 27.09 81 ILE D C 1
ATOM 5918 O O . ILE D 1 81 ? -4.921 57.807 17.825 1.00 24.91 81 ILE D O 1
ATOM 5923 N N . GLN D 1 82 ? -5.135 58.447 19.949 1.00 27.21 82 GLN D N 1
ATOM 5924 C CA . GLN D 1 82 ? -4.885 59.833 19.591 1.00 31.17 82 GLN D CA 1
ATOM 5925 C C . GLN D 1 82 ? -3.484 60.079 18.988 1.00 30.16 82 GLN D C 1
ATOM 5926 O O . GLN D 1 82 ? -3.344 60.785 17.998 1.00 30.19 82 GLN D O 1
ATOM 5932 N N . PRO D 1 83 ? -2.443 59.532 19.603 1.00 28.57 83 PRO D N 1
ATOM 5933 C CA . PRO D 1 83 ? -1.119 59.725 19.028 1.00 28.41 83 PRO D CA 1
ATOM 5934 C C . PRO D 1 83 ? -1.008 59.198 17.590 1.00 25.22 83 PRO D C 1
ATOM 5935 O O . PRO D 1 83 ? -0.472 59.878 16.723 1.00 26.99 83 PRO D O 1
ATOM 5939 N N . PHE D 1 84 ? -1.503 57.996 17.333 1.00 25.26 84 PHE D N 1
ATOM 5940 C CA . PHE D 1 84 ? -1.443 57.449 15.965 1.00 23.71 84 PHE D CA 1
ATOM 5941 C C . PHE D 1 84 ? -2.402 58.137 14.978 1.00 24.70 84 PHE D C 1
ATOM 5942 O O . PHE D 1 84 ? -2.076 58.285 13.786 1.00 24.27 84 PHE D O 1
ATOM 5950 N N . ALA D 1 85 ? -3.550 58.586 15.463 1.00 25.46 85 ALA D N 1
ATOM 5951 C CA . ALA D 1 85 ? -4.462 59.354 14.611 1.00 28.86 85 ALA D CA 1
ATOM 5952 C C . ALA D 1 85 ? -3.793 60.648 14.209 1.00 29.05 85 ALA D C 1
ATOM 5953 O O . ALA D 1 85 ? -3.797 61.030 13.020 1.00 29.66 85 ALA D O 1
ATOM 5955 N N . ASP D 1 86 ? -3.165 61.300 15.171 1.00 29.45 86 ASP D N 1
ATOM 5956 C CA . ASP D 1 86 ? -2.460 62.568 14.884 1.00 31.03 86 ASP D CA 1
ATOM 5957 C C . ASP D 1 86 ? -1.227 62.326 14.012 1.00 31.05 86 ASP D C 1
ATOM 5958 O O . ASP D 1 86 ? -0.847 63.173 13.223 1.00 29.59 86 ASP D O 1
ATOM 5963 N N . ALA D 1 87 ? -0.604 61.161 14.128 1.00 29.18 87 ALA D N 1
ATOM 5964 C CA . ALA D 1 87 ? 0.556 60.850 13.278 1.00 29.43 87 ALA D CA 1
ATOM 5965 C C . ALA D 1 87 ? 0.155 60.535 11.833 1.00 31.78 87 ALA D C 1
ATOM 5966 O O . ALA D 1 87 ? 1.014 60.499 10.956 1.00 35.50 87 ALA D O 1
ATOM 5968 N N . GLY D 1 88 ? -1.128 60.271 11.599 1.00 29.21 88 GLY D N 1
ATOM 5969 C CA . GLY D 1 88 ? -1.633 60.039 10.248 1.00 30.56 88 GLY D CA 1
ATOM 5970 C C . GLY D 1 88 ? -2.147 58.657 9.889 1.00 27.14 88 GLY D C 1
ATOM 5971 O O . GLY D 1 88 ? -2.313 58.351 8.719 1.00 27.86 88 GLY D O 1
ATOM 5972 N N . ALA D 1 89 ? -2.422 57.822 10.876 1.00 24.61 89 ALA D N 1
ATOM 5973 C CA . ALA D 1 89 ? -2.963 56.483 10.599 1.00 22.75 89 ALA D CA 1
ATOM 5974 C C . ALA D 1 89 ? -4.288 56.562 9.838 1.00 23.68 89 ALA D C 1
ATOM 5975 O O . ALA D 1 89 ? -5.102 57.411 10.142 1.00 24.88 89 ALA D O 1
ATOM 5977 N N . ASN D 1 90 ? -4.476 55.672 8.858 1.00 21.86 90 ASN D N 1
ATOM 5978 C CA . ASN D 1 90 ? -5.720 55.538 8.114 1.00 23.71 90 ASN D CA 1
ATOM 5979 C C . ASN D 1 90 ? -6.552 54.338 8.611 1.00 22.11 90 ASN D C 1
ATOM 5980 O O . ASN D 1 90 ? -7.780 54.273 8.399 1.00 22.73 90 ASN D O 1
ATOM 5985 N N . SER D 1 91 ? -5.883 53.413 9.291 1.00 22.17 91 SER D N 1
ATOM 5986 C CA . SER D 1 91 ? -6.521 52.267 9.858 1.00 21.67 91 SER D CA 1
ATOM 5987 C C . SER D 1 91 ? -5.741 51.947 11.110 1.00 22.57 91 SER D C 1
ATOM 5988 O O . SER D 1 91 ? -4.508 52.072 11.126 1.00 19.89 91 SER D O 1
ATOM 5991 N N . ILE D 1 92 ? -6.454 51.563 12.167 1.00 21.21 92 ILE D N 1
ATOM 5992 C CA . ILE D 1 92 ? -5.802 51.164 13.398 1.00 21.37 92 ILE D CA 1
ATOM 5993 C C . ILE D 1 92 ? -6.375 49.829 13.843 1.00 20.96 92 ILE D C 1
ATOM 5994 O O . ILE D 1 92 ? -7.587 49.696 13.996 1.00 20.93 92 ILE D O 1
ATOM 5999 N N . THR D 1 93 ? -5.504 48.844 14.001 1.00 20.54 93 THR D N 1
ATOM 6000 C CA . THR D 1 93 ? -5.896 47.522 14.438 1.00 20.81 93 THR D CA 1
ATOM 6001 C C . THR D 1 93 ? -5.422 47.284 15.854 1.00 21.54 93 THR D C 1
ATOM 6002 O O . THR D 1 93 ? -4.276 47.570 16.166 1.00 22.79 93 THR D O 1
ATOM 6006 N N . PHE D 1 94 ? -6.306 46.813 16.727 1.00 21.66 94 PHE D N 1
ATOM 6007 C CA . PHE D 1 94 ? -5.903 46.454 18.070 1.00 20.98 94 PHE D CA 1
ATOM 6008 C C . PHE D 1 94 ? -6.256 45.025 18.370 1.00 22.67 94 PHE D C 1
ATOM 6009 O O . PHE D 1 94 ? -7.123 44.437 17.723 1.00 23.19 94 PHE D O 1
ATOM 6017 N N . HIS D 1 95 ? -5.581 44.458 19.358 1.00 23.62 95 HIS D N 1
ATOM 6018 C CA . HIS D 1 95 ? -5.837 43.094 19.740 1.00 23.09 95 HIS D CA 1
ATOM 6019 C C . HIS D 1 95 ? -6.965 42.848 20.731 1.00 24.44 95 HIS D C 1
ATOM 6020 O O . HIS D 1 95 ? -7.094 43.530 21.751 1.00 25.97 95 HIS D O 1
ATOM 6027 N N . TRP D 1 96 ? -7.759 41.828 20.440 1.00 24.30 96 TRP D N 1
ATOM 6028 C CA . TRP D 1 96 ? -8.806 41.350 21.330 1.00 25.41 96 TRP D CA 1
ATOM 6029 C C . TRP D 1 96 ? -8.200 41.080 22.716 1.00 26.55 96 TRP D C 1
ATOM 6030 O O . TRP D 1 96 ? -8.788 41.422 23.730 1.00 27.11 96 TRP D O 1
ATOM 6041 N N . GLU D 1 97 ? -7.029 40.456 22.729 1.00 26.46 97 GLU D N 1
ATOM 6042 C CA . GLU D 1 97 ? -6.351 40.102 23.961 1.00 28.74 97 GLU D CA 1
ATOM 6043 C C . GLU D 1 97 ? -5.865 41.334 24.756 1.00 27.72 97 GLU D C 1
ATOM 6044 O O . GLU D 1 97 ? -5.616 41.234 25.938 1.00 29.35 97 GLU D O 1
ATOM 6050 N N . SER D 1 98 ? -5.749 42.486 24.102 1.00 25.21 98 SER D N 1
ATOM 6051 C CA . SER D 1 98 ? -5.315 43.722 24.758 1.00 25.96 98 SER D CA 1
ATOM 6052 C C . SER D 1 98 ? -6.450 44.426 25.454 1.00 26.77 98 SER D C 1
ATOM 6053 O O . SER D 1 98 ? -6.199 45.370 26.224 1.00 27.98 98 SER D O 1
ATOM 6056 N N . VAL D 1 99 ? -7.691 44.036 25.166 1.00 25.80 99 VAL D N 1
ATOM 6057 C CA . VAL D 1 99 ? -8.843 44.674 25.825 1.00 25.76 99 VAL D CA 1
ATOM 6058 C C . VAL D 1 99 ? -9.632 43.680 26.676 1.00 26.61 99 VAL D C 1
ATOM 6059 O O . VAL D 1 99 ? -10.859 43.732 26.749 1.00 28.24 99 VAL D O 1
ATOM 6063 N N . GLY D 1 100 ? -8.901 42.780 27.312 1.00 28.17 100 GLY D N 1
ATOM 6064 C CA . GLY D 1 100 ? -9.457 41.804 28.250 1.00 28.61 100 GLY D CA 1
ATOM 6065 C C . GLY D 1 100 ? -10.426 40.819 27.640 1.00 27.94 100 GLY D C 1
ATOM 6066 O O . GLY D 1 100 ? -11.236 40.235 28.353 1.00 27.23 100 GLY D O 1
ATOM 6067 N N . GLY D 1 101 ? -10.339 40.618 26.324 1.00 26.89 101 GLY D N 1
ATOM 6068 C CA . GLY D 1 101 ? -11.282 39.733 25.665 1.00 28.16 101 GLY D CA 1
ATOM 6069 C C . GLY D 1 101 ? -12.695 40.172 25.966 1.00 29.96 101 GLY D C 1
ATOM 6070 O O . GLY D 1 101 ? -13.612 39.342 26.060 1.00 29.13 101 GLY D O 1
ATOM 6071 N N . ASP D 1 102 ? -12.868 41.493 26.114 1.00 29.92 102 ASP D N 1
ATOM 6072 C CA . ASP D 1 102 ? -14.152 42.084 26.487 1.00 30.99 102 ASP D CA 1
ATOM 6073 C C . ASP D 1 102 ? -14.856 42.745 25.292 1.00 30.88 102 ASP D C 1
ATOM 6074 O O . ASP D 1 102 ? -14.381 43.747 24.732 1.00 27.33 102 ASP D O 1
ATOM 6079 N N . LEU D 1 103 ? -15.997 42.173 24.922 1.00 28.33 103 LEU D N 1
ATOM 6080 C CA . LEU D 1 103 ? -16.784 42.647 23.804 1.00 31.66 103 LEU D CA 1
ATOM 6081 C C . LEU D 1 103 ? -17.155 44.136 23.876 1.00 30.38 103 LEU D C 1
ATOM 6082 O O . LEU D 1 103 ? -16.937 44.860 22.913 1.00 29.38 103 LEU D O 1
ATOM 6087 N N A GLN D 1 104 ? -17.653 44.588 25.018 0.60 31.44 104 GLN D N 1
ATOM 6088 N N B GLN D 1 104 ? -17.711 44.571 25.017 0.40 29.45 104 GLN D N 1
ATOM 6089 C CA A GLN D 1 104 ? -18.040 45.994 25.143 0.60 33.42 104 GLN D CA 1
ATOM 6090 C CA B GLN D 1 104 ? -18.144 45.978 25.223 0.40 29.51 104 GLN D CA 1
ATOM 6091 C C A GLN D 1 104 ? -16.812 46.952 25.039 0.60 30.19 104 GLN D C 1
ATOM 6092 C C B GLN D 1 104 ? -16.958 46.943 25.001 0.40 27.31 104 GLN D C 1
ATOM 6093 O O A GLN D 1 104 ? -16.886 48.036 24.435 0.60 28.28 104 GLN D O 1
ATOM 6094 O O B GLN D 1 104 ? -17.062 47.947 24.292 0.40 26.76 104 GLN D O 1
ATOM 6105 N N A ARG D 1 105 ? -15.689 46.544 25.614 0.60 27.80 105 ARG D N 1
ATOM 6106 N N B ARG D 1 105 ? -15.822 46.623 25.597 0.40 25.22 105 ARG D N 1
ATOM 6107 C CA A ARG D 1 105 ? -14.464 47.339 25.545 0.60 28.15 105 ARG D CA 1
ATOM 6108 C CA B ARG D 1 105 ? -14.634 47.445 25.447 0.40 24.57 105 ARG D CA 1
ATOM 6109 C C A ARG D 1 105 ? -13.903 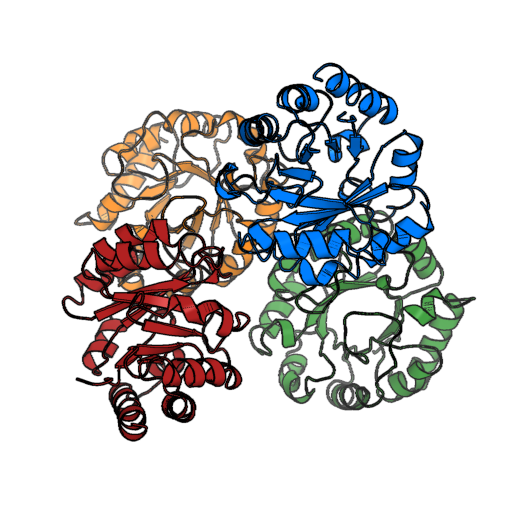47.411 24.104 0.60 26.66 105 ARG D C 1
ATOM 6110 C C B ARG D 1 105 ? -14.113 47.480 23.998 0.40 24.47 105 ARG D C 1
ATOM 6111 O O A ARG D 1 105 ? -13.389 48.441 23.677 0.60 25.70 105 ARG D O 1
ATOM 6112 O O B ARG D 1 105 ? -13.814 48.551 23.457 0.40 23.15 105 ARG D O 1
ATOM 6127 N N . ALA D 1 106 ? -14.029 46.319 23.362 1.00 24.98 106 ALA D N 1
ATOM 6128 C CA . ALA D 1 106 ? -13.571 46.262 21.965 1.00 24.42 106 ALA D CA 1
ATOM 6129 C C . ALA D 1 106 ? -14.440 47.127 21.065 1.00 23.99 106 ALA D C 1
ATOM 6130 O O . ALA D 1 106 ? -13.924 47.870 20.233 1.00 24.28 106 ALA D O 1
ATOM 6132 N N . ALA D 1 107 ? -15.754 46.996 21.212 1.00 23.55 107 ALA D N 1
ATOM 6133 C CA . ALA D 1 107 ? -16.709 47.708 20.365 1.00 26.10 107 ALA D CA 1
ATOM 6134 C C . ALA D 1 107 ? -16.600 49.206 20.612 1.00 26.27 107 ALA D C 1
ATOM 6135 O O . ALA D 1 107 ? -16.644 50.012 19.680 1.00 25.45 107 ALA D O 1
ATOM 6137 N N . GLU D 1 108 ? -16.400 49.571 21.873 1.00 26.98 108 GLU D N 1
ATOM 6138 C CA . GLU D 1 108 ? -16.266 50.971 22.230 1.00 27.50 108 GLU D CA 1
ATOM 6139 C C . GLU D 1 108 ? -14.993 51.556 21.610 1.00 27.21 108 GLU D C 1
ATOM 6140 O O . GLU D 1 108 ? -15.013 52.646 21.003 1.00 25.61 108 GLU D O 1
ATOM 6146 N N . LEU D 1 109 ? -13.895 50.831 21.732 1.00 24.69 109 LEU D N 1
ATOM 6147 C CA . LEU D 1 109 ? -12.651 51.312 21.165 1.00 25.33 109 LEU D CA 1
ATOM 6148 C C . LEU D 1 109 ? -12.739 51.460 19.638 1.00 23.34 109 LEU D C 1
ATOM 6149 O O . LEU D 1 109 ? -12.223 52.408 19.067 1.00 21.36 109 LEU D O 1
ATOM 6154 N N . ALA D 1 110 ? -13.384 50.512 18.989 1.00 21.66 110 ALA D N 1
ATOM 6155 C CA . ALA D 1 110 ? -13.552 50.599 17.546 1.00 22.73 110 ALA D CA 1
ATOM 6156 C C . ALA D 1 110 ? -14.276 51.894 17.158 1.00 23.21 110 ALA D C 1
ATOM 6157 O O . ALA D 1 110 ? -13.940 52.546 16.161 1.00 22.86 110 ALA D O 1
ATOM 6159 N N . LYS D 1 111 ? -15.274 52.276 17.944 1.00 23.68 111 LYS D N 1
ATOM 6160 C CA . LYS D 1 111 ? -16.012 53.515 17.643 1.00 24.92 111 LYS D CA 1
ATOM 6161 C C . LYS D 1 111 ? -15.162 54.757 17.886 1.00 25.99 111 LYS D C 1
ATOM 6162 O O . LYS D 1 111 ? -15.284 55.749 17.146 1.00 24.82 111 LYS D O 1
ATOM 6168 N N . ARG D 1 112 ? -14.291 54.705 18.895 1.00 27.28 112 ARG D N 1
ATOM 6169 C CA . ARG D 1 112 ? -13.406 55.809 19.143 1.00 29.89 112 ARG D CA 1
ATOM 6170 C C . ARG D 1 112 ? -12.483 56.049 17.943 1.00 26.16 112 ARG D C 1
ATOM 6171 O O . ARG D 1 112 ? -12.238 57.181 17.568 1.00 25.62 112 ARG D O 1
ATOM 6179 N N . ILE D 1 113 ? -12.020 54.979 17.318 1.00 24.83 113 ILE D N 1
ATOM 6180 C CA . ILE D 1 113 ? -11.150 55.061 16.140 1.00 22.37 113 ILE D CA 1
ATOM 6181 C C . ILE D 1 113 ? -11.948 55.574 14.943 1.00 23.63 113 ILE D C 1
ATOM 6182 O O . ILE D 1 113 ? -11.501 56.482 14.212 1.00 23.71 113 ILE D O 1
ATOM 6187 N N . GLN D 1 114 ? -13.154 55.041 14.784 1.00 23.38 114 GLN D N 1
ATOM 6188 C CA . GLN D 1 114 ? -14.009 55.388 13.648 1.00 25.24 114 GLN D CA 1
ATOM 6189 C C . GLN D 1 114 ? -14.481 56.837 13.694 1.00 26.04 114 GLN D C 1
ATOM 6190 O O . GLN D 1 114 ? -14.716 57.437 12.663 1.00 26.38 114 GLN D O 1
ATOM 6196 N N . ALA D 1 115 ? -14.603 57.386 14.896 1.00 26.18 115 ALA D N 1
ATOM 6197 C CA . ALA D 1 115 ? -14.979 58.782 15.076 1.00 28.04 115 ALA D CA 1
ATOM 6198 C C . ALA D 1 115 ? -13.990 59.726 14.404 1.00 27.41 115 ALA D C 1
ATOM 6199 O O . ALA D 1 115 ? -14.372 60.814 13.966 1.00 27.36 115 ALA D O 1
ATOM 6201 N N A ARG D 1 116 ? -12.731 59.300 14.352 0.60 27.75 116 ARG D N 1
ATOM 6202 N N B ARG D 1 116 ? -12.725 59.316 14.340 0.40 26.13 116 ARG D N 1
ATOM 6203 C CA A ARG D 1 116 ? -11.655 60.057 13.718 0.60 30.07 116 ARG D CA 1
ATOM 6204 C CA B ARG D 1 116 ? -11.674 60.107 13.700 0.40 26.95 116 ARG D CA 1
ATOM 6205 C C A ARG D 1 116 ? -11.527 59.754 12.224 0.60 29.78 116 ARG D C 1
ATOM 6206 C C B ARG D 1 116 ? -11.626 59.901 12.189 0.40 27.85 116 ARG D C 1
ATOM 6207 O O A ARG D 1 116 ? -10.557 60.150 11.606 0.60 30.75 116 ARG D O 1
ATOM 6208 O O B ARG D 1 116 ? -10.807 60.516 11.517 0.40 28.33 116 ARG D O 1
ATOM 6223 N N . GLY D 1 117 ? -12.498 59.056 11.650 1.00 28.23 117 GLY D N 1
ATOM 6224 C CA . GLY D 1 117 ? -12.473 58.766 10.204 1.00 29.38 117 GLY D CA 1
ATOM 6225 C C . GLY D 1 117 ? -11.436 57.699 9.865 1.00 28.38 117 GLY D C 1
ATOM 6226 O O . GLY D 1 117 ? -11.003 57.585 8.754 1.00 31.58 117 GLY D O 1
ATOM 6227 N N . ILE D 1 118 ? -11.033 56.933 10.856 1.00 26.34 118 ILE D N 1
ATOM 6228 C CA . ILE D 1 118 ? -10.036 55.914 10.703 1.00 24.11 118 ILE D CA 1
ATOM 6229 C C . ILE D 1 118 ? -10.723 54.553 10.727 1.00 25.71 118 ILE D C 1
ATOM 6230 O O . ILE D 1 118 ? -11.709 54.376 11.451 1.00 24.76 118 ILE D O 1
ATOM 6235 N N . LYS D 1 119 ? -10.222 53.599 9.925 1.00 25.33 119 LYS D N 1
ATOM 6236 C CA . LYS D 1 119 ? -10.775 52.238 9.921 1.00 25.04 119 LYS D CA 1
ATOM 6237 C C . LYS D 1 119 ? -10.293 51.532 11.187 1.00 23.94 119 LYS D C 1
ATOM 6238 O O . LYS D 1 119 ? -9.183 51.770 11.639 1.00 22.56 119 LYS D O 1
ATOM 6244 N N . ALA D 1 120 ? -11.148 50.684 11.751 1.00 22.35 120 ALA D N 1
ATOM 6245 C CA . ALA D 1 120 ? -10.859 49.943 12.962 1.00 21.71 120 ALA D CA 1
ATOM 6246 C C . ALA D 1 120 ? -10.746 48.448 12.677 1.00 22.91 120 ALA D C 1
ATOM 6247 O O . ALA D 1 120 ? -11.653 47.836 12.096 1.00 23.37 120 ALA D O 1
ATOM 6249 N N . GLY D 1 121 ? -9.627 47.872 13.099 1.00 20.33 121 GLY D N 1
ATOM 6250 C CA . GLY D 1 121 ? -9.388 46.462 12.940 1.00 21.90 121 GLY D CA 1
ATOM 6251 C C . GLY D 1 121 ? -9.257 45.759 14.280 1.00 21.86 121 GLY D C 1
ATOM 6252 O O . GLY D 1 121 ? -8.832 46.348 15.272 1.00 20.54 121 GLY D O 1
ATOM 6253 N N . LEU D 1 122 ? -9.638 44.487 14.295 1.00 23.30 122 LEU D N 1
ATOM 6254 C CA . LEU D 1 122 ? -9.500 43.648 15.462 1.00 22.11 122 LEU D CA 1
ATOM 6255 C C . LEU D 1 122 ? -8.579 42.493 15.104 1.00 23.51 122 LEU D C 1
ATOM 6256 O O . LEU D 1 122 ? -8.790 41.794 14.102 1.00 25.37 122 LEU D O 1
ATOM 6261 N N . ALA D 1 123 ? -7.590 42.262 15.946 1.00 23.17 123 ALA D N 1
ATOM 6262 C CA . ALA D 1 123 ? -6.631 41.200 15.724 1.00 23.27 123 ALA D CA 1
ATOM 6263 C C . ALA D 1 123 ? -6.696 40.108 16.780 1.00 25.12 123 ALA D C 1
ATOM 6264 O O . ALA D 1 123 ? -7.009 40.370 17.943 1.00 24.93 123 ALA D O 1
ATOM 6266 N N . ILE D 1 124 ? -6.396 38.886 16.353 1.00 26.76 124 ILE D N 1
ATOM 6267 C CA . ILE D 1 124 ? -6.280 37.733 17.255 1.00 32.72 124 ILE D CA 1
ATOM 6268 C C . ILE D 1 124 ? -4.995 36.964 17.064 1.00 32.06 124 ILE D C 1
ATOM 6269 O O . ILE D 1 124 ? -4.567 36.679 15.944 1.00 28.09 124 ILE D O 1
ATOM 6274 N N . LYS D 1 125 ? -4.411 36.617 18.197 1.00 34.28 125 LYS D N 1
ATOM 6275 C CA . LYS D 1 125 ? -3.179 35.843 18.264 1.00 35.44 125 LYS D CA 1
ATOM 6276 C C . LYS D 1 125 ? -3.491 34.405 17.942 1.00 34.71 125 LYS D C 1
ATOM 6277 O O . LYS D 1 125 ? -4.642 33.974 18.030 1.00 32.90 125 LYS D O 1
ATOM 6283 N N . PRO D 1 126 ? -2.469 33.638 17.579 1.00 35.72 126 PRO D N 1
ATOM 6284 C CA . PRO D 1 126 ? -2.733 32.247 17.238 1.00 39.40 126 PRO D CA 1
ATOM 6285 C C . PRO D 1 126 ? -3.461 31.436 18.306 1.00 39.45 126 PRO D C 1
ATOM 6286 O O . PRO D 1 126 ? -4.362 30.661 17.977 1.00 38.12 126 PRO D O 1
ATOM 6290 N N . ALA D 1 127 ? -3.095 31.616 19.567 1.00 41.84 127 ALA D N 1
ATOM 6291 C CA . ALA D 1 127 ? -3.719 30.835 20.658 1.00 44.60 127 ALA D CA 1
ATOM 6292 C C . ALA D 1 127 ? -5.164 31.245 20.917 1.00 43.41 127 ALA D C 1
ATOM 6293 O O . ALA D 1 127 ? -5.910 30.522 21.567 1.00 42.90 127 ALA D O 1
ATOM 6295 N N . THR D 1 128 ? -5.570 32.405 20.429 1.00 38.35 128 THR D N 1
ATOM 6296 C CA . THR D 1 128 ? -6.943 32.817 20.672 1.00 39.15 128 THR D CA 1
ATOM 6297 C C . THR D 1 128 ? -7.897 32.150 19.678 1.00 41.45 128 THR D C 1
ATOM 6298 O O . THR D 1 128 ? -7.716 32.273 18.458 1.00 40.68 128 THR D O 1
ATOM 6302 N N . LYS D 1 129 ? -8.885 31.415 20.200 1.00 44.57 129 LYS D N 1
ATOM 6303 C CA . LYS D 1 129 ? -9.890 30.785 19.342 1.00 47.16 129 LYS D CA 1
ATOM 6304 C C . LYS D 1 129 ? -10.805 31.827 18.696 1.00 44.33 129 LYS D C 1
ATOM 6305 O O . LYS D 1 129 ? -11.226 32.811 19.340 1.00 42.86 129 LYS D O 1
ATOM 6311 N N . PHE D 1 130 ? -11.120 31.613 17.424 1.00 46.73 130 PHE D N 1
ATOM 6312 C CA . PHE D 1 130 ? -12.001 32.533 16.697 1.00 48.57 130 PHE D CA 1
ATOM 6313 C C . PHE D 1 130 ? -13.380 32.641 17.326 1.00 51.34 130 PHE D C 1
ATOM 6314 O O . PHE D 1 130 ? -13.928 33.731 17.384 1.00 52.54 130 PHE D O 1
ATOM 6322 N N . GLU D 1 131 ? -13.932 31.522 17.797 1.00 55.32 131 GLU D N 1
ATOM 6323 C CA . GLU D 1 131 ? -15.281 31.507 18.396 1.00 63.66 131 GLU D CA 1
ATOM 6324 C C . GLU D 1 131 ? -15.465 32.633 19.409 1.00 59.96 131 GLU D C 1
ATOM 6325 O O . GLU D 1 131 ? -16.554 33.184 19.533 1.00 61.20 131 GLU D O 1
ATOM 6331 N N . ASP D 1 132 ? -14.397 32.983 20.117 1.00 57.21 132 ASP D N 1
ATOM 6332 C CA . ASP D 1 132 ? -14.458 34.091 21.099 1.00 59.39 132 ASP D CA 1
ATOM 6333 C C . ASP D 1 132 ? -14.851 35.441 20.474 1.00 54.87 132 ASP D C 1
ATOM 6334 O O . ASP D 1 132 ? -15.472 36.248 21.125 1.00 57.96 132 ASP D O 1
ATOM 6339 N N . LEU D 1 133 ? -14.492 35.668 19.214 1.00 54.98 133 LEU D N 1
ATOM 6340 C CA . LEU D 1 133 ? -14.806 36.923 18.526 1.00 54.20 133 LEU D CA 1
ATOM 6341 C C . LEU D 1 133 ? -16.114 36.948 17.773 1.00 66.71 133 LEU D C 1
ATOM 6342 O O . LEU D 1 133 ? -16.513 38.010 17.283 1.00 73.71 133 LEU D O 1
ATOM 6347 N N . GLY D 1 134 ? -16.753 35.791 17.612 1.00 70.58 134 GLY D N 1
ATOM 6348 C CA . GLY D 1 134 ? -17.971 35.716 16.828 1.00 65.52 134 GLY D CA 1
ATOM 6349 C C . GLY D 1 134 ? -18.806 36.976 16.927 1.00 60.55 134 GLY D C 1
ATOM 6350 O O . GLY D 1 134 ? -19.004 37.698 15.943 1.00 63.63 134 GLY D O 1
ATOM 6351 N N . GLU D 1 135 ? -19.239 37.269 18.141 1.00 54.80 135 GLU D N 1
ATOM 6352 C CA . GLU D 1 135 ? -20.130 38.386 18.386 1.00 53.39 135 GLU D CA 1
ATOM 6353 C C . GLU D 1 135 ? -19.488 39.764 18.145 1.00 48.13 135 GLU D C 1
ATOM 6354 O O . GLU D 1 135 ? -20.144 40.707 17.681 1.00 45.62 135 GLU D O 1
ATOM 6360 N N . ALA D 1 136 ? -18.201 39.867 18.432 1.00 38.72 136 ALA D N 1
ATOM 6361 C CA . ALA D 1 136 ? -17.508 41.122 18.295 1.00 39.38 136 ALA D CA 1
ATOM 6362 C C . ALA D 1 136 ? -17.537 41.657 16.867 1.00 35.03 136 ALA D C 1
ATOM 6363 O O . ALA D 1 136 ? -17.533 42.842 16.672 1.00 36.89 136 ALA D O 1
ATOM 6365 N N . LEU D 1 137 ? -17.541 40.768 15.888 1.00 36.26 137 LEU D N 1
ATOM 6366 C CA . LEU D 1 137 ? -17.527 41.159 14.480 1.00 36.38 137 LEU D CA 1
ATOM 6367 C C . LEU D 1 137 ? -18.906 41.436 13.887 1.00 41.02 137 LEU D C 1
ATOM 6368 O O . LEU D 1 137 ? -19.011 41.881 12.757 1.00 39.15 137 LEU D O 1
ATOM 6373 N N . ALA D 1 138 ? -19.961 41.197 14.651 1.00 48.53 138 ALA D N 1
ATOM 6374 C CA . ALA D 1 138 ? -21.310 41.500 14.175 1.00 53.38 138 ALA D CA 1
ATOM 6375 C C . ALA D 1 138 ? -21.578 43.008 14.166 1.00 58.46 138 ALA D C 1
ATOM 6376 O O . ALA D 1 138 ? -20.744 43.830 14.559 1.00 49.80 138 ALA D O 1
ATOM 6378 N N . GLY D 1 139 ? -22.745 43.363 13.658 1.00 70.77 139 GLY D N 1
ATOM 6379 C CA . GLY D 1 139 ? -23.189 44.751 13.616 1.00 73.43 139 GLY D CA 1
ATOM 6380 C C . GLY D 1 139 ? -22.143 45.758 13.198 1.00 73.21 139 GLY D C 1
ATOM 6381 O O . GLY D 1 139 ? -22.092 46.863 13.743 1.00 72.69 139 GLY D O 1
ATOM 6382 N N . ASP D 1 140 ? -21.301 45.373 12.242 1.00 67.52 140 ASP D N 1
ATOM 6383 C CA . ASP D 1 140 ? -20.268 46.270 11.712 1.00 65.32 140 ASP D CA 1
ATOM 6384 C C . ASP D 1 140 ? -19.474 47.064 12.757 1.00 51.93 140 ASP D C 1
ATOM 6385 O O . ASP D 1 140 ? -19.157 48.244 12.563 1.00 51.29 140 ASP D O 1
ATOM 6390 N N . ASN D 1 141 ? -19.160 46.407 13.865 1.00 45.06 141 ASN D N 1
ATOM 6391 C CA . ASN D 1 141 ? -18.310 46.997 14.879 1.00 39.47 141 ASN D CA 1
ATOM 6392 C C . ASN D 1 141 ? -16.919 47.290 14.291 1.00 33.38 141 ASN D C 1
ATOM 6393 O O . ASN D 1 141 ? -16.326 48.310 14.596 1.00 34.24 141 ASN D O 1
ATOM 6398 N N . PHE D 1 142 ? -16.427 46.388 13.438 1.00 29.13 142 PHE D N 1
ATOM 6399 C CA . PHE D 1 142 ? -15.083 46.517 12.849 1.00 27.53 142 PHE D CA 1
ATOM 6400 C C . PHE D 1 142 ? -15.070 46.592 11.349 1.00 28.20 142 PHE D C 1
ATOM 6401 O O . PHE D 1 142 ? -15.947 46.045 10.696 1.00 28.40 142 PHE D O 1
ATOM 6409 N N . ASP D 1 143 ? -14.042 47.253 10.825 1.00 25.99 143 ASP D N 1
ATOM 6410 C CA . ASP D 1 143 ? -13.827 47.373 9.385 1.00 26.67 143 ASP D CA 1
ATOM 6411 C C . ASP D 1 143 ? -12.931 46.245 8.881 1.00 26.20 143 ASP D C 1
ATOM 6412 O O . ASP D 1 143 ? -12.872 45.968 7.687 1.00 27.62 143 ASP D O 1
ATOM 6417 N N . MET D 1 144 ? -12.256 45.574 9.801 1.00 23.92 144 MET D N 1
ATOM 6418 C CA . MET D 1 144 ? -11.340 44.524 9.431 1.00 23.56 144 MET D CA 1
ATOM 6419 C C . MET D 1 144 ? -11.032 43.561 10.574 1.00 23.36 144 MET D C 1
ATOM 6420 O O . MET D 1 144 ? -11.091 43.926 11.775 1.00 22.83 144 MET D O 1
ATOM 6425 N N . LEU D 1 145 ? -10.741 42.323 10.193 1.00 24.14 145 LEU D N 1
ATOM 6426 C CA . LEU D 1 145 ? -10.248 41.307 11.115 1.00 24.32 145 LEU D CA 1
ATOM 6427 C C . LEU D 1 145 ? -8.845 40.959 10.653 1.00 23.68 145 LEU D C 1
ATOM 6428 O O . LEU D 1 145 ? -8.619 40.740 9.452 1.00 24.97 145 LEU D O 1
ATOM 6433 N N . LEU D 1 146 ? -7.914 40.913 11.598 1.00 23.37 146 LEU D N 1
ATOM 6434 C CA . LEU D 1 146 ? -6.552 40.489 11.345 1.00 24.19 146 LEU D CA 1
ATOM 6435 C C . LEU D 1 146 ? -6.307 39.168 12.053 1.00 26.65 146 LEU D C 1
ATOM 6436 O O . LEU D 1 146 ? -6.376 39.080 13.313 1.00 26.13 146 LEU D O 1
ATOM 6441 N N . VAL D 1 147 ? -6.057 38.124 11.256 1.00 26.51 147 VAL D N 1
ATOM 6442 C CA . VAL D 1 147 ? -5.717 36.819 11.807 1.00 28.47 147 VAL D CA 1
ATOM 6443 C C . VAL D 1 147 ? -4.210 36.640 11.730 1.00 29.24 147 VAL D C 1
ATOM 6444 O O . VAL D 1 147 ? -3.648 36.586 10.641 1.00 28.25 147 VAL D O 1
ATOM 6448 N N . MET D 1 148 ? -3.555 36.589 12.887 1.00 30.88 148 MET D N 1
ATOM 6449 C CA . MET D 1 148 ? -2.105 36.371 12.921 1.00 32.87 148 MET D CA 1
ATOM 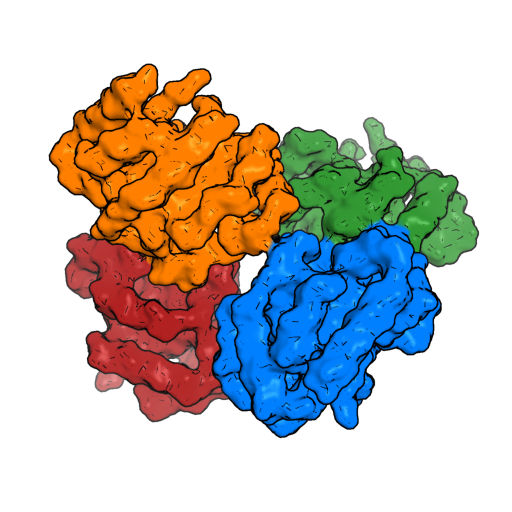6450 C C . MET D 1 148 ? -1.839 34.958 12.440 1.00 34.31 148 MET D C 1
ATOM 6451 O O . MET D 1 148 ? -2.528 34.011 12.860 1.00 34.68 148 MET D O 1
ATOM 6456 N N . THR D 1 149 ? -0.864 34.824 11.543 1.00 34.25 149 THR D N 1
ATOM 6457 C CA . THR D 1 149 ? -0.470 33.531 11.024 1.00 35.94 149 THR D CA 1
ATOM 6458 C C . THR D 1 149 ? 0.915 33.109 11.546 1.00 39.32 149 THR D C 1
ATOM 6459 O O . THR D 1 149 ? 1.449 32.104 11.117 1.00 40.56 149 THR D O 1
ATOM 6463 N N . VAL D 1 150 ? 1.454 33.894 12.483 1.00 39.11 150 VAL D N 1
ATOM 6464 C CA . VAL D 1 150 ? 2.673 33.579 13.239 1.00 41.51 150 VAL D CA 1
ATOM 6465 C C . VAL D 1 150 ? 2.436 34.134 14.642 1.00 41.49 150 VAL D C 1
ATOM 6466 O O . VAL D 1 150 ? 1.503 34.929 14.845 1.00 39.80 150 VAL D O 1
ATOM 6470 N N . GLU D 1 151 ? 3.241 33.708 15.613 1.00 49.11 151 GLU D N 1
ATOM 6471 C CA . GLU D 1 151 ? 3.144 34.257 16.972 1.00 54.38 151 GLU D CA 1
ATOM 6472 C C . GLU D 1 151 ? 3.770 35.658 16.879 1.00 55.41 151 GLU D C 1
ATOM 6473 O O . GLU D 1 151 ? 4.921 35.786 16.476 1.00 55.02 151 GLU D O 1
ATOM 6479 N N . PRO D 1 152 ? 3.008 36.706 17.241 1.00 56.22 152 PRO D N 1
ATOM 6480 C CA . PRO D 1 152 ? 3.502 38.077 17.049 1.00 59.08 152 PRO D CA 1
ATOM 6481 C C . PRO D 1 152 ? 4.735 38.473 17.865 1.00 57.84 152 PRO D C 1
ATOM 6482 O O . PRO D 1 152 ? 4.967 37.932 18.937 1.00 56.67 152 PRO D O 1
ATOM 6486 N N . GLY D 1 153 ? 5.523 39.403 17.320 1.00 64.58 153 GLY D N 1
ATOM 6487 C CA . GLY D 1 153 ? 6.730 39.894 17.985 1.00 68.92 153 GLY D CA 1
ATOM 6488 C C . GLY D 1 153 ? 7.925 40.031 17.057 1.00 74.33 153 GLY D C 1
ATOM 6489 O O . GLY D 1 153 ? 8.700 40.995 17.159 1.00 68.37 153 GLY D O 1
ATOM 6490 N N . PHE D 1 154 ? 8.081 39.072 16.150 1.00 74.71 154 PHE D N 1
ATOM 6491 C CA . PHE D 1 154 ? 9.219 39.073 15.235 1.00 81.61 154 PHE D CA 1
ATOM 6492 C C . PHE D 1 154 ? 8.846 38.604 13.823 1.00 81.31 154 PHE D C 1
ATOM 6493 O O . PHE D 1 154 ? 7.832 37.928 13.618 1.00 69.30 154 PHE D O 1
ATOM 6501 N N . GLY D 1 155 ? 9.687 38.983 12.857 1.00 82.06 155 GLY D N 1
ATOM 6502 C CA . GLY D 1 155 ? 9.530 38.579 11.462 1.00 78.21 155 GLY D CA 1
ATOM 6503 C C . GLY D 1 155 ? 10.336 37.317 11.192 1.00 76.41 155 GLY D C 1
ATOM 6504 O O . GLY D 1 155 ? 11.039 36.809 12.078 1.00 72.93 155 GLY D O 1
ATOM 6505 N N . GLY D 1 156 ? 10.229 36.801 9.971 1.00 75.76 156 GLY D N 1
ATOM 6506 C CA . GLY D 1 156 ? 10.960 35.590 9.573 1.00 77.41 156 GLY D CA 1
ATOM 6507 C C . GLY D 1 156 ? 10.424 34.251 10.102 1.00 76.32 156 GLY D C 1
ATOM 6508 O O . GLY D 1 156 ? 11.046 33.205 9.867 1.00 74.56 156 GLY D O 1
ATOM 6509 N N . GLN D 1 157 ? 9.278 34.263 10.796 1.00 66.70 157 GLN D N 1
ATOM 6510 C CA . GLN D 1 157 ? 8.701 33.018 11.354 1.00 67.08 157 GLN D CA 1
ATOM 6511 C C . GLN D 1 157 ? 7.897 32.235 10.313 1.00 60.20 157 GLN D C 1
ATOM 6512 O O . GLN D 1 157 ? 7.475 32.795 9.306 1.00 58.52 157 GLN D O 1
ATOM 6518 N N . LYS D 1 158 ? 7.679 30.947 10.560 1.00 57.96 158 LYS D N 1
ATOM 6519 C CA . LYS D 1 158 ? 6.977 30.125 9.574 1.00 61.67 158 LYS D CA 1
ATOM 6520 C C . LYS D 1 158 ? 5.453 30.223 9.630 1.00 55.50 158 LYS D C 1
ATOM 6521 O O . LYS D 1 158 ? 4.835 30.133 10.693 1.00 53.73 158 LYS D O 1
ATOM 6527 N N . PHE D 1 159 ? 4.874 30.356 8.446 1.00 52.90 159 PHE D N 1
ATOM 6528 C CA . PHE D 1 159 ? 3.433 30.443 8.250 1.00 48.77 159 PHE D CA 1
ATOM 6529 C C . PHE D 1 159 ? 2.718 29.301 8.965 1.00 48.57 159 PHE D C 1
ATOM 6530 O O . PHE D 1 159 ? 3.112 28.172 8.823 1.00 50.30 159 PHE D O 1
ATOM 6538 N N . MET D 1 160 ? 1.705 29.616 9.781 1.00 47.95 160 MET D N 1
ATOM 6539 C CA . MET D 1 160 ? 0.917 28.598 10.477 1.00 47.66 160 MET D CA 1
ATOM 6540 C C . MET D 1 160 ? -0.390 28.430 9.696 1.00 47.06 160 MET D C 1
ATOM 6541 O O . MET D 1 160 ? -1.363 29.183 9.893 1.00 44.89 160 MET D O 1
ATOM 6546 N N . ALA D 1 161 ? -0.407 27.442 8.805 1.00 45.51 161 ALA D N 1
ATOM 6547 C CA . ALA D 1 161 ? -1.558 27.170 7.948 1.00 45.90 161 ALA D CA 1
ATOM 6548 C C . ALA D 1 161 ? -2.831 26.841 8.724 1.00 47.26 161 ALA D C 1
ATOM 6549 O O . ALA D 1 161 ? -3.933 27.181 8.273 1.00 46.97 161 ALA D O 1
ATOM 6551 N N . ASP D 1 162 ? -2.697 26.215 9.893 1.00 47.81 162 ASP D N 1
ATOM 6552 C CA . ASP D 1 162 ? -3.886 25.894 10.711 1.00 50.86 162 ASP D CA 1
ATOM 6553 C C . ASP D 1 162 ? -4.692 27.144 11.123 1.00 48.12 162 ASP D C 1
ATOM 6554 O O . ASP D 1 162 ? -5.886 27.053 11.419 1.00 45.47 162 ASP D O 1
ATOM 6559 N N . MET D 1 163 ? -4.046 28.315 11.137 1.00 43.92 163 MET D N 1
ATOM 6560 C CA . MET D 1 163 ? -4.742 29.550 11.491 1.00 41.37 163 MET D CA 1
ATOM 6561 C C . MET D 1 163 ? -5.738 29.963 10.395 1.00 40.67 163 MET D C 1
ATOM 6562 O O . MET D 1 163 ? -6.658 30.744 10.648 1.00 38.81 163 MET D O 1
ATOM 6567 N N . LEU D 1 164 ? -5.568 29.429 9.186 1.00 42.14 164 LEU D N 1
ATOM 6568 C CA . LEU D 1 164 ? -6.485 29.744 8.087 1.00 42.02 164 LEU D CA 1
ATOM 6569 C C . LEU D 1 164 ? -7.914 29.293 8.367 1.00 43.05 164 LEU D C 1
ATOM 6570 O O . LEU D 1 164 ? -8.860 29.837 7.795 1.00 43.38 164 LEU D O 1
ATOM 6575 N N . GLN D 1 165 ? -8.071 28.324 9.256 1.00 42.42 165 GLN D N 1
ATOM 6576 C CA . GLN D 1 165 ? -9.410 27.864 9.644 1.00 47.33 165 GLN D CA 1
ATOM 6577 C C . GLN D 1 165 ? -10.221 29.057 10.231 1.00 42.14 165 GLN D C 1
ATOM 6578 O O . GLN D 1 165 ? -11.421 29.188 9.977 1.00 39.56 165 GLN D O 1
ATOM 6584 N N . LYS D 1 166 ? -9.557 29.936 10.981 1.00 38.86 166 LYS D N 1
ATOM 6585 C CA . LYS D 1 166 ? -10.223 31.139 11.519 1.00 37.35 166 LYS D CA 1
ATOM 6586 C C . LYS D 1 166 ? -10.664 32.049 10.370 1.00 35.48 166 LYS D C 1
ATOM 6587 O O . LYS D 1 166 ? -11.734 32.641 10.419 1.00 36.00 166 LYS D O 1
ATOM 6593 N N . VAL D 1 167 ? -9.826 32.175 9.343 1.00 35.68 167 VAL D N 1
ATOM 6594 C CA . VAL D 1 167 ? -10.149 33.011 8.170 1.00 34.12 167 VAL D CA 1
ATOM 6595 C C . VAL D 1 167 ? -11.377 32.465 7.450 1.00 34.84 167 VAL D C 1
ATOM 6596 O O . VAL D 1 167 ? -12.279 33.214 7.089 1.00 34.83 167 VAL D O 1
ATOM 6600 N N . ARG D 1 168 ? -11.413 31.150 7.266 1.00 37.68 168 ARG D N 1
ATOM 6601 C CA . ARG D 1 168 ? -12.534 30.493 6.606 1.00 39.18 168 ARG D CA 1
ATOM 6602 C C . ARG D 1 168 ? -13.843 30.732 7.340 1.00 39.83 168 ARG D C 1
ATOM 6603 O O . ARG D 1 168 ? -14.844 31.084 6.741 1.00 37.13 168 ARG D O 1
ATOM 6611 N N . THR D 1 169 ? -13.825 30.535 8.649 1.00 39.82 169 THR D N 1
ATOM 6612 C CA . THR D 1 169 ? -15.012 30.727 9.459 1.00 39.54 169 THR D CA 1
ATOM 6613 C C . THR D 1 169 ? -15.498 32.164 9.362 1.00 36.87 169 THR D C 1
ATOM 6614 O O . THR D 1 169 ? -16.678 32.418 9.146 1.00 39.61 169 THR D O 1
ATOM 6618 N N . ALA D 1 170 ? -14.581 33.103 9.516 1.00 36.75 170 ALA D N 1
ATOM 6619 C CA . ALA D 1 170 ? -14.905 34.527 9.447 1.00 34.84 170 ALA D CA 1
ATOM 6620 C C . ALA D 1 170 ? -15.424 34.925 8.079 1.00 33.81 170 ALA D C 1
ATOM 6621 O O . ALA D 1 170 ? -16.395 35.672 7.981 1.00 33.72 170 ALA D O 1
ATOM 6623 N N . ARG D 1 171 ? -14.777 34.432 7.025 1.00 34.71 171 ARG D N 1
ATOM 6624 C CA . ARG D 1 171 ? -15.231 34.723 5.665 1.00 34.12 171 ARG D CA 1
ATOM 6625 C C . ARG D 1 171 ? -16.664 34.241 5.446 1.00 37.55 171 ARG D C 1
ATOM 6626 O O . ARG D 1 171 ? -17.464 34.953 4.834 1.00 37.53 171 ARG D O 1
ATOM 6634 N N . SER D 1 172 ? -16.998 33.047 5.950 1.00 39.08 172 SER D N 1
ATOM 6635 C CA . SER D 1 172 ? -18.371 32.535 5.837 1.00 43.59 172 SER D CA 1
ATOM 6636 C C . SER D 1 172 ? -19.382 33.412 6.558 1.00 42.90 172 SER D C 1
ATOM 6637 O O . SER D 1 172 ? -20.429 33.747 6.014 1.00 42.59 172 SER D O 1
ATOM 6640 N N . LEU D 1 173 ? -19.089 33.732 7.807 1.00 40.30 173 LEU D N 1
ATOM 6641 C CA . LEU D 1 173 ? -19.987 34.550 8.595 1.00 40.82 173 LEU D CA 1
ATOM 6642 C C . LEU D 1 173 ? -20.064 36.005 8.122 1.00 40.82 173 LEU D C 1
ATOM 6643 O O . LEU D 1 173 ? -21.128 36.616 8.200 1.00 40.85 173 LEU D O 1
ATOM 6648 N N . PHE D 1 174 ? -18.952 36.540 7.601 1.00 38.57 174 PHE D N 1
ATOM 6649 C CA . PHE D 1 174 ? -18.874 37.939 7.189 1.00 37.15 174 PHE D CA 1
ATOM 6650 C C . PHE D 1 174 ? -18.275 38.091 5.795 1.00 37.96 174 PHE D C 1
ATOM 6651 O O . PHE D 1 174 ? -17.108 38.406 5.658 1.00 35.79 174 PHE D O 1
ATOM 6659 N N . PRO D 1 175 ? -19.085 37.868 4.753 1.00 39.70 175 PRO D N 1
ATOM 6660 C CA . PRO D 1 175 ? -18.618 37.911 3.367 1.00 40.83 175 PRO D CA 1
ATOM 6661 C C . PRO D 1 175 ? -18.039 39.233 2.865 1.00 40.10 175 PRO D C 1
ATOM 6662 O O . PRO D 1 175 ? -17.260 39.217 1.922 1.00 40.06 175 PRO D O 1
ATOM 6666 N N . LYS D 1 176 ? -18.393 40.350 3.484 1.00 39.87 176 LYS D N 1
ATOM 6667 C CA . LYS D 1 176 ? -17.917 41.653 3.036 1.00 42.54 176 LYS D CA 1
ATOM 6668 C C . LYS D 1 176 ? -16.813 42.244 3.937 1.00 39.52 176 LYS D C 1
ATOM 6669 O O . LYS D 1 176 ? -16.268 43.291 3.651 1.00 36.58 176 LYS D O 1
ATOM 6675 N N . LEU D 1 177 ? -16.514 41.582 5.039 1.00 35.91 177 LEU D N 1
ATOM 6676 C CA . LEU D 1 177 ? -15.507 42.060 5.958 1.00 32.49 177 LEU D CA 1
ATOM 6677 C C . LEU D 1 177 ? -14.086 41.934 5.390 1.00 29.40 177 LEU D C 1
ATOM 6678 O O . LEU D 1 177 ? -13.720 40.904 4.860 1.00 29.65 177 LEU D O 1
ATOM 6683 N N . ASN D 1 178 ? -13.279 42.982 5.486 1.00 28.95 178 ASN D N 1
ATOM 6684 C CA . ASN D 1 178 ? -11.879 42.833 5.088 1.00 26.81 178 ASN D CA 1
ATOM 6685 C C . ASN D 1 178 ? -11.216 41.892 6.070 1.00 24.99 178 ASN D C 1
ATOM 6686 O O . ASN D 1 178 ? -11.361 42.049 7.294 1.00 24.26 178 ASN D O 1
ATOM 6691 N N . ILE D 1 179 ? -10.511 40.904 5.556 1.00 23.41 179 ILE D N 1
ATOM 6692 C CA . ILE D 1 179 ? -9.789 39.967 6.393 1.00 24.80 179 ILE D CA 1
ATOM 6693 C C . ILE D 1 179 ? -8.304 39.960 6.015 1.00 26.38 179 ILE D C 1
ATOM 6694 O O . ILE D 1 179 ? -7.938 39.649 4.883 1.00 27.77 179 ILE D O 1
ATOM 6699 N N . GLN D 1 180 ? -7.468 40.318 6.982 1.00 25.12 180 GLN D N 1
ATOM 6700 C CA . GLN D 1 180 ? -6.049 40.422 6.785 1.00 26.02 180 GLN D CA 1
ATOM 6701 C C . GLN D 1 180 ? -5.337 39.254 7.453 1.00 27.56 180 GLN D C 1
ATOM 6702 O O . GLN D 1 180 ? -5.769 38.783 8.513 1.00 29.14 180 GLN D O 1
ATOM 6708 N N . VAL D 1 181 ? -4.245 38.795 6.833 1.00 27.47 181 VAL D N 1
ATOM 6709 C CA . VAL D 1 181 ? -3.384 37.799 7.434 1.00 28.25 181 VAL D CA 1
ATOM 6710 C C . VAL D 1 181 ? -1.999 38.395 7.518 1.00 29.85 181 VAL D C 1
ATOM 6711 O O . VAL D 1 181 ? -1.575 39.187 6.664 1.00 28.55 181 VAL D O 1
ATOM 6715 N N . ASP D 1 182 ? -1.295 38.010 8.568 1.00 31.83 182 ASP D N 1
ATOM 6716 C CA . ASP D 1 182 ? -0.005 38.596 8.873 1.00 32.97 182 ASP D CA 1
ATOM 6717 C C . ASP D 1 182 ? 0.894 37.579 9.557 1.00 34.23 182 ASP D C 1
ATOM 6718 O O . ASP D 1 182 ? 0.573 37.062 10.654 1.00 31.96 182 ASP D O 1
ATOM 6723 N N . GLY D 1 183 ? 2.003 37.299 8.888 1.00 34.89 183 GLY D N 1
ATOM 6724 C CA . GLY D 1 183 ? 3.014 36.369 9.366 1.00 36.97 183 GLY D CA 1
ATOM 6725 C C . GLY D 1 183 ? 3.323 35.291 8.337 1.00 39.04 183 GLY D C 1
ATOM 6726 O O . GLY D 1 183 ? 2.498 34.407 8.094 1.00 38.99 183 GLY D O 1
ATOM 6727 N N . GLY D 1 184 ? 4.513 35.358 7.742 1.00 39.11 184 GLY D N 1
ATOM 6728 C CA . GLY D 1 184 ? 4.965 34.347 6.768 1.00 38.97 184 GLY D CA 1
ATOM 6729 C C . GLY D 1 184 ? 4.314 34.387 5.399 1.00 38.24 184 GLY D C 1
ATOM 6730 O O . GLY D 1 184 ? 4.363 33.410 4.663 1.00 39.29 184 GLY D O 1
ATOM 6731 N N . LEU D 1 185 ? 3.684 35.506 5.043 1.00 37.33 185 LEU D N 1
ATOM 6732 C CA . LEU D 1 185 ? 3.052 35.592 3.726 1.00 37.35 185 LEU D CA 1
ATOM 6733 C C . LEU D 1 185 ? 4.069 35.794 2.623 1.00 38.41 185 LEU D C 1
ATOM 6734 O O . LEU D 1 185 ? 4.920 36.682 2.699 1.00 37.76 185 LEU D O 1
ATOM 6739 N N . ASP D 1 186 ? 3.979 34.965 1.597 1.00 39.60 186 ASP D N 1
ATOM 6740 C CA . ASP D 1 186 ? 4.851 35.107 0.454 1.00 41.96 186 ASP D CA 1
ATOM 6741 C C . ASP D 1 186 ? 4.102 34.655 -0.798 1.00 43.48 186 ASP D C 1
ATOM 6742 O O . ASP D 1 186 ? 2.895 34.378 -0.745 1.00 41.45 186 ASP D O 1
ATOM 6747 N N . GLY D 1 187 ? 4.810 34.602 -1.917 1.00 45.34 187 GLY D N 1
ATOM 6748 C CA . GLY D 1 187 ? 4.217 34.199 -3.197 1.00 49.12 187 GLY D CA 1
ATOM 6749 C C . GLY D 1 187 ? 3.604 32.802 -3.199 1.00 50.73 187 GLY D C 1
ATOM 6750 O O . GLY D 1 187 ? 2.792 32.471 -4.071 1.00 48.46 187 GLY D O 1
ATOM 6751 N N . GLU D 1 188 ? 3.983 31.998 -2.210 1.00 50.20 188 GLU D N 1
ATOM 6752 C CA . GLU D 1 188 ? 3.451 30.665 -2.069 1.00 54.60 188 GLU D CA 1
ATOM 6753 C C . GLU D 1 188 ? 2.270 30.625 -1.085 1.00 51.15 188 GLU D C 1
ATOM 6754 O O . GLU D 1 188 ? 1.173 30.191 -1.444 1.00 48.07 188 GLU D O 1
ATOM 6760 N N . THR D 1 189 ? 2.492 31.095 0.146 1.00 45.26 189 THR D N 1
ATOM 6761 C CA . THR D 1 189 ? 1.473 31.024 1.175 1.00 41.74 189 THR D CA 1
ATOM 6762 C C . THR D 1 189 ? 0.282 31.926 0.906 1.00 39.54 189 THR D C 1
ATOM 6763 O O . THR D 1 189 ? -0.757 31.759 1.519 1.00 40.06 189 THR D O 1
ATOM 6767 N N . VAL D 1 190 ? 0.411 32.862 -0.021 1.00 38.89 190 VAL D N 1
ATOM 6768 C CA . VAL D 1 190 ? -0.728 33.715 -0.353 1.00 37.39 190 VAL D CA 1
ATOM 6769 C C . VAL D 1 190 ? -1.856 32.877 -0.978 1.00 38.98 190 VAL D C 1
ATOM 6770 O O . VAL D 1 190 ? -3.040 33.203 -0.860 1.00 36.39 190 VAL D O 1
ATOM 6774 N N . LYS D 1 191 ? -1.487 31.776 -1.609 1.00 41.13 191 LYS D N 1
ATOM 6775 C CA . LYS D 1 191 ? -2.467 30.932 -2.276 1.00 45.13 191 LYS D CA 1
ATOM 6776 C C . LYS D 1 191 ? -3.469 30.301 -1.311 1.00 43.05 191 LYS D C 1
ATOM 6777 O O . LYS D 1 191 ? -4.655 30.565 -1.427 1.00 42.10 191 LYS D O 1
ATOM 6783 N N . PRO D 1 192 ? -3.007 29.496 -0.353 1.00 42.32 192 PRO D N 1
ATOM 6784 C CA . PRO D 1 192 ? -3.948 28.990 0.632 1.00 43.33 192 PRO D CA 1
ATOM 6785 C C . PRO D 1 192 ? -4.621 30.135 1.444 1.00 40.30 192 PRO D C 1
ATOM 6786 O O . PRO D 1 192 ? -5.796 30.060 1.781 1.00 39.79 192 PRO D O 1
ATOM 6790 N N . ALA D 1 193 ? -3.896 31.204 1.726 1.00 38.97 193 ALA D N 1
ATOM 6791 C CA . ALA D 1 193 ? -4.501 32.302 2.471 1.00 37.51 193 ALA D CA 1
ATOM 6792 C C . ALA D 1 193 ? -5.681 32.885 1.684 1.00 37.11 193 ALA D C 1
ATOM 6793 O O . ALA D 1 193 ? -6.780 33.080 2.231 1.00 36.43 193 ALA D O 1
ATOM 6795 N N . ALA D 1 194 ? -5.467 33.139 0.402 1.00 35.08 194 ALA D N 1
ATOM 6796 C CA . ALA D 1 194 ? -6.534 33.689 -0.420 1.00 36.54 194 ALA D CA 1
ATOM 6797 C C . ALA D 1 194 ? -7.678 32.707 -0.589 1.00 39.67 194 ALA D C 1
ATOM 6798 O O . ALA D 1 194 ? -8.834 33.095 -0.524 1.00 40.22 194 ALA D O 1
ATOM 6800 N N . SER D 1 195 ? -7.370 31.429 -0.785 1.00 42.49 195 SER D N 1
ATOM 6801 C CA . SER D 1 195 ? -8.446 30.471 -0.959 1.00 48.46 195 SER D CA 1
ATOM 6802 C C . SER D 1 195 ? -9.228 30.337 0.338 1.00 45.82 195 SER D C 1
ATOM 6803 O O . SER D 1 195 ? -10.424 30.078 0.307 1.00 43.55 195 SER D O 1
ATOM 6806 N N . ALA D 1 196 ? -8.581 30.577 1.475 1.00 42.79 196 ALA D N 1
ATOM 6807 C CA . ALA D 1 196 ? -9.287 30.475 2.749 1.00 41.84 196 ALA D CA 1
ATOM 6808 C C . ALA D 1 196 ? -10.221 31.656 2.952 1.00 40.89 196 ALA D C 1
ATOM 6809 O O . ALA D 1 196 ? -11.122 31.595 3.796 1.00 39.29 196 ALA D O 1
ATOM 6811 N N . GLY D 1 197 ? -9.978 32.739 2.200 1.00 41.78 197 GLY D N 1
ATOM 6812 C CA . GLY D 1 197 ? -10.814 33.946 2.251 1.00 37.94 197 GLY D CA 1
ATOM 6813 C C . GLY D 1 197 ? -10.174 35.289 2.591 1.00 35.60 197 GLY D C 1
ATOM 6814 O O . GLY D 1 197 ? -10.878 36.292 2.635 1.00 32.26 197 GLY D O 1
ATOM 6815 N N . ALA D 1 198 ? -8.862 35.331 2.834 1.00 33.36 198 ALA D N 1
ATOM 6816 C CA . ALA D 1 198 ? -8.191 36.585 3.149 1.00 31.94 198 ALA D CA 1
ATOM 6817 C C . ALA D 1 198 ? -8.022 37.445 1.909 1.00 32.20 198 ALA D C 1
ATOM 6818 O O . ALA D 1 198 ? -7.566 36.956 0.888 1.00 32.88 198 ALA D O 1
ATOM 6820 N N . ASN D 1 199 ? -8.353 38.728 2.001 1.00 28.78 199 ASN D N 1
ATOM 6821 C CA . ASN D 1 199 ? -8.171 39.624 0.877 1.00 28.62 199 ASN D CA 1
ATOM 6822 C C . ASN D 1 199 ? -7.127 40.710 1.170 1.00 28.66 199 ASN D C 1
ATOM 6823 O O . ASN D 1 199 ? -6.783 41.485 0.277 1.00 27.08 199 ASN D O 1
ATOM 6828 N N . VAL D 1 200 ? -6.672 40.797 2.426 1.00 26.94 200 VAL D N 1
ATOM 6829 C CA . VAL D 1 200 ? -5.682 41.805 2.795 1.00 25.90 200 VAL D CA 1
ATOM 6830 C C . VAL D 1 200 ? -4.450 41.023 3.221 1.00 26.92 200 VAL D C 1
ATOM 6831 O O . VAL D 1 200 ? -4.520 40.154 4.081 1.00 28.87 200 VAL D O 1
ATOM 6835 N N . ILE D 1 201 ? -3.334 41.301 2.570 1.00 28.36 201 ILE D N 1
ATOM 6836 C CA . ILE D 1 201 ? -2.112 40.551 2.798 1.00 28.25 201 ILE D CA 1
ATOM 6837 C C . ILE D 1 201 ? -0.995 41.430 3.330 1.00 28.13 201 ILE D C 1
ATOM 6838 O O . ILE D 1 201 ? -0.618 42.423 2.698 1.00 29.91 201 ILE D O 1
ATOM 6843 N N . VAL D 1 202 ? -0.491 41.099 4.508 1.00 28.77 202 VAL D N 1
ATOM 6844 C CA . VAL D 1 202 ? 0.684 41.794 5.045 1.00 29.38 202 VAL D CA 1
ATOM 6845 C C . VAL D 1 202 ? 1.864 40.915 4.668 1.00 32.68 202 VAL D C 1
ATOM 6846 O O . VAL D 1 202 ? 1.886 39.725 5.013 1.00 32.80 202 VAL D O 1
ATOM 6850 N N . ALA D 1 203 ? 2.826 41.496 3.960 1.00 33.93 203 ALA D N 1
ATOM 6851 C CA . ALA D 1 203 ? 4.043 40.793 3.512 1.00 38.25 203 ALA D CA 1
ATOM 6852 C C . ALA D 1 203 ? 5.283 41.550 3.999 1.00 37.32 203 ALA D C 1
ATOM 6853 O O . ALA D 1 203 ? 5.425 42.731 3.753 1.00 35.58 203 ALA D O 1
ATOM 6855 N N . GLY D 1 204 ? 6.170 40.862 4.704 1.00 39.82 204 GLY D N 1
ATOM 6856 C CA . GLY D 1 204 ? 7.349 41.493 5.260 1.00 42.10 204 GLY D CA 1
ATOM 6857 C C . GLY D 1 204 ? 8.626 41.056 4.557 1.00 44.53 204 GLY D C 1
ATOM 6858 O O . GLY D 1 204 ? 8.975 41.560 3.478 1.00 41.95 204 GLY D O 1
ATOM 6859 N N . THR D 1 205 ? 9.298 40.091 5.164 1.00 47.24 205 THR D N 1
ATOM 6860 C CA . THR D 1 205 ? 10.574 39.627 4.650 1.00 54.03 205 THR D CA 1
ATOM 6861 C C . THR D 1 205 ? 10.470 39.309 3.149 1.00 50.44 205 THR D C 1
ATOM 6862 O O . THR D 1 205 ? 11.297 39.768 2.386 1.00 49.54 205 THR D O 1
ATOM 6866 N N . SER D 1 206 ? 9.432 38.588 2.725 1.00 48.89 206 SER D N 1
ATOM 6867 C CA . SER D 1 206 ? 9.307 38.249 1.292 1.00 52.40 206 SER D CA 1
ATOM 6868 C C . SER D 1 206 ? 9.332 39.485 0.384 1.00 50.15 206 SER D C 1
ATOM 6869 O O . SER D 1 206 ? 10.007 39.505 -0.647 1.00 54.23 206 SER D O 1
ATOM 6872 N N . MET D 1 207 ? 8.667 40.541 0.813 1.00 46.66 207 MET D N 1
ATOM 6873 C CA . MET D 1 207 ? 8.522 41.737 -0.004 1.00 44.42 207 MET D CA 1
ATOM 6874 C C . MET D 1 207 ? 9.791 42.553 -0.131 1.00 45.72 207 MET D C 1
ATOM 6875 O O . MET D 1 207 ? 10.109 43.047 -1.208 1.00 44.83 207 MET D O 1
ATOM 6880 N N . PHE D 1 208 ? 10.511 42.716 0.967 1.00 48.37 208 PHE D N 1
ATOM 6881 C CA . PHE D 1 208 ? 11.747 43.490 0.931 1.00 49.98 208 PHE D CA 1
ATOM 6882 C C . PHE D 1 208 ? 12.921 42.715 0.384 1.00 55.79 208 PHE D C 1
ATOM 6883 O O . PHE D 1 208 ? 13.927 43.314 0.041 1.00 55.36 208 PHE D O 1
ATOM 6891 N N . LYS D 1 209 ? 12.781 41.394 0.295 1.00 60.69 209 LYS D N 1
ATOM 6892 C CA . LYS D 1 209 ? 13.821 40.550 -0.302 1.00 68.22 209 LYS D CA 1
ATOM 6893 C C . LYS D 1 209 ? 13.622 40.467 -1.797 1.00 64.89 209 LYS D C 1
ATOM 6894 O O . LYS D 1 209 ? 14.579 40.311 -2.522 1.00 66.89 209 LYS D O 1
ATOM 6900 N N . ALA D 1 210 ? 12.371 40.553 -2.248 1.00 59.72 210 ALA D N 1
ATOM 6901 C CA . ALA D 1 210 ? 12.050 40.426 -3.670 1.00 59.12 210 ALA D CA 1
ATOM 6902 C C . ALA D 1 210 ? 12.824 41.385 -4.579 1.00 60.01 210 ALA D C 1
ATOM 6903 O O . ALA D 1 210 ? 12.976 42.552 -4.267 1.00 54.90 210 ALA D O 1
ATOM 6905 N N . GLU D 1 211 ? 13.291 40.889 -5.721 1.00 67.65 211 GLU D N 1
ATOM 6906 C CA . GLU D 1 211 ? 14.008 41.749 -6.665 1.00 70.40 211 GLU D CA 1
ATOM 6907 C C . GLU D 1 211 ? 13.032 42.625 -7.445 1.00 65.00 211 GLU D C 1
ATOM 6908 O O . GLU D 1 211 ? 13.408 43.695 -7.908 1.00 59.54 211 GLU D O 1
ATOM 6914 N N . ASN D 1 212 ? 11.792 42.150 -7.616 1.00 60.57 212 ASN D N 1
ATOM 6915 C CA . ASN D 1 212 ? 10.742 42.950 -8.245 1.00 54.61 212 ASN D CA 1
ATOM 6916 C C . ASN D 1 212 ? 9.477 42.919 -7.369 1.00 48.38 212 ASN D C 1
ATOM 6917 O O . ASN D 1 212 ? 8.522 42.178 -7.635 1.00 44.71 212 ASN D O 1
ATOM 6922 N N . PRO D 1 213 ? 9.461 43.744 -6.311 1.00 45.11 213 PRO D N 1
ATOM 6923 C CA . PRO D 1 213 ? 8.307 43.752 -5.432 1.00 40.80 213 PRO D CA 1
ATOM 6924 C C . PRO D 1 213 ? 7.014 44.141 -6.151 1.00 39.10 213 PRO D C 1
ATOM 6925 O O . PRO D 1 213 ? 5.963 43.670 -5.784 1.00 38.17 213 PRO D O 1
ATOM 6929 N N . ALA D 1 214 ? 7.085 44.973 -7.177 1.00 40.60 214 ALA D N 1
ATOM 6930 C CA . ALA D 1 214 ? 5.864 45.337 -7.884 1.00 40.90 214 ALA D CA 1
ATOM 6931 C C . ALA D 1 214 ? 5.168 44.102 -8.493 1.00 40.62 214 ALA D C 1
ATOM 6932 O O . ALA D 1 214 ? 3.944 43.936 -8.388 1.00 39.44 214 ALA D O 1
ATOM 6934 N N . ALA D 1 215 ? 5.963 43.224 -9.090 1.00 42.18 215 ALA D N 1
ATOM 6935 C CA . ALA D 1 215 ? 5.427 42.036 -9.737 1.00 42.61 215 ALA D CA 1
ATOM 6936 C C . ALA D 1 215 ? 4.874 41.073 -8.684 1.00 41.12 215 ALA D C 1
ATOM 6937 O O . ALA D 1 215 ? 3.842 40.418 -8.888 1.00 39.29 215 ALA D O 1
ATOM 6939 N N . LEU D 1 216 ? 5.557 40.990 -7.553 1.00 41.56 216 LEU D N 1
ATOM 6940 C CA . LEU D 1 216 ? 5.084 40.147 -6.473 1.00 41.13 216 LEU D CA 1
ATOM 6941 C C . LEU D 1 216 ? 3.755 40.668 -5.939 1.00 37.02 216 LEU D C 1
ATOM 6942 O O . LEU D 1 216 ? 2.848 39.893 -5.696 1.00 37.04 216 LEU D O 1
ATOM 6947 N N . MET D 1 217 ? 3.623 41.972 -5.776 1.00 36.06 217 MET D N 1
ATOM 6948 C CA . MET D 1 217 ? 2.360 42.505 -5.274 1.00 36.11 217 MET D CA 1
ATOM 6949 C C . MET D 1 217 ? 1.219 42.293 -6.267 1.00 36.35 217 MET D C 1
ATOM 6950 O O . MET D 1 217 ? 0.128 41.918 -5.876 1.00 34.93 217 MET D O 1
ATOM 6955 N N . THR D 1 218 ? 1.506 42.462 -7.554 1.00 37.27 218 THR D N 1
ATOM 6956 C CA . THR D 1 218 ? 0.485 42.263 -8.574 1.00 37.08 218 THR D CA 1
ATOM 6957 C C . THR D 1 218 ? 0.061 40.818 -8.583 1.00 35.97 218 THR D C 1
ATOM 6958 O O . THR D 1 218 ? -1.126 40.498 -8.656 1.00 37.87 218 THR D O 1
ATOM 6962 N N . PHE D 1 219 ? 1.040 39.934 -8.486 1.00 36.33 219 PHE D N 1
ATOM 6963 C CA . PHE D 1 219 ? 0.755 38.530 -8.471 1.00 37.63 219 PHE D CA 1
ATOM 6964 C C . PHE D 1 219 ? -0.168 38.215 -7.294 1.00 36.71 219 PHE D C 1
ATOM 6965 O O . PHE D 1 219 ? -1.193 37.561 -7.455 1.00 35.08 219 PHE D O 1
ATOM 6973 N N . MET D 1 220 ? 0.168 38.735 -6.122 1.00 35.74 220 MET D N 1
ATOM 6974 C CA . MET D 1 220 ? -0.652 38.505 -4.960 1.00 34.01 220 MET D CA 1
ATOM 6975 C C . MET D 1 220 ? -2.080 38.997 -5.183 1.00 33.32 220 MET D C 1
ATOM 6976 O O . MET D 1 220 ? -3.014 38.291 -4.854 1.00 32.60 220 MET D O 1
ATOM 6981 N N A ARG D 1 221 ? -2.239 40.196 -5.744 0.50 32.85 221 ARG D N 1
ATOM 6982 N N B ARG D 1 221 ? -2.255 40.196 -5.734 0.50 33.27 221 ARG D N 1
ATOM 6983 C CA A ARG D 1 221 ? -3.573 40.718 -6.030 0.50 34.05 221 ARG D CA 1
ATOM 6984 C CA B ARG D 1 221 ? -3.605 40.664 -6.014 0.50 34.79 221 ARG D CA 1
ATOM 6985 C C A ARG D 1 221 ? -4.295 39.848 -7.059 0.50 35.10 221 ARG D C 1
ATOM 6986 C C B ARG D 1 221 ? -4.275 39.699 -6.966 0.50 35.42 221 ARG D C 1
ATOM 6987 O O A ARG D 1 221 ? -5.511 39.712 -6.997 0.50 37.25 221 ARG D O 1
ATOM 6988 O O B ARG D 1 221 ? -5.426 39.328 -6.752 0.50 37.11 221 ARG D O 1
ATOM 7003 N N . ASP D 1 222 ? -3.546 39.268 -7.998 1.00 35.80 222 ASP D N 1
ATOM 7004 C CA . ASP D 1 222 ? -4.126 38.348 -9.006 1.00 37.20 222 ASP D CA 1
ATOM 7005 C C . ASP D 1 222 ? -4.637 37.078 -8.336 1.00 36.66 222 ASP D C 1
ATOM 7006 O O . ASP D 1 222 ? -5.712 36.598 -8.653 1.00 36.90 222 ASP D O 1
ATOM 7011 N N . VAL D 1 223 ? -3.864 36.539 -7.404 1.00 35.11 223 VAL D N 1
ATOM 7012 C CA . VAL D 1 223 ? -4.277 35.341 -6.687 1.00 37.11 223 VAL D CA 1
ATOM 7013 C C . VAL D 1 223 ? -5.546 35.616 -5.864 1.00 38.38 223 VAL D C 1
ATOM 7014 O O . VAL D 1 223 ? -6.483 34.809 -5.861 1.00 39.80 223 VAL D O 1
ATOM 7018 N N . ILE D 1 224 ? -5.591 36.763 -5.185 1.00 36.84 224 ILE D N 1
ATOM 7019 C CA . ILE D 1 224 ? -6.776 37.101 -4.400 1.00 36.61 224 ILE D CA 1
ATOM 7020 C C . ILE D 1 224 ? -7.989 37.286 -5.330 1.00 38.72 224 ILE D C 1
ATOM 7021 O O . ILE D 1 224 ? -9.052 36.738 -5.067 1.00 39.63 224 ILE D O 1
ATOM 7026 N N . ALA D 1 225 ? -7.827 38.039 -6.420 1.00 40.33 225 ALA D N 1
ATOM 7027 C CA . ALA D 1 225 ? -8.948 38.269 -7.347 1.00 42.12 225 ALA D CA 1
ATOM 7028 C C . ALA D 1 225 ? -9.411 36.980 -7.963 1.00 43.83 225 ALA D C 1
ATOM 7029 O O . ALA D 1 225 ? -10.580 36.845 -8.240 1.00 46.15 225 ALA D O 1
ATOM 7031 N N . ALA D 1 226 ? -8.508 36.027 -8.173 1.00 43.64 226 ALA D N 1
ATOM 7032 C CA . ALA D 1 226 ? -8.923 34.734 -8.741 1.00 45.92 226 ALA D CA 1
ATOM 7033 C C . ALA D 1 226 ? -9.633 33.832 -7.713 1.00 48.52 226 ALA D C 1
ATOM 7034 O O . ALA D 1 226 ? -10.372 32.956 -8.103 1.00 52.58 226 ALA D O 1
ATOM 7036 N N . SER D 1 227 ? -9.427 34.034 -6.417 1.00 49.72 227 SER D N 1
ATOM 7037 C CA . SER D 1 227 ? -10.103 33.203 -5.416 1.00 57.09 227 SER D CA 1
ATOM 7038 C C . SER D 1 227 ? -11.617 33.519 -5.347 1.00 62.03 227 SER D C 1
ATOM 7039 O O . SER D 1 227 ? -12.425 32.642 -5.051 1.00 61.22 227 SER D O 1
ATOM 7042 N N . ASP D 1 228 ? -11.974 34.778 -5.602 1.00 67.59 228 ASP D N 1
ATOM 7043 C CA . ASP D 1 228 ? -13.380 35.223 -5.648 1.00 82.34 228 ASP D CA 1
ATOM 7044 C C . ASP D 1 228 ? -14.076 34.754 -6.936 1.00 89.05 228 ASP D C 1
ATOM 7045 O O . ASP D 1 228 ? -15.197 35.175 -7.254 1.00 89.77 228 ASP D O 1
#

Nearest PDB structures (foldseek):
  4nu7-assembly1_C  TM=1.004E+00  e=1.394E-45  Toxoplasma gondii
  1tqx-assembly1_A  TM=9.902E-01  e=2.268E-28  Plasmodium falciparum 3D7
  3ovr-assembly1_B  TM=9.705E-01  e=1.993E-27  Homo sapiens
  1h1z-assembly1_B  TM=9.718E-01  e=4.128E-26  Oryza sativa
  7sbj-assembly1_C  TM=9.241E-01  e=2.041E-21  Stenotrophomonas maltophilia K279a

Secondary structure (DSSP, 8-state):
----EEEEBGGGS-TTSHHHHHHHHHHTT-SEEEEEEEBSSSSS-B-B-HHHHHHHHHH-SSPEEEEEEESS-GGGGHHHHHHHT-SEEEEEGGGGTT-HHHHHHHHHHHHHTT-EEEEEE-TTS-GGGGTTTTGGGS-SEEEEESS-TT-SSPPP-GGGHHHHHHHHHH-TTSEEEEESS-STTTHHHHHHHT--EEEESHHHHH-SSHHHHHHHHHHHHHHH-/----EEEEBGGGS-GGGHHHHHHHHHHTT-SEEEEEEEBSSSSS-B-B-HHHHHHHHHH-TT-EEEEEEESS-GGGGHHHHHHHT-SEEEEEGGGGTT-HHHHHHHHHHHHHTT-EEEEEE-TTS-GGGGHHHHHSSS-SEEEEESS-TT-SSPPP-GGGHHHHHHHHHH-TTSEEEEESS--TTTHHHHHHHT--EEEESHHHHH-S-HHHHHHHHHHHHHHH-/----EEEEBGGGS-GGGHHHHHHHHHHTT-SEEEEEEEBSSSSS-B-B-HHHHHHHHHH-SSPEEEEEEESS-GGGTHHHHHHTT-SEEEEEGGGGTT-HHHHHHHHHHHHHTT-EEEEEE-TTS-GGGGHHHHHTT--SEEEEESS-TT-SSPPP-GGGHHHHHHHHHH-TTSEEEEESS-STTTHHHHHHHT--EEEESHHHHH-S-HHHHHHHHHHHHHHTT--/-----EEEEBGGGS-TTSHHHHHHHHHHTT-SEEEEEEEBSSSSS-B-B-HHHHHHHHHH-SSPEEEEEEESS-GGGGHHHHHHHT-SEEEEEGGGGTT-HHHHHHHHHHHHHTT-EEEEEE-TTS-GGGGTGGGSTT--SEEEEESS-TT-SSPPP-GGGHHHHHHHHHH-TTSEEEEESS--TTTHHHHHHHT--EEEE-HHHHH-S-HHHHHHHHHHHHHHH-

Radius of gyration: 28.77 Å; Cα contacts (8 Å, |Δi|>4): 2038; chains: 4; bounding box: 65×80×78 Å